Protein AF-A0A075MKG2-F1 (afdb_monomer_lite)

pLDDT: mean 75.41, std 15.04, range [26.8, 94.81]

Radius of gyration: 38.8 Å; chains: 1; bounding box: 87×67×115 Å

Structure (mmCIF, N/CA/C/O backbone):
data_AF-A0A075MKG2-F1
#
_entry.id   AF-A0A075MKG2-F1
#
loop_
_atom_site.group_PDB
_atom_site.id
_atom_site.type_symbol
_atom_site.label_atom_id
_atom_site.lab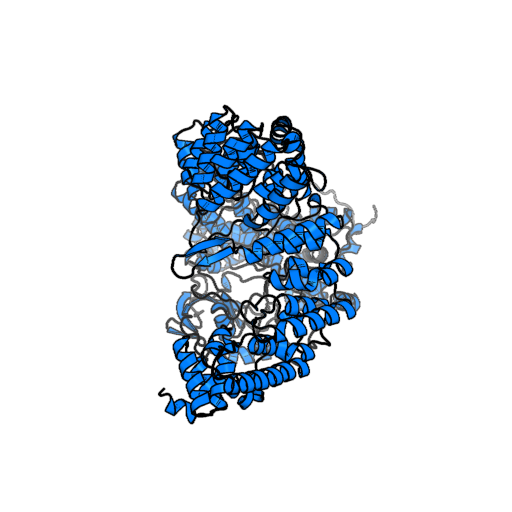el_alt_id
_atom_site.label_comp_id
_atom_site.label_asym_id
_atom_site.label_entity_id
_atom_site.label_seq_id
_atom_site.pdbx_PDB_ins_code
_atom_site.Cartn_x
_atom_site.Cartn_y
_atom_site.Cartn_z
_atom_site.occupancy
_atom_site.B_iso_or_equiv
_atom_site.auth_seq_id
_atom_site.auth_comp_id
_atom_site.auth_asym_id
_atom_site.auth_atom_id
_atom_site.pdbx_PDB_model_num
ATOM 1 N N . MET A 1 1 ? 31.008 -18.412 29.744 1.00 58.44 1 MET A N 1
ATOM 2 C CA . MET A 1 1 ? 31.979 -18.216 30.850 1.00 58.44 1 MET A CA 1
ATOM 3 C C . MET A 1 1 ? 31.357 -18.672 32.160 1.00 58.44 1 MET A C 1
ATOM 5 O O . MET A 1 1 ? 30.137 -18.701 32.240 1.00 58.44 1 MET A O 1
ATOM 9 N N . SER A 1 2 ? 32.154 -19.034 33.169 1.00 62.47 2 SER A N 1
ATOM 10 C CA . SER A 1 2 ? 31.609 -19.271 34.520 1.00 62.47 2 SER A CA 1
ATOM 11 C C . SER A 1 2 ? 31.232 -17.945 35.205 1.00 62.47 2 SER A C 1
ATOM 13 O O . SER A 1 2 ? 31.856 -16.920 34.932 1.00 62.47 2 SER A O 1
ATOM 15 N N . GLU A 1 3 ? 30.240 -17.941 36.105 1.00 59.47 3 GLU A N 1
ATOM 16 C CA . GLU A 1 3 ? 29.783 -16.734 36.834 1.00 59.47 3 GLU A CA 1
ATOM 17 C C . GLU A 1 3 ? 30.933 -15.987 37.539 1.00 59.47 3 GLU A C 1
ATOM 19 O O . GLU A 1 3 ? 30.976 -14.757 37.556 1.00 59.47 3 GLU A O 1
ATOM 24 N N . LEU A 1 4 ? 31.927 -16.725 38.052 1.00 61.62 4 LEU A N 1
ATOM 25 C CA . LEU A 1 4 ? 33.112 -16.161 38.709 1.00 61.62 4 LEU A CA 1
ATOM 26 C C . LEU A 1 4 ? 34.083 -15.450 37.746 1.00 61.62 4 LEU A C 1
ATOM 28 O O . LEU A 1 4 ? 34.858 -14.598 38.182 1.00 61.62 4 LEU A O 1
ATOM 32 N N . GLU A 1 5 ? 34.083 -15.802 36.458 1.00 68.75 5 GLU A N 1
ATOM 33 C CA . GLU A 1 5 ? 34.973 -15.196 35.457 1.00 68.75 5 GLU A CA 1
ATOM 34 C C . GLU A 1 5 ? 34.464 -13.835 34.976 1.00 68.75 5 GLU A C 1
ATOM 36 O O . GLU A 1 5 ? 35.277 -12.972 34.648 1.00 68.75 5 GLU A O 1
ATOM 41 N N . LEU A 1 6 ? 33.143 -13.616 34.971 1.00 69.94 6 LEU A N 1
ATOM 42 C CA . LEU A 1 6 ? 32.539 -12.318 34.639 1.00 69.94 6 LEU A CA 1
ATOM 43 C C . LEU A 1 6 ? 32.820 -11.266 35.718 1.00 69.94 6 LEU A C 1
ATOM 45 O O . LEU A 1 6 ? 33.006 -10.095 35.406 1.00 69.94 6 LEU A O 1
ATOM 49 N N . TYR A 1 7 ? 32.921 -11.684 36.981 1.00 68.81 7 TYR A N 1
ATOM 50 C CA . TYR A 1 7 ? 33.124 -10.785 38.118 1.00 68.81 7 TYR A CA 1
ATOM 51 C C . TYR A 1 7 ? 34.437 -9.980 38.068 1.00 68.81 7 TYR A C 1
ATOM 53 O O . TYR A 1 7 ? 34.469 -8.830 38.497 1.00 68.81 7 TYR A O 1
ATOM 61 N N . ASN A 1 8 ? 35.522 -10.561 37.545 1.00 73.06 8 ASN A N 1
ATOM 62 C CA . ASN A 1 8 ? 36.854 -9.936 37.552 1.00 73.06 8 ASN A CA 1
ATOM 63 C C . ASN A 1 8 ? 37.165 -9.104 36.295 1.00 73.06 8 ASN A C 1
ATOM 65 O O . ASN A 1 8 ? 38.302 -8.657 36.131 1.00 73.06 8 ASN A O 1
ATOM 69 N N . LYS A 1 9 ? 36.194 -8.934 35.395 1.00 79.75 9 LYS A N 1
ATOM 70 C CA . LYS A 1 9 ? 36.375 -8.252 34.111 1.00 79.75 9 LYS A CA 1
ATOM 71 C C . LYS A 1 9 ? 35.975 -6.781 34.165 1.00 79.75 9 LYS A C 1
ATOM 73 O O . LYS A 1 9 ? 35.223 -6.347 35.042 1.00 79.75 9 LYS A O 1
ATOM 78 N N . SER A 1 10 ? 36.521 -5.994 33.239 1.00 84.44 10 SER A N 1
ATOM 79 C CA . SER A 1 10 ? 36.115 -4.597 33.075 1.00 84.44 10 SER A CA 1
ATOM 80 C C . SER A 1 10 ? 34.680 -4.509 32.539 1.00 84.44 10 SER A C 1
ATOM 82 O O . SER A 1 10 ? 34.174 -5.461 31.945 1.00 84.44 10 SER A O 1
ATOM 84 N N . GLN A 1 11 ? 34.020 -3.360 32.721 1.00 80.12 11 GLN A N 1
ATOM 85 C CA . GLN A 1 11 ? 32.684 -3.137 32.158 1.00 80.12 11 GLN A CA 1
ATOM 86 C C . GLN A 1 11 ? 32.673 -3.360 30.636 1.00 80.12 11 GLN A C 1
ATOM 88 O O . GLN A 1 11 ? 31.809 -4.069 30.146 1.00 80.12 11 GLN A O 1
ATOM 93 N N . GLU A 1 12 ? 33.663 -2.844 29.900 1.00 83.31 12 GLU A N 1
ATOM 94 C CA . GLU A 1 12 ? 33.757 -3.001 28.438 1.00 83.31 12 GLU A CA 1
ATOM 95 C C . GLU A 1 12 ? 33.872 -4.469 28.001 1.00 83.31 12 GLU A C 1
ATOM 97 O O . GLU A 1 12 ? 33.252 -4.876 27.017 1.00 83.31 12 GLU A O 1
ATOM 102 N N . GLU A 1 13 ? 34.632 -5.283 28.742 1.00 83.75 13 GLU A N 1
ATOM 103 C CA . GLU A 1 13 ? 34.755 -6.718 28.471 1.00 83.75 13 GLU A CA 1
ATOM 104 C C . GLU A 1 13 ? 33.437 -7.460 28.726 1.00 83.75 13 GLU A C 1
ATOM 106 O O . GLU A 1 13 ? 33.092 -8.371 27.974 1.00 83.75 13 GLU A O 1
ATOM 111 N N . ILE A 1 14 ? 32.703 -7.081 29.778 1.00 85.12 14 ILE A N 1
ATOM 112 C CA . ILE A 1 14 ? 31.402 -7.671 30.110 1.00 85.12 14 ILE A CA 1
ATOM 113 C C . ILE A 1 14 ? 30.348 -7.234 29.088 1.00 85.12 14 ILE A C 1
ATOM 115 O O . ILE A 1 14 ? 29.628 -8.088 28.585 1.00 85.12 14 ILE A O 1
ATOM 119 N N . THR A 1 15 ? 30.273 -5.948 28.737 1.00 83.62 15 THR A N 1
ATOM 120 C CA . THR A 1 15 ? 29.325 -5.430 27.739 1.00 83.62 15 THR A CA 1
ATOM 121 C C . THR A 1 15 ? 29.571 -6.068 26.371 1.00 83.62 15 THR A C 1
ATOM 123 O O . THR A 1 15 ? 28.616 -6.490 25.726 1.00 83.62 15 THR A O 1
ATOM 126 N N . SER A 1 16 ? 30.835 -6.227 25.958 1.00 83.94 16 SER A N 1
ATOM 127 C CA . SER A 1 16 ? 31.179 -6.931 24.710 1.00 83.94 16 SER A CA 1
ATOM 128 C C . SER A 1 16 ? 30.765 -8.403 24.759 1.00 83.94 16 SER A C 1
ATOM 130 O O . SER A 1 16 ? 30.168 -8.903 23.813 1.00 83.94 16 SER A O 1
ATOM 132 N N . TYR A 1 17 ? 31.014 -9.083 25.885 1.00 83.81 17 TYR A N 1
ATOM 133 C CA . TYR A 1 17 ? 30.571 -10.464 26.073 1.00 83.81 17 TYR A CA 1
ATOM 134 C C . TYR A 1 17 ? 29.045 -10.584 26.002 1.00 83.81 17 TYR A C 1
ATOM 136 O O . TYR A 1 17 ? 28.545 -11.455 25.301 1.00 83.81 17 TYR A O 1
ATOM 144 N N . LEU A 1 18 ? 28.304 -9.714 26.696 1.00 82.12 18 LEU A N 1
ATOM 145 C CA . LEU A 1 18 ? 26.841 -9.721 26.711 1.00 82.12 18 LEU A CA 1
ATOM 146 C C . LEU A 1 18 ? 26.251 -9.407 25.331 1.00 82.12 18 LEU A C 1
ATOM 148 O O . LEU A 1 18 ? 25.295 -10.065 24.945 1.00 82.12 18 LEU A O 1
ATOM 152 N N . ALA A 1 19 ? 26.832 -8.474 24.569 1.00 80.06 19 ALA A N 1
ATOM 153 C CA . ALA A 1 19 ? 26.381 -8.132 23.216 1.00 80.06 19 ALA A CA 1
ATOM 154 C C . ALA A 1 19 ? 26.434 -9.319 22.234 1.00 80.06 19 ALA A C 1
ATOM 156 O O . ALA A 1 19 ? 25.636 -9.384 21.303 1.00 80.06 19 ALA A O 1
ATOM 157 N N . GLU A 1 20 ? 27.342 -10.273 22.457 1.00 81.00 20 GLU A N 1
ATOM 158 C CA . GLU A 1 20 ? 27.448 -11.505 21.665 1.00 81.00 20 GLU A CA 1
ATOM 159 C C . GLU A 1 20 ? 26.476 -12.612 22.125 1.00 81.00 20 GLU A C 1
ATOM 161 O O . GLU A 1 20 ? 26.307 -13.610 21.423 1.00 81.00 20 GLU A O 1
ATOM 166 N N . GLN A 1 21 ? 25.831 -12.469 23.291 1.00 76.00 21 GLN A N 1
ATOM 167 C CA . GLN A 1 21 ? 24.885 -13.455 23.826 1.00 76.00 21 GLN A CA 1
ATOM 168 C C . GLN A 1 21 ? 23.426 -13.069 23.529 1.00 76.00 21 GLN A C 1
ATOM 170 O O . GLN A 1 21 ? 23.032 -11.907 23.632 1.00 76.00 21 GLN A O 1
ATOM 175 N N . LYS A 1 22 ? 22.581 -14.069 23.241 1.00 78.00 22 LYS A N 1
ATOM 176 C CA . LYS A 1 22 ? 21.112 -13.946 23.278 1.00 78.00 22 LYS A CA 1
ATOM 177 C C . LYS A 1 22 ? 20.607 -14.490 24.610 1.00 78.00 22 LYS A C 1
ATOM 179 O O . LYS A 1 22 ? 20.195 -15.644 24.666 1.00 78.00 22 LYS A O 1
ATOM 184 N N . LEU A 1 23 ? 20.702 -13.682 25.665 1.00 80.94 23 LEU A N 1
ATOM 185 C CA . LEU A 1 23 ? 20.268 -14.102 26.994 1.00 80.94 23 LEU A CA 1
ATOM 186 C C . LEU A 1 23 ? 18.756 -14.308 27.014 1.00 80.94 23 LEU A C 1
ATOM 188 O O . LEU A 1 23 ? 17.996 -13.424 26.608 1.00 80.94 23 LEU A O 1
ATOM 192 N N . ASP A 1 24 ? 18.326 -15.453 27.531 1.00 83.56 24 ASP A N 1
ATOM 193 C CA . ASP A 1 24 ? 16.936 -15.626 27.928 1.00 83.56 24 ASP A CA 1
ATOM 194 C C . ASP A 1 24 ? 16.663 -15.013 29.318 1.00 83.56 24 ASP A C 1
ATOM 196 O O . ASP A 1 24 ? 17.545 -14.469 29.995 1.00 83.56 24 ASP A O 1
ATOM 200 N N . LYS A 1 25 ? 15.399 -15.072 29.745 1.00 78.00 25 LYS A N 1
ATOM 201 C CA . LYS A 1 25 ? 14.946 -14.492 31.013 1.00 78.00 25 LYS A CA 1
ATOM 202 C C . LYS A 1 25 ? 15.629 -15.118 32.233 1.00 78.00 25 LYS A C 1
ATOM 204 O O . LYS A 1 25 ? 15.906 -14.411 33.203 1.00 78.00 25 LYS A O 1
ATOM 209 N N . GLU A 1 26 ? 15.865 -16.428 32.214 1.00 81.12 26 GLU A N 1
ATOM 210 C CA . GLU A 1 26 ? 16.449 -17.158 33.343 1.00 81.12 26 GLU A CA 1
ATOM 211 C C . GLU A 1 26 ? 17.947 -16.857 33.460 1.00 81.12 26 GLU A C 1
ATOM 213 O O . GLU A 1 26 ? 18.450 -16.619 34.562 1.00 81.12 26 GLU A O 1
ATOM 218 N N . GLU A 1 27 ? 18.643 -16.769 32.327 1.00 82.62 27 GLU A N 1
ATOM 219 C CA . GLU A 1 27 ? 20.060 -16.413 32.262 1.00 82.62 27 GLU A CA 1
ATOM 220 C C . GLU A 1 27 ? 20.311 -14.960 32.693 1.00 82.62 27 GLU A C 1
ATOM 222 O O . GLU A 1 27 ? 21.218 -14.694 33.491 1.00 82.62 27 GLU A O 1
ATOM 227 N N . PHE A 1 28 ? 19.481 -14.015 32.230 1.00 84.81 28 PHE A N 1
ATOM 228 C CA . PHE A 1 28 ? 19.557 -12.613 32.651 1.00 84.81 28 PHE A CA 1
ATOM 229 C C . PHE A 1 28 ? 19.310 -12.462 34.161 1.00 84.81 28 PHE A C 1
ATOM 231 O O . PHE A 1 28 ? 20.082 -11.797 34.855 1.00 84.81 28 PHE A O 1
ATOM 238 N N . SER A 1 29 ? 18.280 -13.136 34.687 1.00 80.44 29 SER A N 1
ATOM 239 C CA . SER A 1 29 ? 17.955 -13.181 36.121 1.00 80.44 29 SER A CA 1
ATOM 240 C C . SER A 1 29 ? 19.130 -13.679 36.971 1.00 80.44 29 SER A C 1
ATOM 242 O O . SER A 1 29 ? 19.480 -13.083 37.997 1.00 80.44 29 SER A O 1
ATOM 244 N N . LEU A 1 30 ? 19.775 -14.763 36.537 1.00 82.12 30 LEU A N 1
ATOM 245 C CA . LEU A 1 30 ? 20.897 -15.372 37.244 1.00 82.12 30 LEU A CA 1
ATOM 246 C C . LEU A 1 30 ? 22.120 -14.444 37.286 1.00 82.12 30 LEU A C 1
ATOM 248 O O . LEU A 1 30 ? 22.731 -14.262 38.344 1.00 82.12 30 LEU A O 1
ATOM 252 N N . LEU A 1 31 ? 22.456 -13.801 36.165 1.00 84.75 31 LEU A N 1
ATOM 253 C CA . LEU A 1 31 ? 23.546 -12.823 36.097 1.00 84.75 31 LEU A CA 1
ATOM 254 C C . LEU A 1 31 ? 23.260 -11.569 36.930 1.00 84.75 31 LEU A C 1
ATOM 256 O O . LEU A 1 31 ? 24.169 -11.045 37.578 1.00 84.75 31 LEU A O 1
ATOM 260 N N . LEU A 1 32 ? 22.006 -11.123 36.978 1.00 83.44 32 LEU A N 1
ATOM 261 C CA . LEU A 1 32 ? 21.581 -9.986 37.789 1.00 83.44 32 LEU A CA 1
ATOM 262 C C . LEU A 1 32 ? 21.711 -10.283 39.293 1.00 83.44 32 LEU A C 1
ATOM 264 O O . LEU A 1 32 ? 22.330 -9.510 40.028 1.00 83.44 32 LEU A O 1
ATOM 268 N N . LYS A 1 33 ? 21.255 -11.460 39.746 1.00 81.69 33 LYS A N 1
ATOM 269 C CA . LYS A 1 33 ? 21.496 -11.952 41.118 1.00 81.69 33 LYS A CA 1
ATOM 270 C C . LYS A 1 33 ? 22.984 -12.051 41.439 1.00 81.69 33 LYS A C 1
ATOM 272 O O . LYS A 1 33 ? 23.405 -11.720 42.545 1.00 81.69 33 LYS A O 1
ATOM 277 N N . THR A 1 34 ? 23.786 -12.498 40.477 1.00 82.06 34 THR A N 1
ATOM 278 C CA . THR A 1 34 ? 25.245 -12.598 40.611 1.00 82.06 34 THR A CA 1
ATOM 279 C C . THR A 1 34 ? 25.862 -11.209 40.801 1.00 82.06 34 THR A C 1
ATOM 281 O O . THR A 1 34 ? 26.681 -11.023 41.703 1.00 82.06 34 THR A O 1
ATOM 284 N N . ALA A 1 35 ? 25.423 -10.208 40.033 1.00 83.50 35 ALA A N 1
ATOM 285 C CA . ALA A 1 35 ? 25.868 -8.825 40.183 1.00 83.50 35 ALA A CA 1
ATOM 286 C C . ALA A 1 35 ? 25.608 -8.292 41.601 1.00 83.50 35 ALA A C 1
ATOM 288 O O . ALA A 1 35 ? 26.518 -7.721 42.207 1.00 83.50 35 ALA A O 1
ATOM 289 N N . PHE A 1 36 ? 24.428 -8.550 42.174 1.00 82.69 36 PHE A N 1
ATOM 290 C CA . PHE A 1 36 ? 24.116 -8.131 43.545 1.00 82.69 36 PHE A CA 1
ATOM 291 C C . PHE A 1 36 ? 24.857 -8.934 44.615 1.00 82.69 36 PHE A C 1
ATOM 293 O O . PHE A 1 36 ? 25.461 -8.340 45.512 1.00 82.69 36 PHE A O 1
ATOM 300 N N . ASN A 1 37 ? 24.885 -10.266 44.504 1.00 81.62 37 ASN A N 1
ATOM 301 C CA . ASN A 1 37 ? 25.551 -11.149 45.467 1.00 81.62 37 ASN A CA 1
ATOM 302 C C . ASN A 1 37 ? 27.040 -10.819 45.614 1.00 81.62 37 ASN A C 1
ATOM 304 O O . ASN A 1 37 ? 27.572 -10.792 46.726 1.00 81.62 37 ASN A O 1
ATOM 308 N N . TYR A 1 38 ? 27.704 -10.531 44.494 1.00 82.31 38 TYR A N 1
ATOM 309 C CA . TYR A 1 38 ? 29.116 -10.164 44.474 1.00 82.31 38 TYR A CA 1
ATOM 310 C C . TYR A 1 38 ? 29.359 -8.651 44.522 1.00 82.31 38 TYR A C 1
ATOM 312 O O . TYR A 1 38 ? 30.509 -8.220 44.549 1.00 82.31 38 TYR A O 1
ATOM 320 N N . LYS A 1 39 ? 28.300 -7.837 44.582 1.00 82.94 39 LYS A N 1
ATOM 321 C CA . LYS A 1 39 ? 28.356 -6.369 44.602 1.00 82.94 39 LYS A CA 1
ATOM 322 C C . LYS A 1 39 ? 29.125 -5.749 43.425 1.00 82.94 39 LYS A C 1
ATOM 324 O O . LYS A 1 39 ? 29.798 -4.732 43.595 1.00 82.94 39 LYS A O 1
ATOM 329 N N . SER A 1 40 ? 29.040 -6.354 42.241 1.00 84.44 40 SER A N 1
ATOM 330 C CA . SER A 1 40 ? 29.754 -5.901 41.042 1.00 84.44 40 SER A CA 1
ATOM 331 C C . SER A 1 40 ? 28.975 -4.825 40.291 1.00 84.44 40 SER A C 1
ATOM 333 O O . SER A 1 40 ? 28.019 -5.114 39.572 1.00 84.44 40 SER A O 1
ATOM 335 N N . GLU A 1 41 ? 29.421 -3.578 40.420 1.00 82.25 41 GLU A N 1
ATOM 336 C CA . GLU A 1 41 ? 28.839 -2.438 39.704 1.00 82.25 41 GLU A CA 1
ATOM 337 C C . GLU A 1 41 ? 29.074 -2.525 38.188 1.00 82.25 41 GLU A C 1
ATOM 339 O O . GLU A 1 41 ? 28.173 -2.216 37.414 1.00 82.25 41 GLU A O 1
ATOM 344 N N . ASN A 1 42 ? 30.234 -3.033 37.754 1.00 84.25 42 ASN A N 1
ATOM 345 C CA . ASN A 1 42 ? 30.548 -3.224 36.333 1.00 84.25 42 ASN A CA 1
ATOM 346 C C . ASN A 1 42 ? 29.589 -4.219 35.665 1.00 84.25 42 ASN A C 1
ATOM 348 O O . ASN A 1 42 ? 29.105 -3.957 34.566 1.00 84.25 42 ASN A O 1
ATOM 352 N N . LEU A 1 43 ? 29.297 -5.344 36.332 1.00 85.06 43 LEU A N 1
ATOM 353 C CA . LEU A 1 43 ? 28.375 -6.356 35.812 1.00 85.06 43 LEU A CA 1
ATOM 354 C C . LEU A 1 43 ? 26.933 -5.837 35.794 1.00 85.06 43 LEU A C 1
ATOM 356 O O . LEU A 1 43 ? 26.244 -6.005 34.795 1.00 85.06 43 LEU A O 1
ATOM 360 N N . LEU A 1 44 ? 26.497 -5.158 36.862 1.00 85.44 44 LEU A N 1
ATOM 361 C CA . LEU A 1 44 ? 25.167 -4.545 36.920 1.00 85.44 44 LEU A CA 1
ATOM 362 C C . LEU A 1 44 ? 24.980 -3.501 35.809 1.00 85.44 44 LEU A C 1
ATOM 364 O O . LEU A 1 44 ? 23.973 -3.513 35.110 1.00 85.44 44 LEU A O 1
ATOM 368 N N . THR A 1 45 ? 25.970 -2.632 35.616 1.00 85.56 45 THR A N 1
ATOM 369 C CA . THR A 1 45 ? 25.955 -1.579 34.593 1.00 85.56 45 THR A CA 1
ATOM 370 C C . THR A 1 45 ? 25.873 -2.169 33.185 1.00 85.56 45 THR A C 1
ATOM 372 O O . THR A 1 45 ? 25.036 -1.744 32.393 1.00 85.56 45 THR A O 1
ATOM 375 N N . ALA A 1 46 ? 26.676 -3.195 32.890 1.00 86.75 46 ALA A N 1
ATOM 376 C CA . ALA A 1 46 ? 26.655 -3.875 31.597 1.00 86.75 46 ALA A CA 1
ATOM 377 C C . ALA A 1 46 ? 25.324 -4.611 31.333 1.00 86.75 46 ALA A C 1
ATOM 379 O O . ALA A 1 46 ? 24.835 -4.612 30.205 1.00 86.75 46 ALA A O 1
ATOM 380 N N . LEU A 1 47 ? 24.697 -5.192 32.365 1.00 85.75 47 LEU A N 1
ATOM 381 C CA . LEU A 1 47 ? 23.372 -5.820 32.252 1.00 85.75 47 LEU A CA 1
ATOM 382 C C . LEU A 1 47 ? 22.258 -4.793 31.994 1.00 85.75 47 LEU A C 1
ATOM 384 O O . LEU A 1 47 ? 21.364 -5.062 31.195 1.00 85.75 47 LEU A O 1
ATOM 388 N N . LEU A 1 48 ? 22.316 -3.612 32.622 1.00 84.94 48 LEU A N 1
ATOM 389 C CA . LEU A 1 48 ? 21.374 -2.517 32.355 1.00 84.94 48 LEU A CA 1
ATOM 390 C C . LEU A 1 48 ? 21.560 -1.932 30.941 1.00 84.94 48 LEU A C 1
ATOM 392 O O . LEU A 1 48 ? 20.576 -1.621 30.272 1.00 84.94 48 LEU A O 1
ATOM 396 N N . GLU A 1 49 ? 22.803 -1.834 30.453 1.00 85.06 49 GLU A N 1
ATOM 397 C CA . GLU A 1 49 ? 23.108 -1.456 29.062 1.00 85.06 49 GLU A CA 1
ATOM 398 C C . GLU A 1 49 ? 22.555 -2.476 28.065 1.00 85.06 49 GLU A C 1
ATOM 400 O O . GLU A 1 49 ? 21.913 -2.096 27.086 1.00 85.06 49 GLU A O 1
ATOM 405 N N . TYR A 1 50 ? 22.750 -3.765 28.344 1.00 85.25 50 TYR A N 1
ATOM 406 C CA . TYR A 1 50 ? 22.214 -4.854 27.534 1.00 85.25 50 TYR A CA 1
ATOM 407 C C . TYR A 1 50 ? 20.680 -4.840 27.493 1.00 85.25 50 TYR A C 1
ATOM 409 O O . TYR A 1 50 ? 20.097 -4.979 26.418 1.00 85.25 50 TYR A O 1
ATOM 417 N N . HIS A 1 51 ? 20.025 -4.620 28.638 1.00 83.12 51 HIS A N 1
ATOM 418 C CA . HIS A 1 51 ? 18.566 -4.504 28.743 1.00 83.12 51 HIS A CA 1
ATOM 419 C C . HIS A 1 51 ? 18.019 -3.378 27.858 1.00 83.12 51 HIS A C 1
ATOM 421 O O . HIS A 1 51 ? 17.134 -3.621 27.035 1.00 83.12 51 HIS A O 1
ATOM 427 N N . LYS A 1 52 ? 18.616 -2.181 27.950 1.00 79.50 52 LYS A N 1
ATOM 428 C CA . LYS A 1 52 ? 18.213 -1.009 27.160 1.00 79.50 52 LYS A CA 1
ATOM 429 C C . LYS A 1 52 ? 18.485 -1.183 25.665 1.00 79.50 52 LYS A C 1
ATOM 431 O O . LYS A 1 52 ? 17.643 -0.820 24.850 1.00 79.50 52 LYS A O 1
ATOM 436 N N . ALA A 1 53 ? 19.635 -1.750 25.297 1.00 82.06 53 ALA A N 1
ATOM 437 C CA . ALA A 1 53 ? 20.006 -1.966 23.898 1.00 82.06 53 ALA A CA 1
ATOM 438 C C . ALA A 1 53 ? 19.096 -2.977 23.179 1.00 82.06 53 ALA A C 1
ATOM 440 O O . ALA A 1 53 ? 18.910 -2.871 21.971 1.00 82.06 53 ALA A O 1
ATOM 441 N N . ASN A 1 54 ? 18.516 -3.931 23.915 1.00 79.19 54 ASN A N 1
ATOM 442 C CA . ASN A 1 54 ? 17.662 -4.987 23.362 1.00 79.19 54 ASN A CA 1
ATOM 443 C C . ASN A 1 54 ? 16.161 -4.771 23.626 1.00 79.19 54 ASN A C 1
ATOM 445 O O . ASN A 1 54 ? 15.364 -5.652 23.314 1.00 79.19 54 ASN A O 1
ATOM 449 N N . ASN A 1 55 ? 15.771 -3.622 24.195 1.00 75.88 55 ASN A N 1
ATOM 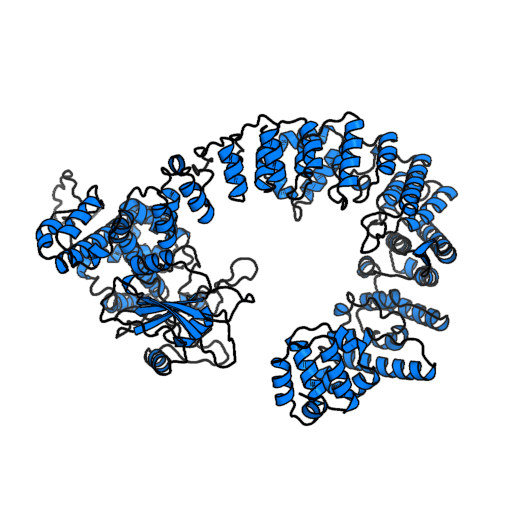450 C CA . ASN A 1 55 ? 14.384 -3.280 24.533 1.00 75.88 55 ASN A CA 1
ATOM 451 C C . ASN A 1 55 ? 13.660 -4.393 25.326 1.00 75.88 55 ASN A C 1
ATOM 453 O O . ASN A 1 55 ? 12.515 -4.743 25.034 1.00 75.88 55 ASN A O 1
ATOM 457 N N . LEU A 1 56 ? 14.364 -5.003 26.290 1.00 75.62 56 LEU A N 1
ATOM 458 C CA . LEU A 1 56 ? 13.827 -6.106 27.092 1.00 75.62 56 LEU A CA 1
ATOM 459 C C . LEU A 1 56 ? 12.741 -5.606 28.059 1.00 75.62 56 LEU A C 1
ATOM 461 O O . LEU A 1 56 ? 12.763 -4.465 28.517 1.00 75.62 56 LEU A O 1
ATOM 465 N N . ASP A 1 57 ? 11.803 -6.481 28.426 1.00 71.50 57 ASP A N 1
ATOM 466 C CA . ASP A 1 57 ? 10.734 -6.144 29.372 1.00 71.50 57 ASP A CA 1
ATOM 467 C C . ASP A 1 57 ? 11.320 -5.803 30.760 1.00 71.50 57 ASP A C 1
ATOM 469 O O . ASP A 1 57 ? 12.137 -6.546 31.316 1.00 71.50 57 ASP A O 1
ATOM 473 N N . LEU A 1 58 ? 10.905 -4.671 31.341 1.00 66.19 58 LEU A N 1
ATOM 474 C CA . LEU A 1 58 ? 11.271 -4.245 32.701 1.00 66.19 58 LEU A CA 1
ATOM 475 C C . LEU A 1 58 ? 10.926 -5.308 33.756 1.00 66.19 58 LEU A C 1
ATOM 477 O O . LEU A 1 58 ? 11.601 -5.407 34.786 1.00 66.19 58 LEU A O 1
ATOM 481 N N . TYR A 1 59 ? 9.934 -6.157 33.475 1.00 65.50 59 TYR A N 1
ATOM 482 C CA . TYR A 1 59 ? 9.543 -7.293 34.303 1.00 65.50 59 TYR A CA 1
ATOM 483 C C . TYR A 1 59 ? 10.685 -8.299 34.553 1.00 65.50 59 TYR A C 1
ATOM 485 O O . TYR A 1 59 ? 10.650 -9.058 35.522 1.00 65.50 59 TYR A O 1
ATOM 493 N N . TRP A 1 60 ? 11.734 -8.318 33.723 1.00 68.75 60 TRP A N 1
ATOM 494 C CA . TRP A 1 60 ? 12.893 -9.198 33.925 1.00 68.75 60 TRP A CA 1
ATOM 495 C C . TRP A 1 60 ? 13.786 -8.739 35.082 1.00 68.75 60 TRP A C 1
ATOM 497 O O . TRP A 1 60 ? 14.400 -9.563 35.753 1.00 68.75 60 TRP A O 1
ATOM 507 N N . ILE A 1 61 ? 13.826 -7.434 35.354 1.00 71.88 61 ILE A N 1
ATOM 508 C CA . ILE A 1 61 ? 14.545 -6.851 36.497 1.00 71.88 61 ILE A CA 1
ATOM 509 C C . ILE A 1 61 ? 13.703 -7.006 37.777 1.00 71.88 61 ILE A C 1
ATOM 511 O O . ILE A 1 61 ? 14.238 -7.195 38.870 1.00 71.88 61 ILE A O 1
ATOM 515 N N . TYR A 1 62 ? 12.377 -6.969 37.623 1.00 64.56 62 TYR A N 1
ATOM 516 C CA . TYR A 1 62 ? 11.381 -6.960 38.694 1.00 64.56 62 TYR A CA 1
ATOM 517 C C . TYR A 1 62 ? 11.416 -8.175 39.631 1.00 64.56 62 TYR A C 1
ATOM 519 O O . TYR A 1 62 ? 11.323 -8.017 40.845 1.00 64.56 62 TYR A O 1
ATOM 527 N N . ILE A 1 63 ? 11.529 -9.388 39.083 1.00 62.00 63 ILE A N 1
ATOM 528 C CA . ILE A 1 63 ? 11.355 -10.631 39.858 1.00 62.00 63 ILE A CA 1
ATOM 529 C C . ILE A 1 63 ? 12.496 -10.846 40.865 1.00 62.00 63 ILE A C 1
ATOM 531 O O . ILE A 1 63 ? 12.296 -11.479 41.902 1.00 62.00 63 ILE A O 1
ATOM 535 N N . ASP A 1 64 ? 13.681 -10.304 40.578 1.00 67.50 64 ASP A N 1
ATOM 536 C CA . ASP A 1 64 ? 14.923 -10.733 41.222 1.00 67.50 64 ASP A CA 1
ATOM 537 C C . ASP A 1 64 ? 15.724 -9.615 41.902 1.00 67.50 64 ASP A C 1
ATOM 539 O O . ASP A 1 64 ? 16.700 -9.915 42.588 1.00 67.50 64 ASP A O 1
ATOM 543 N N . CYS A 1 65 ? 15.311 -8.349 41.763 1.00 73.31 65 CYS A N 1
ATOM 544 C CA . CYS A 1 65 ? 15.905 -7.215 42.481 1.00 73.31 65 CYS A CA 1
ATOM 545 C C . CYS A 1 65 ? 15.103 -6.879 43.734 1.00 73.31 65 CYS A C 1
ATOM 547 O O . CYS A 1 65 ? 13.915 -6.617 43.636 1.00 73.31 65 CYS A O 1
ATOM 549 N N . SER A 1 66 ? 15.732 -6.741 44.898 1.00 77.88 66 SER A N 1
ATOM 550 C CA . SER A 1 66 ? 15.071 -6.146 46.065 1.00 77.88 66 SER A CA 1
ATOM 551 C C . SER A 1 66 ? 15.115 -4.609 46.044 1.00 77.88 66 SER A C 1
ATOM 553 O O . SER A 1 66 ? 16.076 -4.000 45.572 1.00 77.88 66 SER A O 1
ATOM 555 N N . LEU A 1 67 ? 14.132 -3.944 46.672 1.00 75.25 67 LEU A N 1
ATOM 556 C CA . LEU A 1 67 ? 14.156 -2.480 46.891 1.00 75.25 67 LEU A CA 1
ATOM 557 C C . LEU A 1 67 ? 15.449 -1.988 47.567 1.00 75.25 67 LEU A C 1
ATOM 559 O O . LEU A 1 67 ? 15.888 -0.860 47.341 1.00 75.25 67 LEU A O 1
ATOM 563 N N . HIS A 1 68 ? 16.062 -2.822 48.410 1.00 79.75 68 HIS A N 1
ATOM 564 C CA . HIS A 1 68 ? 17.306 -2.481 49.092 1.00 79.75 68 HIS A CA 1
ATOM 565 C C . HIS A 1 68 ? 18.501 -2.461 48.130 1.00 79.75 68 HIS A C 1
ATOM 567 O O . HIS A 1 68 ? 19.342 -1.570 48.225 1.00 79.75 68 HIS A O 1
ATOM 573 N N . GLU A 1 69 ? 18.556 -3.394 47.180 1.00 80.31 69 GLU A N 1
ATOM 574 C CA . GLU A 1 69 ? 19.583 -3.423 46.134 1.00 80.31 69 GLU A CA 1
ATOM 575 C C . GLU A 1 69 ? 19.425 -2.244 45.176 1.00 80.31 69 GLU A C 1
ATOM 577 O O . GLU A 1 69 ? 20.404 -1.547 44.920 1.00 80.31 69 GLU A O 1
ATOM 582 N N . ILE A 1 70 ? 18.194 -1.924 44.761 1.00 80.25 70 ILE A N 1
ATOM 583 C CA . ILE A 1 70 ? 17.914 -0.741 43.928 1.00 80.25 70 ILE A CA 1
ATOM 584 C C . ILE A 1 70 ? 18.398 0.538 44.626 1.00 80.25 70 ILE A C 1
ATOM 586 O O . ILE A 1 70 ? 19.053 1.375 44.010 1.00 80.25 70 ILE A O 1
ATOM 590 N N . LYS A 1 71 ? 18.141 0.680 45.934 1.00 82.12 71 LYS A N 1
ATOM 591 C CA . LYS A 1 71 ? 18.642 1.818 46.720 1.00 82.12 71 LYS A CA 1
ATOM 592 C C . LYS A 1 71 ? 20.166 1.853 46.806 1.00 82.12 71 LYS A C 1
ATOM 594 O O . LYS A 1 71 ? 20.748 2.929 46.691 1.00 82.12 71 LYS A O 1
ATOM 599 N N . ASN A 1 72 ? 20.812 0.710 47.018 1.00 81.62 72 ASN A N 1
ATOM 600 C CA . ASN A 1 72 ? 22.269 0.644 47.137 1.00 81.62 72 ASN A CA 1
ATOM 601 C C . ASN A 1 72 ? 22.984 0.942 45.808 1.00 81.62 72 ASN A C 1
ATOM 603 O O . ASN A 1 72 ? 24.110 1.428 45.838 1.00 81.62 72 ASN A O 1
ATOM 607 N N . TYR A 1 73 ? 22.321 0.711 44.672 1.00 80.62 73 TYR A N 1
ATOM 608 C CA . TYR A 1 73 ? 22.836 0.968 43.322 1.00 80.62 73 TYR A CA 1
ATOM 609 C C . TYR A 1 73 ? 22.087 2.093 42.593 1.00 80.62 73 TYR A C 1
ATOM 611 O O . TYR A 1 73 ? 22.024 2.121 41.364 1.00 80.62 73 TYR A O 1
ATOM 619 N N . LEU A 1 74 ? 21.528 3.045 43.346 1.00 80.75 74 LEU A N 1
ATOM 620 C CA . LEU A 1 74 ? 20.666 4.098 42.810 1.00 80.75 74 LEU A CA 1
ATOM 621 C C . LEU A 1 74 ? 21.336 4.923 41.698 1.00 80.75 74 LEU A C 1
ATOM 623 O O . LEU A 1 74 ? 20.669 5.297 40.740 1.00 80.75 74 LEU A O 1
ATOM 627 N N . GLU A 1 75 ? 22.641 5.195 41.789 1.00 79.81 75 GLU A N 1
ATOM 628 C CA . GLU A 1 75 ? 23.375 5.931 40.747 1.00 79.81 75 GLU A CA 1
ATOM 629 C C . GLU A 1 75 ? 23.420 5.173 39.413 1.00 79.81 75 GLU A C 1
ATOM 631 O O . GLU A 1 75 ? 23.200 5.783 38.366 1.00 79.81 75 GLU A O 1
ATOM 636 N N . ALA A 1 76 ? 23.612 3.849 39.447 1.00 79.50 76 ALA A N 1
ATOM 637 C CA . ALA A 1 76 ? 23.588 3.013 38.252 1.00 79.50 76 ALA A CA 1
ATOM 638 C C . ALA A 1 76 ? 22.191 3.026 37.620 1.00 79.50 76 ALA A C 1
ATOM 640 O O . ALA A 1 76 ? 22.049 3.402 36.462 1.00 79.50 76 ALA A O 1
ATOM 641 N N . PHE A 1 77 ? 21.136 2.744 38.389 1.00 81.62 77 PHE A N 1
ATOM 642 C CA . PHE A 1 77 ? 19.757 2.806 37.882 1.00 81.62 77 PHE A CA 1
ATOM 643 C C . PHE A 1 77 ? 19.399 4.201 37.342 1.00 81.62 77 PHE A C 1
ATOM 645 O O . PHE A 1 77 ? 18.795 4.320 36.276 1.00 81.62 77 PHE A O 1
ATOM 652 N N . ASN A 1 78 ? 19.836 5.269 38.017 1.00 79.75 78 ASN A N 1
ATOM 653 C CA . ASN A 1 78 ? 19.589 6.641 37.577 1.00 79.75 78 ASN A CA 1
ATOM 654 C C . ASN A 1 78 ? 20.260 6.995 36.246 1.00 79.75 78 ASN A C 1
ATOM 656 O O . ASN A 1 78 ? 19.778 7.885 35.549 1.00 79.75 78 ASN A O 1
ATOM 660 N N . LYS A 1 79 ? 21.371 6.342 35.897 1.00 80.38 79 LYS A N 1
ATOM 661 C CA . LYS A 1 79 ? 22.074 6.578 34.634 1.00 80.38 79 LYS A CA 1
ATOM 662 C C . LYS A 1 79 ? 21.330 5.983 33.433 1.00 80.38 79 LYS A C 1
ATOM 664 O O . LYS A 1 79 ? 21.475 6.503 32.330 1.00 80.38 79 LYS A O 1
ATOM 669 N N . TYR A 1 80 ? 20.552 4.917 33.635 1.00 77.44 80 TYR A N 1
ATOM 670 C CA . TYR A 1 80 ? 19.983 4.131 32.532 1.00 77.44 80 TYR A CA 1
ATOM 671 C C . TYR A 1 80 ? 18.475 4.293 32.348 1.00 77.44 80 TYR A C 1
ATOM 673 O O . TYR A 1 80 ? 18.028 4.286 31.199 1.00 77.44 80 TYR A O 1
ATOM 681 N N . PHE A 1 81 ? 17.723 4.501 33.431 1.00 78.19 81 PHE A N 1
ATOM 682 C CA . PHE A 1 81 ? 16.287 4.770 33.371 1.00 78.19 81 PHE A CA 1
ATOM 683 C C . PHE A 1 81 ? 16.017 6.266 33.336 1.00 78.19 81 PHE A C 1
ATOM 685 O O . PHE A 1 81 ? 16.530 7.014 34.182 1.00 78.19 81 PHE A O 1
ATOM 692 N N . GLU A 1 82 ? 15.163 6.697 32.410 1.00 83.50 82 GLU A N 1
ATOM 693 C CA . GLU A 1 82 ? 14.593 8.040 32.465 1.00 83.50 82 GLU A CA 1
ATOM 694 C C . GLU A 1 82 ? 13.804 8.228 33.766 1.00 83.50 82 GLU A C 1
ATOM 696 O O . GLU A 1 82 ? 13.390 7.267 34.418 1.00 83.50 82 GLU A O 1
ATOM 701 N N . ALA A 1 83 ? 13.604 9.479 34.187 1.00 81.69 83 ALA A N 1
ATOM 702 C CA . ALA A 1 83 ? 12.946 9.761 35.464 1.00 81.69 83 ALA A CA 1
ATOM 703 C C . ALA A 1 83 ? 11.538 9.126 35.547 1.00 81.69 83 ALA A C 1
ATOM 705 O O . ALA A 1 83 ? 11.165 8.599 36.596 1.00 81.69 83 ALA A O 1
ATOM 706 N N . ASP A 1 84 ? 10.799 9.117 34.432 1.00 78.94 84 ASP A N 1
ATOM 707 C CA . ASP A 1 84 ? 9.457 8.530 34.313 1.00 78.94 84 ASP A CA 1
ATOM 708 C C . ASP A 1 84 ? 9.474 6.997 34.373 1.00 78.94 84 ASP A C 1
ATOM 710 O O . ASP A 1 84 ? 8.686 6.401 35.109 1.00 78.94 84 ASP A O 1
ATOM 714 N N . GLU A 1 85 ? 10.410 6.365 33.662 1.00 76.75 85 GLU A N 1
ATOM 715 C CA . GLU A 1 85 ? 10.610 4.909 33.657 1.00 76.75 85 GLU A CA 1
ATOM 716 C C . GLU A 1 85 ? 11.030 4.410 35.040 1.00 76.75 85 GLU A C 1
ATOM 718 O O . GLU A 1 85 ? 10.499 3.421 35.545 1.00 76.75 85 GLU A O 1
ATOM 723 N N . PHE A 1 86 ? 11.941 5.136 35.694 1.00 81.69 86 PHE A N 1
ATOM 724 C CA . PHE A 1 86 ? 12.398 4.814 37.038 1.00 81.69 86 PHE A CA 1
ATOM 725 C C . PHE A 1 86 ? 11.272 4.960 38.066 1.00 81.69 86 PHE A C 1
ATOM 727 O O . PHE A 1 86 ? 11.130 4.122 38.958 1.00 81.69 86 PHE A O 1
ATOM 734 N N . LEU A 1 87 ? 10.440 5.999 37.937 1.00 78.94 87 LEU A N 1
ATOM 735 C CA . LEU A 1 87 ? 9.280 6.180 38.805 1.00 78.94 87 LEU A CA 1
ATOM 736 C C . LEU A 1 87 ? 8.250 5.059 38.603 1.00 78.94 87 LEU A C 1
ATOM 738 O O . LEU A 1 87 ? 7.763 4.521 39.597 1.00 78.94 87 LEU A O 1
ATOM 742 N N . ALA A 1 88 ? 7.948 4.678 37.357 1.00 73.25 88 ALA A N 1
ATOM 743 C CA . ALA A 1 88 ? 7.067 3.548 37.058 1.00 73.25 88 ALA A CA 1
ATOM 744 C C . ALA A 1 88 ? 7.605 2.244 37.671 1.00 73.25 88 ALA A C 1
ATOM 746 O O . ALA A 1 88 ? 6.882 1.551 38.385 1.00 73.25 88 ALA A O 1
ATOM 747 N N . PHE A 1 89 ? 8.899 1.976 37.482 1.00 74.62 89 PHE A N 1
ATOM 748 C CA . PHE A 1 89 ? 9.596 0.803 38.007 1.00 74.62 89 PHE A CA 1
ATOM 749 C C . PHE A 1 89 ? 9.543 0.702 39.543 1.00 74.62 89 PHE A C 1
ATOM 751 O O . PHE A 1 89 ? 9.220 -0.349 40.093 1.00 74.62 89 PHE A O 1
ATOM 758 N N . VAL A 1 90 ? 9.820 1.797 40.261 1.00 76.50 90 VAL A N 1
ATOM 759 C CA . VAL A 1 90 ? 9.789 1.821 41.738 1.00 76.50 90 VAL A CA 1
ATOM 760 C C . VAL A 1 90 ? 8.365 1.673 42.282 1.00 76.50 90 VAL A C 1
ATOM 762 O O . VAL A 1 90 ? 8.164 1.089 43.356 1.00 76.50 90 VAL A O 1
ATOM 765 N N . LEU A 1 91 ? 7.380 2.227 41.571 1.00 71.81 91 LEU A N 1
ATOM 766 C CA . LEU A 1 91 ? 5.977 2.109 41.944 1.00 71.81 91 LEU A CA 1
ATOM 767 C C . LEU A 1 91 ? 5.484 0.669 41.776 1.00 71.81 91 LEU A C 1
ATOM 769 O O . LEU A 1 91 ? 4.828 0.187 42.693 1.00 71.81 91 LEU A O 1
ATOM 773 N N . ASP A 1 92 ? 5.865 -0.038 40.707 1.00 67.62 92 ASP A N 1
ATOM 774 C CA . ASP A 1 92 ? 5.395 -1.406 40.413 1.00 67.62 92 ASP A CA 1
ATOM 775 C C . ASP A 1 92 ? 5.781 -2.463 41.471 1.00 67.62 92 ASP A C 1
ATOM 777 O O . ASP A 1 92 ? 5.181 -3.537 41.574 1.00 67.62 92 ASP A O 1
ATOM 781 N N . TYR A 1 93 ? 6.766 -2.156 42.321 1.00 68.94 93 TYR A N 1
ATOM 782 C CA . TYR A 1 93 ? 7.279 -3.066 43.343 1.00 68.94 93 TYR A CA 1
ATOM 783 C C . TYR A 1 93 ? 6.250 -3.393 44.447 1.00 68.94 93 TYR A C 1
ATOM 785 O O . TYR A 1 93 ? 5.950 -2.564 45.319 1.00 68.94 93 TYR A O 1
ATOM 793 N N . ILE A 1 94 ? 5.756 -4.639 44.468 1.00 61.16 94 ILE A N 1
ATOM 794 C CA . ILE A 1 94 ? 4.812 -5.128 45.485 1.00 61.16 94 ILE A CA 1
ATOM 795 C C . ILE A 1 94 ? 5.558 -5.398 46.804 1.00 61.16 94 ILE A C 1
ATOM 797 O O . ILE A 1 94 ? 6.500 -6.189 46.873 1.00 61.16 94 ILE A O 1
ATOM 801 N N . ILE A 1 95 ? 5.104 -4.773 47.893 1.00 63.12 95 ILE A N 1
ATOM 802 C CA . ILE A 1 95 ? 5.558 -5.089 49.257 1.00 63.12 95 ILE A CA 1
ATOM 803 C C . ILE A 1 95 ? 4.579 -6.118 49.827 1.00 63.12 95 ILE A C 1
ATOM 805 O O . ILE A 1 95 ? 3.592 -5.748 50.450 1.00 63.12 95 ILE A O 1
ATOM 809 N N . THR A 1 96 ? 4.814 -7.405 49.567 1.00 51.56 96 THR A N 1
ATOM 810 C CA . THR A 1 96 ? 3.966 -8.489 50.091 1.00 51.56 96 THR A CA 1
ATOM 811 C C . THR A 1 96 ? 4.079 -8.583 51.613 1.00 51.56 96 THR A C 1
ATOM 813 O O . THR A 1 96 ? 5.200 -8.577 52.126 1.00 51.56 96 THR A O 1
ATOM 816 N N . SER A 1 97 ? 2.941 -8.738 52.299 1.00 47.66 97 SER A N 1
ATOM 817 C CA . SER A 1 97 ? 2.804 -8.785 53.762 1.00 47.66 97 SER A CA 1
ATOM 818 C C . SER A 1 97 ? 3.739 -9.806 54.432 1.00 47.66 97 SER A C 1
ATOM 820 O O . SER A 1 97 ? 3.462 -11.010 54.436 1.00 47.66 97 SER A O 1
ATOM 822 N N . GLY A 1 98 ? 4.844 -9.321 54.994 1.00 56.31 98 GLY A N 1
ATOM 823 C CA . GLY A 1 98 ? 5.778 -10.065 55.837 1.00 56.31 98 GLY A CA 1
ATOM 824 C C . GLY A 1 98 ? 5.683 -9.629 57.302 1.00 56.31 98 GLY A C 1
ATOM 825 O O . GLY A 1 98 ? 4.655 -9.132 57.758 1.00 56.31 98 GLY A O 1
ATOM 826 N N . GLU A 1 99 ? 6.758 -9.817 58.073 1.00 52.75 99 GLU A N 1
ATOM 827 C CA . GLU A 1 99 ? 6.852 -9.255 59.428 1.00 52.75 99 GLU A CA 1
ATOM 828 C C . GLU A 1 99 ? 6.750 -7.716 59.386 1.00 52.75 99 GLU A C 1
ATOM 830 O O . GLU A 1 99 ? 7.444 -7.058 58.610 1.00 52.75 99 GLU A O 1
ATOM 835 N N . GLU A 1 100 ? 5.916 -7.132 60.255 1.00 60.06 100 GLU A N 1
ATOM 836 C CA . GLU A 1 100 ? 5.523 -5.709 60.234 1.00 60.06 100 GLU A CA 1
ATOM 837 C C . GLU A 1 100 ? 6.714 -4.722 60.226 1.00 60.06 100 GLU A C 1
ATOM 839 O O . GLU A 1 100 ? 6.636 -3.636 59.647 1.00 60.06 100 GLU A O 1
ATOM 844 N N . GLU A 1 101 ? 7.839 -5.088 60.849 1.00 60.25 101 GLU A N 1
ATOM 845 C CA . GLU A 1 101 ? 9.078 -4.294 60.840 1.00 60.25 101 GLU A CA 1
ATOM 846 C C . GLU A 1 101 ? 9.772 -4.275 59.469 1.00 60.25 101 GLU A C 1
ATOM 848 O O . GLU A 1 101 ? 10.215 -3.216 59.013 1.00 60.25 101 GLU A O 1
ATOM 853 N N . VAL A 1 102 ? 9.835 -5.419 58.784 1.00 62.91 102 VAL A N 1
ATOM 854 C CA . VAL A 1 102 ? 10.480 -5.548 57.467 1.00 62.91 102 VAL A CA 1
ATOM 855 C C . VAL A 1 102 ? 9.700 -4.753 56.420 1.00 62.91 102 VAL A C 1
ATOM 857 O O . VAL A 1 102 ? 10.290 -4.067 55.580 1.00 62.91 102 VAL A O 1
ATOM 860 N N . ASP A 1 103 ? 8.373 -4.761 56.517 1.00 66.12 103 ASP A N 1
ATOM 861 C CA . ASP A 1 103 ? 7.505 -4.012 55.612 1.00 66.12 103 ASP A CA 1
ATOM 862 C C . ASP A 1 103 ? 7.603 -2.499 55.840 1.00 66.12 103 ASP A C 1
ATOM 864 O O . ASP A 1 103 ? 7.627 -1.734 54.872 1.00 66.12 103 ASP A O 1
ATOM 868 N N . LYS A 1 104 ? 7.755 -2.039 57.092 1.00 70.06 104 LYS A N 1
ATOM 869 C CA . LYS A 1 104 ? 8.031 -0.619 57.393 1.00 70.06 104 LYS A CA 1
ATOM 870 C C . LYS A 1 104 ? 9.344 -0.154 56.768 1.00 70.06 104 LYS A C 1
ATOM 872 O O . LYS A 1 104 ? 9.396 0.931 56.184 1.00 70.06 104 LYS A O 1
ATOM 877 N N . GLN A 1 105 ? 10.390 -0.974 56.839 1.00 73.44 105 GLN A N 1
ATOM 878 C CA . GLN A 1 105 ? 11.687 -0.641 56.254 1.00 73.44 105 GLN A CA 1
ATOM 879 C C . GLN A 1 105 ? 11.627 -0.586 54.718 1.00 73.44 105 GLN A C 1
ATOM 881 O O . GLN A 1 105 ? 12.129 0.370 54.122 1.00 73.44 105 GLN A O 1
ATOM 886 N N . LYS A 1 106 ? 10.958 -1.552 54.073 1.00 73.62 106 LYS A N 1
ATOM 887 C CA . LYS A 1 106 ? 10.735 -1.552 52.615 1.00 73.62 106 LYS A CA 1
ATOM 888 C C . LYS A 1 106 ? 9.924 -0.336 52.156 1.00 73.62 106 LYS A C 1
ATOM 890 O O . LYS A 1 106 ? 10.331 0.327 51.204 1.00 73.62 106 LYS A O 1
ATOM 895 N N . ARG A 1 107 ? 8.845 0.021 52.868 1.00 72.81 107 ARG A N 1
ATOM 896 C CA . ARG A 1 107 ? 8.026 1.220 52.582 1.00 72.81 107 ARG A CA 1
ATOM 897 C C . ARG A 1 107 ? 8.845 2.512 52.701 1.00 72.81 107 ARG A C 1
ATOM 899 O O . ARG A 1 107 ? 8.713 3.398 51.860 1.00 72.81 107 ARG A O 1
ATOM 906 N N . SER A 1 108 ? 9.733 2.609 53.695 1.00 79.12 108 SER A N 1
ATOM 907 C CA . SER A 1 108 ? 10.647 3.754 53.840 1.00 79.12 108 SER A CA 1
ATOM 908 C C . SER A 1 108 ? 11.616 3.875 52.661 1.00 79.12 108 SER A C 1
ATOM 910 O O . SER A 1 108 ? 11.826 4.975 52.156 1.00 79.12 108 SER A O 1
ATOM 912 N N . ILE A 1 109 ? 12.193 2.757 52.208 1.00 79.88 109 ILE A N 1
ATOM 913 C CA . ILE A 1 109 ? 13.102 2.734 51.053 1.00 79.88 109 ILE A CA 1
ATOM 914 C C . ILE A 1 109 ? 12.358 3.131 49.775 1.00 79.88 109 ILE A C 1
ATOM 916 O O . ILE A 1 109 ? 12.839 3.977 49.027 1.00 79.88 109 ILE A O 1
ATOM 920 N N . GLN A 1 110 ? 11.158 2.591 49.553 1.00 79.50 110 GLN A N 1
ATOM 921 C CA . GLN A 1 110 ? 10.334 2.951 48.400 1.00 79.50 110 GLN A CA 1
ATOM 922 C C . GLN A 1 110 ? 10.008 4.454 48.379 1.00 79.50 110 GLN A C 1
ATOM 924 O O . GLN A 1 110 ? 10.132 5.087 47.333 1.00 79.50 110 GLN A O 1
ATOM 929 N N . LYS A 1 111 ? 9.667 5.058 49.530 1.00 77.88 111 LYS A N 1
ATOM 930 C CA . LYS A 1 111 ? 9.404 6.507 49.634 1.00 77.88 111 LYS A CA 1
ATOM 931 C C . LYS A 1 111 ? 10.619 7.348 49.223 1.00 77.88 111 LYS A C 1
ATOM 933 O O . LYS A 1 111 ? 10.461 8.364 48.549 1.00 77.88 111 LYS A O 1
ATOM 938 N N . GLU A 1 112 ? 11.827 6.932 49.599 1.00 81.56 112 GLU A N 1
ATOM 939 C CA . GLU A 1 112 ? 13.065 7.609 49.189 1.00 81.56 112 GLU A CA 1
ATOM 940 C C . GLU A 1 112 ? 13.326 7.490 47.681 1.00 81.56 112 GLU A C 1
ATOM 942 O O . GLU A 1 112 ? 13.687 8.481 47.050 1.00 81.56 112 GLU A O 1
ATOM 947 N N . LEU A 1 113 ? 13.099 6.312 47.095 1.00 82.94 113 LEU A N 1
ATOM 948 C CA . LEU A 1 113 ? 13.292 6.072 45.661 1.00 82.94 113 LEU A CA 1
ATOM 949 C C . LEU A 1 113 ? 12.278 6.842 44.800 1.00 82.94 113 LEU A C 1
ATOM 951 O O . LEU A 1 113 ? 12.662 7.464 43.811 1.00 82.94 113 LEU A O 1
ATOM 955 N N . VAL A 1 114 ? 11.006 6.885 45.214 1.00 80.50 114 VAL A N 1
ATOM 956 C CA . VAL A 1 114 ? 9.968 7.711 44.568 1.00 80.50 114 VAL A CA 1
ATOM 957 C C . VAL A 1 114 ? 10.360 9.186 44.603 1.00 80.50 114 VAL A C 1
ATOM 959 O O . VAL A 1 114 ? 10.270 9.876 43.589 1.00 80.50 114 VAL A O 1
ATOM 962 N N . LYS A 1 115 ? 10.835 9.675 45.756 1.00 82.19 115 LYS A N 1
ATOM 963 C CA . LYS A 1 115 ? 11.315 11.054 45.876 1.00 82.19 115 LYS A CA 1
ATOM 964 C C . LYS A 1 115 ? 12.492 11.320 44.934 1.00 82.19 115 LYS A C 1
ATOM 966 O O . LYS A 1 115 ? 12.488 12.340 44.257 1.00 82.19 115 LYS A O 1
ATOM 971 N N . ALA A 1 116 ? 13.454 10.401 44.848 1.00 82.94 116 ALA A N 1
ATOM 972 C CA . ALA A 1 116 ? 14.596 10.537 43.947 1.00 82.94 116 ALA A CA 1
ATOM 973 C C . ALA A 1 116 ? 14.171 10.630 42.470 1.00 82.94 116 ALA A C 1
ATOM 975 O O . ALA A 1 116 ? 14.726 11.436 41.727 1.00 82.94 116 ALA A O 1
ATOM 976 N N . ALA A 1 117 ? 13.163 9.861 42.049 1.00 82.12 117 ALA A N 1
ATOM 977 C CA . ALA A 1 117 ? 12.627 9.938 40.691 1.00 82.12 117 ALA A CA 1
ATOM 978 C C . ALA A 1 117 ? 11.925 11.284 40.417 1.00 82.12 117 ALA A C 1
ATOM 980 O O . ALA A 1 117 ? 12.153 11.917 39.386 1.00 82.12 117 ALA A O 1
ATOM 981 N N . LEU A 1 118 ? 11.118 11.768 41.367 1.00 79.50 118 LEU A N 1
ATOM 982 C CA . LEU A 1 118 ? 10.437 13.064 41.262 1.00 79.50 118 LEU A CA 1
ATOM 983 C C . LEU A 1 118 ? 11.418 14.244 41.257 1.00 79.50 118 LEU A C 1
ATOM 985 O O . LEU A 1 118 ? 11.264 15.157 40.448 1.00 79.50 118 LEU A O 1
ATOM 989 N N . ASP A 1 119 ? 12.455 14.206 42.099 1.00 81.94 119 ASP A N 1
ATOM 990 C CA . ASP A 1 119 ? 13.515 15.222 42.139 1.00 81.94 119 ASP A CA 1
ATOM 991 C C . ASP A 1 119 ? 14.302 15.275 40.807 1.00 81.94 119 ASP A C 1
ATOM 993 O O . ASP A 1 119 ? 14.837 16.323 40.445 1.00 81.94 119 ASP A O 1
ATOM 997 N N . ARG A 1 120 ? 14.315 14.175 40.032 1.00 83.62 120 ARG A N 1
ATOM 998 C CA . ARG A 1 120 ? 14.865 14.095 38.662 1.00 83.62 120 ARG A CA 1
ATOM 999 C C . ARG A 1 120 ? 13.907 14.592 37.569 1.00 83.62 120 ARG A C 1
ATOM 1001 O O . ARG A 1 120 ? 14.279 14.593 36.399 1.00 83.62 120 ARG A O 1
ATOM 1008 N N . GLY A 1 121 ? 12.703 15.041 37.925 1.00 81.38 121 GLY A N 1
ATOM 1009 C CA . GLY A 1 121 ? 11.735 15.622 36.992 1.00 81.38 121 GLY A CA 1
ATOM 1010 C C . GLY A 1 121 ? 10.697 14.647 36.438 1.00 81.38 121 GLY A C 1
ATOM 1011 O O . GLY A 1 121 ? 10.045 14.990 35.449 1.00 81.38 121 GLY A O 1
ATOM 1012 N N . ALA A 1 122 ? 10.519 13.476 37.061 1.00 79.25 122 ALA A N 1
ATOM 1013 C CA . ALA A 1 122 ? 9.490 12.523 36.661 1.00 79.25 122 ALA A CA 1
ATOM 1014 C C . ALA A 1 122 ? 8.081 13.152 36.698 1.00 79.25 122 ALA A C 1
ATOM 1016 O O . ALA A 1 122 ? 7.685 13.804 37.670 1.00 79.25 122 ALA A O 1
ATOM 1017 N N . LYS A 1 123 ? 7.304 12.944 35.638 1.00 74.88 123 LYS A N 1
ATOM 1018 C CA . LYS A 1 123 ? 5.932 13.394 35.435 1.00 74.88 123 LYS A CA 1
ATOM 1019 C C . LYS A 1 123 ? 4.974 12.210 35.505 1.00 74.88 123 LYS A C 1
ATOM 1021 O O . LYS A 1 123 ? 5.029 11.266 34.727 1.00 74.88 123 LYS A O 1
ATOM 1026 N N . LEU A 1 124 ? 3.962 12.356 36.352 1.00 67.19 124 LEU A N 1
ATOM 1027 C CA . LEU A 1 124 ? 2.915 11.354 36.573 1.00 67.19 124 LEU A CA 1
ATOM 1028 C C . LEU A 1 124 ? 2.096 10.962 35.327 1.00 67.19 124 LEU A C 1
ATOM 1030 O O . LEU A 1 124 ? 1.468 9.908 35.323 1.00 67.19 124 LEU A O 1
ATOM 1034 N N . LYS A 1 125 ? 2.084 11.793 34.277 1.00 64.06 125 LYS A N 1
ATOM 1035 C CA . LYS A 1 125 ? 1.261 11.581 33.075 1.00 64.06 125 LYS A CA 1
ATOM 1036 C C . LYS A 1 125 ? 1.625 10.309 32.303 1.00 64.06 125 LYS A C 1
ATOM 1038 O O . LYS A 1 125 ? 0.743 9.730 31.686 1.00 64.06 125 LYS A O 1
ATOM 1043 N N . TYR A 1 126 ? 2.879 9.866 32.355 1.00 59.19 126 TYR A N 1
ATOM 1044 C CA . TYR A 1 126 ? 3.360 8.721 31.570 1.00 59.19 126 TYR A CA 1
ATOM 1045 C C . TYR A 1 126 ? 3.223 7.372 32.287 1.00 59.19 126 TYR A C 1
ATOM 1047 O O . TYR A 1 126 ? 3.622 6.343 31.760 1.00 59.19 126 TYR A O 1
ATOM 1055 N N . ILE A 1 127 ? 2.646 7.372 33.489 1.00 61.53 127 ILE A N 1
ATOM 1056 C CA . ILE A 1 127 ? 2.633 6.221 34.398 1.00 61.53 127 ILE A CA 1
ATOM 1057 C C . ILE A 1 127 ? 1.249 5.537 34.439 1.00 61.53 127 ILE A C 1
ATOM 1059 O O . ILE A 1 127 ? 1.109 4.419 34.925 1.00 61.53 127 ILE A O 1
ATOM 1063 N N . THR A 1 128 ? 0.199 6.182 33.919 1.00 55.28 128 THR A N 1
ATOM 1064 C CA . THR A 1 128 ? -1.193 5.823 34.239 1.00 55.28 128 THR A CA 1
ATOM 1065 C C . THR A 1 128 ? -1.755 4.578 33.555 1.00 55.28 128 THR A C 1
ATOM 1067 O O . THR A 1 128 ? -2.820 4.124 33.974 1.00 55.28 128 THR A O 1
ATOM 1070 N N . ASP A 1 129 ? -1.088 4.036 32.535 1.00 51.69 129 ASP A N 1
ATOM 1071 C CA . ASP A 1 129 ? -1.641 2.938 31.725 1.00 51.69 129 ASP A CA 1
ATOM 1072 C C . ASP A 1 129 ? -1.045 1.562 32.074 1.00 51.69 129 ASP A C 1
ATOM 1074 O O . ASP A 1 129 ? -1.681 0.542 31.801 1.00 51.69 129 ASP A O 1
ATOM 1078 N N . SER A 1 130 ? 0.111 1.534 32.752 1.00 49.91 130 SER A N 1
ATOM 1079 C CA . SER A 1 130 ? 0.877 0.312 33.066 1.00 49.91 130 SER A CA 1
ATOM 1080 C C . SER A 1 130 ? 0.719 -0.188 34.511 1.00 49.91 130 SER A C 1
ATOM 1082 O O . SER A 1 130 ? 1.205 -1.261 34.848 1.00 49.91 130 SER A O 1
ATOM 1084 N N . ILE A 1 131 ? 0.030 0.556 35.384 1.00 55.25 131 ILE A N 1
ATOM 1085 C CA . ILE A 1 131 ? -0.121 0.210 36.807 1.00 55.25 131 ILE A CA 1
ATOM 1086 C C . ILE A 1 131 ? -1.358 -0.677 37.014 1.00 55.25 131 ILE A C 1
ATOM 1088 O O . ILE A 1 131 ? -2.454 -0.196 37.300 1.00 55.25 131 ILE A O 1
ATOM 1092 N N . TYR A 1 132 ? -1.187 -1.992 36.864 1.00 48.53 132 TYR A N 1
ATOM 1093 C CA . TYR A 1 132 ? -2.216 -2.992 37.189 1.00 48.53 132 TYR A CA 1
ATOM 1094 C C . TYR A 1 132 ? -2.079 -3.543 38.626 1.00 48.53 132 TYR A C 1
ATOM 1096 O O . TYR A 1 132 ? -2.981 -4.232 39.091 1.00 48.53 132 TYR A O 1
ATOM 1104 N N . LEU A 1 133 ? -0.981 -3.259 39.353 1.00 44.94 133 LEU A N 1
ATOM 1105 C CA . LEU A 1 133 ? -0.643 -3.968 40.607 1.00 44.94 133 LEU A CA 1
ATOM 1106 C C . LEU A 1 133 ? -0.187 -3.098 41.805 1.00 44.94 133 LEU A C 1
ATOM 1108 O O . LEU A 1 133 ? 0.036 -3.630 42.892 1.00 44.94 133 LEU A O 1
ATOM 1112 N N . VAL A 1 134 ? -0.108 -1.765 41.694 1.00 51.50 134 VAL A N 1
ATOM 1113 C CA . VAL A 1 134 ? 0.493 -0.885 42.741 1.00 51.50 134 VAL A CA 1
ATOM 1114 C C . VAL A 1 134 ? -0.498 -0.453 43.822 1.00 51.50 134 VAL A C 1
ATOM 1116 O O . VAL A 1 134 ? -0.528 0.687 44.291 1.00 51.50 134 VAL A O 1
ATOM 1119 N N . PHE A 1 135 ? -1.376 -1.355 44.233 1.00 53.16 135 PHE A N 1
ATOM 1120 C CA . PHE A 1 135 ? -2.558 -0.911 44.950 1.00 53.16 135 PHE A CA 1
ATOM 1121 C C . PHE A 1 135 ? -2.370 -0.749 46.465 1.00 53.16 135 PHE A C 1
ATOM 1123 O O . PHE A 1 135 ? -3.080 0.057 47.054 1.00 53.16 135 PHE A O 1
ATOM 1130 N N . GLU A 1 136 ? -1.369 -1.358 47.105 1.00 51.16 136 GLU A N 1
ATOM 1131 C CA . GLU A 1 136 ? -1.231 -1.296 48.577 1.00 51.16 136 GLU A CA 1
ATOM 1132 C C . GLU A 1 136 ? -0.327 -0.168 49.127 1.00 51.16 136 GLU A C 1
ATOM 1134 O O . GLU A 1 136 ? -0.343 0.118 50.331 1.00 51.16 136 GLU A O 1
ATOM 1139 N N . ASN A 1 137 ? 0.471 0.500 48.282 1.00 52.81 137 ASN A N 1
ATOM 1140 C CA . ASN A 1 137 ? 1.585 1.342 48.757 1.00 52.81 137 ASN A CA 1
ATOM 1141 C C . ASN A 1 137 ? 1.472 2.838 48.461 1.00 52.81 137 ASN A C 1
ATOM 1143 O O . ASN A 1 137 ? 2.213 3.628 49.055 1.00 52.81 137 ASN A O 1
ATOM 1147 N N . LEU A 1 138 ? 0.515 3.253 47.626 1.00 57.50 138 LEU A N 1
ATOM 1148 C CA . LEU A 1 138 ? 0.389 4.648 47.202 1.00 57.50 138 LEU A CA 1
ATOM 1149 C C . LEU A 1 138 ? 0.128 5.612 48.373 1.00 57.50 138 LEU A C 1
ATOM 1151 O O . LEU A 1 138 ? 0.591 6.752 48.347 1.00 57.50 138 LEU A O 1
ATOM 1155 N N . HIS A 1 139 ? -0.530 5.149 49.444 1.00 57.69 139 HIS A N 1
ATOM 1156 C CA . HIS A 1 139 ? -0.804 5.980 50.620 1.00 57.69 139 HIS A CA 1
ATOM 1157 C C . HIS A 1 139 ? 0.490 6.498 51.289 1.00 57.69 139 HIS A C 1
ATOM 1159 O O . HIS A 1 139 ? 0.524 7.645 51.733 1.00 57.69 139 HIS A O 1
ATOM 1165 N N . ASN A 1 140 ? 1.582 5.720 51.284 1.00 58.00 140 ASN A N 1
ATOM 1166 C CA . ASN A 1 140 ? 2.840 6.073 51.965 1.00 58.00 140 ASN A CA 1
ATOM 1167 C C . ASN A 1 140 ? 3.628 7.194 51.268 1.00 58.00 140 ASN A C 1
ATOM 1169 O O . ASN A 1 140 ? 4.366 7.948 51.917 1.00 58.00 140 ASN A O 1
ATOM 1173 N N . SER A 1 141 ? 3.466 7.298 49.949 1.00 62.19 141 SER A N 1
ATOM 1174 C CA . SER A 1 141 ? 4.176 8.251 49.084 1.00 62.19 141 SER A CA 1
ATOM 1175 C C . SER A 1 141 ? 3.260 9.345 48.535 1.00 62.19 141 SER A C 1
ATOM 1177 O O . SER A 1 141 ? 3.730 10.245 47.849 1.00 62.19 141 SER A O 1
ATOM 1179 N N . SER A 1 142 ? 1.969 9.302 48.865 1.00 62.28 142 SER A N 1
ATOM 1180 C CA . SER A 1 142 ? 0.929 10.226 48.395 1.00 62.28 142 SER A CA 1
ATOM 1181 C C . SER A 1 142 ? 1.272 11.711 48.596 1.00 62.28 142 SER A C 1
ATOM 1183 O O . SER A 1 142 ? 1.035 12.526 47.707 1.00 62.28 142 SER A O 1
ATOM 1185 N N . GLU A 1 143 ? 1.917 12.059 49.713 1.00 65.56 143 GLU A N 1
ATOM 1186 C CA . GLU A 1 143 ? 2.412 13.413 50.005 1.00 65.56 143 GLU A CA 1
ATOM 1187 C C . GLU A 1 143 ? 3.427 13.927 48.971 1.00 65.56 143 GLU A C 1
ATOM 1189 O O . GLU A 1 143 ? 3.486 15.125 48.699 1.00 65.56 143 GLU A O 1
ATOM 1194 N N . LEU A 1 144 ? 4.224 13.035 48.371 1.00 67.69 144 LEU A N 1
ATOM 1195 C CA . LEU A 1 144 ? 5.238 13.398 47.376 1.00 67.69 144 LEU A CA 1
ATOM 1196 C C . LEU A 1 144 ? 4.603 13.829 46.045 1.00 67.69 144 LEU A C 1
ATOM 1198 O O . LEU A 1 144 ? 5.226 14.547 45.267 1.00 67.69 144 LEU A O 1
ATOM 1202 N N . PHE A 1 145 ? 3.342 13.462 45.817 1.00 69.19 145 PHE A N 1
ATOM 1203 C CA . PHE A 1 145 ? 2.579 13.806 44.618 1.00 69.19 145 PHE A CA 1
ATOM 1204 C C . PHE A 1 145 ? 1.656 15.021 44.826 1.00 69.19 145 PHE A C 1
ATOM 1206 O O . PHE A 1 145 ? 0.893 15.400 43.938 1.00 69.19 145 PHE A O 1
ATOM 1213 N N . LEU A 1 146 ? 1.756 15.718 45.965 1.00 67.19 146 LEU A N 1
ATOM 1214 C CA . LEU A 1 146 ? 0.976 16.935 46.238 1.00 67.19 146 LEU A CA 1
ATOM 1215 C C . LEU A 1 146 ? 1.266 18.104 45.281 1.00 67.19 146 LEU A C 1
ATOM 1217 O O . LEU A 1 146 ? 0.529 19.084 45.298 1.00 67.19 146 LEU A O 1
ATOM 1221 N N . ASN A 1 147 ? 2.301 18.009 44.443 1.00 68.38 147 ASN A N 1
ATOM 1222 C CA . ASN A 1 147 ? 2.642 19.011 43.430 1.00 68.38 147 ASN A CA 1
ATOM 1223 C C . ASN A 1 147 ? 2.356 18.553 41.986 1.00 68.38 147 ASN A C 1
ATOM 1225 O O . ASN A 1 147 ? 2.603 19.320 41.059 1.00 68.38 147 ASN A O 1
ATOM 1229 N N . SER A 1 148 ? 1.853 17.329 41.770 1.00 72.69 148 SER A N 1
ATOM 1230 C CA . SER A 1 148 ? 1.548 16.819 40.423 1.00 72.69 148 SER A CA 1
ATOM 1231 C C . SER A 1 148 ? 0.274 17.437 39.843 1.00 72.69 148 SER A C 1
ATOM 1233 O O . SER A 1 148 ? -0.427 18.175 40.523 1.00 72.69 148 SER A O 1
ATOM 1235 N N . ASP A 1 149 ? -0.084 17.108 38.606 1.00 82.06 149 ASP A N 1
ATOM 1236 C CA . ASP A 1 149 ? -1.404 17.461 38.077 1.00 82.06 149 ASP A CA 1
ATOM 1237 C C . ASP A 1 149 ? -2.534 16.957 39.018 1.00 82.06 149 ASP A C 1
ATOM 1239 O O . ASP A 1 149 ? -2.473 15.794 39.445 1.00 82.06 149 ASP A O 1
ATOM 1243 N N . PRO A 1 150 ? -3.511 17.804 39.409 1.00 84.19 150 PRO A N 1
ATOM 1244 C CA . PRO A 1 150 ? -4.578 17.426 40.338 1.00 84.19 150 PRO A CA 1
ATOM 1245 C C . PRO A 1 150 ? -5.459 16.275 39.839 1.00 84.19 150 PRO A C 1
ATOM 1247 O O . PRO A 1 150 ? -5.881 15.453 40.655 1.00 84.19 150 PRO A O 1
ATOM 1250 N N . ASP A 1 151 ? -5.708 16.188 38.531 1.00 82.62 151 ASP A N 1
ATOM 1251 C CA . ASP A 1 151 ? -6.550 15.152 37.931 1.00 82.62 151 ASP A CA 1
ATOM 1252 C C . ASP A 1 151 ? -5.826 13.808 37.966 1.00 82.62 151 ASP A C 1
ATOM 1254 O O . ASP A 1 151 ? -6.371 12.808 38.437 1.00 82.62 151 ASP A O 1
ATOM 1258 N N . ILE A 1 152 ? -4.553 13.787 37.564 1.00 77.25 152 ILE A N 1
ATOM 1259 C CA . ILE A 1 152 ? -3.740 12.564 37.614 1.00 77.25 152 ILE A CA 1
ATOM 1260 C C . ILE A 1 152 ? -3.535 12.106 39.067 1.00 77.25 152 ILE A C 1
ATOM 1262 O O . ILE A 1 152 ? -3.594 10.911 39.360 1.00 77.25 152 ILE A O 1
ATOM 1266 N N . PHE A 1 153 ? -3.351 13.047 39.997 1.00 78.81 153 PHE A N 1
ATOM 1267 C CA . PHE A 1 153 ? -3.275 12.746 41.426 1.00 78.81 153 PHE A CA 1
ATOM 1268 C C . PHE A 1 153 ? -4.569 12.104 41.939 1.00 78.81 153 PHE A C 1
ATOM 1270 O O . PHE A 1 153 ? -4.516 11.072 42.606 1.00 78.81 153 PHE A O 1
ATOM 1277 N N . LEU A 1 154 ? -5.729 12.671 41.588 1.00 79.94 154 LEU A N 1
ATOM 1278 C CA . LEU A 1 154 ? -7.029 12.106 41.942 1.00 79.94 154 LEU A CA 1
ATOM 1279 C C . LEU A 1 154 ? -7.196 10.697 41.359 1.00 79.94 154 LEU A C 1
ATOM 1281 O O . LEU A 1 154 ? -7.581 9.793 42.094 1.00 79.94 154 LEU A O 1
ATOM 1285 N N . LYS A 1 155 ? -6.853 10.485 40.081 1.00 78.06 155 LYS A N 1
ATOM 1286 C CA . LYS A 1 155 ? -6.916 9.170 39.422 1.00 78.06 155 LYS A CA 1
ATOM 1287 C C . LYS A 1 155 ? -6.154 8.108 40.215 1.00 78.06 155 LYS A C 1
ATOM 1289 O O . LYS A 1 155 ? -6.729 7.077 40.556 1.00 78.06 155 LYS A O 1
ATOM 1294 N N . LEU A 1 156 ? -4.899 8.379 40.568 1.00 73.50 156 LEU A N 1
ATOM 1295 C CA . LEU A 1 156 ? -4.071 7.432 41.317 1.00 73.50 156 LEU A CA 1
ATOM 1296 C C . LEU A 1 156 ? -4.620 7.153 42.721 1.00 73.50 156 LEU A C 1
ATOM 1298 O O . LEU A 1 156 ? -4.653 6.001 43.151 1.00 73.50 156 LEU A O 1
ATOM 1302 N N . VAL A 1 157 ? -5.081 8.192 43.426 1.00 74.75 157 VAL A N 1
ATOM 1303 C CA . VAL A 1 157 ? -5.680 8.042 44.761 1.00 74.75 157 VAL A CA 1
ATOM 1304 C C . VAL A 1 157 ? -6.965 7.211 44.699 1.00 74.75 157 VAL A C 1
ATOM 1306 O O . VAL A 1 157 ? -7.215 6.426 45.608 1.00 74.75 157 VAL A O 1
ATOM 1309 N N . LEU A 1 158 ? -7.780 7.345 43.647 1.00 73.56 158 LEU A N 1
ATOM 1310 C CA . LEU A 1 158 ? -9.010 6.560 43.481 1.00 73.56 158 LEU A CA 1
ATOM 1311 C C . LEU A 1 158 ? -8.749 5.101 43.104 1.00 73.56 158 LEU A C 1
ATOM 1313 O O . LEU A 1 158 ? -9.513 4.227 43.513 1.00 73.56 158 LEU A O 1
ATOM 1317 N N . GLN A 1 159 ? -7.677 4.842 42.356 1.00 68.88 159 GLN A N 1
ATOM 1318 C CA . GLN A 1 159 ? -7.292 3.494 41.953 1.00 68.88 159 GLN A CA 1
ATOM 1319 C C . GLN A 1 159 ? -6.570 2.719 43.074 1.00 68.88 159 GLN A C 1
ATOM 1321 O O . GLN A 1 159 ? -6.564 1.497 43.031 1.00 68.88 159 GLN A O 1
ATOM 1326 N N . SER A 1 160 ? -6.006 3.368 44.104 1.00 67.38 160 SER A N 1
ATOM 1327 C CA . SER A 1 160 ? -5.299 2.672 45.198 1.00 67.38 160 SER A CA 1
ATOM 1328 C C . SER A 1 160 ? -6.217 1.809 46.087 1.00 67.38 160 SER A C 1
ATOM 1330 O O . SER A 1 160 ? -7.290 2.259 46.501 1.00 67.38 160 SER A O 1
ATOM 1332 N N . TYR A 1 161 ? -5.763 0.603 46.449 1.00 56.59 161 TYR A N 1
ATOM 1333 C CA . TYR A 1 161 ? -6.433 -0.323 47.370 1.00 56.59 161 TYR A CA 1
ATOM 1334 C C . TYR A 1 161 ? -6.227 0.091 48.829 1.00 56.59 161 TYR A C 1
ATOM 1336 O O . TYR A 1 161 ? -5.186 0.621 49.219 1.00 56.59 161 TYR A O 1
ATOM 1344 N N . VAL A 1 162 ? -7.238 -0.172 49.656 1.00 56.97 162 VAL A N 1
ATOM 1345 C CA . VAL A 1 162 ? -7.244 0.191 51.073 1.00 56.97 162 VAL A CA 1
ATOM 1346 C C . VAL A 1 162 ? -7.520 -1.052 51.906 1.00 56.97 162 VAL A C 1
ATOM 1348 O O . VAL A 1 162 ? -8.658 -1.498 52.013 1.00 56.97 162 VAL A O 1
ATOM 1351 N N . GLY A 1 163 ? -6.458 -1.620 52.482 1.00 50.59 163 GLY A N 1
ATOM 1352 C CA . GLY A 1 163 ? -6.540 -2.839 53.290 1.00 50.59 163 GLY A CA 1
ATOM 1353 C C . GLY A 1 163 ? -6.953 -2.619 54.753 1.00 50.59 163 GLY A C 1
ATOM 1354 O O . GLY A 1 163 ? -7.475 -3.541 55.374 1.00 50.59 163 GLY A O 1
ATOM 1355 N N . ASP A 1 164 ? -6.759 -1.420 55.326 1.00 57.03 164 ASP A N 1
ATOM 1356 C CA . ASP A 1 164 ? -7.074 -1.135 56.735 1.00 57.03 164 ASP A CA 1
ATOM 1357 C C . ASP A 1 164 ? -7.833 0.192 56.969 1.00 57.03 164 ASP A C 1
ATOM 1359 O O . ASP A 1 164 ? -7.856 1.101 56.139 1.00 57.03 164 ASP A O 1
ATOM 1363 N N . LYS A 1 165 ? -8.472 0.315 58.144 1.00 53.53 165 LYS A N 1
ATOM 1364 C CA . LYS A 1 165 ? -9.270 1.498 58.533 1.00 53.53 165 LYS A CA 1
ATOM 1365 C C . LYS A 1 165 ? -8.448 2.784 58.684 1.00 53.53 165 LYS A C 1
ATOM 1367 O O . LYS A 1 165 ? -9.007 3.872 58.575 1.00 53.53 165 LYS A O 1
ATOM 1372 N N . ALA A 1 166 ? -7.153 2.684 58.989 1.00 55.34 166 ALA A N 1
ATOM 1373 C CA . ALA A 1 166 ? -6.287 3.856 59.121 1.00 55.34 166 ALA A CA 1
ATOM 1374 C C . ALA A 1 166 ? -5.999 4.471 57.741 1.00 55.34 166 ALA A C 1
ATOM 1376 O O . ALA A 1 166 ? -6.012 5.692 57.577 1.00 55.34 166 ALA A O 1
ATOM 1377 N N . SER A 1 167 ? -5.840 3.616 56.736 1.00 59.78 167 SER A N 1
ATOM 1378 C CA . SER A 1 167 ? -5.645 3.978 55.337 1.00 59.78 167 SER A CA 1
ATOM 1379 C C . SER A 1 167 ? -6.915 4.581 54.710 1.00 59.78 167 SER A C 1
ATOM 1381 O O . SER A 1 167 ? -6.800 5.506 53.909 1.00 59.78 167 SER A O 1
ATOM 1383 N N . GLU A 1 168 ? -8.122 4.172 55.140 1.00 60.22 168 GLU A N 1
ATOM 1384 C CA . GLU A 1 168 ? -9.405 4.776 54.706 1.00 60.22 168 GLU A CA 1
ATOM 1385 C C . GLU A 1 168 ? -9.533 6.261 55.109 1.00 60.22 168 GLU A C 1
ATOM 1387 O O . GLU A 1 168 ? -10.082 7.077 54.360 1.00 60.22 168 GLU A O 1
ATOM 1392 N N . ILE A 1 169 ? -9.021 6.638 56.289 1.00 60.19 169 ILE A N 1
ATOM 1393 C CA . ILE A 1 169 ? -9.025 8.034 56.766 1.00 60.19 169 ILE A CA 1
ATOM 1394 C C . ILE A 1 169 ? -8.041 8.874 55.945 1.00 60.19 169 ILE A C 1
ATOM 1396 O O . ILE A 1 169 ? -8.384 9.970 55.502 1.00 60.19 169 ILE A O 1
ATOM 1400 N N . THR A 1 170 ? -6.841 8.348 55.698 1.00 67.31 170 THR A N 1
ATOM 1401 C CA . THR A 1 170 ? -5.806 9.034 54.915 1.00 67.31 170 THR A CA 1
ATOM 1402 C C . THR A 1 170 ? -6.243 9.237 53.464 1.00 67.31 170 THR A C 1
ATOM 1404 O O . THR A 1 170 ? -6.104 10.336 52.933 1.00 67.31 170 THR A O 1
ATOM 1407 N N . GLN A 1 171 ? -6.861 8.233 52.830 1.00 70.88 171 GLN A N 1
ATOM 1408 C CA . GLN A 1 171 ? -7.346 8.351 51.451 1.00 70.88 171 GLN A CA 1
ATOM 1409 C C . GLN A 1 171 ? -8.443 9.422 51.310 1.00 70.88 171 GLN A C 1
ATOM 1411 O O . GLN A 1 171 ? -8.424 10.185 50.344 1.00 70.88 171 GLN A O 1
ATOM 1416 N N . LYS A 1 172 ? -9.337 9.567 52.301 1.00 73.44 172 LYS A N 1
ATOM 1417 C CA . LYS A 1 172 ? -10.363 10.627 52.317 1.00 73.44 172 LYS A CA 1
ATOM 1418 C C . LYS A 1 172 ? -9.755 12.024 52.232 1.00 73.44 172 LYS A C 1
ATOM 1420 O O . LYS A 1 172 ? -10.217 12.863 51.457 1.00 73.44 172 LYS A O 1
ATOM 1425 N N . GLU A 1 173 ? -8.729 12.276 53.039 1.00 75.94 173 GLU A N 1
ATOM 1426 C CA . GLU A 1 173 ? -8.046 13.570 53.065 1.00 75.94 173 GLU A CA 1
ATOM 1427 C C . GLU A 1 173 ? -7.262 13.820 51.770 1.00 75.94 173 GLU A C 1
ATOM 1429 O O . GLU A 1 173 ? -7.225 14.954 51.299 1.00 75.94 173 GLU A O 1
ATOM 1434 N N . LEU A 1 174 ? -6.720 12.777 51.132 1.00 77.06 174 LEU A N 1
ATOM 1435 C CA . LEU A 1 174 ? -6.041 12.885 49.835 1.00 77.06 174 LEU A CA 1
ATOM 1436 C C . LEU A 1 174 ? -7.009 13.180 48.681 1.00 77.06 174 LEU A C 1
ATOM 1438 O O . LEU A 1 174 ? -6.730 14.066 47.875 1.00 77.06 174 LEU A O 1
ATOM 1442 N N . VAL A 1 175 ? -8.167 12.510 48.627 1.00 78.81 175 VAL A N 1
ATOM 1443 C CA . VAL A 1 175 ? -9.235 12.812 47.652 1.00 78.81 175 VAL A CA 1
ATOM 1444 C C . VAL A 1 175 ? -9.705 14.257 47.824 1.00 78.81 175 VAL A C 1
ATOM 1446 O O . VAL A 1 175 ? -9.798 15.015 46.858 1.00 78.81 175 VAL A O 1
ATOM 1449 N N . LYS A 1 176 ? -9.930 14.682 49.072 1.00 81.06 176 LYS A N 1
ATOM 1450 C CA . LYS A 1 176 ? -10.300 16.063 49.394 1.00 81.06 176 LYS A CA 1
ATOM 1451 C C . LYS A 1 176 ? -9.203 17.059 49.007 1.00 81.06 176 LYS A C 1
ATOM 1453 O O . LYS A 1 176 ? -9.509 18.124 48.478 1.00 81.06 176 LYS A O 1
ATOM 1458 N N . ALA A 1 177 ? -7.934 16.726 49.236 1.00 81.19 177 ALA A N 1
ATOM 1459 C CA . ALA A 1 177 ? -6.805 17.548 48.816 1.00 81.19 177 ALA A CA 1
ATOM 1460 C C . ALA A 1 177 ? -6.733 17.677 47.288 1.00 81.19 177 ALA A C 1
ATOM 1462 O O . ALA A 1 177 ? -6.483 18.774 46.797 1.00 81.19 177 ALA A O 1
ATOM 1463 N N . ALA A 1 178 ? -6.999 16.604 46.539 1.00 82.69 178 ALA A N 1
ATOM 1464 C CA . ALA A 1 178 ? -7.054 16.642 45.080 1.00 82.69 178 ALA A CA 1
ATOM 1465 C C . ALA A 1 178 ? -8.157 17.593 44.583 1.00 82.69 178 ALA A C 1
ATOM 1467 O O . ALA A 1 178 ? -7.882 18.503 43.800 1.00 82.69 178 ALA A O 1
ATOM 1468 N N . PHE A 1 179 ? -9.377 17.467 45.112 1.00 84.50 179 PHE A N 1
ATOM 1469 C CA . PHE A 1 179 ? -10.485 18.361 44.764 1.00 84.50 179 PHE A CA 1
ATOM 1470 C C . PHE A 1 179 ? -10.220 19.823 45.141 1.00 84.50 179 PHE A C 1
ATOM 1472 O O . PHE A 1 179 ? -10.438 20.717 44.326 1.00 84.50 179 PHE A O 1
ATOM 1479 N N . ASN A 1 180 ? -9.655 20.085 46.325 1.00 84.06 180 ASN A N 1
ATOM 1480 C CA . ASN A 1 180 ? -9.267 21.440 46.740 1.00 84.06 180 ASN A CA 1
ATOM 1481 C C . ASN A 1 180 ? -8.216 22.074 45.813 1.00 84.06 180 ASN A C 1
ATOM 1483 O O . ASN A 1 180 ? -8.116 23.297 45.738 1.00 84.06 180 ASN A O 1
ATOM 1487 N N . ARG A 1 181 ? -7.427 21.250 45.115 1.00 84.69 181 ARG A N 1
ATOM 1488 C CA . ARG A 1 181 ? -6.436 21.678 44.117 1.00 84.69 181 ARG A CA 1
ATOM 1489 C C . ARG A 1 181 ? -7.037 21.857 42.719 1.00 84.69 181 ARG A C 1
ATOM 1491 O O . ARG A 1 181 ? -6.299 22.169 41.790 1.00 84.69 181 ARG A O 1
ATOM 1498 N N . GLY A 1 182 ? -8.352 21.697 42.575 1.00 85.19 182 GLY A N 1
ATOM 1499 C CA . GLY A 1 182 ? -9.075 21.875 41.320 1.00 85.19 182 GLY A CA 1
ATOM 1500 C C . GLY A 1 182 ? -9.171 20.616 40.465 1.00 85.19 182 GLY A C 1
ATOM 1501 O O . GLY A 1 182 ? -9.470 20.750 39.282 1.00 85.19 182 GLY A O 1
ATOM 1502 N N . ALA A 1 183 ? -8.927 19.426 41.032 1.00 83.81 183 ALA A N 1
ATOM 1503 C CA . ALA A 1 183 ? -9.131 18.178 40.308 1.00 83.81 183 ALA A CA 1
ATOM 1504 C C . ALA A 1 183 ? -10.590 18.045 39.854 1.00 83.81 183 ALA A C 1
ATOM 1506 O O . ALA A 1 183 ? -11.521 18.310 40.619 1.00 83.81 183 ALA A O 1
ATOM 1507 N N . LYS A 1 184 ? -10.787 17.598 38.622 1.00 81.69 184 LYS A N 1
ATOM 1508 C CA . LYS A 1 184 ? -12.082 17.396 37.992 1.00 81.69 184 LYS A CA 1
ATOM 1509 C C . LYS A 1 184 ? -12.224 15.929 37.624 1.00 81.69 184 LYS A C 1
ATOM 1511 O O . LYS A 1 184 ? -11.549 15.425 36.731 1.00 81.69 184 LYS A O 1
ATOM 1516 N N . LEU A 1 185 ? -13.161 15.245 38.278 1.00 75.69 185 LEU A N 1
ATOM 1517 C CA . LEU A 1 185 ? -13.430 13.828 38.010 1.00 75.69 185 LEU A CA 1
ATOM 1518 C C . LEU A 1 185 ? -13.771 13.572 36.529 1.00 75.69 185 LEU A C 1
ATOM 1520 O O . LEU A 1 185 ? -13.422 12.528 35.986 1.00 75.69 185 LEU A O 1
ATOM 1524 N N . GLU A 1 186 ? -14.406 14.545 35.868 1.00 74.44 186 GLU A N 1
ATOM 1525 C CA . GLU A 1 186 ? -14.779 14.483 34.449 1.00 74.44 186 GLU A CA 1
ATOM 1526 C C . GLU A 1 186 ? -13.580 14.268 33.510 1.00 74.44 186 GLU A C 1
ATOM 1528 O O . GLU A 1 186 ? -13.739 13.624 32.480 1.00 74.44 186 GLU A O 1
ATOM 1533 N N . ASN A 1 187 ? -12.383 14.725 33.894 1.00 78.31 187 ASN A N 1
ATOM 1534 C CA . ASN A 1 187 ? -11.173 14.611 33.077 1.00 78.31 187 ASN A CA 1
ATOM 1535 C C . ASN A 1 187 ? -10.521 13.223 33.154 1.00 78.31 187 ASN A C 1
ATOM 1537 O O . ASN A 1 187 ? -9.660 12.905 32.337 1.00 78.31 187 ASN A O 1
ATOM 1541 N N . ILE A 1 188 ? -10.899 12.401 34.138 1.00 73.25 188 ILE A N 1
ATOM 1542 C CA . ILE A 1 188 ? -10.230 11.121 34.416 1.00 73.25 188 ILE A CA 1
ATOM 1543 C C . ILE A 1 188 ? -11.156 9.917 34.404 1.00 73.25 188 ILE A C 1
ATOM 1545 O O . ILE A 1 188 ? -10.648 8.807 34.270 1.00 73.25 188 ILE A O 1
ATOM 1549 N N . ILE A 1 189 ? -12.472 10.109 34.522 1.00 70.81 189 ILE A N 1
ATOM 1550 C CA . ILE A 1 189 ? -13.457 9.036 34.719 1.00 70.81 189 ILE A CA 1
ATOM 1551 C C . ILE A 1 189 ? -13.369 7.910 33.683 1.00 70.81 189 ILE A C 1
ATOM 1553 O O . ILE A 1 189 ? -13.438 6.742 34.051 1.00 70.81 189 ILE A O 1
ATOM 1557 N N . ASP A 1 190 ? -13.140 8.244 32.414 1.00 66.75 190 ASP A N 1
ATOM 1558 C CA . ASP A 1 190 ? -13.059 7.259 31.326 1.00 66.75 190 ASP A CA 1
ATOM 1559 C C . ASP A 1 190 ? -11.712 6.521 31.288 1.00 66.75 190 ASP A C 1
ATOM 1561 O O . ASP A 1 190 ? -11.571 5.487 30.647 1.00 66.75 190 ASP A O 1
ATOM 1565 N N . SER A 1 191 ? -10.724 7.009 32.041 1.00 66.31 191 SER A N 1
ATOM 1566 C CA . SER A 1 191 ? -9.397 6.403 32.162 1.00 66.31 191 SER A CA 1
ATOM 1567 C C . SER A 1 191 ? -9.214 5.579 33.445 1.00 66.31 191 SER A C 1
ATOM 1569 O O . SER A 1 191 ? -8.149 4.990 33.655 1.00 66.31 191 SER A O 1
ATOM 1571 N N . ILE A 1 192 ? -10.218 5.556 34.331 1.00 68.38 192 ILE A N 1
ATOM 1572 C CA . ILE A 1 192 ? -10.175 4.783 35.572 1.00 68.38 192 ILE A CA 1
ATOM 1573 C C . ILE A 1 192 ? -10.648 3.357 35.285 1.00 68.38 192 ILE A C 1
ATOM 1575 O O . ILE A 1 192 ? -11.831 3.116 35.073 1.00 68.38 192 ILE A O 1
ATOM 1579 N N . ARG A 1 193 ? -9.711 2.403 35.307 1.00 60.53 193 ARG A N 1
ATOM 1580 C CA . ARG A 1 193 ? -10.002 0.984 35.033 1.00 60.53 193 ARG A CA 1
ATOM 1581 C C . ARG A 1 193 ? -10.604 0.223 36.221 1.00 60.53 193 ARG A C 1
ATOM 1583 O O . ARG A 1 193 ? -11.347 -0.723 36.013 1.00 60.53 193 ARG A O 1
ATOM 1590 N N . TYR A 1 194 ? -10.288 0.635 37.451 1.00 62.50 194 TYR A N 1
ATOM 1591 C CA . TYR A 1 194 ? -10.722 -0.028 38.684 1.00 62.50 194 TYR A CA 1
ATOM 1592 C C . TYR A 1 194 ? -11.000 1.011 39.771 1.00 62.50 194 TYR A C 1
ATOM 1594 O O . TYR A 1 194 ? -10.124 1.810 40.097 1.00 62.50 194 TYR A O 1
ATOM 1602 N N . ILE A 1 195 ? -12.203 0.987 40.346 1.00 68.44 195 ILE A N 1
ATOM 1603 C CA . ILE A 1 195 ? -12.552 1.718 41.569 1.00 68.44 195 ILE A CA 1
ATOM 1604 C C . ILE A 1 195 ? -13.183 0.743 42.547 1.00 68.44 195 ILE A C 1
ATOM 1606 O O . ILE A 1 195 ? -14.074 -0.021 42.193 1.00 68.44 195 ILE A O 1
ATOM 1610 N N . ASN A 1 196 ? -12.752 0.815 43.801 1.00 71.75 196 ASN A N 1
ATOM 1611 C CA . ASN A 1 196 ? -13.392 0.085 44.881 1.00 71.75 196 ASN A CA 1
ATOM 1612 C C . ASN A 1 196 ? -14.694 0.792 45.302 1.00 71.75 196 ASN A C 1
ATOM 1614 O O . ASN A 1 196 ? -14.684 1.968 45.686 1.00 71.75 196 ASN A O 1
ATOM 1618 N N . LEU A 1 197 ? -15.814 0.066 45.288 1.00 76.12 197 LEU A N 1
ATOM 1619 C CA . LEU A 1 197 ? -17.132 0.599 45.639 1.00 76.12 197 LEU A CA 1
ATOM 1620 C C . LEU A 1 197 ? -17.205 1.125 47.081 1.00 76.12 197 LEU A C 1
ATOM 1622 O O . LEU A 1 197 ? -17.919 2.087 47.365 1.00 76.12 197 LEU A O 1
ATOM 1626 N N . LYS A 1 198 ? -16.441 0.536 48.004 1.00 74.69 198 LYS A N 1
ATOM 1627 C CA . LYS A 1 198 ? -16.367 0.981 49.400 1.00 74.69 198 LYS A CA 1
ATOM 1628 C C . LYS A 1 198 ? -15.797 2.398 49.507 1.00 74.69 198 LYS A C 1
ATOM 1630 O O . LYS A 1 198 ? -16.296 3.195 50.301 1.00 74.69 198 LYS A O 1
ATOM 1635 N N . ASN A 1 199 ? -14.817 2.738 48.668 1.00 72.12 199 ASN A N 1
ATOM 1636 C CA . ASN A 1 199 ? -14.244 4.085 48.603 1.00 72.12 199 ASN A CA 1
ATOM 1637 C C . ASN A 1 199 ? -15.269 5.075 48.040 1.00 72.12 199 ASN A C 1
ATOM 1639 O O . ASN A 1 199 ? -15.482 6.144 48.609 1.00 72.12 199 ASN A O 1
ATOM 1643 N N . LEU A 1 200 ? -15.974 4.686 46.975 1.00 77.12 200 LEU A N 1
ATOM 1644 C CA . LEU A 1 200 ? -17.090 5.463 46.432 1.00 77.12 200 LEU A CA 1
ATOM 1645 C C . LEU A 1 200 ? -18.163 5.761 47.480 1.00 77.12 200 LEU A C 1
ATOM 1647 O O . LEU A 1 200 ? -18.609 6.902 47.607 1.00 77.12 200 LEU A O 1
ATOM 1651 N N . TYR A 1 201 ? -18.532 4.745 48.258 1.00 81.25 201 TYR A N 1
ATOM 1652 C CA . TYR A 1 201 ? -19.529 4.860 49.312 1.00 81.25 201 TYR A CA 1
ATOM 1653 C C . TYR A 1 201 ? -19.097 5.843 50.404 1.00 81.25 201 TYR A C 1
ATOM 1655 O O . TYR A 1 201 ? -19.821 6.789 50.729 1.00 81.25 201 TYR A O 1
ATOM 1663 N N . ASN A 1 202 ? -17.873 5.674 50.908 1.00 76.44 202 ASN A N 1
ATOM 1664 C CA . ASN A 1 202 ? -17.309 6.485 51.985 1.00 76.44 202 ASN A CA 1
ATOM 1665 C C . ASN A 1 202 ? -17.129 7.972 51.619 1.00 76.44 202 ASN A C 1
ATOM 1667 O O . ASN A 1 202 ? -17.069 8.822 52.517 1.00 76.44 202 ASN A O 1
ATOM 1671 N N . TYR A 1 203 ? -17.027 8.294 50.324 1.00 77.81 203 TYR A N 1
ATOM 1672 C CA . TYR A 1 203 ? -16.735 9.644 49.820 1.00 77.81 203 TYR A CA 1
ATOM 1673 C C . TYR A 1 203 ? -17.845 10.226 48.933 1.00 77.81 203 TYR A C 1
ATOM 1675 O O . TYR A 1 203 ? -17.634 11.240 48.270 1.00 77.81 203 TYR A O 1
ATOM 1683 N N . SER A 1 204 ? -19.036 9.630 48.945 1.00 81.88 204 SER A N 1
ATOM 1684 C CA . SER A 1 204 ? -20.179 10.025 48.109 1.00 81.88 204 SER A CA 1
ATOM 1685 C C . SER A 1 204 ? -20.531 11.519 48.185 1.00 81.88 204 SER A C 1
ATOM 1687 O O . SER A 1 204 ? -20.722 12.153 47.151 1.00 81.88 204 SER A O 1
ATOM 1689 N N . GLU A 1 205 ? -20.520 12.128 49.377 1.00 81.50 205 GLU A N 1
ATOM 1690 C CA . GLU A 1 205 ? -20.757 13.574 49.558 1.00 81.50 205 GLU A CA 1
ATOM 1691 C C . GLU A 1 205 ? -19.721 14.460 48.836 1.00 81.50 205 GLU A C 1
ATOM 1693 O O . GLU A 1 205 ? -20.057 15.522 48.304 1.00 81.50 205 GLU A O 1
ATOM 1698 N N . LEU A 1 206 ? -18.453 14.031 48.800 1.00 77.88 206 LEU A N 1
ATOM 1699 C CA . LEU A 1 206 ? -17.382 14.758 48.110 1.00 77.88 206 LEU A CA 1
ATOM 1700 C C . LEU A 1 206 ? -17.565 14.671 46.594 1.00 77.88 206 LEU A C 1
ATOM 1702 O O . LEU A 1 206 ? -17.430 15.681 45.908 1.00 77.88 206 LEU A O 1
ATOM 1706 N N . PHE A 1 207 ? -17.933 13.499 46.074 1.00 79.25 207 PHE A N 1
ATOM 1707 C CA . PHE A 1 207 ? -18.202 13.333 44.647 1.00 79.25 207 PHE A CA 1
ATOM 1708 C C . PHE A 1 207 ? -19.414 14.150 44.194 1.00 79.25 207 PHE A C 1
ATOM 1710 O O . PHE A 1 207 ? -19.306 14.894 43.223 1.00 79.25 207 PHE A O 1
ATOM 1717 N N . LEU A 1 208 ? -20.522 14.118 44.939 1.00 79.94 208 LEU A N 1
ATOM 1718 C CA . LEU A 1 208 ? -21.728 14.899 44.623 1.00 79.94 208 LEU A CA 1
ATOM 1719 C C . LEU A 1 208 ? -21.486 16.415 44.555 1.00 79.94 208 LEU A C 1
ATOM 1721 O O . LEU A 1 208 ? -22.237 17.126 43.894 1.00 79.94 208 LEU A O 1
ATOM 1725 N N . THR A 1 209 ? -20.457 16.921 45.238 1.00 79.19 209 THR A N 1
ATOM 1726 C CA . THR A 1 209 ? -20.117 18.353 45.258 1.00 79.19 209 THR A CA 1
ATOM 1727 C C . THR A 1 209 ? -19.075 18.761 44.212 1.00 79.19 209 THR A C 1
ATOM 1729 O O . THR A 1 209 ? -18.937 19.954 43.950 1.00 79.19 209 THR A O 1
ATOM 1732 N N . HIS A 1 210 ? -18.368 17.805 43.598 1.00 75.25 210 HIS A N 1
ATOM 1733 C CA . HIS A 1 210 ? -17.234 18.062 42.693 1.00 75.25 210 HIS A CA 1
ATOM 1734 C C . HIS A 1 210 ? -17.345 17.355 41.325 1.00 75.25 210 HIS A C 1
ATOM 1736 O O . HIS A 1 210 ? -16.424 17.439 40.512 1.00 75.25 210 HIS A O 1
ATOM 1742 N N . THR A 1 211 ? -18.458 16.672 41.037 1.00 75.94 211 THR A N 1
ATOM 1743 C CA . THR A 1 211 ? -18.786 16.125 39.710 1.00 75.94 211 THR A CA 1
ATOM 1744 C C . THR A 1 211 ? -20.266 16.327 39.374 1.00 75.94 211 THR A C 1
ATOM 1746 O O . THR A 1 211 ? -21.059 16.719 40.231 1.00 75.94 211 THR A O 1
ATOM 1749 N N . THR A 1 212 ? -20.658 16.075 38.124 1.00 84.75 212 THR A N 1
ATOM 1750 C CA . THR A 1 212 ? -22.079 16.019 37.776 1.00 84.75 212 THR A CA 1
ATOM 1751 C C . THR A 1 212 ? -22.694 14.748 38.356 1.00 84.75 212 THR A C 1
ATOM 1753 O O . THR A 1 212 ? -22.067 13.688 38.400 1.00 84.75 212 THR A O 1
ATOM 1756 N N . VAL A 1 213 ? -23.948 14.842 38.791 1.00 87.06 213 VAL A N 1
ATOM 1757 C CA . VAL A 1 213 ? -24.694 13.698 39.336 1.00 87.06 213 VAL A CA 1
ATOM 1758 C C . VAL A 1 213 ? -24.811 12.545 38.328 1.00 87.06 213 VAL A C 1
ATOM 1760 O O . VAL A 1 213 ? -24.788 11.384 38.730 1.00 87.06 213 VAL A O 1
ATOM 1763 N N . ASP A 1 214 ? -24.823 12.851 37.026 1.00 87.19 214 ASP A N 1
ATOM 1764 C CA . ASP A 1 214 ? -24.838 11.866 35.936 1.00 87.19 214 ASP A CA 1
ATOM 1765 C C . ASP A 1 214 ? -23.521 11.079 35.854 1.00 87.19 214 ASP A C 1
ATOM 1767 O O . ASP A 1 214 ? -23.523 9.850 35.796 1.00 87.19 214 ASP A O 1
ATOM 1771 N N . LYS A 1 215 ? -22.373 11.773 35.914 1.00 82.56 215 LYS A N 1
ATOM 1772 C CA . LYS A 1 215 ? -21.049 11.131 35.914 1.00 82.56 215 LYS A CA 1
ATOM 1773 C C . LYS A 1 215 ? -20.796 10.365 37.213 1.00 82.56 215 LYS A C 1
ATOM 1775 O O . LYS A 1 215 ? -20.164 9.314 37.177 1.00 82.56 215 LYS A O 1
ATOM 1780 N N . PHE A 1 216 ? -21.329 10.837 38.341 1.00 86.56 216 PHE A N 1
ATOM 1781 C CA . PHE A 1 216 ? -21.305 10.082 39.594 1.00 86.56 216 PHE A CA 1
ATOM 1782 C C . PHE A 1 216 ? -22.069 8.758 39.471 1.00 86.56 216 PHE A C 1
ATOM 1784 O O . PHE A 1 216 ? -21.540 7.716 39.853 1.00 86.56 216 PHE A O 1
ATOM 1791 N N . LEU A 1 217 ? -23.268 8.777 38.878 1.00 88.19 217 LEU A N 1
ATOM 1792 C CA . LEU A 1 217 ? -24.040 7.561 38.619 1.00 88.19 217 LEU A CA 1
ATOM 1793 C C . LEU A 1 217 ? -23.310 6.608 37.660 1.00 88.19 217 LEU A C 1
ATOM 1795 O O . LEU A 1 217 ? -23.223 5.417 37.951 1.00 88.19 217 LEU A O 1
ATOM 1799 N N . ALA A 1 218 ? -22.715 7.124 36.579 1.00 84.81 218 ALA A N 1
ATOM 1800 C CA . ALA A 1 218 ? -21.905 6.322 35.657 1.00 84.81 218 ALA A CA 1
ATOM 1801 C C . ALA A 1 218 ? -20.752 5.600 36.378 1.00 84.81 218 ALA A C 1
ATOM 1803 O O . ALA A 1 218 ? -20.521 4.413 36.161 1.00 84.81 218 ALA A O 1
ATOM 1804 N N . LEU A 1 219 ? -20.066 6.301 37.287 1.00 82.44 219 LEU A N 1
ATOM 1805 C CA . LEU A 1 219 ? -18.977 5.743 38.085 1.00 82.44 219 LEU A CA 1
ATOM 1806 C C . LEU A 1 219 ? -19.453 4.598 38.990 1.00 82.44 219 LEU A C 1
ATOM 1808 O O . LEU A 1 219 ? -18.791 3.570 39.059 1.00 82.44 219 LEU A O 1
ATOM 1812 N N . ILE A 1 220 ? -20.595 4.768 39.668 1.00 87.81 220 ILE A N 1
ATOM 1813 C CA . ILE A 1 220 ? -21.175 3.753 40.564 1.00 87.81 220 ILE A CA 1
ATOM 1814 C C . ILE A 1 220 ? -21.509 2.471 39.792 1.00 87.81 220 ILE A C 1
ATOM 1816 O O . ILE A 1 220 ? -21.247 1.371 40.282 1.00 87.81 220 ILE A O 1
ATOM 1820 N N . LEU A 1 221 ? -22.069 2.615 38.588 1.00 86.19 221 LEU A N 1
ATOM 1821 C CA . LEU A 1 221 ? -22.492 1.488 37.757 1.00 86.19 221 LEU A CA 1
ATOM 1822 C C . LEU A 1 221 ? -21.313 0.735 37.122 1.00 86.19 221 LEU A C 1
ATOM 1824 O O . LEU A 1 221 ? -21.420 -0.469 36.923 1.00 86.19 221 LEU A O 1
ATOM 1828 N N . ARG A 1 222 ? -20.176 1.394 36.854 1.00 82.38 222 ARG A N 1
ATOM 1829 C CA . ARG A 1 222 ? -18.962 0.748 36.310 1.00 82.38 222 ARG A CA 1
ATOM 1830 C C . ARG A 1 222 ? -18.215 -0.140 37.315 1.00 82.38 222 ARG A C 1
ATOM 1832 O O . ARG A 1 222 ? -17.318 -0.879 36.918 1.00 82.38 222 ARG A O 1
ATOM 1839 N N . VAL A 1 223 ? -18.537 -0.073 38.608 1.00 79.50 223 VAL A N 1
ATOM 1840 C CA . VAL A 1 223 ? -17.857 -0.897 39.616 1.00 79.50 223 VAL A CA 1
ATOM 1841 C C . VAL A 1 223 ? -18.457 -2.293 39.674 1.00 79.50 223 VAL A C 1
ATOM 1843 O O . VAL A 1 223 ? -19.665 -2.438 39.830 1.00 79.50 223 VAL A O 1
ATOM 1846 N N . ASN A 1 224 ? -17.596 -3.308 39.596 1.00 73.12 224 ASN A N 1
ATOM 1847 C CA . ASN A 1 224 ? -17.998 -4.703 39.717 1.00 73.12 224 ASN A CA 1
ATOM 1848 C C . ASN A 1 224 ? -18.399 -5.045 41.167 1.00 73.12 224 ASN A C 1
ATOM 1850 O O . ASN A 1 224 ? -17.712 -4.653 42.114 1.00 73.12 224 ASN A O 1
ATOM 1854 N N . THR A 1 225 ? -19.499 -5.780 41.322 1.00 74.31 225 THR A N 1
ATOM 1855 C CA . THR A 1 225 ? -20.006 -6.306 42.599 1.00 74.31 225 THR A CA 1
ATOM 1856 C C . THR A 1 225 ? -19.836 -7.822 42.730 1.00 74.31 225 THR A C 1
ATOM 1858 O O . THR A 1 225 ? -20.338 -8.395 43.690 1.00 74.31 225 THR A O 1
ATOM 1861 N N . GLU A 1 226 ? -19.183 -8.489 41.778 1.00 71.19 226 GLU A N 1
ATOM 1862 C CA . GLU A 1 226 ? -18.889 -9.921 41.861 1.00 71.19 226 GLU A CA 1
ATOM 1863 C C . GLU A 1 226 ? -17.737 -10.225 42.835 1.00 71.19 226 GLU A C 1
ATOM 1865 O O . GLU A 1 226 ? -16.691 -9.571 42.811 1.00 71.19 226 GLU A O 1
ATOM 1870 N N . ASP A 1 227 ? -17.920 -11.277 43.632 1.00 66.25 227 ASP A N 1
ATOM 1871 C CA . ASP A 1 227 ? -16.874 -12.010 44.338 1.00 66.25 227 ASP A CA 1
ATOM 1872 C C . ASP A 1 227 ? -16.581 -13.316 43.583 1.00 66.25 227 ASP A C 1
ATOM 1874 O O . ASP A 1 227 ? -17.495 -14.055 43.195 1.00 66.25 227 ASP A O 1
ATOM 1878 N N . ILE A 1 228 ? -15.296 -13.596 43.360 1.00 61.66 228 ILE A N 1
ATOM 1879 C CA . ILE A 1 228 ? -14.836 -14.799 42.664 1.00 61.66 228 ILE A CA 1
ATOM 1880 C C . ILE A 1 228 ? -14.298 -15.758 43.716 1.00 61.66 228 ILE A C 1
ATOM 1882 O O . ILE A 1 228 ? -13.216 -15.547 44.276 1.00 61.66 228 ILE A O 1
ATOM 1886 N N . ASN A 1 229 ? -15.004 -16.867 43.940 1.00 57.84 229 ASN A N 1
ATOM 1887 C CA . ASN A 1 229 ? -14.472 -17.936 44.772 1.00 57.84 229 ASN A CA 1
ATOM 1888 C C . ASN A 1 229 ? -13.282 -18.589 44.050 1.00 57.84 229 ASN A C 1
ATOM 1890 O O . ASN A 1 229 ? -13.446 -19.398 43.139 1.00 57.84 229 ASN A O 1
ATOM 1894 N N . SER A 1 230 ? -12.068 -18.241 44.483 1.00 49.50 230 SER A N 1
ATOM 1895 C CA . SER A 1 230 ? -10.801 -18.697 43.886 1.00 49.50 230 SER A CA 1
ATOM 1896 C C . SER A 1 230 ? -10.625 -20.222 43.791 1.00 49.50 230 SER A C 1
ATOM 1898 O O . SER A 1 230 ? -9.789 -20.680 43.014 1.00 49.50 230 SER A O 1
ATOM 1900 N N . VAL A 1 231 ? -11.386 -21.006 44.566 1.00 49.03 231 VAL A N 1
ATOM 1901 C CA . VAL A 1 231 ? -11.275 -22.473 44.611 1.00 49.03 231 VAL A CA 1
ATOM 1902 C C . VAL A 1 231 ? -12.177 -23.140 43.573 1.00 49.03 231 VAL A C 1
ATOM 1904 O O . VAL A 1 231 ? -11.727 -24.046 42.875 1.00 49.03 231 VAL A O 1
ATOM 1907 N N . ASP A 1 232 ? -13.415 -22.664 43.440 1.00 54.19 232 ASP A N 1
ATOM 1908 C CA . ASP A 1 232 ? -14.438 -23.298 42.596 1.00 54.19 232 ASP A CA 1
ATOM 1909 C C . ASP A 1 232 ? -14.706 -22.526 41.292 1.00 54.19 232 ASP A C 1
ATOM 1911 O O . ASP A 1 232 ? -15.439 -23.006 40.431 1.00 54.19 232 ASP A O 1
ATOM 1915 N N . LYS A 1 233 ? -14.103 -21.333 41.136 1.00 57.59 233 LYS A N 1
ATOM 1916 C CA . LYS A 1 233 ? -14.399 -20.351 40.076 1.00 57.59 233 LYS A CA 1
ATOM 1917 C C . LYS A 1 233 ? -15.885 -19.969 39.985 1.00 57.59 233 LYS A C 1
ATOM 1919 O O . LYS A 1 233 ? -16.347 -19.497 38.949 1.00 57.59 233 LYS A O 1
ATOM 1924 N N . GLU A 1 234 ? -16.647 -20.165 41.058 1.00 60.66 234 GLU A N 1
ATOM 1925 C CA . GLU A 1 234 ? -18.030 -19.701 41.124 1.00 60.66 234 GLU A CA 1
ATOM 1926 C C . GLU A 1 234 ? -18.052 -18.182 41.324 1.00 60.66 234 GLU A C 1
ATOM 1928 O O . GLU A 1 234 ? -17.433 -17.651 42.251 1.00 60.66 234 GLU A O 1
ATOM 1933 N N . HIS A 1 235 ? -18.766 -17.497 40.431 1.00 65.56 235 HIS A N 1
ATOM 1934 C CA . HIS A 1 235 ? -19.052 -16.072 40.524 1.00 65.56 235 HIS A CA 1
ATOM 1935 C C . HIS A 1 235 ? -20.304 -15.881 41.382 1.00 65.56 235 HIS A C 1
ATOM 1937 O O . HIS A 1 235 ? -21.363 -16.439 41.084 1.00 65.56 235 HIS A O 1
ATOM 1943 N N . THR A 1 236 ? -20.192 -15.099 42.453 1.00 71.56 236 THR A N 1
ATOM 1944 C CA . THR A 1 236 ? -21.327 -14.744 43.317 1.00 71.56 236 THR A CA 1
ATOM 1945 C C . THR A 1 236 ? -21.385 -13.236 43.504 1.00 71.56 236 THR A C 1
ATOM 1947 O O . THR A 1 236 ? -20.365 -12.564 43.418 1.00 71.56 236 THR A O 1
ATOM 1950 N N . ILE A 1 237 ? -22.570 -12.673 43.732 1.00 75.69 237 ILE A N 1
ATOM 1951 C CA . ILE A 1 237 ? -22.694 -11.246 44.045 1.00 75.69 237 ILE A CA 1
ATOM 1952 C C . ILE A 1 237 ? -22.240 -11.036 45.494 1.00 75.69 237 ILE A C 1
ATOM 1954 O O . ILE A 1 237 ? -22.776 -11.669 46.405 1.00 75.69 237 ILE A O 1
ATOM 1958 N N . ASP A 1 238 ? -21.290 -10.129 45.721 1.00 80.69 238 ASP A N 1
ATOM 1959 C CA . ASP A 1 238 ? -20.958 -9.652 47.062 1.00 80.69 238 ASP A CA 1
ATOM 1960 C C . ASP A 1 238 ? -22.134 -8.815 47.584 1.00 80.69 238 ASP A C 1
ATOM 1962 O O . ASP A 1 238 ? -22.336 -7.660 47.201 1.00 80.69 238 ASP A O 1
ATOM 1966 N N . GLU A 1 239 ? -22.928 -9.417 48.468 1.00 80.69 239 GLU A N 1
ATOM 1967 C CA . GLU A 1 239 ? -24.119 -8.810 49.067 1.00 80.69 239 GLU A CA 1
ATOM 1968 C C . GLU A 1 239 ? -23.823 -7.485 49.797 1.00 80.69 239 GLU A C 1
ATOM 1970 O O . GLU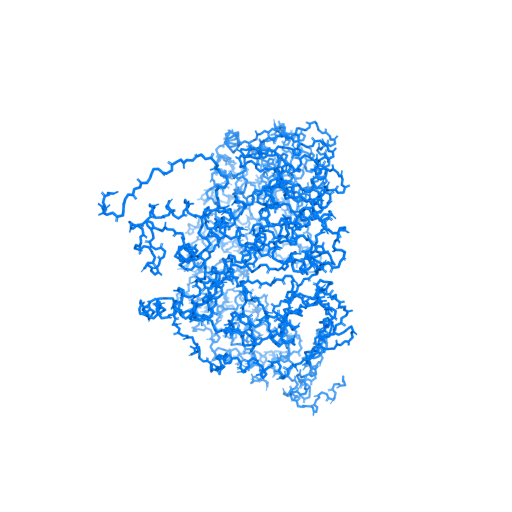 A 1 239 ? -24.661 -6.578 49.809 1.00 80.69 239 GLU A O 1
ATOM 1975 N N . GLU A 1 240 ? -22.636 -7.327 50.400 1.00 82.56 240 GLU A N 1
ATOM 1976 C CA . GLU A 1 240 ? -22.260 -6.087 51.090 1.00 82.56 240 GLU A CA 1
ATOM 1977 C C . GLU A 1 240 ? -21.969 -4.969 50.083 1.00 82.56 240 GLU A C 1
ATOM 1979 O O . GLU A 1 240 ? -22.418 -3.828 50.262 1.00 82.56 240 GLU A O 1
ATOM 1984 N N . LEU A 1 241 ? -21.214 -5.277 49.026 1.00 80.88 241 LEU A N 1
ATOM 1985 C CA . LEU A 1 241 ? -20.921 -4.320 47.962 1.00 80.88 241 LEU A CA 1
ATOM 1986 C C . LEU A 1 241 ? -22.196 -3.966 47.195 1.00 80.88 241 LEU A C 1
ATOM 1988 O O . LEU A 1 241 ? -22.500 -2.784 47.038 1.00 80.88 241 LEU A O 1
ATOM 1992 N N . TYR A 1 242 ? -22.999 -4.951 46.812 1.00 84.06 242 TYR A N 1
ATOM 1993 C CA . TYR A 1 242 ? -24.266 -4.730 46.123 1.00 84.06 242 TYR A CA 1
ATOM 1994 C C . TYR A 1 242 ? -25.220 -3.823 46.921 1.00 84.06 242 TYR A C 1
ATOM 1996 O O . TYR A 1 242 ? -25.756 -2.847 46.380 1.00 84.06 242 TYR A O 1
ATOM 2004 N N . ALA A 1 243 ? -25.360 -4.048 48.234 1.00 85.38 243 ALA A N 1
ATOM 2005 C CA . ALA A 1 243 ? -26.168 -3.188 49.100 1.00 85.38 243 ALA A CA 1
ATOM 2006 C C . ALA A 1 243 ? -25.690 -1.722 49.087 1.00 85.38 243 ALA A C 1
ATOM 2008 O O . ALA A 1 243 ? -26.508 -0.802 48.999 1.00 85.38 243 ALA A O 1
ATOM 2009 N N . LYS A 1 244 ? -24.370 -1.490 49.108 1.00 86.88 244 LYS A N 1
ATOM 2010 C CA . LYS A 1 244 ? -23.788 -0.139 49.006 1.00 86.88 244 LYS A CA 1
ATOM 2011 C C . LYS A 1 244 ? -24.004 0.480 47.630 1.00 86.88 244 LYS A C 1
ATOM 2013 O O . LYS A 1 244 ? -24.310 1.670 47.550 1.00 86.88 244 LYS A O 1
ATOM 2018 N N . GLN A 1 245 ? -23.874 -0.299 46.554 1.00 88.75 245 GLN A N 1
ATOM 2019 C CA . GLN A 1 245 ? -24.096 0.182 45.187 1.00 88.75 245 GLN A CA 1
ATOM 2020 C C . GLN A 1 245 ? -25.518 0.722 45.052 1.00 88.75 245 GLN A C 1
ATOM 2022 O O . GLN A 1 245 ? -25.723 1.854 44.616 1.00 88.75 245 GLN A O 1
ATOM 2027 N N . LYS A 1 246 ? -26.496 -0.054 45.524 1.00 87.56 246 LYS A N 1
ATOM 2028 C CA . LYS A 1 246 ? -27.913 0.313 45.534 1.00 87.56 246 LYS A CA 1
ATOM 2029 C C . LYS A 1 246 ? -28.180 1.627 46.267 1.00 87.56 246 LYS A C 1
ATOM 2031 O O . LYS A 1 246 ? -28.934 2.469 45.771 1.00 87.56 246 LYS A O 1
ATOM 2036 N N . GLU A 1 247 ? -27.591 1.819 47.445 1.00 89.00 247 GLU A N 1
ATOM 2037 C CA . GLU A 1 247 ? -27.751 3.061 48.207 1.00 89.00 247 GLU A CA 1
ATOM 2038 C C . GLU A 1 247 ? -27.189 4.273 47.454 1.00 89.00 247 GLU A C 1
ATOM 2040 O O . GLU A 1 247 ? -27.835 5.324 47.415 1.00 89.00 247 GLU A O 1
ATOM 2045 N N . LEU A 1 248 ? -26.042 4.116 46.791 1.00 89.50 248 LEU A N 1
ATOM 2046 C CA . LEU A 1 248 ? -25.421 5.178 46.000 1.00 89.50 248 LEU A CA 1
ATOM 2047 C C . LEU A 1 248 ? -26.185 5.499 44.718 1.00 89.50 248 LEU A C 1
ATOM 2049 O O . LEU A 1 248 ? -26.363 6.676 44.407 1.00 89.50 248 LEU A O 1
ATOM 2053 N N . VAL A 1 249 ? -26.684 4.488 44.004 1.00 90.31 249 VAL A N 1
ATOM 2054 C CA . VAL A 1 249 ? -27.545 4.683 42.827 1.00 90.31 249 VAL A CA 1
ATOM 2055 C C . VAL A 1 249 ? -28.783 5.480 43.219 1.00 90.31 249 VAL A C 1
ATOM 2057 O O . VAL A 1 249 ? -29.106 6.492 42.595 1.00 90.31 249 VAL A O 1
ATOM 2060 N N . LYS A 1 250 ? -29.446 5.088 44.313 1.00 89.00 250 LYS A N 1
ATOM 2061 C CA . LYS A 1 250 ? -30.599 5.822 44.840 1.00 89.00 250 LYS A CA 1
ATOM 2062 C C . LYS A 1 250 ? -30.240 7.268 45.188 1.00 89.00 250 LYS A C 1
ATOM 2064 O O . LYS A 1 250 ? -31.001 8.171 44.843 1.00 89.00 250 LYS A O 1
ATOM 2069 N N . LEU A 1 251 ? -29.103 7.488 45.847 1.00 89.81 251 LEU A N 1
ATOM 2070 C CA . LEU A 1 251 ? -28.629 8.821 46.210 1.00 89.81 251 LEU A CA 1
ATOM 2071 C C . LEU A 1 251 ? -28.382 9.693 44.970 1.00 89.81 251 LEU A C 1
ATOM 2073 O O . LEU A 1 251 ? -28.827 10.840 44.939 1.00 89.81 251 LEU A O 1
ATOM 2077 N N . ALA A 1 252 ? -27.721 9.167 43.938 1.00 89.56 252 ALA A N 1
ATOM 2078 C CA . ALA A 1 252 ? -27.458 9.903 42.702 1.00 89.56 252 ALA A CA 1
ATOM 2079 C C . ALA A 1 252 ? -28.765 10.309 41.997 1.00 89.56 252 ALA A C 1
ATOM 2081 O O . ALA A 1 252 ? -28.947 11.475 41.641 1.00 89.56 252 ALA A O 1
ATOM 2082 N N . LEU A 1 253 ? -29.719 9.380 41.883 1.00 89.19 253 LEU A N 1
ATOM 2083 C CA . LEU A 1 253 ? -31.031 9.632 41.278 1.00 89.19 253 LEU A CA 1
ATOM 2084 C C . LEU A 1 253 ? -31.865 10.642 42.084 1.00 89.19 253 LEU A C 1
ATOM 2086 O O . LEU A 1 253 ? -32.506 11.523 41.514 1.00 89.19 253 LEU A O 1
ATOM 2090 N N . GLU A 1 254 ? -31.835 10.575 43.419 1.00 88.56 254 GLU A N 1
ATOM 2091 C CA . GLU A 1 254 ? -32.483 11.570 44.289 1.00 88.56 254 GLU A CA 1
ATOM 2092 C C . GLU A 1 254 ? -31.896 12.980 44.128 1.00 88.56 254 GLU A C 1
ATOM 2094 O O . GLU A 1 254 ? -32.630 13.957 44.289 1.00 88.56 254 GLU A O 1
ATOM 2099 N N . ASN A 1 255 ? -30.618 13.086 43.755 1.00 88.25 255 ASN A N 1
ATOM 2100 C CA . ASN A 1 255 ? -29.945 14.347 43.442 1.00 88.25 255 ASN A CA 1
ATOM 2101 C C . ASN A 1 255 ? -30.086 14.767 41.963 1.00 88.25 255 ASN A C 1
ATOM 2103 O O . ASN A 1 255 ? -29.483 15.755 41.548 1.00 88.25 255 ASN A O 1
ATOM 2107 N N . GLY A 1 256 ? -30.920 14.072 41.181 1.00 88.56 256 GLY A N 1
ATOM 2108 C CA . GLY A 1 256 ? -31.287 14.466 39.820 1.00 88.56 256 GLY A CA 1
ATOM 2109 C C . GLY A 1 256 ? -30.421 13.871 38.712 1.00 88.56 256 GLY A C 1
ATOM 2110 O O . GLY A 1 256 ? -30.449 14.411 37.607 1.00 88.56 256 GLY A O 1
ATOM 2111 N N . ALA A 1 257 ? -29.672 12.797 38.990 1.00 89.69 257 ALA A N 1
ATOM 2112 C CA . ALA A 1 257 ? -28.974 12.049 37.949 1.00 89.69 257 ALA A CA 1
ATOM 2113 C C . ALA A 1 257 ? -29.958 11.500 36.905 1.00 89.69 257 ALA A C 1
ATOM 2115 O O . ALA A 1 257 ? -31.029 11.001 37.257 1.00 89.69 257 ALA A O 1
ATOM 2116 N N . LYS A 1 258 ? -29.565 11.577 35.636 1.00 88.88 258 LYS A N 1
ATOM 2117 C CA . LYS A 1 258 ? -30.309 11.122 34.463 1.00 88.88 258 LYS A CA 1
ATOM 2118 C C . LYS A 1 258 ? -29.595 9.931 33.834 1.00 88.88 258 LYS A C 1
ATOM 2120 O O . LYS A 1 258 ? -28.569 10.126 33.176 1.00 88.88 258 LYS A O 1
ATOM 2125 N N . PRO A 1 259 ? -30.102 8.702 34.014 1.00 88.38 259 PRO A N 1
ATOM 2126 C CA . PRO A 1 259 ? -29.512 7.517 33.396 1.00 88.38 259 PRO A CA 1
ATOM 2127 C C . PRO A 1 259 ? -29.383 7.612 31.871 1.00 88.38 259 PRO A C 1
ATOM 2129 O O . PRO A 1 259 ? -28.460 7.041 31.305 1.00 88.38 259 PRO A O 1
ATOM 2132 N N . GLU A 1 260 ? -30.239 8.394 31.208 1.00 85.38 260 GLU A N 1
ATOM 2133 C CA . GLU A 1 260 ? -30.204 8.651 29.762 1.00 85.38 260 GLU A CA 1
ATOM 2134 C C . GLU A 1 260 ? -28.913 9.331 29.289 1.00 85.38 260 GLU A C 1
ATOM 2136 O O . GLU A 1 260 ? -28.554 9.228 28.118 1.00 85.38 260 GLU A O 1
ATOM 2141 N N . ALA A 1 261 ? -28.235 10.064 30.177 1.00 84.19 261 ALA A N 1
ATOM 2142 C CA . ALA A 1 261 ? -27.008 10.795 29.872 1.00 84.19 261 ALA A CA 1
ATOM 2143 C C . ALA A 1 261 ? -25.736 9.948 30.070 1.00 84.19 261 ALA A C 1
ATOM 2145 O O . ALA A 1 261 ? -24.627 10.455 29.886 1.00 84.19 261 ALA A O 1
ATOM 2146 N N . ILE A 1 262 ? -25.881 8.684 30.481 1.00 84.06 262 ILE A N 1
ATOM 2147 C CA . ILE A 1 262 ? -24.763 7.794 30.795 1.00 84.06 262 ILE A CA 1
ATOM 2148 C C . ILE A 1 262 ? -24.366 6.991 29.562 1.00 84.06 262 ILE A C 1
ATOM 2150 O O . ILE A 1 262 ? -25.186 6.346 28.912 1.00 84.06 262 ILE A O 1
ATOM 2154 N N . GLU A 1 263 ? -23.069 6.987 29.281 1.00 78.44 263 GLU A N 1
ATOM 2155 C CA . GLU A 1 263 ? -22.467 6.070 28.324 1.00 78.44 263 GLU A CA 1
ATOM 2156 C C . GLU A 1 263 ? -22.304 4.688 28.970 1.00 78.44 263 GLU A C 1
ATOM 2158 O O . GLU A 1 263 ? -21.636 4.548 29.998 1.00 78.44 263 GLU A O 1
ATOM 2163 N N . ILE A 1 264 ? -22.938 3.675 28.378 1.00 75.62 264 ILE A N 1
ATOM 2164 C CA . ILE A 1 264 ? -23.097 2.345 28.990 1.00 75.62 264 ILE A CA 1
ATOM 2165 C C . ILE A 1 264 ? -21.826 1.489 28.867 1.00 75.62 264 ILE A C 1
ATOM 2167 O O . ILE A 1 264 ? -21.645 0.532 29.620 1.00 75.62 264 ILE A O 1
ATOM 2171 N N . GLY A 1 265 ? -20.899 1.874 27.981 1.00 68.81 265 GLY A N 1
ATOM 2172 C CA . GLY A 1 265 ? -19.618 1.195 27.795 1.00 68.81 265 GLY A CA 1
ATOM 2173 C C . GLY A 1 265 ? -18.893 0.940 29.124 1.00 68.81 265 GLY A C 1
ATOM 2174 O O . GLY A 1 265 ? -18.596 1.872 29.880 1.00 68.81 265 GLY A O 1
ATOM 2175 N N . GLY A 1 266 ? -18.628 -0.341 29.405 1.00 71.75 266 GLY A N 1
ATOM 2176 C CA . GLY A 1 266 ? -17.909 -0.797 30.598 1.00 71.75 266 GLY A CA 1
ATOM 2177 C C . GLY A 1 266 ? -18.742 -0.933 31.880 1.00 71.75 266 GLY A C 1
ATOM 2178 O O . GLY A 1 266 ? -18.155 -1.110 32.942 1.00 71.75 266 GLY A O 1
ATOM 2179 N N . ILE A 1 267 ? -20.076 -0.843 31.821 1.00 82.75 267 ILE A N 1
ATOM 2180 C CA . ILE A 1 267 ? -20.960 -1.132 32.965 1.00 82.75 267 ILE A CA 1
ATOM 2181 C C . ILE A 1 267 ? -21.224 -2.641 33.035 1.00 82.75 267 ILE A C 1
ATOM 2183 O O . ILE A 1 267 ? -21.821 -3.148 32.092 1.00 82.75 267 ILE A O 1
ATOM 2187 N N . PRO A 1 268 ? -20.831 -3.360 34.102 1.00 84.44 268 PRO A N 1
ATOM 2188 C CA . PRO A 1 268 ? -21.138 -4.782 34.259 1.00 84.44 268 PRO A CA 1
ATOM 2189 C C . PRO A 1 268 ? -22.649 -5.054 34.324 1.00 84.44 268 PRO A C 1
ATOM 2191 O O . PRO A 1 268 ? -23.409 -4.249 34.872 1.00 84.44 268 PRO A O 1
ATOM 2194 N N . LEU A 1 269 ? -23.092 -6.190 33.781 1.00 85.81 269 LEU A N 1
ATOM 2195 C CA . LEU A 1 269 ? -24.505 -6.587 33.739 1.00 85.81 269 LEU A CA 1
ATOM 2196 C C . LEU A 1 269 ? -25.149 -6.672 35.132 1.00 85.81 269 LEU A C 1
ATOM 2198 O O . LEU A 1 269 ? -26.309 -6.302 35.314 1.00 85.81 269 LEU A O 1
ATOM 2202 N N . GLU A 1 270 ? -24.397 -7.106 36.133 1.00 85.25 270 GLU A N 1
ATOM 2203 C CA . GLU A 1 270 ? -24.839 -7.270 37.518 1.00 85.25 270 GLU A CA 1
ATOM 2204 C C . GLU A 1 270 ? -25.197 -5.920 38.144 1.00 85.25 270 GLU A C 1
ATOM 2206 O O . GLU A 1 270 ? -26.196 -5.810 38.856 1.00 85.25 270 GLU A O 1
ATOM 2211 N N . SER A 1 271 ? -24.458 -4.858 37.804 1.00 86.31 271 SER A N 1
ATOM 2212 C CA . SER A 1 271 ? -24.730 -3.498 38.283 1.00 86.31 271 SER A CA 1
ATOM 2213 C C . SER A 1 271 ? -26.121 -2.998 37.880 1.00 86.31 271 SER A C 1
ATOM 2215 O O . SER A 1 271 ? -26.698 -2.148 38.564 1.00 86.31 271 SER A O 1
ATOM 2217 N N . VAL A 1 272 ? -26.710 -3.541 36.807 1.00 88.62 272 VAL A N 1
ATOM 2218 C CA . VAL A 1 272 ? -28.069 -3.201 36.352 1.00 88.62 272 VAL A CA 1
ATOM 2219 C C . VAL A 1 272 ? -29.142 -3.667 37.352 1.00 88.62 272 VAL A C 1
ATOM 2221 O O . VAL A 1 272 ? -30.209 -3.052 37.438 1.00 88.62 272 VAL A O 1
ATOM 2224 N N . LEU A 1 273 ? -28.867 -4.676 38.192 1.00 88.50 273 LEU A N 1
ATOM 2225 C CA . LEU A 1 273 ? -29.785 -5.115 39.258 1.00 88.50 273 LEU A CA 1
ATOM 2226 C C . LEU A 1 273 ? -30.113 -3.984 40.243 1.00 88.50 273 LEU A C 1
ATOM 2228 O O . LEU A 1 273 ? -31.263 -3.829 40.665 1.00 88.50 273 LEU A O 1
ATOM 2232 N N . SER A 1 274 ? -29.133 -3.129 40.542 1.00 86.00 274 SER A N 1
ATOM 2233 C CA . SER A 1 274 ? -29.344 -1.979 41.423 1.00 86.00 274 SER A CA 1
ATOM 2234 C C . SER A 1 274 ? -30.366 -0.986 40.841 1.00 86.00 274 SER A C 1
ATOM 2236 O O . SER A 1 274 ? -31.195 -0.442 41.578 1.00 86.00 274 SER A O 1
ATOM 2238 N N . LEU A 1 275 ? -30.386 -0.810 39.512 1.00 86.25 275 LEU A N 1
ATOM 2239 C CA . LEU A 1 275 ? -31.387 -0.008 38.803 1.00 86.25 275 LEU A CA 1
ATOM 2240 C C . LEU A 1 275 ? -32.765 -0.686 38.826 1.00 86.25 275 LEU A C 1
ATOM 2242 O O . LEU A 1 275 ? -33.761 -0.005 39.091 1.00 86.25 275 LEU A O 1
ATOM 2246 N N . LYS A 1 276 ? -32.829 -2.017 38.639 1.00 89.06 276 LYS A N 1
ATOM 2247 C CA . LYS A 1 276 ? -34.077 -2.806 38.706 1.00 89.06 276 LYS A CA 1
ATOM 2248 C C . LYS A 1 276 ? -34.801 -2.561 40.024 1.00 89.06 276 LYS A C 1
ATOM 2250 O O . LYS A 1 276 ? -35.988 -2.241 40.048 1.00 89.06 276 LYS A O 1
ATOM 2255 N N . GLU A 1 277 ? -34.086 -2.659 41.140 1.00 84.38 277 GLU A N 1
ATOM 2256 C CA . GLU A 1 277 ? -34.684 -2.480 42.462 1.00 84.38 277 GLU A CA 1
ATOM 2257 C C . GLU A 1 277 ? -35.167 -1.052 42.726 1.00 84.38 277 GLU A C 1
ATOM 2259 O O . GLU A 1 277 ? -36.201 -0.854 43.375 1.00 84.38 277 GLU A O 1
ATOM 2264 N N . VAL A 1 278 ? -34.445 -0.036 42.246 1.00 83.50 278 VAL A N 1
ATOM 2265 C CA . VAL A 1 278 ? -34.904 1.354 42.366 1.00 83.50 278 VAL A CA 1
ATOM 2266 C C . VAL A 1 278 ? -36.179 1.569 41.550 1.00 83.50 278 VAL A C 1
ATOM 2268 O O . VAL A 1 278 ? -37.111 2.209 42.050 1.00 83.50 278 VAL A O 1
ATOM 2271 N N . MET A 1 279 ? -36.253 0.980 40.355 1.00 83.75 279 MET A N 1
ATOM 2272 C CA . MET A 1 279 ? -37.425 1.041 39.485 1.00 83.75 279 MET A CA 1
ATOM 2273 C C . MET A 1 279 ? -38.651 0.376 40.128 1.00 83.75 279 MET A C 1
ATOM 2275 O O . MET A 1 279 ? -39.701 1.011 40.212 1.00 83.75 279 MET A O 1
ATOM 2279 N N . ILE A 1 280 ? -38.511 -0.824 40.711 1.00 83.88 280 ILE A N 1
ATOM 2280 C CA . ILE A 1 280 ? -39.595 -1.504 41.457 1.00 83.88 280 ILE A CA 1
ATOM 2281 C C . ILE A 1 280 ? -40.155 -0.607 42.573 1.00 83.88 280 ILE A C 1
ATOM 2283 O O . ILE A 1 280 ? -41.364 -0.532 42.787 1.00 83.88 280 ILE A O 1
ATOM 2287 N N . ASN A 1 281 ? -39.277 0.083 43.306 1.00 74.75 281 ASN A N 1
ATOM 2288 C CA . ASN A 1 281 ? -39.666 0.832 44.501 1.00 74.75 281 ASN A CA 1
ATOM 2289 C C . ASN A 1 281 ? -40.233 2.230 44.216 1.00 74.75 281 ASN A C 1
ATOM 2291 O O . ASN A 1 281 ? -40.909 2.797 45.080 1.00 74.75 281 ASN A O 1
ATOM 2295 N N . ARG A 1 282 ? -39.908 2.840 43.070 1.00 72.38 282 ARG A N 1
ATOM 2296 C CA . ARG A 1 282 ? -40.256 4.245 42.781 1.00 72.38 282 ARG A CA 1
ATOM 2297 C C . ARG A 1 282 ? -40.842 4.493 41.385 1.00 72.38 282 ARG A C 1
ATOM 2299 O O . ARG A 1 282 ? -41.130 5.651 41.082 1.00 72.38 282 ARG A O 1
ATOM 2306 N N . GLY A 1 283 ? -41.092 3.440 40.603 1.00 63.66 283 GLY A N 1
ATOM 2307 C CA . GLY A 1 283 ? -41.653 3.498 39.248 1.00 63.66 283 GLY A CA 1
ATOM 2308 C C . GLY A 1 283 ? -40.780 4.294 38.272 1.00 63.66 283 GLY A C 1
ATOM 2309 O O . GLY A 1 283 ? -39.611 4.559 38.548 1.00 63.66 283 GLY A O 1
ATOM 2310 N N . GLU A 1 284 ? -41.373 4.774 37.176 1.00 71.56 284 GLU A N 1
ATOM 2311 C CA . GLU A 1 284 ? -40.732 5.613 36.138 1.00 71.56 284 GLU A CA 1
ATOM 2312 C C . GLU A 1 284 ? -40.356 7.036 36.604 1.00 71.56 284 GLU A C 1
ATOM 2314 O O . GLU A 1 284 ? -40.142 7.947 35.808 1.00 71.56 284 GLU A O 1
ATOM 2319 N N . LYS A 1 285 ? -40.301 7.284 37.918 1.00 80.38 285 LYS A N 1
ATOM 2320 C CA . LYS A 1 285 ? -40.023 8.615 38.474 1.00 80.38 285 LYS A CA 1
ATOM 2321 C C . LYS A 1 285 ? -38.648 9.153 38.056 1.00 80.38 285 LYS A C 1
ATOM 2323 O O . LYS A 1 285 ? -38.478 10.370 38.004 1.00 80.38 285 LYS A O 1
ATOM 2328 N N . TYR A 1 286 ? -37.675 8.267 37.852 1.00 81.50 286 TYR A N 1
ATOM 2329 C CA . TYR A 1 286 ? -36.279 8.637 37.609 1.00 81.50 286 TYR A CA 1
ATOM 2330 C C . TYR A 1 286 ? -35.804 8.384 36.183 1.00 81.50 286 TYR A C 1
ATOM 2332 O O . TYR A 1 286 ? -34.991 9.158 35.696 1.00 81.50 286 TYR A O 1
ATOM 2340 N N . PHE A 1 287 ? -36.283 7.319 35.545 1.00 85.69 287 PHE A N 1
ATOM 2341 C CA . PHE A 1 287 ? -35.931 6.921 34.184 1.00 85.69 287 PHE A CA 1
ATOM 2342 C C . PHE A 1 287 ? -37.042 6.033 33.617 1.00 85.69 287 PHE A C 1
ATOM 2344 O O . PHE A 1 287 ? -37.808 5.442 34.388 1.00 85.69 287 PHE A O 1
ATOM 2351 N N . SER A 1 288 ? -37.146 5.956 32.290 1.00 90.12 288 SER A N 1
ATOM 2352 C CA . SER A 1 288 ? -38.175 5.151 31.623 1.00 90.12 288 SER A CA 1
ATOM 2353 C C . SER A 1 288 ? -37.779 3.676 31.500 1.00 90.12 288 SER A C 1
ATOM 2355 O O . SER A 1 288 ? -36.608 3.304 31.644 1.00 90.12 288 SER A O 1
ATOM 2357 N N . ALA A 1 289 ? -38.760 2.822 31.207 1.00 91.00 289 ALA A N 1
ATOM 2358 C CA . ALA A 1 289 ? -38.523 1.404 30.965 1.00 91.00 289 ALA A CA 1
ATOM 2359 C C . ALA A 1 289 ? -37.607 1.148 29.751 1.00 91.00 289 ALA A C 1
ATOM 2361 O O . ALA A 1 289 ? -36.799 0.224 29.791 1.00 91.00 289 ALA A O 1
ATOM 2362 N N . GLU A 1 290 ? -37.647 1.991 28.712 1.00 91.31 290 GLU A N 1
ATOM 2363 C CA . GLU A 1 290 ? -36.739 1.909 27.555 1.00 91.31 290 GLU A CA 1
ATOM 2364 C C . GLU A 1 290 ? -35.285 2.182 27.936 1.00 91.31 290 GLU A C 1
ATOM 2366 O O . GLU A 1 290 ? -34.370 1.525 27.442 1.00 91.31 290 GLU A O 1
ATOM 2371 N N . VAL A 1 291 ? -35.061 3.138 28.840 1.00 90.06 291 VAL A N 1
ATOM 2372 C CA . VAL A 1 291 ? -33.718 3.443 29.340 1.00 90.06 291 VAL A CA 1
ATOM 2373 C C . VAL A 1 291 ? -33.190 2.243 30.106 1.00 90.06 291 VAL A C 1
ATOM 2375 O O . VAL A 1 291 ? -32.078 1.798 29.851 1.00 90.06 291 VAL A O 1
ATOM 2378 N N . PHE A 1 292 ? -34.010 1.655 30.979 1.00 91.69 292 PHE A N 1
ATOM 2379 C CA . PHE A 1 292 ? -33.645 0.432 31.685 1.00 91.69 292 PHE A CA 1
ATOM 2380 C C . PHE A 1 292 ? -33.355 -0.737 30.727 1.00 91.69 292 PHE A C 1
ATOM 2382 O O . PHE A 1 292 ? -32.347 -1.423 30.894 1.00 91.69 292 PHE A O 1
ATOM 2389 N N . LEU A 1 293 ? -34.183 -0.926 29.692 1.00 91.56 293 LEU A N 1
ATOM 2390 C CA . LEU A 1 293 ? -33.968 -1.941 28.660 1.00 91.56 293 LEU A CA 1
ATOM 2391 C C . LEU A 1 293 ? -32.627 -1.741 27.944 1.00 91.56 293 LEU A C 1
ATOM 2393 O O . LEU A 1 293 ? -31.882 -2.701 27.762 1.00 91.56 293 LEU A O 1
ATOM 2397 N N . LYS A 1 294 ? -32.281 -0.496 27.601 1.00 89.75 294 LYS A N 1
ATOM 2398 C CA . LYS A 1 294 ? -30.983 -0.160 27.006 1.00 89.75 294 LYS A CA 1
ATOM 2399 C C . LYS A 1 294 ? -29.819 -0.588 27.907 1.00 89.75 294 LYS A C 1
ATOM 2401 O O . LYS A 1 294 ? -28.874 -1.193 27.416 1.00 89.75 294 LYS A O 1
ATOM 2406 N N . PHE A 1 295 ? -29.894 -0.339 29.219 1.00 89.38 295 PHE A N 1
ATOM 2407 C CA . PHE A 1 295 ? -28.885 -0.830 30.171 1.00 89.38 295 PHE A CA 1
ATOM 2408 C C . PHE A 1 295 ? -28.825 -2.358 30.212 1.00 89.38 295 PHE A C 1
ATOM 2410 O O . PHE A 1 295 ? -27.733 -2.913 30.162 1.00 89.38 295 PHE A O 1
ATOM 2417 N N . ALA A 1 296 ? -29.971 -3.040 30.258 1.00 90.12 296 ALA A N 1
ATOM 2418 C CA . ALA A 1 296 ? -30.013 -4.501 30.264 1.00 90.12 296 ALA A CA 1
ATOM 2419 C C . ALA A 1 296 ? -29.393 -5.116 28.994 1.00 90.12 296 ALA A C 1
ATOM 2421 O O . ALA A 1 296 ? -28.757 -6.163 29.083 1.00 90.12 296 ALA A O 1
ATOM 2422 N N . LEU A 1 297 ? -29.550 -4.460 27.837 1.00 87.19 297 LEU A N 1
ATOM 2423 C CA . LEU A 1 297 ? -29.016 -4.911 26.548 1.00 87.19 297 LEU A CA 1
ATOM 2424 C C . LEU A 1 297 ? -27.563 -4.490 26.288 1.00 87.19 297 LEU A C 1
ATOM 2426 O O . LEU A 1 297 ? -26.859 -5.208 25.597 1.00 87.19 297 LEU A O 1
ATOM 2430 N N . GLN A 1 298 ? -27.083 -3.360 26.806 1.00 85.38 298 GLN A N 1
ATOM 2431 C CA . GLN A 1 298 ? -25.733 -2.856 26.493 1.00 85.38 298 GLN A CA 1
ATOM 2432 C C . GLN A 1 298 ? -24.709 -3.056 27.617 1.00 85.38 298 GLN A C 1
ATOM 2434 O O . GLN A 1 298 ? -23.528 -2.766 27.422 1.00 85.38 298 GLN A O 1
ATOM 2439 N N . ALA A 1 299 ? -25.132 -3.511 28.798 1.00 84.81 299 ALA A N 1
ATOM 2440 C CA . ALA A 1 299 ? -24.207 -3.755 29.895 1.00 84.81 299 ALA A CA 1
ATOM 2441 C C . ALA A 1 299 ? -23.213 -4.873 29.547 1.00 84.81 299 ALA A C 1
ATOM 2443 O O . ALA A 1 299 ? -23.585 -5.944 29.071 1.00 84.81 299 ALA A O 1
ATOM 2444 N N . TYR A 1 300 ? -21.944 -4.601 29.818 1.00 78.94 300 TYR A N 1
ATOM 2445 C CA . TYR A 1 300 ? -20.798 -5.456 29.571 1.00 78.94 300 TYR A CA 1
ATOM 2446 C C . TYR A 1 300 ? -20.887 -6.779 30.339 1.00 78.94 300 TYR A C 1
ATOM 2448 O O . TYR A 1 300 ? -21.231 -6.813 31.520 1.00 78.94 300 TYR A O 1
ATOM 2456 N N . VAL A 1 301 ? -20.494 -7.863 29.671 1.00 73.88 301 VAL A N 1
ATOM 2457 C CA . VAL A 1 301 ? -20.317 -9.185 30.274 1.00 73.88 301 VAL A CA 1
ATOM 2458 C C . VAL A 1 301 ? -18.850 -9.570 30.166 1.00 73.88 301 VAL A C 1
ATOM 2460 O O . VAL A 1 301 ? -18.283 -9.599 29.074 1.00 73.88 301 VAL A O 1
ATOM 2463 N N . LYS A 1 302 ? -18.220 -9.860 31.306 1.00 67.75 302 LYS A N 1
ATOM 2464 C CA . LYS A 1 302 ? -16.821 -10.279 31.338 1.00 67.75 302 LYS A CA 1
ATOM 2465 C C . LYS A 1 302 ? -16.707 -11.728 30.862 1.00 67.75 302 LYS A C 1
ATOM 2467 O O . LYS A 1 302 ? -17.294 -12.624 31.458 1.00 67.75 302 LYS A O 1
ATOM 2472 N N . ILE A 1 303 ? -15.923 -11.949 29.812 1.00 63.84 303 ILE A N 1
ATOM 2473 C CA . ILE A 1 303 ? -15.594 -13.283 29.301 1.00 63.84 303 ILE A CA 1
ATOM 2474 C C . ILE A 1 303 ? -14.159 -13.620 29.753 1.00 63.84 303 ILE A C 1
ATOM 2476 O O . ILE A 1 303 ? -13.289 -12.747 29.711 1.00 63.84 303 ILE A O 1
ATOM 2480 N N . GLU A 1 304 ? -13.906 -14.834 30.264 1.00 58.81 304 GLU A N 1
ATOM 2481 C CA . GLU A 1 304 ? -12.543 -15.261 30.636 1.00 58.81 304 GLU A CA 1
ATOM 2482 C C . GLU A 1 304 ? -11.636 -15.280 29.387 1.00 58.81 304 GLU A C 1
ATOM 2484 O O . GLU A 1 304 ? -12.086 -15.657 28.309 1.00 58.81 304 GLU A O 1
ATOM 2489 N N . GLU A 1 305 ? -10.346 -14.941 29.532 1.00 46.50 305 GLU A N 1
ATOM 2490 C CA . GLU A 1 305 ? -9.370 -14.742 28.433 1.00 46.50 305 GLU A CA 1
ATOM 2491 C C . GLU A 1 305 ? -9.173 -15.943 27.477 1.00 46.50 305 GLU A C 1
ATOM 2493 O O . GLU A 1 305 ? -8.462 -15.822 26.485 1.00 46.50 305 GLU A O 1
ATOM 2498 N N . ASN A 1 306 ? -9.819 -17.088 27.727 1.00 47.72 306 ASN A N 1
ATOM 2499 C CA . ASN A 1 306 ? -9.722 -18.309 26.922 1.00 47.72 306 ASN A CA 1
ATOM 2500 C C . ASN A 1 306 ? -11.077 -18.941 26.546 1.00 47.72 306 ASN A C 1
ATOM 2502 O O . ASN A 1 306 ? -11.097 -20.058 26.023 1.00 47.72 306 ASN A O 1
ATOM 2506 N N . THR A 1 307 ? -12.209 -18.280 26.805 1.00 54.53 307 THR A N 1
ATOM 2507 C CA . THR A 1 307 ? -13.531 -18.773 26.388 1.00 54.53 307 THR A CA 1
ATOM 2508 C C . THR A 1 307 ? -14.225 -17.749 25.496 1.00 54.53 307 THR A C 1
ATOM 2510 O O . THR A 1 307 ? -14.069 -16.550 25.661 1.00 54.53 307 THR A O 1
ATOM 2513 N N . THR A 1 308 ? -14.983 -18.212 24.502 1.00 56.94 308 THR A N 1
ATOM 2514 C CA . THR A 1 308 ? -15.866 -17.367 23.669 1.00 56.94 308 THR A CA 1
ATOM 2515 C C . THR A 1 308 ? -17.332 -17.492 24.094 1.00 56.94 308 THR A C 1
ATOM 2517 O O . THR A 1 308 ? -18.234 -17.033 23.396 1.00 56.94 308 THR A O 1
ATOM 2520 N N . VAL A 1 309 ? -17.585 -18.146 25.234 1.00 63.44 309 VAL A N 1
ATOM 2521 C CA . VAL A 1 309 ? -18.920 -18.526 25.706 1.00 63.44 309 VAL A CA 1
ATOM 2522 C C . VAL A 1 309 ? -19.257 -17.737 26.963 1.00 63.44 309 VAL A C 1
ATOM 2524 O O . VAL A 1 309 ? -18.542 -17.803 27.960 1.00 63.44 309 VAL A O 1
ATOM 2527 N N . ILE A 1 310 ? -20.376 -17.018 26.915 1.00 68.62 310 ILE A N 1
ATOM 2528 C CA . ILE A 1 310 ? -20.924 -16.287 28.058 1.00 68.62 310 ILE A CA 1
ATOM 2529 C C . ILE A 1 310 ? -21.413 -17.295 29.112 1.00 68.62 310 ILE A C 1
ATOM 2531 O O . ILE A 1 310 ? -22.155 -18.212 28.744 1.00 68.62 310 ILE A O 1
ATOM 2535 N N . PRO A 1 311 ? -21.070 -17.142 30.404 1.00 74.88 311 PRO A N 1
ATOM 2536 C CA . PRO A 1 311 ? -21.584 -18.005 31.465 1.00 74.88 311 PRO A CA 1
ATOM 2537 C C . PRO A 1 311 ? -23.118 -18.078 31.490 1.00 74.88 311 PRO A C 1
ATOM 2539 O O . PRO A 1 311 ? -23.802 -17.063 31.359 1.00 74.88 311 PRO A O 1
ATOM 2542 N N . GLU A 1 312 ? -23.670 -19.276 31.702 1.00 78.06 312 GLU A N 1
ATOM 2543 C CA . GLU A 1 312 ? -25.122 -19.530 31.664 1.00 78.06 312 GLU A CA 1
ATOM 2544 C C . GLU A 1 312 ? -25.906 -18.637 32.644 1.00 78.06 312 GLU A C 1
ATOM 2546 O O . GLU A 1 312 ? -26.974 -18.127 32.305 1.00 78.06 312 GLU A O 1
ATOM 2551 N N . TYR A 1 313 ? -25.345 -18.364 33.829 1.00 80.81 313 TYR A N 1
ATOM 2552 C CA . TYR A 1 313 ? -25.983 -17.501 34.827 1.00 80.81 313 TYR A CA 1
ATOM 2553 C C . TYR A 1 313 ? -26.129 -16.044 34.352 1.00 80.81 313 TYR A C 1
ATOM 2555 O O . TYR A 1 313 ? -27.151 -15.420 34.636 1.00 80.81 313 TYR A O 1
ATOM 2563 N N . LEU A 1 314 ? -25.169 -15.514 33.582 1.00 79.81 314 LEU A N 1
ATOM 2564 C CA . LEU A 1 314 ? -25.229 -14.153 33.031 1.00 79.81 314 LEU A CA 1
ATOM 2565 C C . LEU A 1 314 ? -26.186 -14.050 31.854 1.00 79.81 314 LEU A C 1
ATOM 2567 O O . LEU A 1 314 ? -26.908 -13.061 31.741 1.00 79.81 314 LEU A O 1
ATOM 2571 N N . GLN A 1 315 ? -26.253 -15.086 31.014 1.00 80.38 315 GLN A N 1
ATOM 2572 C CA . GLN A 1 315 ? -27.283 -15.163 29.975 1.00 80.38 315 GLN A CA 1
ATOM 2573 C C . GLN A 1 315 ? -28.678 -15.129 30.611 1.00 80.38 315 GLN A C 1
ATOM 2575 O O . GLN A 1 315 ? -29.542 -14.362 30.178 1.00 80.38 315 GLN A O 1
ATOM 2580 N N . LYS A 1 316 ? -28.872 -15.901 31.690 1.00 86.19 316 LYS A N 1
ATOM 2581 C CA . LYS A 1 316 ? -30.142 -15.939 32.413 1.00 86.19 316 LYS A CA 1
ATOM 2582 C C . LYS A 1 316 ? -30.464 -14.612 33.100 1.00 86.19 316 LYS A C 1
ATOM 2584 O O . LYS A 1 316 ? -31.585 -14.127 32.978 1.00 86.19 316 LYS A O 1
ATOM 2589 N N . LEU A 1 317 ? -29.482 -13.990 33.754 1.00 87.31 317 LEU A N 1
ATOM 2590 C CA . LEU A 1 317 ? -29.636 -12.673 34.371 1.00 87.31 317 LEU A CA 1
ATOM 2591 C C . LEU A 1 317 ? -30.047 -11.614 33.341 1.00 87.31 317 LEU A C 1
ATOM 2593 O O . LEU A 1 317 ? -30.989 -10.861 33.581 1.00 87.31 317 LEU A O 1
ATOM 2597 N N . ARG A 1 318 ? -29.382 -11.576 32.179 1.00 88.88 318 ARG A N 1
ATOM 2598 C CA . ARG A 1 318 ? -29.721 -10.651 31.090 1.00 88.88 318 ARG A CA 1
ATOM 2599 C C . ARG A 1 318 ? -31.161 -10.850 30.638 1.00 88.88 318 ARG A C 1
ATOM 2601 O O . ARG A 1 318 ? -31.906 -9.879 30.535 1.00 88.88 318 ARG A O 1
ATOM 2608 N N . GLN A 1 319 ? -31.567 -12.100 30.420 1.00 88.56 319 GLN A N 1
ATOM 2609 C CA . GLN A 1 319 ? -32.942 -12.427 30.060 1.00 88.56 319 GLN A CA 1
ATOM 2610 C C . GLN A 1 319 ? -33.938 -11.906 31.109 1.00 88.56 319 GLN A C 1
ATOM 2612 O O . GLN A 1 319 ? -34.879 -11.205 30.750 1.00 88.56 319 GLN A O 1
ATOM 2617 N N . ASP A 1 320 ? -33.699 -12.163 32.396 1.00 90.81 320 ASP A N 1
ATOM 2618 C CA . ASP A 1 320 ? -34.589 -11.744 33.488 1.00 90.81 320 ASP A CA 1
ATOM 2619 C C . ASP A 1 320 ? -34.661 -10.209 33.655 1.00 90.81 320 ASP A C 1
ATOM 2621 O O . ASP A 1 320 ? -35.656 -9.667 34.150 1.00 90.81 320 ASP A O 1
ATOM 2625 N N . LEU A 1 321 ? -33.601 -9.484 33.282 1.00 92.44 321 LEU A N 1
ATOM 2626 C CA . LEU A 1 321 ? -33.583 -8.019 33.252 1.00 92.44 321 LEU A CA 1
ATOM 2627 C C . LEU A 1 321 ? -34.376 -7.476 32.057 1.00 92.44 321 LEU A C 1
ATOM 2629 O O . LEU A 1 321 ? -35.164 -6.546 32.225 1.00 92.44 321 LEU A O 1
ATOM 2633 N N . VAL A 1 322 ? -34.216 -8.073 30.875 1.00 92.62 322 VAL A N 1
ATOM 2634 C CA . VAL A 1 322 ? -34.958 -7.685 29.667 1.00 92.62 322 VAL A CA 1
ATOM 2635 C C . VAL A 1 322 ? -36.455 -7.978 29.823 1.00 92.62 322 VAL A C 1
ATOM 2637 O O . VAL A 1 322 ? -37.272 -7.107 29.531 1.00 92.62 322 VAL A O 1
ATOM 2640 N N . GLU A 1 323 ? -36.830 -9.150 30.350 1.00 93.38 323 GLU A N 1
ATOM 2641 C CA . GLU A 1 323 ? -38.230 -9.492 30.659 1.00 93.38 323 GLU A CA 1
ATOM 2642 C C . GLU A 1 323 ? -38.842 -8.468 31.619 1.00 93.38 323 GLU A C 1
ATOM 2644 O O . GLU A 1 323 ? -39.911 -7.920 31.348 1.00 93.38 323 GLU A O 1
ATOM 2649 N N . PHE A 1 324 ? -38.124 -8.126 32.694 1.00 93.81 324 PHE A N 1
ATOM 2650 C CA . PHE A 1 324 ? -38.575 -7.108 33.637 1.00 93.81 324 PHE A CA 1
ATOM 2651 C C . PHE A 1 324 ? -38.785 -5.739 32.972 1.00 93.81 324 PHE A C 1
ATOM 2653 O O . PHE A 1 324 ? -39.760 -5.056 33.279 1.00 93.81 324 PHE A O 1
ATOM 2660 N N . ALA A 1 325 ? -37.913 -5.325 32.048 1.00 92.56 325 ALA A N 1
ATOM 2661 C CA . ALA A 1 325 ? -38.075 -4.059 31.335 1.00 92.56 325 ALA A CA 1
ATOM 2662 C C . ALA A 1 325 ? -39.399 -4.008 30.549 1.00 92.56 325 ALA A C 1
ATOM 2664 O O . ALA A 1 325 ? -40.118 -3.007 30.596 1.00 92.56 325 ALA A O 1
ATOM 2665 N N . PHE A 1 326 ? -39.759 -5.109 29.883 1.00 93.25 326 PHE A N 1
ATOM 2666 C CA . PHE A 1 326 ? -41.038 -5.231 29.184 1.00 93.25 326 PHE A CA 1
ATOM 2667 C C . PHE A 1 326 ? -42.234 -5.269 30.138 1.00 93.25 326 PHE A C 1
ATOM 2669 O O . PHE A 1 326 ? -43.246 -4.623 29.864 1.00 93.25 326 PHE A O 1
ATOM 2676 N N . GLU A 1 327 ? -42.118 -5.931 31.294 1.00 91.56 327 GLU A N 1
ATOM 2677 C CA . GLU A 1 327 ? -43.148 -5.884 32.345 1.00 91.56 327 GLU A CA 1
ATOM 2678 C C . GLU A 1 327 ? -43.403 -4.458 32.855 1.00 91.56 327 GLU A C 1
ATOM 2680 O O . GLU A 1 327 ? -44.529 -4.129 33.233 1.00 91.56 327 GLU A O 1
ATOM 2685 N N . GLN A 1 328 ? -42.374 -3.603 32.854 1.00 91.19 328 GLN A N 1
ATOM 2686 C CA . GLN A 1 328 ? -42.499 -2.186 33.198 1.00 91.19 328 GLN A CA 1
ATOM 2687 C C . GLN A 1 328 ? -42.999 -1.306 32.039 1.00 91.19 328 GLN A C 1
ATOM 2689 O O . GLN A 1 328 ? -43.231 -0.119 32.253 1.00 91.19 328 GLN A O 1
ATOM 2694 N N . GLY A 1 329 ? -43.222 -1.868 30.846 1.00 90.25 329 GLY A N 1
ATOM 2695 C CA . GLY A 1 329 ? -43.842 -1.176 29.714 1.00 90.25 329 GLY A CA 1
ATOM 2696 C C . GLY A 1 329 ? -42.882 -0.630 28.656 1.00 90.25 329 GLY A C 1
ATOM 2697 O O . GLY A 1 329 ? -43.299 0.237 27.893 1.00 90.25 329 GLY A O 1
ATOM 2698 N N . ALA A 1 330 ? -41.637 -1.117 28.583 1.00 91.88 330 ALA A N 1
ATOM 2699 C CA . ALA A 1 330 ? -40.685 -0.692 27.552 1.00 91.88 330 ALA A CA 1
ATOM 2700 C C . ALA A 1 330 ? -41.235 -0.914 26.125 1.00 91.88 330 ALA A C 1
ATOM 2702 O O . ALA A 1 330 ? -41.611 -2.035 25.775 1.00 91.88 330 ALA A O 1
ATOM 2703 N N . ASP A 1 331 ? -41.244 0.134 25.288 1.00 90.88 331 ASP A N 1
ATOM 2704 C CA . ASP A 1 331 ? -41.611 0.051 23.865 1.00 90.88 331 ASP A CA 1
ATOM 2705 C C . ASP A 1 331 ? -40.384 0.239 22.960 1.00 90.88 331 ASP A C 1
ATOM 2707 O O . ASP A 1 331 ? -39.727 1.284 22.946 1.00 90.88 331 ASP A O 1
ATOM 2711 N N . LEU A 1 332 ? -40.119 -0.766 22.126 1.00 91.94 332 LEU A N 1
ATOM 2712 C CA . LEU A 1 332 ? -38.995 -0.778 21.194 1.00 91.94 332 LEU A CA 1
ATOM 2713 C C . LEU A 1 332 ? -39.076 0.324 20.128 1.00 91.94 332 LEU A C 1
ATOM 2715 O O . LEU A 1 332 ? -38.042 0.718 19.595 1.00 91.94 332 LEU A O 1
ATOM 2719 N N . LYS A 1 333 ? -40.268 0.843 19.797 1.00 86.56 333 LYS A N 1
ATOM 2720 C CA . LYS A 1 333 ? -40.463 1.787 18.674 1.00 86.56 333 LYS A CA 1
ATOM 2721 C C . LYS A 1 333 ? -39.708 3.104 18.816 1.00 86.56 333 LYS A C 1
ATOM 2723 O O . LYS A 1 333 ? -39.387 3.724 17.803 1.00 86.56 333 LYS A O 1
ATOM 2728 N N . ASN A 1 334 ? -39.476 3.546 20.051 1.00 81.38 334 ASN A N 1
ATOM 2729 C CA . ASN A 1 334 ? -38.816 4.820 20.347 1.00 81.38 334 ASN A CA 1
ATOM 2730 C C . ASN A 1 334 ? -37.312 4.662 20.613 1.00 81.38 334 ASN A C 1
ATOM 2732 O O . ASN A 1 334 ? -36.630 5.658 20.849 1.00 81.38 334 ASN A O 1
ATOM 2736 N N . MET A 1 335 ? -36.797 3.431 20.597 1.00 89.31 335 MET A N 1
ATOM 2737 C CA . MET A 1 335 ? -35.385 3.144 20.829 1.00 89.31 335 MET A CA 1
ATOM 2738 C C . MET A 1 335 ? -34.596 3.196 19.521 1.00 89.31 335 MET A C 1
ATOM 2740 O O . MET A 1 335 ? -35.138 2.958 18.441 1.00 89.31 335 MET A O 1
ATOM 2744 N N . LYS A 1 336 ? -33.298 3.486 19.596 1.00 88.69 336 LYS A N 1
ATOM 2745 C CA . LYS A 1 336 ? -32.418 3.397 18.427 1.00 88.69 336 LYS A CA 1
ATOM 2746 C C . LYS A 1 336 ? -32.079 1.946 18.131 1.00 88.69 336 LYS A C 1
ATOM 2748 O O . LYS A 1 336 ? -31.962 1.136 19.040 1.00 88.69 336 LYS A O 1
ATOM 2753 N N . LEU A 1 337 ? -31.831 1.625 16.865 1.00 87.00 337 LEU A N 1
ATOM 2754 C CA . LEU A 1 337 ? -31.465 0.262 16.475 1.00 87.00 337 LEU A CA 1
ATOM 2755 C C . LEU A 1 337 ? -30.117 -0.177 17.087 1.00 87.00 337 LEU A C 1
ATOM 2757 O O . LEU A 1 337 ? -30.001 -1.296 17.574 1.00 87.00 337 LEU A O 1
ATOM 2761 N N . ASN A 1 338 ? -29.157 0.753 17.176 1.00 81.75 338 ASN A N 1
ATOM 2762 C CA . ASN A 1 338 ? -27.884 0.584 17.896 1.00 81.75 338 ASN A CA 1
ATOM 2763 C C . ASN A 1 338 ? -28.057 0.301 19.400 1.00 81.75 338 ASN A C 1
ATOM 2765 O O . ASN A 1 338 ? -27.173 -0.274 20.029 1.00 81.75 338 ASN A O 1
ATOM 2769 N N . ASP A 1 339 ? -29.192 0.695 19.984 1.00 84.38 339 ASP A N 1
ATOM 2770 C CA . ASP A 1 339 ? -29.501 0.429 21.390 1.00 84.38 339 ASP A CA 1
ATOM 2771 C C . ASP A 1 339 ? -30.098 -0.969 21.614 1.00 84.38 339 ASP A C 1
ATOM 2773 O O . ASP A 1 339 ? -30.158 -1.432 22.751 1.00 84.38 339 ASP A O 1
ATOM 2777 N N . LEU A 1 340 ? -30.524 -1.642 20.538 1.00 85.06 340 LEU A N 1
ATOM 2778 C CA . LEU A 1 340 ? -31.213 -2.934 20.575 1.00 85.06 340 LEU A CA 1
ATOM 2779 C C . LEU A 1 340 ? -30.336 -4.112 20.128 1.00 85.06 340 LEU A C 1
ATOM 2781 O O . LEU A 1 340 ? -30.644 -5.254 20.463 1.00 85.06 340 LEU A O 1
ATOM 2785 N N . ILE A 1 341 ? -29.277 -3.847 19.359 1.00 75.50 341 ILE A N 1
ATOM 2786 C CA . ILE A 1 341 ? -28.411 -4.862 18.750 1.00 75.50 341 ILE A CA 1
ATOM 2787 C C . ILE A 1 341 ? -27.002 -4.696 19.337 1.00 75.50 341 ILE A C 1
ATOM 2789 O O . ILE A 1 341 ? -26.275 -3.770 18.987 1.00 75.50 341 ILE A O 1
ATOM 2793 N N . GLU A 1 342 ? -26.651 -5.567 20.281 1.00 68.06 342 GLU A N 1
ATOM 2794 C CA . GLU A 1 342 ? -25.352 -5.624 20.970 1.00 68.06 342 GLU A CA 1
ATOM 2795 C C . GLU A 1 342 ? -24.449 -6.678 20.313 1.00 68.06 342 GLU A C 1
ATOM 2797 O O . GLU A 1 342 ? -24.963 -7.674 19.824 1.00 68.06 342 GLU A O 1
ATOM 2802 N N . SER A 1 343 ? -23.124 -6.543 20.444 1.00 57.56 343 SER A N 1
ATOM 2803 C CA . SER A 1 343 ? -22.091 -7.522 20.048 1.00 57.56 343 SER A CA 1
ATOM 2804 C C . SER A 1 343 ? -22.190 -8.928 20.679 1.00 57.56 343 SER A C 1
ATOM 2806 O O . SER A 1 343 ? -21.340 -9.779 20.416 1.00 57.56 343 SER A O 1
ATOM 2808 N N . PHE A 1 344 ? -23.185 -9.184 21.536 1.00 63.75 344 PHE A N 1
ATOM 2809 C CA . PHE A 1 344 ? -23.357 -10.433 22.290 1.00 63.75 344 PHE A CA 1
ATOM 2810 C C . PHE A 1 344 ? -24.827 -10.863 22.430 1.00 63.75 344 PHE A C 1
ATOM 2812 O O . PHE A 1 344 ? -25.196 -11.553 23.386 1.00 63.75 344 PHE A O 1
ATOM 2819 N N . LEU A 1 345 ? -25.684 -10.478 21.479 1.00 77.19 345 LEU A N 1
ATOM 2820 C CA . LEU A 1 345 ? -27.100 -10.833 21.512 1.00 77.19 345 LEU A CA 1
ATOM 2821 C C . LEU A 1 345 ? -27.293 -12.364 21.490 1.00 77.19 345 LEU A C 1
ATOM 2823 O O . LEU A 1 345 ? -26.947 -13.048 20.526 1.00 77.19 345 LEU A O 1
ATOM 2827 N N . THR A 1 346 ? -27.876 -12.923 22.554 1.00 80.56 346 THR A N 1
ATOM 2828 C CA . THR A 1 346 ? -28.190 -14.360 22.611 1.00 80.56 346 THR A CA 1
ATOM 2829 C C . THR A 1 346 ? -29.449 -14.685 21.805 1.00 80.56 346 THR A C 1
ATOM 2831 O O . THR A 1 346 ? -30.324 -13.838 21.614 1.00 80.56 346 THR A O 1
ATOM 2834 N N . VAL A 1 347 ? -29.588 -15.943 21.373 1.00 84.56 347 VAL A N 1
ATOM 2835 C CA . VAL A 1 347 ? -30.776 -16.418 20.639 1.00 84.56 347 VAL A CA 1
ATOM 2836 C C . VAL A 1 347 ? -32.062 -16.229 21.453 1.00 84.56 347 VAL A C 1
ATOM 2838 O O . VAL A 1 347 ? -33.099 -15.892 20.886 1.00 84.56 347 VAL A O 1
ATOM 2841 N N . ASP A 1 348 ? -32.015 -16.422 22.771 1.00 86.62 348 ASP A N 1
ATOM 2842 C CA . ASP A 1 348 ? -33.205 -16.310 23.618 1.00 86.62 348 ASP A CA 1
ATOM 2843 C C . ASP A 1 348 ? -33.581 -14.851 23.897 1.00 86.62 348 ASP A C 1
ATOM 2845 O O . ASP A 1 348 ? -34.761 -14.505 23.820 1.00 86.62 348 ASP A O 1
ATOM 2849 N N . THR A 1 349 ? -32.598 -13.965 24.094 1.00 86.94 349 THR A N 1
ATOM 2850 C CA . THR A 1 349 ? -32.856 -12.518 24.142 1.00 86.94 349 THR A CA 1
ATOM 2851 C C . THR A 1 349 ? -33.429 -12.024 22.811 1.00 86.94 349 THR A C 1
ATOM 2853 O O . THR A 1 349 ? -34.410 -11.285 22.809 1.00 86.94 349 THR A O 1
ATOM 2856 N N . ALA A 1 350 ? -32.891 -12.477 21.674 1.00 89.25 350 ALA A N 1
ATOM 2857 C CA . ALA A 1 350 ? -33.406 -12.120 20.354 1.00 89.25 350 ALA A CA 1
ATOM 2858 C C . ALA A 1 350 ? -34.872 -12.549 20.162 1.00 89.25 350 ALA A C 1
ATOM 2860 O O . ALA A 1 350 ? -35.679 -11.740 19.709 1.00 89.25 350 ALA A O 1
ATOM 2861 N N . LYS A 1 351 ? -35.247 -13.778 20.553 1.00 91.31 351 LYS A N 1
ATOM 2862 C CA . LYS A 1 351 ? -36.654 -14.231 20.534 1.00 91.31 351 LYS A CA 1
ATOM 2863 C C . LYS A 1 351 ? -37.553 -13.314 21.357 1.00 91.31 351 LYS A C 1
ATOM 2865 O O . LYS A 1 351 ? -38.599 -12.898 20.873 1.00 91.31 351 LYS A O 1
ATOM 2870 N N . LEU A 1 352 ? -37.122 -12.957 22.566 1.00 91.19 352 LEU A N 1
ATOM 2871 C CA . LEU A 1 352 ? -37.892 -12.086 23.446 1.00 91.19 352 LEU A CA 1
ATOM 2872 C C . LEU A 1 352 ? -38.107 -10.691 22.836 1.00 91.19 352 LEU A C 1
ATOM 2874 O O . LEU A 1 352 ? -39.209 -10.151 22.922 1.00 91.19 352 LEU A O 1
ATOM 2878 N N . LEU A 1 353 ? -37.086 -10.120 22.186 1.00 92.25 353 LEU A N 1
ATOM 2879 C CA . LEU A 1 353 ? -37.213 -8.845 21.473 1.00 92.25 353 LEU A CA 1
ATOM 2880 C C . LEU A 1 353 ? -38.170 -8.956 20.271 1.00 92.25 353 LEU A C 1
ATOM 2882 O O . LEU A 1 353 ? -38.986 -8.057 20.056 1.00 92.25 353 LEU A O 1
ATOM 2886 N N . LEU A 1 354 ? -38.108 -10.053 19.504 1.00 92.50 354 LEU A N 1
ATOM 2887 C CA . LEU A 1 354 ? -39.031 -10.320 18.392 1.00 92.50 354 LEU A CA 1
ATOM 2888 C C . LEU A 1 354 ? -40.487 -10.406 18.869 1.00 92.50 354 LEU A C 1
ATOM 2890 O O . LEU A 1 354 ? -41.361 -9.778 18.270 1.00 92.50 354 LEU A O 1
ATOM 2894 N N . ASP A 1 355 ? -40.739 -11.110 19.977 1.00 92.88 355 ASP A N 1
ATOM 2895 C CA . ASP A 1 355 ? -42.074 -11.245 20.577 1.00 92.88 355 ASP A CA 1
ATOM 2896 C C . ASP A 1 355 ? -42.667 -9.886 21.001 1.00 92.88 355 ASP A C 1
ATOM 2898 O O . ASP A 1 355 ? -43.887 -9.706 21.000 1.00 92.88 355 ASP A O 1
ATOM 2902 N N . HIS A 1 356 ? -41.808 -8.902 21.292 1.00 92.88 356 HIS A N 1
ATOM 2903 C CA . HIS A 1 356 ? -42.183 -7.527 21.638 1.00 92.88 356 HIS A CA 1
ATOM 2904 C C . HIS A 1 356 ? -42.108 -6.546 20.452 1.00 92.88 356 HIS A C 1
ATOM 2906 O O . HIS A 1 356 ? -42.211 -5.331 20.635 1.00 92.88 356 HIS A O 1
ATOM 2912 N N . GLY A 1 357 ? -42.001 -7.052 19.219 1.00 90.69 357 GLY A N 1
ATOM 2913 C CA . GLY A 1 357 ? -42.152 -6.258 17.998 1.00 90.69 357 GLY A CA 1
ATOM 2914 C C . GLY A 1 357 ? -40.856 -5.717 17.396 1.00 90.69 357 GLY A C 1
ATOM 2915 O O . GLY A 1 357 ? -40.925 -4.794 16.579 1.00 90.69 357 GLY A O 1
ATOM 2916 N N . LEU A 1 358 ? -39.690 -6.273 17.751 1.00 92.25 358 LEU A N 1
ATOM 2917 C CA . LEU A 1 358 ? -38.450 -6.010 17.019 1.00 92.25 358 LEU A CA 1
ATOM 2918 C C . LEU A 1 358 ? -38.608 -6.469 15.562 1.00 92.25 358 LEU A C 1
ATOM 2920 O O . LEU A 1 358 ? -39.065 -7.578 15.288 1.00 92.25 358 LEU A O 1
ATOM 2924 N N . ASN A 1 359 ? -38.207 -5.627 14.610 1.00 92.38 359 ASN A N 1
ATOM 2925 C CA . ASN A 1 359 ? -38.182 -6.022 13.205 1.00 92.38 359 ASN A CA 1
ATOM 2926 C C . ASN A 1 359 ? -37.096 -7.104 12.997 1.00 92.38 359 ASN A C 1
ATOM 2928 O O . ASN A 1 359 ? -35.940 -6.830 13.316 1.00 92.38 359 ASN A O 1
ATOM 2932 N N . PRO A 1 360 ? -37.406 -8.288 12.429 1.00 92.81 360 PRO A N 1
ATOM 2933 C CA . PRO A 1 360 ? -36.434 -9.377 12.303 1.00 92.81 360 PRO A CA 1
ATOM 2934 C C . PRO A 1 360 ? -35.175 -9.034 11.495 1.00 92.81 360 PRO A C 1
ATOM 2936 O O . PRO A 1 360 ? -34.122 -9.611 11.753 1.00 92.81 360 PRO A O 1
ATOM 2939 N N . HIS A 1 361 ? -35.246 -8.060 10.578 1.00 91.12 361 HIS A N 1
ATOM 2940 C CA . HIS A 1 361 ? -34.082 -7.552 9.839 1.00 91.12 361 HIS A CA 1
ATOM 2941 C C . HIS A 1 361 ? -32.995 -6.958 10.757 1.00 91.12 361 HIS A C 1
ATOM 2943 O O . HIS A 1 361 ? -31.819 -6.950 10.406 1.00 91.12 361 HIS A O 1
ATOM 2949 N N . ALA A 1 362 ? -33.358 -6.518 11.968 1.00 89.00 362 ALA A N 1
ATOM 2950 C CA . ALA A 1 362 ? -32.415 -6.036 12.977 1.00 89.00 362 ALA A CA 1
ATOM 2951 C C . ALA A 1 362 ? -31.364 -7.098 13.347 1.00 89.00 362 ALA A C 1
ATOM 2953 O O . ALA A 1 362 ? -30.205 -6.772 13.575 1.00 89.00 362 ALA A O 1
ATOM 2954 N N . LEU A 1 363 ? -31.738 -8.380 13.352 1.00 87.62 363 LEU A N 1
ATOM 2955 C CA . LEU A 1 363 ? -30.844 -9.473 13.748 1.00 87.62 363 LEU A CA 1
ATOM 2956 C C . LEU A 1 363 ? -29.699 -9.723 12.748 1.00 87.62 363 LEU A C 1
ATOM 2958 O O . LEU A 1 363 ? -28.786 -10.483 13.055 1.00 87.62 363 LEU A O 1
ATOM 2962 N N . LEU A 1 364 ? -29.740 -9.101 11.562 1.00 83.69 364 LEU A N 1
ATOM 2963 C CA . LEU A 1 364 ? -28.737 -9.252 10.500 1.00 83.69 364 LEU A CA 1
ATOM 2964 C C . LEU A 1 364 ? -27.625 -8.187 10.550 1.00 83.69 364 LEU A C 1
ATOM 2966 O O . LEU A 1 364 ? -26.688 -8.247 9.758 1.00 83.69 364 LEU A O 1
ATOM 2970 N N . LEU A 1 365 ? -27.723 -7.206 11.454 1.00 75.69 365 LEU A N 1
ATOM 2971 C CA . LEU A 1 365 ? -26.822 -6.044 11.499 1.00 75.69 365 LEU A CA 1
ATOM 2972 C C . LEU A 1 365 ? -25.659 -6.185 12.485 1.00 75.69 365 LEU A C 1
ATOM 2974 O O . LEU A 1 365 ? -24.799 -5.306 12.537 1.00 75.69 365 LEU A O 1
ATOM 2978 N N . ASP A 1 366 ? -25.628 -7.258 13.273 1.00 65.06 366 ASP A N 1
ATOM 2979 C CA . ASP A 1 366 ? -24.586 -7.466 14.273 1.00 65.06 366 ASP A CA 1
ATOM 2980 C C . ASP A 1 366 ? -23.278 -7.943 13.618 1.00 65.06 366 ASP A C 1
ATOM 2982 O O . ASP A 1 366 ? -23.138 -9.102 13.221 1.00 65.06 366 ASP A O 1
ATOM 2986 N N . GLN A 1 367 ? -22.327 -7.015 13.480 1.00 55.56 367 GLN A N 1
ATOM 2987 C CA . GLN A 1 367 ? -21.008 -7.246 12.880 1.00 55.56 367 GLN A CA 1
ATOM 2988 C C . GLN A 1 367 ? -19.948 -7.712 13.889 1.00 55.56 367 GLN A C 1
ATOM 2990 O O . GLN A 1 367 ? -18.847 -8.072 13.481 1.00 55.56 367 GLN A O 1
ATOM 2995 N N . ASN A 1 368 ? -20.244 -7.695 15.193 1.00 53.31 368 ASN A N 1
ATOM 2996 C CA . ASN A 1 368 ? -19.240 -7.887 16.245 1.00 53.31 368 ASN A CA 1
ATOM 2997 C C . ASN A 1 368 ? -19.326 -9.262 16.924 1.00 53.31 368 ASN A C 1
ATOM 2999 O O . ASN A 1 368 ? -18.706 -9.474 17.968 1.00 53.31 368 ASN A O 1
ATOM 3003 N N . ILE A 1 369 ? -20.067 -10.210 16.343 1.00 55.00 369 ILE A N 1
ATOM 3004 C CA . ILE A 1 369 ? -20.196 -11.552 16.910 1.00 55.00 369 ILE A CA 1
ATOM 3005 C C . ILE A 1 369 ? -18.884 -12.319 16.722 1.00 55.00 369 ILE A C 1
ATOM 3007 O O . ILE A 1 369 ? -18.552 -12.782 15.635 1.00 55.00 369 ILE A O 1
ATOM 3011 N N . ILE A 1 370 ? -18.170 -12.513 17.830 1.00 49.84 370 ILE A N 1
ATOM 3012 C CA . ILE A 1 370 ? -16.906 -13.266 17.909 1.00 49.84 370 ILE A CA 1
ATOM 3013 C C . ILE A 1 370 ? -17.119 -14.772 17.607 1.00 49.84 370 ILE A C 1
ATOM 3015 O O . ILE A 1 370 ? -16.178 -15.484 17.265 1.00 49.84 370 ILE A O 1
ATOM 3019 N N . CYS A 1 371 ? -18.360 -15.273 17.705 1.00 59.28 371 CYS A N 1
ATOM 3020 C CA . CYS A 1 371 ? -18.728 -16.679 17.504 1.00 59.28 371 CYS A CA 1
ATOM 3021 C C . CYS A 1 371 ? -19.636 -16.897 16.275 1.00 59.28 371 CYS A C 1
ATOM 3023 O O . CYS A 1 371 ? -20.812 -16.524 16.267 1.00 59.28 371 CYS A O 1
ATOM 3025 N N . THR A 1 372 ? -19.116 -17.590 15.260 1.00 62.72 372 THR A N 1
ATOM 3026 C CA . THR A 1 372 ? -19.811 -17.891 13.994 1.00 62.72 372 THR A CA 1
ATOM 3027 C C . THR A 1 372 ? -21.133 -18.647 14.181 1.00 62.72 372 THR A C 1
ATOM 3029 O O . THR A 1 372 ? -22.086 -18.424 13.432 1.00 62.72 372 THR A O 1
ATOM 3032 N N . ASP A 1 373 ? -21.232 -19.497 15.209 1.00 71.19 373 ASP A N 1
ATOM 3033 C CA . ASP A 1 373 ? -22.433 -20.295 15.486 1.00 71.19 373 ASP A CA 1
ATOM 3034 C C . ASP A 1 373 ? -23.607 -19.434 15.962 1.00 71.19 373 ASP A C 1
ATOM 3036 O O . ASP A 1 373 ? -24.738 -19.608 15.499 1.00 71.19 373 ASP A O 1
ATOM 3040 N N . THR A 1 374 ? -23.353 -18.471 16.853 1.00 74.62 374 THR A N 1
ATOM 3041 C CA . THR A 1 374 ? -24.387 -17.550 17.347 1.00 74.62 374 THR A CA 1
ATOM 3042 C C . THR A 1 374 ? -24.910 -16.678 16.213 1.00 74.62 374 THR A C 1
ATOM 3044 O O . THR A 1 374 ? -26.123 -16.565 16.045 1.00 74.62 374 THR A O 1
ATOM 3047 N N . HIS A 1 375 ? -24.014 -16.151 15.373 1.00 77.56 375 HIS A N 1
ATOM 3048 C CA . HIS A 1 375 ? -24.389 -15.357 14.204 1.00 77.56 375 HIS A CA 1
ATOM 3049 C C . HIS A 1 375 ? -25.286 -16.149 13.238 1.00 77.56 375 HIS A C 1
ATOM 3051 O O . HIS A 1 375 ? -26.374 -15.700 12.875 1.00 77.56 375 HIS A O 1
ATOM 3057 N N . ASN A 1 376 ? -24.904 -17.386 12.906 1.00 81.25 376 ASN A N 1
ATOM 3058 C CA . ASN A 1 376 ? -25.718 -18.266 12.065 1.00 81.25 376 ASN A CA 1
ATOM 3059 C C . ASN A 1 376 ? -27.084 -18.591 12.683 1.00 81.25 376 ASN A C 1
ATOM 3061 O O . ASN A 1 376 ? -28.078 -18.694 11.961 1.00 81.25 376 ASN A O 1
ATOM 3065 N N . ASN A 1 377 ? -27.158 -18.755 14.004 1.00 85.62 377 ASN A N 1
ATOM 3066 C CA . ASN A 1 377 ? -28.419 -19.009 14.696 1.00 85.62 377 ASN A CA 1
ATOM 3067 C C . ASN A 1 377 ? -29.346 -17.786 14.691 1.00 85.62 377 ASN A C 1
ATOM 3069 O O . ASN A 1 377 ? -30.552 -17.960 14.519 1.00 85.62 377 ASN A O 1
ATOM 3073 N N . LEU A 1 378 ? -28.811 -16.567 14.812 1.00 86.81 378 LEU A N 1
ATOM 3074 C CA . LEU A 1 378 ? -29.594 -15.333 14.690 1.00 86.81 378 LEU A CA 1
ATOM 3075 C C . LEU A 1 378 ? -30.114 -15.123 13.263 1.00 86.81 378 LEU A C 1
ATOM 3077 O O . LEU A 1 378 ? -31.291 -14.806 13.095 1.00 86.81 378 LEU A O 1
ATOM 3081 N N . ILE A 1 379 ? -29.296 -15.388 12.235 1.00 87.25 379 ILE A N 1
ATOM 3082 C CA . ILE A 1 379 ? -29.754 -15.345 10.836 1.00 87.25 379 ILE A CA 1
ATOM 3083 C C . ILE A 1 379 ? -30.883 -16.360 10.619 1.00 87.25 379 ILE A C 1
ATOM 3085 O O . ILE A 1 379 ? -31.918 -16.015 10.052 1.00 87.25 379 ILE A O 1
ATOM 3089 N N . LYS A 1 380 ? -30.724 -17.607 11.089 1.00 88.62 380 LYS A N 1
ATOM 3090 C CA . LYS A 1 380 ? -31.784 -18.631 11.003 1.00 88.62 380 LYS A CA 1
ATOM 3091 C C . LYS A 1 380 ? -33.061 -18.173 11.704 1.00 88.62 380 LYS A C 1
ATOM 3093 O O . LYS A 1 380 ? -34.130 -18.267 11.113 1.00 88.62 380 LYS A O 1
ATOM 3098 N N . LEU A 1 381 ? -32.944 -17.618 12.912 1.00 91.31 381 LEU A N 1
ATOM 3099 C CA . LEU A 1 381 ? -34.083 -17.098 13.664 1.00 91.31 381 LEU A CA 1
ATOM 3100 C C . LEU A 1 381 ? -34.803 -15.973 12.909 1.00 91.31 381 LEU A C 1
ATOM 3102 O O . LEU A 1 381 ? -36.031 -15.954 12.875 1.00 91.31 381 LEU A O 1
ATOM 3106 N N . ALA A 1 382 ? -34.060 -15.059 12.281 1.00 90.81 382 ALA A N 1
ATOM 3107 C CA . ALA A 1 382 ? -34.631 -13.996 11.462 1.00 90.81 382 ALA A CA 1
ATOM 3108 C C . ALA A 1 382 ? -35.382 -14.570 10.248 1.00 90.81 382 ALA A C 1
ATOM 3110 O O . ALA A 1 382 ? -36.525 -14.196 9.989 1.00 90.81 382 ALA A O 1
ATOM 3111 N N . LEU A 1 383 ? -34.777 -15.531 9.543 1.00 90.56 383 LEU A N 1
ATOM 3112 C CA . LEU A 1 383 ? -35.382 -16.213 8.394 1.00 90.56 383 LEU A CA 1
ATOM 3113 C C . LEU A 1 383 ? -36.638 -17.013 8.767 1.00 90.56 383 LEU A C 1
ATOM 3115 O O . LEU A 1 383 ? -37.592 -17.037 7.988 1.00 90.56 383 LEU A O 1
ATOM 3119 N N . ASP A 1 384 ? -36.681 -17.611 9.959 1.00 92.62 384 ASP A N 1
ATOM 3120 C CA . ASP A 1 384 ? -37.859 -18.318 10.479 1.00 92.62 384 ASP A CA 1
ATOM 3121 C C . ASP A 1 384 ? -39.062 -17.375 10.690 1.00 92.62 384 ASP A C 1
ATOM 3123 O O . ASP A 1 384 ? -40.210 -17.821 10.640 1.00 92.62 384 ASP A O 1
ATOM 3127 N N . GLN A 1 385 ? -38.830 -16.061 10.828 1.00 94.06 385 GLN A N 1
ATOM 3128 C CA . GLN A 1 385 ? -39.885 -15.033 10.812 1.00 94.06 385 GLN A CA 1
ATOM 3129 C C . GLN A 1 385 ? -40.405 -14.715 9.395 1.00 94.06 385 GLN A C 1
ATOM 3131 O O . GLN A 1 385 ? -41.294 -13.879 9.226 1.00 94.06 385 GLN A O 1
ATOM 3136 N N . GLY A 1 386 ? -39.875 -15.374 8.360 1.00 90.56 386 GLY A N 1
ATOM 3137 C CA . GLY A 1 386 ? -40.329 -15.257 6.974 1.00 90.56 386 GLY A CA 1
ATOM 3138 C C . GLY A 1 386 ? -39.780 -14.048 6.213 1.00 90.56 386 GLY A C 1
ATOM 3139 O O . GLY A 1 386 ? -40.327 -13.707 5.159 1.00 90.56 386 GLY A O 1
ATOM 3140 N N . ILE A 1 387 ? -38.726 -13.396 6.716 1.00 93.06 387 ILE A N 1
ATOM 3141 C CA . ILE A 1 387 ? -38.052 -12.317 5.983 1.00 93.06 387 ILE A CA 1
ATOM 3142 C C . ILE A 1 387 ? -37.202 -12.875 4.836 1.00 93.06 387 ILE A C 1
ATOM 3144 O O . ILE A 1 387 ? -36.814 -14.044 4.824 1.00 93.06 387 ILE A O 1
ATOM 3148 N N . LYS A 1 388 ? -36.884 -12.014 3.872 1.00 91.56 388 LYS A N 1
ATOM 3149 C CA . LYS A 1 388 ? -35.850 -12.273 2.866 1.00 91.56 388 LYS A CA 1
ATOM 3150 C C . LYS A 1 388 ? -34.693 -11.320 3.090 1.00 91.56 388 LYS A C 1
ATOM 3152 O O . LYS A 1 388 ? -34.923 -10.196 3.513 1.00 91.56 388 LYS A O 1
ATOM 3157 N N . ILE A 1 389 ? -33.486 -11.751 2.759 1.00 89.88 389 ILE A N 1
ATOM 3158 C CA . ILE A 1 389 ? -32.280 -10.954 2.979 1.00 89.88 389 ILE A CA 1
ATOM 3159 C C . ILE A 1 389 ? -32.169 -9.910 1.875 1.00 89.88 389 ILE A C 1
ATOM 3161 O O . ILE A 1 389 ? -32.136 -10.259 0.692 1.00 89.88 389 ILE A O 1
ATOM 3165 N N . ILE A 1 390 ? -32.122 -8.638 2.258 1.00 89.62 390 ILE A N 1
ATOM 3166 C CA . ILE A 1 390 ? -32.021 -7.526 1.307 1.00 89.62 390 ILE A CA 1
ATOM 3167 C C . ILE A 1 390 ? -30.554 -7.215 0.983 1.00 89.62 390 ILE A C 1
ATOM 3169 O O . ILE A 1 390 ? -29.652 -7.597 1.732 1.00 89.62 390 ILE A O 1
ATOM 3173 N N . PRO A 1 391 ? -30.264 -6.517 -0.131 1.00 84.69 391 PRO A N 1
ATOM 3174 C CA . PRO A 1 391 ? -28.896 -6.418 -0.627 1.00 84.69 391 PRO A CA 1
ATOM 3175 C C . PRO A 1 391 ? -27.941 -5.742 0.359 1.00 84.69 391 PRO A C 1
ATOM 3177 O O . PRO A 1 391 ? -26.808 -6.186 0.486 1.00 84.69 391 PRO A O 1
ATOM 3180 N N . LEU A 1 392 ? -28.388 -4.709 1.087 1.00 82.25 392 LEU A N 1
ATOM 3181 C CA . LEU A 1 392 ? -27.520 -3.999 2.031 1.00 82.25 392 LEU A CA 1
ATOM 3182 C C . LEU A 1 392 ? -27.037 -4.904 3.172 1.00 82.25 392 LEU A C 1
ATOM 3184 O O . LEU A 1 392 ? -25.860 -4.863 3.507 1.00 82.25 392 LEU A O 1
ATOM 3188 N N . GLU A 1 393 ? -27.923 -5.734 3.726 1.00 84.25 393 GLU A N 1
ATOM 3189 C CA . GLU A 1 393 ? -27.586 -6.704 4.781 1.00 84.25 393 GLU A CA 1
ATOM 3190 C C . GLU A 1 393 ? -26.542 -7.683 4.277 1.00 84.25 393 GLU A C 1
ATOM 3192 O O . GLU A 1 393 ? -25.530 -7.922 4.920 1.00 84.25 393 GLU A O 1
ATOM 3197 N N . LEU A 1 394 ? -26.751 -8.176 3.063 1.00 81.31 394 LEU A N 1
ATOM 3198 C CA . LEU A 1 394 ? -25.854 -9.129 2.460 1.00 81.31 394 LEU A CA 1
ATOM 3199 C C . LEU A 1 394 ? -24.464 -8.520 2.217 1.00 81.31 394 LEU A C 1
ATOM 3201 O O . LEU A 1 394 ? -23.471 -9.158 2.535 1.00 81.31 394 LEU A O 1
ATOM 3205 N N . VAL A 1 395 ? -24.362 -7.273 1.743 1.00 77.00 395 VAL A N 1
ATOM 3206 C CA . VAL A 1 395 ? -23.059 -6.590 1.613 1.00 77.00 395 VAL A CA 1
ATOM 3207 C C . VAL A 1 395 ? -22.421 -6.314 2.982 1.00 77.00 395 VAL A C 1
ATOM 3209 O O . VAL A 1 395 ? -21.208 -6.440 3.111 1.00 77.00 395 VAL A O 1
ATOM 3212 N N . ILE A 1 396 ? -23.213 -5.960 3.998 1.00 74.62 396 ILE A N 1
ATOM 3213 C CA . ILE A 1 396 ? -22.736 -5.723 5.368 1.00 74.62 396 ILE A CA 1
ATOM 3214 C C . ILE A 1 396 ? -22.123 -6.992 5.980 1.00 74.62 396 ILE A C 1
ATOM 3216 O O . ILE A 1 396 ? -21.075 -6.912 6.617 1.00 74.62 396 ILE A O 1
ATOM 3220 N N . THR A 1 397 ? -22.749 -8.153 5.783 1.00 73.00 397 THR A N 1
ATOM 3221 C CA . THR A 1 397 ? -22.302 -9.420 6.384 1.00 73.00 397 THR A CA 1
ATOM 3222 C C . THR A 1 397 ? -21.143 -10.081 5.622 1.00 73.00 397 THR A C 1
ATOM 3224 O O . THR A 1 397 ? -20.486 -10.981 6.146 1.00 73.00 397 THR A O 1
ATOM 3227 N N . LEU A 1 398 ? -20.874 -9.664 4.381 1.00 72.00 398 LEU A N 1
ATOM 3228 C CA . LEU A 1 398 ? -19.828 -10.243 3.538 1.00 72.00 398 LEU A CA 1
ATOM 3229 C C . LEU A 1 398 ? -18.457 -9.615 3.789 1.00 72.00 398 LEU A C 1
ATOM 3231 O O . LEU A 1 398 ? -18.145 -8.536 3.283 1.00 72.00 398 LEU A O 1
ATOM 3235 N N . SER A 1 399 ? -17.602 -10.346 4.496 1.00 67.75 399 SER A N 1
ATOM 3236 C CA . SER A 1 399 ? -16.178 -10.061 4.661 1.00 67.75 399 SER A CA 1
ATOM 3237 C C . SER A 1 399 ? -15.327 -11.192 4.063 1.00 67.75 399 SER A C 1
ATOM 3239 O O . SER A 1 399 ? -15.850 -12.212 3.608 1.00 67.75 399 SER A O 1
ATOM 3241 N N . SER A 1 400 ? -14.000 -11.017 4.032 1.00 59.16 400 SER A N 1
ATOM 3242 C CA . SER A 1 400 ? -13.072 -12.085 3.620 1.00 59.16 400 SER A CA 1
ATOM 3243 C C . SER A 1 400 ? -13.158 -13.324 4.514 1.00 59.16 400 SER A C 1
ATOM 3245 O O . SER A 1 400 ? -12.856 -14.422 4.052 1.00 59.16 400 SER A O 1
ATOM 3247 N N . ASP A 1 401 ? -13.610 -13.144 5.757 1.00 67.38 401 ASP A N 1
ATOM 3248 C CA . ASP A 1 401 ? -13.555 -14.154 6.813 1.00 67.38 401 ASP A CA 1
ATOM 3249 C C . ASP A 1 401 ? -14.931 -14.782 7.088 1.00 67.38 401 ASP A C 1
ATOM 3251 O O . ASP A 1 401 ? -15.072 -15.607 7.990 1.00 67.38 401 ASP A O 1
ATOM 3255 N N . THR A 1 402 ? -15.963 -14.414 6.316 1.00 75.62 402 THR A N 1
ATOM 3256 C CA . THR A 1 402 ? -17.305 -14.983 6.465 1.00 75.62 402 THR A CA 1
ATOM 3257 C C . THR A 1 402 ? -17.281 -16.488 6.145 1.00 75.62 402 THR A C 1
ATOM 3259 O O . THR A 1 402 ? -16.951 -16.861 5.009 1.00 75.62 402 THR A O 1
ATOM 3262 N N . PRO A 1 403 ? -17.674 -17.365 7.092 1.00 83.12 403 PRO A N 1
ATOM 3263 C CA . PRO A 1 403 ? -17.687 -18.810 6.882 1.00 83.12 403 PRO A CA 1
ATOM 3264 C C . PRO A 1 403 ? -18.627 -19.233 5.752 1.00 83.12 403 PRO A C 1
ATOM 3266 O O . PRO A 1 403 ? -19.714 -18.669 5.592 1.00 83.12 403 PRO A O 1
ATOM 3269 N N . LEU A 1 404 ? -18.258 -20.293 5.026 1.00 83.94 404 LEU A N 1
ATOM 3270 C CA . LEU A 1 404 ? -19.042 -20.817 3.904 1.00 83.94 404 LEU A CA 1
ATOM 3271 C C . LEU A 1 404 ? -20.505 -21.089 4.286 1.00 83.94 404 LEU A C 1
ATOM 3273 O O . LEU A 1 404 ? -21.416 -20.722 3.551 1.00 83.94 404 LEU A O 1
ATOM 3277 N N . GLU A 1 405 ? -20.758 -21.680 5.453 1.00 84.62 405 GLU A N 1
ATOM 3278 C CA . GLU A 1 405 ? -22.114 -21.991 5.929 1.00 84.62 405 GLU A CA 1
ATOM 3279 C C . GLU A 1 405 ? -23.003 -20.742 6.050 1.00 84.62 405 GLU A C 1
ATOM 3281 O O . GLU A 1 405 ? -24.185 -20.772 5.692 1.00 84.62 405 GLU A O 1
ATOM 3286 N N . THR A 1 406 ? -22.428 -19.623 6.497 1.00 83.38 406 THR A N 1
ATOM 3287 C CA . THR A 1 406 ? -23.112 -18.329 6.584 1.00 83.38 406 THR A CA 1
ATOM 3288 C C . THR A 1 406 ? -23.442 -17.814 5.186 1.00 83.38 406 THR A C 1
ATOM 3290 O O . THR A 1 406 ? -24.582 -17.447 4.912 1.00 83.38 406 THR A O 1
ATOM 3293 N N . ILE A 1 407 ? -22.483 -17.871 4.257 1.00 83.06 407 ILE A N 1
ATOM 3294 C CA . ILE A 1 407 ? -22.678 -17.474 2.853 1.00 83.06 407 ILE A CA 1
ATOM 3295 C C . ILE A 1 407 ? -23.804 -18.275 2.197 1.00 83.06 407 ILE A C 1
ATOM 3297 O O . ILE A 1 407 ? -24.679 -17.707 1.540 1.00 83.06 407 ILE A O 1
ATOM 3301 N N . GLN A 1 408 ? -23.808 -19.594 2.398 1.00 86.88 408 GLN A N 1
ATOM 3302 C CA . GLN A 1 408 ? -24.837 -20.493 1.879 1.00 86.88 408 GLN A CA 1
ATOM 3303 C C . GLN A 1 408 ? -26.229 -20.092 2.370 1.00 86.88 408 GLN A C 1
ATOM 3305 O O . GLN A 1 408 ? -27.182 -20.055 1.584 1.00 86.88 408 GLN A O 1
ATOM 3310 N N . LEU A 1 409 ? -26.341 -19.776 3.662 1.00 86.75 409 LEU A N 1
ATOM 3311 C CA . LEU A 1 409 ? -27.583 -19.342 4.285 1.00 86.75 409 LEU A CA 1
ATOM 3312 C C . LEU A 1 409 ? -28.051 -17.989 3.731 1.00 86.75 409 LEU A C 1
ATOM 3314 O O . LEU A 1 409 ? -29.234 -17.847 3.406 1.00 86.75 409 LEU A O 1
ATOM 3318 N N . LEU A 1 410 ? -27.130 -17.032 3.580 1.00 86.69 410 LEU A N 1
ATOM 3319 C CA . LEU A 1 410 ? -27.437 -15.683 3.117 1.00 86.69 410 LEU A CA 1
ATOM 3320 C C . LEU A 1 410 ? -27.873 -15.664 1.645 1.00 86.69 410 LEU A C 1
ATOM 3322 O O . LEU A 1 410 ? -28.955 -15.178 1.321 1.00 86.69 410 LEU A O 1
ATOM 3326 N N . ILE A 1 411 ? -27.072 -16.249 0.747 1.00 86.25 411 ILE A N 1
ATOM 3327 C CA . ILE A 1 411 ? -27.331 -16.221 -0.703 1.00 86.25 411 ILE A CA 1
ATOM 3328 C C . ILE A 1 411 ? -28.639 -16.934 -1.048 1.00 86.25 411 ILE A C 1
ATOM 3330 O O . ILE A 1 411 ? -29.419 -16.441 -1.861 1.00 86.25 411 ILE A O 1
ATOM 3334 N N . LYS A 1 412 ? -28.919 -18.083 -0.418 1.00 87.44 412 LYS A N 1
ATOM 3335 C CA . LYS A 1 412 ? -30.132 -18.867 -0.701 1.00 87.44 412 LYS A CA 1
ATOM 3336 C C . LYS A 1 412 ? -31.425 -18.107 -0.376 1.00 87.44 412 LYS A C 1
ATOM 3338 O O . LYS A 1 412 ? -32.459 -18.397 -0.977 1.00 87.44 412 LYS A O 1
ATOM 3343 N N . ASN A 1 413 ? -31.371 -17.161 0.562 1.00 90.06 413 ASN A N 1
ATOM 3344 C CA . ASN A 1 413 ? -32.526 -16.391 1.026 1.00 90.06 413 ASN A CA 1
ATOM 3345 C C . ASN A 1 413 ? -32.485 -14.911 0.598 1.00 90.06 413 ASN A C 1
ATOM 3347 O O . ASN A 1 413 ? -33.321 -14.123 1.048 1.00 90.06 413 ASN A O 1
ATOM 3351 N N . ALA A 1 414 ? -31.549 -14.536 -0.278 1.00 89.44 414 ALA A N 1
ATOM 3352 C CA . ALA A 1 414 ? -31.405 -13.178 -0.785 1.00 89.44 414 ALA A CA 1
ATOM 3353 C C . ALA A 1 414 ? -32.556 -12.770 -1.722 1.00 89.44 414 ALA A C 1
ATOM 3355 O O . ALA A 1 414 ? -33.130 -13.592 -2.444 1.00 89.44 414 ALA A O 1
ATOM 3356 N N . THR A 1 415 ? -32.894 -11.478 -1.736 1.00 90.31 415 THR A N 1
ATOM 3357 C CA . THR A 1 415 ? -33.873 -10.899 -2.673 1.00 90.31 415 THR A CA 1
ATOM 3358 C C . THR A 1 415 ? -33.302 -10.654 -4.069 1.00 90.31 415 THR A C 1
ATOM 3360 O O . THR A 1 415 ? -34.079 -10.556 -5.018 1.00 90.31 415 THR A O 1
ATOM 3363 N N . VAL A 1 416 ? -31.974 -10.595 -4.198 1.00 87.94 416 VAL A N 1
ATOM 3364 C CA . VAL A 1 416 ? -31.238 -10.300 -5.437 1.00 87.94 416 VAL A CA 1
ATOM 3365 C C . VAL A 1 416 ? -30.371 -11.471 -5.872 1.00 87.94 416 VAL A C 1
ATOM 3367 O O . VAL A 1 416 ? -29.901 -12.257 -5.047 1.00 87.94 416 VAL A O 1
ATOM 3370 N N . LYS A 1 417 ? -30.129 -11.577 -7.181 1.00 89.25 417 LYS A N 1
ATOM 3371 C CA . LYS A 1 417 ? -29.155 -12.546 -7.701 1.00 89.25 417 LYS A CA 1
ATOM 3372 C C . LYS A 1 417 ? -27.721 -12.074 -7.468 1.00 89.25 417 LYS A C 1
ATOM 3374 O O . LYS A 1 417 ? -27.447 -10.882 -7.363 1.00 89.25 417 LYS A O 1
ATOM 3379 N N . VAL A 1 418 ? -26.787 -13.023 -7.468 1.00 87.12 418 VAL A N 1
ATOM 3380 C CA . VAL A 1 418 ? -25.354 -12.757 -7.247 1.00 87.12 418 VAL A CA 1
ATOM 3381 C C . VAL A 1 418 ? -24.739 -11.877 -8.344 1.00 87.12 418 VAL A C 1
ATOM 3383 O O . VAL A 1 418 ? -23.829 -11.087 -8.100 1.00 87.12 418 VAL A O 1
ATOM 3386 N N . ASP A 1 419 ? -25.257 -11.979 -9.561 1.00 88.69 419 ASP A N 1
ATOM 3387 C CA . ASP A 1 419 ? -24.856 -11.207 -10.735 1.00 88.69 419 ASP A CA 1
ATOM 3388 C C . ASP A 1 419 ? -25.785 -10.020 -11.029 1.00 88.69 419 ASP A C 1
ATOM 3390 O O . ASP A 1 419 ? -25.624 -9.342 -12.043 1.00 88.69 419 ASP A O 1
ATOM 3394 N N . GLU A 1 420 ? -26.750 -9.732 -10.155 1.00 89.19 420 GLU A N 1
ATOM 3395 C CA . GLU A 1 420 ? -27.604 -8.564 -10.309 1.00 89.19 420 GLU A CA 1
ATOM 3396 C C . GLU A 1 420 ? -26.828 -7.299 -9.938 1.00 89.19 420 GLU A C 1
ATOM 3398 O O . GLU A 1 420 ? -26.105 -7.249 -8.939 1.00 89.19 420 GLU A O 1
ATOM 3403 N N . LYS A 1 421 ? -26.952 -6.261 -10.767 1.00 85.06 421 LYS A N 1
ATOM 3404 C CA . LYS A 1 421 ? -26.326 -4.969 -10.494 1.00 85.06 421 LYS A CA 1
ATOM 3405 C C . LYS A 1 421 ? -27.081 -4.268 -9.370 1.00 85.06 421 LYS A C 1
ATOM 3407 O O . LYS A 1 421 ? -28.269 -3.985 -9.495 1.00 85.06 421 LYS A O 1
ATOM 3412 N N . ILE A 1 422 ? -26.362 -3.930 -8.309 1.00 82.62 422 ILE A N 1
ATOM 3413 C CA . ILE A 1 422 ? -26.891 -3.289 -7.112 1.00 82.62 422 ILE A CA 1
ATOM 3414 C C . ILE A 1 422 ? -26.304 -1.878 -7.033 1.00 82.62 422 ILE A C 1
ATOM 3416 O O . ILE A 1 422 ? -25.098 -1.668 -7.156 1.00 82.62 422 ILE A O 1
ATOM 3420 N N . THR A 1 423 ? -27.169 -0.884 -6.838 1.00 80.44 423 THR A N 1
ATOM 3421 C CA . THR A 1 423 ? -26.750 0.512 -6.654 1.00 80.44 423 THR A CA 1
ATOM 3422 C C . THR A 1 423 ? -26.940 0.927 -5.206 1.00 80.44 423 THR A C 1
ATOM 3424 O O . THR A 1 423 ? -27.873 0.468 -4.546 1.00 80.44 423 THR A O 1
ATOM 3427 N N . PHE A 1 424 ? -26.120 1.857 -4.717 1.00 78.56 424 PHE A N 1
ATOM 3428 C CA . PHE A 1 424 ? -26.325 2.423 -3.384 1.00 78.56 424 PHE A CA 1
ATOM 3429 C C . PHE A 1 424 ? -27.751 2.960 -3.207 1.00 78.56 424 PHE A C 1
ATOM 3431 O O . PHE A 1 424 ? -28.403 2.668 -2.212 1.00 78.56 424 PHE A O 1
ATOM 3438 N N . LYS A 1 425 ? -28.273 3.670 -4.214 1.00 83.12 425 LYS A N 1
ATOM 3439 C CA . LYS A 1 425 ? -29.637 4.198 -4.181 1.00 83.12 425 LYS A CA 1
ATOM 3440 C C . LYS A 1 425 ? -30.683 3.094 -4.012 1.00 83.12 425 LYS A C 1
ATOM 3442 O O . LYS A 1 425 ? -31.563 3.234 -3.174 1.00 83.12 425 LYS A O 1
ATOM 3447 N N . SER A 1 426 ? -30.590 2.005 -4.779 1.00 84.19 426 SER A N 1
ATOM 3448 C CA . SER A 1 426 ? -31.546 0.897 -4.658 1.00 84.19 426 SER A CA 1
ATOM 3449 C C . SER A 1 426 ? -31.454 0.210 -3.295 1.00 84.19 426 SER A C 1
ATOM 3451 O O . SER A 1 426 ? -32.492 -0.093 -2.717 1.00 84.19 426 SER A O 1
ATOM 3453 N N . MET A 1 427 ? -30.241 0.035 -2.756 1.00 85.50 427 MET A N 1
ATOM 3454 C CA . MET A 1 427 ? -30.038 -0.496 -1.402 1.00 85.50 427 MET A CA 1
ATOM 3455 C C . MET A 1 427 ? -30.643 0.416 -0.337 1.00 85.50 427 MET A C 1
ATOM 3457 O O . MET A 1 427 ? -31.396 -0.047 0.513 1.00 85.50 427 MET A O 1
ATOM 3461 N N . TYR A 1 428 ? -30.353 1.716 -0.412 1.00 84.94 428 TYR A N 1
ATOM 3462 C CA . TYR A 1 428 ? -30.868 2.725 0.507 1.00 84.94 428 TYR A CA 1
ATOM 3463 C C . TYR A 1 428 ? -32.401 2.755 0.485 1.00 84.94 428 TYR A C 1
ATOM 3465 O O . TYR A 1 428 ? -33.036 2.618 1.527 1.00 84.94 428 TYR A O 1
ATOM 3473 N N . ASP A 1 429 ? -32.999 2.865 -0.706 1.00 87.31 429 ASP A N 1
ATOM 3474 C CA . ASP A 1 429 ? -34.451 2.954 -0.892 1.00 87.31 429 ASP A CA 1
ATOM 3475 C C . ASP A 1 429 ? -35.191 1.697 -0.400 1.00 87.31 429 ASP A C 1
ATOM 3477 O O . ASP A 1 429 ? -36.350 1.785 0.010 1.00 87.31 429 ASP A O 1
ATOM 3481 N N . GLU A 1 430 ? -34.571 0.518 -0.475 1.00 88.06 430 GLU A N 1
ATOM 3482 C CA . GLU A 1 430 ? -35.122 -0.726 0.072 1.00 88.06 430 GLU A CA 1
ATOM 3483 C C . GLU A 1 430 ? -34.974 -0.785 1.596 1.00 88.06 430 GLU A C 1
ATOM 3485 O O . GLU A 1 430 ? -35.944 -1.079 2.292 1.00 88.06 430 GLU A O 1
ATOM 3490 N N . TYR A 1 431 ? -33.808 -0.407 2.118 1.00 87.94 431 TYR A N 1
ATOM 3491 C CA . TYR A 1 431 ? -33.490 -0.480 3.541 1.00 87.94 431 TYR A CA 1
ATOM 3492 C C . TYR A 1 431 ? -34.317 0.492 4.395 1.00 87.94 431 TYR A C 1
ATOM 3494 O O . TYR A 1 431 ? -34.861 0.113 5.430 1.00 87.94 431 TYR A O 1
ATOM 3502 N N . ILE A 1 432 ? -34.517 1.739 3.949 1.00 89.12 432 ILE A N 1
ATOM 3503 C CA . ILE A 1 432 ? -35.312 2.719 4.716 1.00 89.12 432 ILE A CA 1
ATOM 3504 C C . ILE A 1 432 ? -36.801 2.349 4.816 1.00 89.12 432 ILE A C 1
ATOM 3506 O O . ILE A 1 432 ? -37.507 2.871 5.682 1.00 89.12 432 ILE A O 1
ATOM 3510 N N . LYS A 1 433 ? -37.305 1.457 3.947 1.00 92.75 433 LYS A N 1
ATOM 3511 C CA . LYS A 1 433 ? -38.692 0.960 4.025 1.00 92.75 433 LYS A CA 1
ATOM 3512 C C . LYS A 1 433 ? -38.915 0.052 5.234 1.00 92.75 433 LYS A C 1
ATOM 3514 O O . LYS A 1 433 ? -40.068 -0.147 5.606 1.00 92.75 433 LYS A O 1
ATOM 3519 N N . LEU A 1 434 ? -37.846 -0.458 5.852 1.00 91.12 434 LEU A N 1
ATOM 3520 C CA . LEU A 1 434 ? -37.918 -1.280 7.062 1.00 91.12 434 LEU A CA 1
ATOM 3521 C C . LEU A 1 434 ? -38.379 -0.489 8.296 1.00 91.12 434 LEU A C 1
ATOM 3523 O O . LEU A 1 434 ? -38.891 -1.083 9.244 1.00 91.12 434 LEU A O 1
ATOM 3527 N N . GLY A 1 435 ? -38.239 0.842 8.285 1.00 91.19 435 GLY A N 1
ATOM 3528 C CA . GLY A 1 435 ? -38.749 1.725 9.333 1.00 91.19 435 GLY A CA 1
ATOM 3529 C C . GLY A 1 435 ? -37.834 2.910 9.636 1.00 91.19 435 GLY A C 1
ATOM 3530 O O . GLY A 1 435 ? -36.704 2.998 9.154 1.00 91.19 435 GLY A O 1
ATOM 3531 N N . SER A 1 436 ? -38.316 3.830 10.478 1.00 90.00 436 SER A N 1
ATOM 3532 C CA . SER A 1 436 ? -37.555 5.016 10.897 1.00 90.00 436 SER A CA 1
ATOM 3533 C C . SER A 1 436 ? -36.262 4.663 11.632 1.00 90.00 436 SER A C 1
ATOM 3535 O O . SER A 1 436 ? -35.261 5.329 11.401 1.00 90.00 436 SER A O 1
ATOM 3537 N N . GLN A 1 437 ? -36.263 3.596 12.441 1.00 90.56 437 GLN A N 1
ATOM 3538 C CA . GLN A 1 437 ? -35.078 3.116 13.166 1.00 90.56 437 GLN A CA 1
ATOM 3539 C C . GLN A 1 437 ? -33.952 2.680 12.214 1.00 90.56 437 GLN A C 1
ATOM 3541 O O . GLN A 1 437 ? -32.792 3.002 12.443 1.00 90.56 437 GLN A O 1
ATOM 3546 N N . PHE A 1 438 ? -34.291 1.997 11.115 1.00 89.94 438 PHE A N 1
ATOM 3547 C CA . PHE A 1 438 ? -33.324 1.571 10.095 1.00 89.94 438 PHE A CA 1
ATOM 3548 C C . PHE A 1 438 ? -32.786 2.754 9.297 1.00 89.94 438 PHE A C 1
ATOM 3550 O O . PHE A 1 438 ? -31.596 2.808 8.994 1.00 89.94 438 PHE A O 1
ATOM 3557 N N . LYS A 1 439 ? -33.651 3.728 8.986 1.00 89.56 439 LYS A N 1
ATOM 3558 C CA . LYS A 1 439 ? -33.220 4.974 8.355 1.00 89.56 439 LYS A CA 1
ATOM 3559 C C . LYS A 1 439 ? -32.245 5.742 9.251 1.00 89.56 439 LYS A C 1
ATOM 3561 O O . LYS A 1 439 ? -31.197 6.144 8.768 1.00 89.56 439 LYS A O 1
ATOM 3566 N N . GLU A 1 440 ? -32.574 5.922 10.530 1.00 89.06 440 GLU A N 1
ATOM 3567 C CA . GLU A 1 440 ? -31.703 6.607 11.493 1.00 89.06 440 GLU A CA 1
ATOM 3568 C C . GLU A 1 440 ? -30.354 5.896 11.629 1.00 89.06 440 GLU A C 1
ATOM 3570 O O . GLU A 1 440 ? -29.320 6.543 11.514 1.00 89.06 440 GLU A O 1
ATOM 3575 N N . TYR A 1 441 ? -30.361 4.567 11.772 1.00 85.25 441 TYR A N 1
ATOM 3576 C CA . TYR A 1 441 ? -29.146 3.752 11.796 1.00 85.25 441 TYR A CA 1
ATOM 3577 C C . TYR A 1 441 ? -28.280 3.970 10.548 1.00 85.25 441 TYR A C 1
ATOM 3579 O O . TYR A 1 441 ? -27.081 4.221 10.654 1.00 85.25 441 TYR A O 1
ATOM 3587 N N . LEU A 1 442 ? -28.882 3.930 9.355 1.00 82.38 442 LEU A N 1
ATOM 3588 C CA . LEU A 1 442 ? -28.153 4.125 8.104 1.00 82.38 442 LEU A CA 1
ATOM 3589 C C . LEU A 1 442 ? -27.620 5.559 7.958 1.00 82.38 442 LEU A C 1
ATOM 3591 O O . LEU A 1 442 ? -26.489 5.748 7.516 1.00 82.38 442 LEU A O 1
ATOM 3595 N N . ASP A 1 443 ? -28.403 6.562 8.357 1.00 83.31 443 ASP A N 1
ATOM 3596 C CA . ASP A 1 443 ? -27.986 7.964 8.343 1.00 83.31 443 ASP A CA 1
ATOM 3597 C C . ASP A 1 443 ? -26.829 8.204 9.346 1.00 83.31 443 ASP A C 1
ATOM 3599 O O . ASP A 1 443 ? -25.875 8.911 9.019 1.00 83.31 443 ASP A O 1
ATOM 3603 N N . GLU A 1 444 ? -26.844 7.587 10.537 1.00 80.81 444 GLU A N 1
ATOM 3604 C CA . GLU A 1 444 ? -25.726 7.616 11.500 1.00 80.81 444 GLU A CA 1
ATOM 3605 C C . GLU A 1 444 ? -24.459 6.969 10.922 1.00 80.81 444 GLU A C 1
ATOM 3607 O O . GLU A 1 444 ? -23.375 7.556 10.999 1.00 80.81 444 GLU A O 1
ATOM 3612 N N . LEU A 1 445 ? -24.586 5.801 10.282 1.00 74.81 445 LEU A N 1
ATOM 3613 C CA . LEU A 1 445 ? -23.466 5.137 9.608 1.00 74.81 445 LEU A CA 1
ATOM 3614 C C . LEU A 1 445 ? -22.847 6.012 8.507 1.00 74.81 445 LEU A C 1
ATOM 3616 O O . LEU A 1 445 ? -21.623 6.070 8.385 1.00 74.81 445 LEU A O 1
ATOM 3620 N N . ILE A 1 446 ? -23.675 6.713 7.725 1.00 75.38 446 ILE A N 1
ATOM 3621 C CA . ILE A 1 446 ? -23.228 7.633 6.668 1.00 75.38 446 ILE A CA 1
ATOM 3622 C C . ILE A 1 446 ? -22.592 8.903 7.258 1.00 75.38 446 ILE A C 1
ATOM 3624 O O . ILE A 1 446 ? -21.649 9.447 6.695 1.00 75.38 446 ILE A O 1
ATOM 3628 N N . ASN A 1 447 ? -23.060 9.410 8.396 1.00 73.44 447 ASN A N 1
ATOM 3629 C CA . ASN A 1 447 ? -22.488 10.628 8.980 1.00 73.44 447 ASN A CA 1
ATOM 3630 C C . ASN A 1 447 ? -21.136 10.384 9.676 1.00 73.44 447 ASN A C 1
ATOM 3632 O O . ASN A 1 447 ? -20.308 11.291 9.741 1.00 73.44 447 ASN A O 1
ATOM 3636 N N . ASN A 1 448 ? -20.868 9.156 10.127 1.00 66.81 448 ASN A N 1
ATOM 3637 C CA . ASN A 1 448 ? -19.627 8.767 10.809 1.00 66.81 448 ASN A CA 1
ATOM 3638 C C . ASN A 1 448 ? -18.490 8.320 9.852 1.00 66.81 448 ASN A C 1
ATOM 3640 O O . ASN A 1 448 ? -17.555 7.642 10.272 1.00 66.81 448 ASN A O 1
ATOM 3644 N N . ILE A 1 449 ? -18.532 8.708 8.567 1.00 57.59 449 ILE A N 1
ATOM 3645 C CA . ILE A 1 449 ? -17.636 8.255 7.471 1.00 57.59 449 ILE A CA 1
ATOM 3646 C C . ILE A 1 449 ? -16.124 8.521 7.687 1.00 57.59 449 ILE A C 1
ATOM 3648 O O . ILE A 1 449 ? -15.301 8.015 6.928 1.00 57.59 449 ILE A O 1
ATOM 3652 N N . GLY A 1 450 ? -15.717 9.227 8.745 1.00 50.81 450 GLY A N 1
ATOM 3653 C CA . GLY A 1 450 ? -14.306 9.507 9.041 1.00 50.81 450 GLY A CA 1
ATOM 3654 C C . GLY A 1 450 ? -13.434 8.292 9.403 1.00 50.81 450 GLY A C 1
ATOM 3655 O O . GLY A 1 450 ? -12.215 8.431 9.387 1.00 50.81 450 GLY A O 1
ATOM 3656 N N . SER A 1 451 ? -14.005 7.122 9.727 1.00 44.00 451 SER A N 1
ATOM 3657 C CA . SER A 1 451 ? -13.212 5.999 10.270 1.00 44.00 451 SER A CA 1
ATOM 3658 C C . SER A 1 451 ? -13.711 4.564 10.002 1.00 44.00 451 SER A C 1
ATOM 3660 O O . SER A 1 451 ? -13.090 3.631 10.505 1.00 44.00 451 SER A O 1
ATOM 3662 N N . SER A 1 452 ? -14.768 4.318 9.208 1.00 49.62 452 SER A N 1
ATOM 3663 C CA . SER A 1 452 ? -15.301 2.949 8.996 1.00 49.62 452 SER A CA 1
ATOM 3664 C C . SER A 1 452 ? -15.149 2.405 7.561 1.00 49.62 452 SER A C 1
ATOM 3666 O O . SER A 1 452 ? -15.219 3.135 6.564 1.00 49.62 452 SER A O 1
ATOM 3668 N N . GLY A 1 453 ? -14.987 1.076 7.443 1.00 54.03 453 GLY A N 1
ATOM 3669 C CA . GLY A 1 453 ? -14.903 0.328 6.174 1.00 54.03 453 GLY A CA 1
ATOM 3670 C C . GLY A 1 453 ? -16.137 0.445 5.264 1.00 54.03 453 GLY A C 1
ATOM 3671 O O . GLY A 1 453 ? -16.075 0.086 4.088 1.00 54.03 453 GLY A O 1
ATOM 3672 N N . ILE A 1 454 ? -17.229 1.031 5.763 1.00 51.75 454 ILE A N 1
ATOM 3673 C CA . ILE A 1 454 ? -18.478 1.280 5.033 1.00 51.75 454 ILE A CA 1
ATOM 3674 C C . ILE A 1 454 ? -18.296 2.359 3.953 1.00 51.75 454 ILE A C 1
ATOM 3676 O O . ILE A 1 454 ? -18.966 2.310 2.927 1.00 51.75 454 ILE A O 1
ATOM 3680 N N . SER A 1 455 ? -17.317 3.262 4.083 1.00 53.12 455 SER A N 1
ATOM 3681 C CA . SER A 1 455 ? -16.943 4.197 3.002 1.00 53.12 455 SER A CA 1
ATOM 3682 C C . SER A 1 455 ? -16.581 3.475 1.689 1.00 53.12 455 SER A C 1
ATOM 3684 O O . SER A 1 455 ? -16.950 3.932 0.605 1.00 53.12 455 SER A O 1
ATOM 3686 N N . LYS A 1 456 ? -15.946 2.293 1.772 1.00 54.78 456 LYS A N 1
ATOM 3687 C CA . LYS A 1 456 ? -15.663 1.423 0.615 1.00 54.78 456 LYS A CA 1
ATOM 3688 C C . LYS A 1 456 ? -16.919 0.722 0.082 1.00 54.78 456 LYS A C 1
ATOM 3690 O O . LYS A 1 456 ? -16.972 0.494 -1.124 1.00 54.78 456 LYS A O 1
ATOM 3695 N N . LEU A 1 457 ? -17.905 0.403 0.935 1.00 55.12 457 LEU A N 1
ATOM 3696 C CA . LEU A 1 457 ? -19.221 -0.118 0.524 1.00 55.12 457 LEU A CA 1
ATOM 3697 C C . LEU A 1 457 ? -20.034 0.949 -0.230 1.00 55.12 457 LEU A C 1
ATOM 3699 O O . LEU A 1 457 ? -20.617 0.659 -1.270 1.00 55.12 457 LEU A O 1
ATOM 3703 N N . LEU A 1 458 ? -20.057 2.186 0.278 1.00 53.56 458 LEU A N 1
ATOM 3704 C CA . LEU A 1 458 ? -20.828 3.306 -0.281 1.00 53.56 458 LEU A CA 1
ATOM 3705 C C . LEU A 1 458 ? -20.296 3.776 -1.644 1.00 53.56 458 LEU A C 1
ATOM 3707 O O . LEU A 1 458 ? -21.061 4.258 -2.476 1.00 53.56 458 LEU A O 1
ATOM 3711 N N . ALA A 1 459 ? -18.996 3.602 -1.890 1.00 55.16 459 ALA A N 1
ATOM 3712 C CA . ALA A 1 459 ? -18.356 3.882 -3.175 1.00 55.16 459 ALA A CA 1
ATOM 3713 C C . ALA A 1 459 ? -18.488 2.733 -4.196 1.00 55.16 459 ALA A C 1
ATOM 3715 O O . ALA A 1 459 ? -17.994 2.855 -5.320 1.00 55.16 459 ALA A O 1
ATOM 3716 N N . TYR A 1 460 ? -19.104 1.606 -3.820 1.00 60.69 460 TYR A N 1
ATOM 3717 C CA . TYR A 1 460 ? -19.162 0.411 -4.653 1.00 60.69 460 TYR A CA 1
ATOM 3718 C C . TYR A 1 460 ? -20.472 0.331 -5.437 1.00 60.69 460 TYR A C 1
ATOM 3720 O O . TYR A 1 460 ? -21.538 0.066 -4.886 1.00 60.69 460 TYR A O 1
ATOM 3728 N N . SER A 1 461 ? -20.398 0.521 -6.750 1.00 63.91 461 SER A N 1
ATOM 3729 C CA . SER A 1 461 ? -21.522 0.309 -7.658 1.00 63.91 461 SER A CA 1
ATOM 3730 C C . SER A 1 461 ? -21.226 -0.840 -8.614 1.00 63.91 461 SER A C 1
ATOM 3732 O O . SER A 1 461 ? -20.597 -0.659 -9.652 1.00 63.91 461 SER A O 1
ATOM 3734 N N . GLY A 1 462 ? -21.671 -2.044 -8.252 1.00 81.88 462 GLY A N 1
ATOM 3735 C CA . GLY A 1 462 ? -21.381 -3.291 -8.966 1.00 81.88 462 GLY A CA 1
ATOM 3736 C C . GLY A 1 462 ? -22.411 -4.378 -8.668 1.00 81.88 462 GLY A C 1
ATOM 3737 O O . GLY A 1 462 ? -23.551 -4.076 -8.334 1.00 81.88 462 GLY A O 1
ATOM 3738 N N . SER A 1 463 ? -22.023 -5.644 -8.797 1.00 88.00 463 SER A N 1
ATOM 3739 C CA . SER A 1 463 ? -22.836 -6.777 -8.333 1.00 88.00 463 SER A CA 1
ATOM 3740 C C . SER A 1 463 ? -22.230 -7.409 -7.090 1.00 88.00 463 SER A C 1
ATOM 3742 O O . SER A 1 463 ? -21.059 -7.189 -6.763 1.00 88.00 463 SER A O 1
ATOM 3744 N N . LEU A 1 464 ? -23.022 -8.249 -6.437 1.00 83.81 464 LEU A N 1
ATOM 3745 C CA . LEU A 1 464 ? -22.574 -9.063 -5.321 1.00 83.81 464 LEU A CA 1
ATOM 3746 C C . LEU A 1 464 ? -21.348 -9.929 -5.677 1.00 83.81 464 LEU A C 1
ATOM 3748 O O . LEU A 1 464 ? -20.391 -10.012 -4.908 1.00 83.81 464 LEU A O 1
ATOM 3752 N N . LEU A 1 465 ? -21.333 -10.499 -6.882 1.00 89.25 465 LEU A N 1
ATOM 3753 C CA . LEU A 1 465 ? -20.211 -11.280 -7.394 1.00 89.25 465 LEU A CA 1
ATOM 3754 C C . LEU A 1 465 ? -18.903 -10.479 -7.409 1.00 89.25 465 LEU A C 1
ATOM 3756 O O . LEU A 1 465 ? -17.855 -11.024 -7.076 1.00 89.25 465 LEU A O 1
ATOM 3760 N N . HIS A 1 466 ? -18.942 -9.186 -7.741 1.00 88.00 466 HIS A N 1
ATOM 3761 C CA . HIS A 1 466 ? -17.724 -8.380 -7.715 1.00 88.00 466 HIS A CA 1
ATOM 3762 C C . HIS A 1 466 ? -17.170 -8.220 -6.286 1.00 88.00 466 HIS A C 1
ATOM 3764 O O . HIS A 1 466 ? -15.956 -8.275 -6.088 1.00 88.00 466 HIS A O 1
ATOM 3770 N N . ILE A 1 467 ? -18.046 -8.059 -5.284 1.00 80.62 467 ILE A N 1
ATOM 3771 C CA . ILE A 1 467 ? -17.658 -7.958 -3.866 1.00 80.62 467 ILE A CA 1
ATOM 3772 C C . ILE A 1 467 ? -17.019 -9.270 -3.402 1.00 80.62 467 ILE A C 1
ATOM 3774 O O . ILE A 1 467 ? -15.955 -9.258 -2.786 1.00 80.62 467 ILE A O 1
ATOM 3778 N N . MET A 1 468 ? -17.628 -10.402 -3.754 1.00 80.56 468 MET A N 1
ATOM 3779 C CA . MET A 1 468 ? -17.120 -11.730 -3.406 1.00 80.56 468 MET A CA 1
ATOM 3780 C C . MET A 1 468 ? -15.762 -12.012 -4.045 1.00 80.56 468 MET A C 1
ATOM 3782 O O . MET A 1 468 ? -14.848 -12.456 -3.355 1.00 80.56 468 MET A O 1
ATOM 3786 N N . VAL A 1 469 ? -15.585 -11.678 -5.325 1.00 87.81 469 VAL A N 1
ATOM 3787 C CA . VAL A 1 469 ? -14.288 -11.808 -6.005 1.00 87.81 469 VAL A CA 1
ATOM 3788 C C . VAL A 1 469 ? -13.226 -10.930 -5.339 1.00 87.81 469 VAL A C 1
ATOM 3790 O O . VAL A 1 469 ? -12.120 -11.400 -5.073 1.00 87.81 469 VAL A O 1
ATOM 3793 N N . LYS A 1 470 ? -13.579 -9.687 -4.988 1.00 83.38 470 LYS A N 1
ATOM 3794 C CA . LYS A 1 470 ? -12.688 -8.758 -4.282 1.00 83.38 470 LYS A CA 1
ATOM 3795 C C . LYS A 1 470 ? -12.279 -9.263 -2.893 1.00 83.38 470 LYS A C 1
ATOM 3797 O O . LYS A 1 470 ? -11.158 -8.998 -2.470 1.00 83.38 470 LYS A O 1
ATOM 3802 N N . SER A 1 471 ? -13.169 -9.973 -2.192 1.00 76.19 471 SER A N 1
ATOM 3803 C CA . SER A 1 471 ? -12.895 -10.535 -0.858 1.00 76.19 471 SER A CA 1
ATOM 3804 C C . SER A 1 471 ? -11.807 -11.617 -0.867 1.00 76.19 471 SER A C 1
ATOM 3806 O O . SER A 1 471 ? -11.173 -11.854 0.155 1.00 76.19 471 SER A O 1
ATOM 3808 N N . GLY A 1 472 ? -11.568 -12.259 -2.017 1.00 77.44 472 GLY A N 1
ATOM 3809 C CA . GLY A 1 472 ? -10.506 -13.251 -2.192 1.00 77.44 472 GLY A CA 1
ATOM 3810 C C . GLY A 1 472 ? -10.796 -14.646 -1.622 1.00 77.44 472 GLY A C 1
ATOM 3811 O O . GLY A 1 472 ? -9.943 -15.525 -1.752 1.00 77.44 472 GLY A O 1
ATOM 3812 N N . SER A 1 473 ? -11.975 -14.893 -1.034 1.00 82.00 473 SER A N 1
ATOM 3813 C CA . SER A 1 473 ? -12.337 -16.223 -0.521 1.00 82.00 473 SER A CA 1
ATOM 3814 C C . SER A 1 473 ? -12.660 -17.193 -1.662 1.00 82.00 473 SER A C 1
ATOM 3816 O O . SER A 1 473 ? -13.749 -17.178 -2.242 1.00 82.00 473 SER A O 1
ATOM 3818 N N . LYS A 1 474 ? -11.692 -18.059 -1.988 1.00 86.81 474 LYS A N 1
ATOM 3819 C CA . LYS A 1 474 ? -11.831 -19.056 -3.059 1.00 86.81 474 LYS A CA 1
ATOM 3820 C C . LYS A 1 474 ? -12.941 -20.062 -2.761 1.00 86.81 474 LYS A C 1
ATOM 3822 O O . LYS A 1 474 ? -13.710 -20.374 -3.655 1.00 86.81 474 LYS A O 1
ATOM 3827 N N . GLU A 1 475 ? -13.033 -20.539 -1.523 1.00 88.06 475 GLU A N 1
ATOM 3828 C CA . GLU A 1 475 ? -14.037 -21.529 -1.115 1.00 88.06 475 GLU A CA 1
ATOM 3829 C C . GLU A 1 475 ? -15.468 -21.011 -1.323 1.00 88.06 475 GLU A C 1
ATOM 3831 O O . GLU A 1 475 ? -16.312 -21.706 -1.889 1.00 88.06 475 GLU A O 1
ATOM 3836 N N . ASN A 1 476 ? -15.719 -19.753 -0.949 1.00 85.50 476 ASN A N 1
ATOM 3837 C CA . ASN A 1 476 ? -17.018 -19.113 -1.150 1.00 85.50 476 ASN A CA 1
ATOM 3838 C C . ASN A 1 476 ? -17.341 -18.948 -2.642 1.00 85.50 476 ASN A C 1
ATOM 3840 O O . ASN A 1 476 ? -18.484 -19.144 -3.055 1.00 85.50 476 ASN A O 1
ATOM 3844 N N . LEU A 1 477 ? -16.337 -18.609 -3.455 1.00 89.06 477 LEU A N 1
ATOM 3845 C CA . LEU A 1 477 ? -16.506 -18.450 -4.895 1.00 89.06 477 LEU A CA 1
ATOM 3846 C C . LEU A 1 477 ? -16.720 -19.800 -5.603 1.00 89.06 477 LEU A C 1
ATOM 3848 O O . LEU A 1 477 ? -17.630 -19.887 -6.422 1.00 89.06 477 LEU A O 1
ATOM 3852 N N . ASP A 1 478 ? -15.967 -20.846 -5.239 1.00 90.62 478 ASP A N 1
ATOM 3853 C CA . ASP A 1 478 ? -16.137 -22.225 -5.734 1.00 90.62 478 ASP A CA 1
ATOM 3854 C C . ASP A 1 478 ? -17.600 -22.674 -5.528 1.00 90.62 478 ASP A C 1
ATOM 3856 O O . ASP A 1 478 ? -18.288 -23.038 -6.482 1.00 90.62 478 ASP A O 1
ATOM 3860 N N . TYR A 1 479 ? -18.137 -22.530 -4.307 1.00 89.19 479 TYR A N 1
ATOM 3861 C CA . TYR A 1 479 ? -19.529 -22.891 -4.013 1.00 89.19 479 TYR A CA 1
ATOM 3862 C C . TYR A 1 479 ? -20.544 -22.160 -4.903 1.00 89.19 479 TYR A C 1
ATOM 3864 O O . TYR A 1 479 ? -21.506 -22.769 -5.375 1.00 89.19 479 TYR A O 1
ATOM 3872 N N . ILE A 1 480 ? -20.359 -20.859 -5.131 1.00 88.69 480 ILE A N 1
ATOM 3873 C CA . ILE A 1 480 ? -21.302 -20.063 -5.921 1.00 88.69 480 ILE A CA 1
ATOM 3874 C C . ILE A 1 480 ? -21.294 -20.492 -7.386 1.00 88.69 480 ILE A C 1
ATOM 3876 O O . ILE A 1 480 ? -22.362 -20.658 -7.975 1.00 88.69 480 ILE A O 1
ATOM 3880 N N . LEU A 1 481 ? -20.106 -20.673 -7.960 1.00 90.69 481 LEU A N 1
ATOM 3881 C CA . LEU A 1 481 ? -19.950 -21.041 -9.365 1.00 90.69 481 LEU A CA 1
ATOM 3882 C C . LEU A 1 481 ? -20.454 -22.459 -9.650 1.00 90.69 481 LEU A C 1
ATOM 3884 O O . LEU A 1 481 ? -21.034 -22.693 -10.708 1.00 90.69 481 LEU A O 1
ATOM 3888 N N . ASP A 1 482 ? -20.315 -23.372 -8.687 1.00 90.19 482 ASP A N 1
ATOM 3889 C CA . ASP A 1 482 ? -20.771 -24.757 -8.821 1.00 90.19 482 ASP A CA 1
ATOM 3890 C C . ASP A 1 482 ? -22.292 -24.924 -8.646 1.00 90.19 482 ASP A C 1
ATOM 3892 O O . ASP A 1 482 ? -22.881 -25.866 -9.183 1.00 90.19 482 ASP A O 1
ATOM 3896 N N . ASN A 1 483 ? -22.944 -24.049 -7.870 1.00 88.81 483 ASN A N 1
ATOM 3897 C CA . ASN A 1 483 ? -24.340 -24.244 -7.447 1.00 88.81 483 ASN A CA 1
ATOM 3898 C C . ASN A 1 483 ? -25.341 -23.258 -8.063 1.00 88.81 483 ASN A C 1
ATOM 3900 O O . ASN A 1 483 ? -26.550 -23.494 -7.971 1.00 88.81 483 ASN A O 1
ATOM 3904 N N . PHE A 1 484 ? -24.882 -22.171 -8.684 1.00 87.62 484 PHE A N 1
ATOM 3905 C CA . PHE A 1 484 ? -25.753 -21.155 -9.273 1.00 87.62 484 PHE A CA 1
ATOM 3906 C C . PHE A 1 484 ? -25.363 -20.858 -10.723 1.00 87.62 484 PHE A C 1
ATOM 3908 O O . PHE A 1 484 ? -24.192 -20.828 -11.083 1.00 87.62 484 PHE A O 1
ATOM 3915 N N . GLU A 1 485 ? -26.357 -20.575 -11.566 1.00 88.12 485 GLU A N 1
ATOM 3916 C CA . GLU A 1 485 ? -26.110 -20.000 -12.890 1.00 88.12 485 GLU A CA 1
ATOM 3917 C C . GLU A 1 485 ? -25.796 -18.509 -12.731 1.00 88.12 485 GLU A C 1
ATOM 3919 O O . GLU A 1 485 ? -26.685 -17.712 -12.418 1.00 88.12 485 GLU A O 1
ATOM 3924 N N . VAL A 1 486 ? -24.528 -18.141 -12.920 1.00 91.81 486 VAL A N 1
ATOM 3925 C CA . VAL A 1 486 ? -24.018 -16.793 -12.652 1.00 91.81 486 VAL A CA 1
ATOM 3926 C C . VAL A 1 486 ? -23.419 -16.182 -13.917 1.00 91.81 486 VAL A C 1
ATOM 3928 O O . VAL A 1 486 ? -22.546 -16.772 -14.553 1.00 91.81 486 VAL A O 1
ATOM 3931 N N . ASN A 1 487 ? -23.837 -14.965 -14.274 1.00 93.38 487 ASN A N 1
ATOM 3932 C CA . ASN A 1 487 ? -23.174 -14.193 -15.319 1.00 93.38 487 ASN A CA 1
ATOM 3933 C C . ASN A 1 487 ? -21.850 -13.598 -14.809 1.00 93.38 487 ASN A C 1
ATOM 3935 O O . ASN A 1 487 ? -21.827 -12.561 -14.144 1.00 93.38 487 ASN A O 1
ATOM 3939 N N . LEU A 1 488 ? -20.735 -14.217 -15.197 1.00 94.38 488 LEU A N 1
ATOM 3940 C CA . LEU A 1 488 ? -19.376 -13.765 -14.867 1.00 94.38 488 LEU A CA 1
ATOM 3941 C C . LEU A 1 488 ? -18.977 -12.431 -15.509 1.00 94.38 488 LEU A C 1
ATOM 3943 O O . LEU A 1 488 ? -17.979 -11.836 -15.112 1.00 94.38 488 LEU A O 1
ATOM 3947 N N . ASN A 1 489 ? -19.751 -11.956 -16.485 1.00 94.12 489 ASN A N 1
ATOM 3948 C CA . ASN A 1 489 ? -19.458 -10.773 -17.293 1.00 94.12 489 ASN A CA 1
ATOM 3949 C C . ASN A 1 489 ? -20.386 -9.594 -16.961 1.00 94.12 489 ASN A C 1
ATOM 3951 O O . ASN A 1 489 ? -20.575 -8.690 -17.775 1.00 94.12 489 ASN A O 1
ATOM 3955 N N . VAL A 1 490 ? -21.010 -9.608 -15.778 1.00 93.19 490 VAL A N 1
ATOM 3956 C CA . VAL A 1 490 ? -21.786 -8.471 -15.268 1.00 93.19 490 VAL A CA 1
ATOM 3957 C C . VAL A 1 490 ? -20.901 -7.231 -15.142 1.00 93.19 490 VAL A C 1
ATOM 3959 O O . VAL A 1 490 ? -19.785 -7.317 -14.650 1.00 93.19 490 VAL A O 1
ATOM 3962 N N . LEU A 1 491 ? -21.411 -6.071 -15.563 1.00 92.25 491 LEU A N 1
ATOM 3963 C CA . LEU A 1 491 ? -20.664 -4.814 -15.564 1.00 92.25 491 LEU A CA 1
ATOM 3964 C C . LEU A 1 491 ? -21.062 -3.907 -14.396 1.00 92.25 491 LEU A C 1
ATOM 3966 O O . LEU A 1 491 ? -22.247 -3.643 -14.159 1.00 92.25 491 LEU A O 1
ATOM 3970 N N . ASN A 1 492 ? -20.057 -3.381 -13.703 1.00 88.75 492 ASN A N 1
ATOM 3971 C CA . ASN A 1 492 ? -20.203 -2.320 -12.710 1.00 88.75 492 ASN A CA 1
ATOM 3972 C C . ASN A 1 492 ? -20.409 -0.933 -13.391 1.00 88.75 492 ASN A C 1
ATOM 3974 O O . ASN A 1 492 ? -20.592 -0.855 -14.607 1.00 88.75 492 ASN A O 1
ATOM 3978 N N . ASP A 1 493 ? -20.433 0.185 -12.652 1.00 87.69 493 ASP A N 1
ATOM 3979 C CA . ASP A 1 493 ? -20.573 1.528 -13.275 1.00 87.69 493 ASP A CA 1
ATOM 3980 C C . ASP A 1 493 ? -19.339 1.997 -14.065 1.00 87.69 493 ASP A C 1
ATOM 3982 O O . ASP A 1 493 ? -19.438 2.916 -14.876 1.00 87.69 493 ASP A O 1
ATOM 3986 N N . LYS A 1 494 ? -18.185 1.360 -13.857 1.00 86.38 494 LYS A N 1
ATOM 3987 C CA . LYS A 1 494 ? -16.942 1.588 -14.604 1.00 86.38 494 LYS A CA 1
ATOM 3988 C C . LYS A 1 494 ? -16.787 0.633 -15.794 1.00 86.38 494 LYS A C 1
ATOM 3990 O O . LYS A 1 494 ? -15.699 0.555 -16.352 1.00 86.38 494 LYS A O 1
ATOM 3995 N N . ASN A 1 495 ? -17.837 -0.088 -16.198 1.00 90.50 495 ASN A N 1
ATOM 3996 C CA . ASN A 1 495 ? -17.774 -1.160 -17.204 1.00 90.50 495 ASN A CA 1
ATOM 3997 C C . ASN A 1 495 ? -16.760 -2.275 -16.874 1.00 90.50 495 ASN A C 1
ATOM 3999 O O . ASN A 1 495 ? -16.271 -2.963 -17.764 1.00 90.50 495 ASN A O 1
ATOM 4003 N N . GLN A 1 496 ? -16.442 -2.471 -15.599 1.00 90.31 496 GLN A N 1
ATOM 4004 C CA . GLN A 1 496 ? -15.549 -3.530 -15.141 1.00 90.31 496 GLN A CA 1
ATOM 4005 C C . GLN A 1 496 ? -16.366 -4.777 -14.808 1.00 90.31 496 GLN A C 1
ATOM 4007 O O . GLN A 1 496 ? -17.471 -4.658 -14.277 1.00 90.31 496 GLN A O 1
ATOM 4012 N N . THR A 1 497 ? -15.816 -5.951 -15.115 1.00 92.12 497 THR A N 1
ATOM 4013 C CA . THR A 1 497 ? -16.354 -7.260 -14.718 1.00 92.12 497 THR A CA 1
ATOM 4014 C C . THR A 1 497 ? -15.843 -7.664 -13.332 1.00 92.12 497 THR A C 1
ATOM 4016 O O . THR A 1 497 ? -14.852 -7.100 -12.860 1.00 92.12 497 THR A O 1
ATOM 4019 N N . PRO A 1 498 ? -16.426 -8.686 -12.677 1.00 92.19 498 PRO A N 1
ATOM 4020 C CA . PRO A 1 498 ? -15.863 -9.271 -11.464 1.00 92.19 498 PRO A CA 1
ATOM 4021 C C . PRO A 1 498 ? -14.383 -9.633 -11.605 1.00 92.19 498 PRO A C 1
ATOM 4023 O O . PRO A 1 498 ? -13.620 -9.427 -10.669 1.00 92.19 498 PRO A O 1
ATOM 4026 N N . LEU A 1 499 ? -13.955 -10.082 -12.790 1.00 90.44 499 LEU A N 1
ATOM 4027 C CA . LEU A 1 499 ? -12.565 -10.437 -13.071 1.00 90.44 499 LEU A CA 1
ATOM 4028 C C . LEU A 1 499 ? -11.580 -9.265 -12.862 1.00 90.44 499 LEU A C 1
ATOM 4030 O O . LEU A 1 499 ? -10.453 -9.513 -12.444 1.00 90.44 499 LEU A O 1
ATOM 4034 N N . PHE A 1 500 ? -12.001 -8.000 -13.032 1.00 87.19 500 PHE A N 1
ATOM 4035 C CA . PHE A 1 500 ? -11.177 -6.815 -12.697 1.00 87.19 500 PHE A CA 1
ATOM 4036 C C . PHE A 1 500 ? -10.812 -6.726 -11.211 1.00 87.19 500 PHE A C 1
ATOM 4038 O O . PHE A 1 500 ? -9.877 -6.020 -10.846 1.00 87.19 500 PHE A O 1
ATOM 4045 N N . TYR A 1 501 ? -11.566 -7.398 -10.343 1.00 86.38 501 TYR A N 1
ATOM 4046 C CA . TYR A 1 501 ? -11.375 -7.368 -8.896 1.00 86.38 501 TYR A CA 1
ATOM 4047 C C . TYR A 1 501 ? -10.688 -8.626 -8.359 1.00 86.38 501 TYR A C 1
ATOM 4049 O O . TYR A 1 501 ? -10.569 -8.769 -7.142 1.00 86.38 501 TYR A O 1
ATOM 4057 N N . ALA A 1 502 ? -10.251 -9.544 -9.227 1.00 85.31 502 ALA A N 1
ATOM 4058 C CA . ALA A 1 502 ? -9.560 -10.756 -8.807 1.00 85.31 502 ALA A CA 1
ATOM 4059 C C . ALA A 1 502 ? -8.204 -10.403 -8.176 1.00 85.31 502 ALA A C 1
ATOM 4061 O O . ALA A 1 502 ? -7.277 -9.969 -8.853 1.00 85.31 502 ALA A O 1
ATOM 4062 N N . THR A 1 503 ? -8.084 -10.598 -6.863 1.00 75.81 503 THR A N 1
ATOM 4063 C CA . THR A 1 503 ? -6.891 -10.217 -6.088 1.00 75.81 503 THR A CA 1
ATOM 4064 C C . THR A 1 503 ? -5.764 -11.247 -6.144 1.00 75.81 503 THR A C 1
ATOM 4066 O O . THR A 1 503 ? -4.638 -10.946 -5.758 1.00 75.81 503 THR A O 1
ATOM 4069 N N . THR A 1 504 ? -6.039 -12.467 -6.617 1.00 78.81 504 THR A N 1
ATOM 4070 C CA . THR A 1 504 ? -5.052 -13.552 -6.705 1.00 78.81 504 THR A CA 1
ATOM 4071 C C . THR A 1 504 ? -5.188 -14.330 -8.009 1.00 78.81 504 THR A C 1
ATOM 4073 O O . THR A 1 504 ? -6.275 -14.425 -8.586 1.00 78.81 504 THR A O 1
ATOM 4076 N N . SER A 1 505 ? -4.094 -14.968 -8.436 1.00 77.25 505 SER A N 1
ATOM 4077 C CA . SER A 1 505 ? -4.080 -15.860 -9.602 1.00 77.25 505 SER A CA 1
ATOM 4078 C C . SER A 1 505 ? -5.075 -17.014 -9.479 1.00 77.25 505 SER A C 1
ATOM 4080 O O . SER A 1 505 ? -5.697 -17.384 -10.467 1.00 77.25 505 SER A O 1
ATOM 4082 N N . LYS A 1 506 ? -5.300 -17.528 -8.263 1.00 84.75 506 LYS A N 1
ATOM 4083 C CA . LYS A 1 506 ? -6.278 -18.594 -7.990 1.00 84.75 506 LYS A CA 1
ATOM 4084 C C . LYS A 1 506 ? -7.717 -18.151 -8.259 1.00 84.75 506 LYS A C 1
ATOM 4086 O O . LYS A 1 506 ? -8.489 -18.918 -8.819 1.00 84.75 506 LYS A O 1
ATOM 4091 N N . ILE A 1 507 ? -8.075 -16.929 -7.861 1.00 87.81 507 ILE A N 1
ATOM 4092 C CA . ILE A 1 507 ? -9.416 -16.371 -8.091 1.00 87.81 507 ILE A CA 1
ATOM 4093 C C . ILE A 1 507 ? -9.613 -16.040 -9.572 1.00 87.81 507 ILE A C 1
ATOM 4095 O O . ILE A 1 507 ? -10.661 -16.352 -10.132 1.00 87.81 507 ILE A O 1
ATOM 4099 N N . ALA A 1 508 ? -8.596 -15.462 -10.221 1.00 86.12 508 ALA A N 1
ATOM 4100 C CA . ALA A 1 508 ? -8.634 -15.209 -11.657 1.00 86.12 508 ALA A CA 1
ATOM 4101 C C . ALA A 1 508 ? -8.804 -16.519 -12.444 1.00 86.12 508 ALA A C 1
ATOM 4103 O O . ALA A 1 508 ? -9.721 -16.625 -13.250 1.00 86.12 508 ALA A O 1
ATOM 4104 N N . ASP A 1 509 ? -7.995 -17.545 -12.163 1.00 85.56 509 ASP A N 1
ATOM 4105 C CA . ASP A 1 509 ? -8.096 -18.858 -12.813 1.00 85.56 509 ASP A CA 1
ATOM 4106 C C . ASP A 1 509 ? -9.472 -19.503 -12.628 1.00 85.56 509 ASP A C 1
ATOM 4108 O O . ASP A 1 509 ? -10.042 -20.060 -13.567 1.00 85.56 509 ASP A O 1
ATOM 4112 N N . LEU A 1 510 ? -10.040 -19.378 -11.430 1.00 90.44 510 LEU A N 1
ATOM 4113 C CA . LEU A 1 510 ? -11.366 -19.895 -11.142 1.00 90.44 510 LEU A CA 1
ATOM 4114 C C . LEU A 1 510 ? -12.439 -19.230 -12.019 1.00 90.44 510 LEU A C 1
ATOM 4116 O O . LEU A 1 510 ? -13.232 -19.922 -12.648 1.00 90.44 510 LEU A O 1
ATOM 4120 N N . LEU A 1 511 ? -12.432 -17.901 -12.132 1.00 91.25 511 LEU A N 1
ATOM 4121 C CA . LEU A 1 511 ? -13.369 -17.177 -12.999 1.00 91.25 511 LEU A CA 1
ATOM 4122 C C . LEU A 1 511 ? -13.153 -17.509 -14.485 1.00 91.25 511 LEU A C 1
ATOM 4124 O O . LEU A 1 511 ? -14.113 -17.718 -15.225 1.00 91.25 511 LEU A O 1
ATOM 4128 N N . ILE A 1 512 ? -11.896 -17.584 -14.927 1.00 88.69 512 ILE A N 1
ATOM 4129 C CA . ILE A 1 512 ? -11.533 -17.859 -16.326 1.00 88.69 512 ILE A CA 1
ATOM 4130 C C . ILE A 1 512 ? -11.947 -19.275 -16.729 1.00 88.69 512 ILE A C 1
ATOM 4132 O O . ILE A 1 512 ? -12.552 -19.463 -17.784 1.00 88.69 512 ILE A O 1
ATOM 4136 N N . SER A 1 513 ? -11.681 -20.268 -15.878 1.00 88.25 513 SER A N 1
ATOM 4137 C CA . SER A 1 513 ? -12.074 -21.663 -16.117 1.00 88.25 513 SER A CA 1
ATOM 4138 C C . SER A 1 513 ? -13.592 -21.857 -16.189 1.00 88.25 513 SER A C 1
ATOM 4140 O O . SER A 1 513 ? -14.051 -22.764 -16.882 1.00 88.25 513 SER A O 1
ATOM 4142 N N . HIS A 1 514 ? -14.366 -20.965 -15.564 1.00 90.19 514 HIS A N 1
ATOM 4143 C CA . HIS A 1 514 ? -15.828 -20.923 -15.653 1.00 90.19 514 HIS A CA 1
ATOM 4144 C C . HIS A 1 514 ? -16.358 -20.024 -16.788 1.00 90.19 514 HIS A C 1
ATOM 4146 O O . HIS A 1 514 ? -17.568 -19.845 -16.918 1.00 90.19 514 HIS A O 1
ATOM 4152 N N . GLY A 1 515 ? -15.484 -19.495 -17.654 1.00 89.38 515 GLY A N 1
ATOM 4153 C CA . GLY A 1 515 ? -15.873 -18.784 -18.876 1.00 89.38 515 GLY A CA 1
ATOM 4154 C C . GLY A 1 515 ? -15.994 -17.264 -18.748 1.00 89.38 515 GLY A C 1
ATOM 4155 O O . GLY A 1 515 ? -16.724 -16.651 -19.531 1.00 89.38 515 GLY A O 1
ATOM 4156 N N . ALA A 1 516 ? -15.304 -16.639 -17.788 1.00 91.25 516 ALA A N 1
ATOM 4157 C CA . ALA A 1 516 ? -15.186 -15.182 -17.745 1.00 91.25 516 ALA A CA 1
ATOM 4158 C C . ALA A 1 516 ? -14.532 -14.640 -19.032 1.00 91.25 516 ALA A C 1
ATOM 4160 O O . ALA A 1 516 ? -13.521 -15.162 -19.507 1.00 91.25 516 ALA A O 1
ATOM 4161 N N . ASP A 1 517 ? -15.110 -13.581 -19.598 1.00 87.25 517 ASP A N 1
ATOM 4162 C CA . ASP A 1 517 ? -14.642 -12.958 -20.833 1.00 87.25 517 ASP A CA 1
ATOM 4163 C C . ASP A 1 517 ? -13.457 -12.027 -20.547 1.00 87.25 517 ASP A C 1
ATOM 4165 O O . ASP A 1 517 ? -13.575 -10.991 -19.887 1.00 87.25 517 ASP A O 1
ATOM 4169 N N . LEU A 1 518 ? -12.298 -12.412 -21.076 1.00 84.06 518 LEU A N 1
ATOM 4170 C CA . LEU A 1 518 ? -11.033 -11.696 -20.927 1.00 84.06 518 LEU A CA 1
ATOM 4171 C C . LEU A 1 518 ? -10.968 -10.401 -21.751 1.00 84.06 518 LEU A C 1
ATOM 4173 O O . LEU A 1 518 ? -10.075 -9.587 -21.520 1.00 84.06 518 LEU A O 1
ATOM 4177 N N . SER A 1 519 ? -11.861 -10.231 -22.731 1.00 78.88 519 SER A N 1
ATOM 4178 C CA . SER A 1 519 ? -11.802 -9.153 -23.728 1.00 78.88 519 SER A CA 1
ATOM 4179 C C . SER A 1 519 ? -12.535 -7.874 -23.315 1.00 78.88 519 SER A C 1
ATOM 4181 O O . SER A 1 519 ? -12.401 -6.842 -23.980 1.00 78.88 519 SER A O 1
ATOM 4183 N N . ILE A 1 520 ? -13.298 -7.916 -22.219 1.00 85.56 520 ILE A N 1
ATOM 4184 C CA . ILE A 1 520 ? -14.099 -6.780 -21.757 1.00 85.56 520 ILE A CA 1
ATOM 4185 C C . ILE A 1 520 ? -13.191 -5.659 -21.242 1.00 85.56 520 ILE A C 1
ATOM 4187 O O . ILE A 1 520 ? -12.284 -5.883 -20.438 1.00 85.56 520 ILE A O 1
ATOM 4191 N N . LYS A 1 521 ? -13.479 -4.439 -21.706 1.00 83.69 521 LYS A N 1
ATOM 4192 C CA . LYS A 1 521 ? -12.770 -3.208 -21.350 1.00 83.69 521 LYS A CA 1
ATOM 4193 C C . LYS A 1 521 ? -13.626 -2.326 -20.446 1.00 83.69 521 LYS A C 1
ATOM 4195 O O . LYS A 1 521 ? -14.834 -2.210 -20.658 1.00 83.69 521 LYS A O 1
ATOM 4200 N N . ASP A 1 522 ? -12.977 -1.679 -19.489 1.00 84.56 522 ASP A N 1
ATOM 4201 C CA . ASP A 1 522 ? -13.573 -0.655 -18.643 1.00 84.56 522 ASP A CA 1
ATOM 4202 C C . ASP A 1 522 ? -13.806 0.660 -19.409 1.00 84.56 522 ASP A C 1
ATOM 4204 O O . ASP A 1 522 ? -13.542 0.776 -20.611 1.00 84.56 522 ASP A O 1
ATOM 4208 N N . ILE A 1 523 ? -14.335 1.671 -18.716 1.00 83.88 523 ILE A N 1
ATOM 4209 C CA . ILE A 1 523 ? -14.601 3.000 -19.292 1.00 83.88 523 ILE A CA 1
ATOM 4210 C C . ILE A 1 523 ? -13.345 3.724 -19.807 1.00 83.88 523 ILE A C 1
ATOM 4212 O O . ILE A 1 523 ? -13.471 4.616 -20.645 1.00 83.88 523 ILE A O 1
ATOM 4216 N N . GLU A 1 524 ? -12.156 3.352 -19.335 1.00 75.88 524 GLU A N 1
ATOM 4217 C CA . GLU A 1 524 ? -10.863 3.904 -19.760 1.00 75.88 524 GLU A CA 1
ATOM 4218 C C . GLU A 1 524 ? -10.241 3.087 -20.908 1.00 75.88 524 GLU A C 1
ATOM 4220 O O . GLU A 1 524 ? -9.158 3.407 -21.403 1.00 75.88 524 GLU A O 1
ATOM 4225 N N . GLY A 1 525 ? -10.930 2.036 -21.363 1.00 73.25 525 GLY A N 1
ATOM 4226 C CA . GLY A 1 525 ? -10.449 1.129 -22.398 1.00 73.25 525 GLY A CA 1
ATOM 4227 C C . GLY A 1 525 ? -9.443 0.094 -21.889 1.00 73.25 525 GLY A C 1
ATOM 4228 O O . GLY A 1 525 ? -8.868 -0.631 -22.706 1.00 73.25 525 GLY A O 1
ATOM 4229 N N . ASN A 1 526 ? -9.229 -0.001 -20.575 1.00 71.88 526 ASN A N 1
ATOM 4230 C CA . ASN A 1 526 ? -8.355 -0.999 -19.975 1.00 71.88 526 ASN A CA 1
ATOM 4231 C C . ASN A 1 526 ? -9.113 -2.325 -19.848 1.00 71.88 526 ASN A C 1
ATOM 4233 O O . ASN A 1 526 ? -10.279 -2.355 -19.474 1.00 71.88 526 ASN A O 1
ATOM 4237 N N . ILE A 1 527 ? -8.456 -3.441 -20.138 1.00 73.19 527 ILE A N 1
ATOM 4238 C CA . ILE A 1 527 ? -8.965 -4.778 -19.794 1.00 73.19 527 ILE A CA 1
ATOM 4239 C C . ILE A 1 527 ? -8.769 -5.044 -18.291 1.00 73.19 527 ILE A C 1
ATOM 4241 O O . ILE A 1 527 ? -8.030 -4.315 -17.629 1.00 73.19 527 ILE A O 1
ATOM 4245 N N . TRP A 1 528 ? -9.363 -6.121 -17.758 1.00 75.12 528 TRP A N 1
ATOM 4246 C CA . TRP A 1 528 ? -9.222 -6.540 -16.343 1.00 75.12 528 TRP A CA 1
ATOM 4247 C C . TRP A 1 528 ? -7.765 -6.691 -15.876 1.00 75.12 528 TRP A C 1
ATOM 4249 O O . TRP A 1 528 ? -7.457 -6.658 -14.689 1.00 75.12 528 TRP A O 1
ATOM 4259 N N . PHE A 1 529 ? -6.879 -6.808 -16.858 1.00 65.00 529 PHE A N 1
ATOM 4260 C CA . PHE A 1 529 ? -5.442 -6.966 -16.808 1.00 65.00 529 PHE A CA 1
ATOM 4261 C C . PHE A 1 529 ? -4.693 -5.619 -16.880 1.00 65.00 529 PHE A C 1
ATOM 4263 O O . PHE A 1 529 ? -3.710 -5.522 -17.595 1.00 65.00 529 PHE A O 1
ATOM 4270 N N . GLY A 1 530 ? -5.174 -4.549 -16.236 1.00 59.03 530 GLY A N 1
ATOM 4271 C CA . GLY A 1 530 ? -4.605 -3.196 -16.393 1.00 59.03 530 GLY A CA 1
ATOM 4272 C C . GLY A 1 530 ? -3.216 -2.984 -15.767 1.00 59.03 530 GLY A C 1
ATOM 4273 O O . GLY A 1 530 ? -2.432 -2.203 -16.297 1.00 59.03 530 GLY A O 1
ATOM 4274 N N . ASN A 1 531 ? -2.903 -3.681 -14.666 1.00 59.38 531 ASN A N 1
ATOM 4275 C CA . ASN A 1 531 ? -1.576 -3.684 -14.027 1.00 59.38 531 ASN A CA 1
ATOM 4276 C C . ASN A 1 531 ? -1.316 -5.019 -13.282 1.00 59.38 531 ASN A C 1
ATOM 4278 O O . ASN A 1 531 ? -1.377 -5.076 -12.052 1.00 59.38 531 ASN A O 1
ATOM 4282 N N . PRO A 1 532 ? -1.164 -6.138 -14.009 1.00 63.91 532 PRO A N 1
ATOM 4283 C CA . PRO A 1 532 ? -1.052 -7.472 -13.425 1.00 63.91 532 PRO A CA 1
ATOM 4284 C C . PRO A 1 532 ? 0.353 -7.730 -12.871 1.00 63.91 532 PRO A C 1
ATOM 4286 O O . PRO A 1 532 ? 1.353 -7.329 -13.464 1.00 63.91 532 PRO A O 1
ATOM 4289 N N . SER A 1 533 ? 0.445 -8.480 -11.769 1.00 65.88 533 SER A N 1
ATOM 4290 C CA . SER A 1 533 ? 1.743 -8.976 -11.302 1.00 65.88 533 SER A CA 1
ATOM 4291 C C . SER A 1 533 ? 2.373 -9.883 -12.363 1.00 65.88 533 SER A C 1
ATOM 4293 O O . SER A 1 533 ? 1.671 -10.682 -12.985 1.00 65.88 533 SER A O 1
ATOM 4295 N N . LEU A 1 534 ? 3.699 -9.815 -12.543 1.00 67.56 534 LEU A N 1
ATOM 4296 C CA . LEU A 1 534 ? 4.434 -10.664 -13.497 1.00 67.56 534 LEU A CA 1
ATOM 4297 C C . LEU A 1 534 ? 4.109 -12.161 -13.334 1.00 67.56 534 LEU A C 1
ATOM 4299 O O . LEU A 1 534 ? 4.064 -12.899 -14.317 1.00 67.56 534 LEU A O 1
ATOM 4303 N N . GLU A 1 535 ? 3.836 -12.599 -12.103 1.00 71.50 535 GLU A N 1
ATOM 4304 C CA . GLU A 1 535 ? 3.429 -13.969 -11.782 1.00 71.50 535 GLU A CA 1
ATOM 4305 C C . GLU A 1 535 ? 2.098 -14.360 -12.444 1.00 71.50 535 GLU A C 1
ATOM 4307 O O . GLU A 1 535 ? 1.985 -15.444 -13.019 1.00 71.50 535 GLU A O 1
ATOM 4312 N N . LEU A 1 536 ? 1.103 -13.467 -12.432 1.00 70.50 536 LEU A N 1
ATOM 4313 C CA . LEU A 1 536 ? -0.174 -13.693 -13.104 1.00 70.50 536 LEU A CA 1
ATOM 4314 C C . LEU A 1 536 ? -0.001 -13.738 -14.628 1.00 70.50 536 LEU A C 1
ATOM 4316 O O . LEU A 1 536 ? -0.609 -14.576 -15.288 1.00 70.50 536 LEU A O 1
ATOM 4320 N N . ILE A 1 537 ? 0.853 -12.881 -15.192 1.00 71.56 537 ILE A N 1
ATOM 4321 C CA . ILE A 1 537 ? 1.128 -12.856 -16.639 1.00 71.56 537 ILE A CA 1
ATOM 4322 C C . ILE A 1 537 ? 1.772 -14.164 -17.083 1.00 71.56 537 ILE A C 1
ATOM 4324 O O . ILE A 1 537 ? 1.305 -14.789 -18.036 1.00 71.56 537 ILE A O 1
ATOM 4328 N N . LYS A 1 538 ? 2.800 -14.606 -16.354 1.00 75.25 538 LYS A N 1
ATOM 4329 C CA . LYS A 1 538 ? 3.453 -15.893 -16.584 1.00 75.25 538 LYS A CA 1
ATOM 4330 C C . LYS A 1 538 ? 2.434 -17.030 -16.543 1.00 75.25 538 LYS A C 1
ATOM 4332 O O . LYS A 1 538 ? 2.373 -17.828 -17.475 1.00 75.25 538 LYS A O 1
ATOM 4337 N N . TYR A 1 539 ? 1.585 -17.052 -15.516 1.00 76.44 539 TYR A N 1
ATOM 4338 C CA . TYR A 1 539 ? 0.527 -18.049 -15.379 1.00 76.44 539 TYR A CA 1
ATOM 4339 C C . TYR A 1 539 ? -0.426 -18.072 -16.587 1.00 76.44 539 TYR A C 1
ATOM 4341 O O . TYR A 1 539 ? -0.669 -19.130 -17.169 1.00 76.44 539 TYR A O 1
ATOM 4349 N N . LEU A 1 540 ? -0.946 -16.914 -17.011 1.00 73.69 540 LEU A N 1
ATOM 4350 C CA . LEU A 1 540 ? -1.847 -16.832 -18.167 1.00 73.69 540 LEU A CA 1
ATOM 4351 C C . LEU A 1 540 ? -1.155 -17.231 -19.478 1.00 73.69 540 LEU A C 1
ATOM 4353 O O . LEU A 1 540 ? -1.802 -17.827 -20.344 1.00 73.69 540 LEU A O 1
ATOM 4357 N N . SER A 1 541 ? 0.139 -16.921 -19.622 1.00 73.19 541 SER A N 1
ATOM 4358 C CA . SER A 1 541 ? 0.961 -17.330 -20.767 1.00 73.19 541 SER A CA 1
ATOM 4359 C C . SER A 1 541 ? 1.071 -18.850 -20.841 1.00 73.19 541 SER A C 1
ATOM 4361 O O . SER A 1 541 ? 0.716 -19.451 -21.855 1.00 73.19 541 SER A O 1
ATOM 4363 N N . GLU A 1 542 ? 1.445 -19.493 -19.731 1.00 79.56 542 GLU A N 1
ATOM 4364 C CA . GLU A 1 542 ? 1.565 -20.953 -19.622 1.00 79.56 542 GLU A CA 1
ATOM 4365 C C . GLU A 1 542 ? 0.241 -21.678 -19.909 1.00 79.56 542 GLU A C 1
ATOM 4367 O O . GLU A 1 542 ? 0.233 -22.782 -20.460 1.00 79.56 542 GLU A O 1
ATOM 4372 N N . LYS A 1 543 ? -0.894 -21.057 -19.566 1.00 77.44 543 LYS A N 1
ATOM 4373 C CA . LYS A 1 543 ? -2.241 -21.578 -19.848 1.00 77.44 543 LYS A CA 1
ATOM 4374 C C . LYS A 1 543 ? -2.777 -21.224 -21.236 1.00 77.44 543 LYS A C 1
ATOM 4376 O O . LYS A 1 543 ? -3.872 -21.661 -21.585 1.00 77.44 543 LYS A O 1
ATOM 4381 N N . ASN A 1 544 ? -2.017 -20.476 -22.036 1.00 74.31 544 ASN A N 1
ATOM 4382 C CA . ASN A 1 544 ? -2.406 -19.991 -23.360 1.00 74.31 544 ASN A CA 1
ATOM 4383 C C . ASN A 1 544 ? -3.673 -19.102 -23.349 1.00 74.31 544 ASN A C 1
ATOM 4385 O O . ASN A 1 544 ? -4.389 -19.006 -24.346 1.00 74.31 544 ASN A O 1
ATOM 4389 N N . TYR A 1 545 ? -3.948 -18.436 -22.220 1.00 72.31 545 TYR A N 1
ATOM 4390 C CA . TYR A 1 545 ? -5.055 -17.483 -22.057 1.00 72.31 545 TYR A CA 1
ATOM 4391 C C . TYR A 1 545 ? -4.706 -16.069 -22.549 1.00 72.31 545 TYR A C 1
ATOM 4393 O O . TYR A 1 545 ? -5.564 -15.194 -22.570 1.00 72.31 545 TYR A O 1
ATOM 4401 N N . ILE A 1 546 ? -3.457 -15.835 -22.963 1.00 65.81 546 ILE A N 1
ATOM 4402 C CA . ILE A 1 546 ? -2.952 -14.521 -23.380 1.00 65.81 546 ILE A CA 1
ATOM 4403 C C . ILE A 1 546 ? -3.481 -14.069 -24.752 1.00 65.81 546 ILE A C 1
ATOM 4405 O O . ILE A 1 546 ? -3.557 -12.868 -24.986 1.00 65.81 546 ILE A O 1
ATOM 4409 N N . LEU A 1 547 ? -3.908 -14.975 -25.641 1.00 61.03 547 LEU A N 1
ATOM 4410 C CA . LEU A 1 547 ? -4.268 -14.645 -27.034 1.00 61.03 547 LEU A CA 1
ATOM 4411 C C . LEU A 1 547 ? -5.288 -13.485 -27.209 1.00 61.03 547 LEU A C 1
ATOM 4413 O O . LEU A 1 547 ? -5.073 -12.684 -28.116 1.00 61.03 547 LEU A O 1
ATOM 4417 N N . PRO A 1 548 ? -6.335 -13.314 -26.370 1.00 56.16 548 PRO A N 1
ATOM 4418 C CA . PRO A 1 548 ? -7.243 -12.155 -26.432 1.00 56.16 548 PRO A CA 1
ATOM 4419 C C . PRO A 1 548 ? -6.680 -10.864 -25.801 1.00 56.16 548 PRO A C 1
ATOM 4421 O O . PRO A 1 548 ? -7.205 -9.781 -26.040 1.00 56.16 548 PRO A O 1
ATOM 4424 N N . ILE A 1 549 ? -5.632 -10.975 -24.978 1.00 59.22 549 ILE A N 1
ATOM 4425 C CA . ILE A 1 549 ? -4.958 -9.882 -24.249 1.00 59.22 549 ILE A CA 1
ATOM 4426 C C . ILE A 1 549 ? -3.839 -9.252 -25.109 1.00 59.22 549 ILE A C 1
ATOM 4428 O O . ILE A 1 549 ? -3.482 -8.092 -24.911 1.00 59.22 549 ILE A O 1
ATOM 4432 N N . LEU A 1 550 ? -3.333 -9.994 -26.106 1.00 56.41 550 LEU A N 1
ATOM 4433 C CA . LEU A 1 550 ? -2.220 -9.627 -26.997 1.00 56.41 550 LEU A CA 1
ATOM 4434 C C . LEU A 1 550 ? -2.395 -8.333 -27.798 1.00 56.41 550 LEU A C 1
ATOM 4436 O O . LEU A 1 550 ? -1.402 -7.786 -28.270 1.00 56.41 550 LEU A O 1
ATOM 4440 N N . GLU A 1 551 ? -3.622 -7.847 -27.973 1.00 57.03 551 GLU A N 1
ATOM 4441 C CA . GLU A 1 551 ? -3.883 -6.614 -28.725 1.00 57.03 551 GLU A CA 1
ATOM 4442 C C . GLU A 1 551 ? -3.622 -5.338 -27.907 1.00 57.03 551 GLU A C 1
ATOM 4444 O O . GLU A 1 551 ? -3.665 -4.240 -28.461 1.00 57.03 551 GLU A O 1
ATOM 4449 N N . ASN A 1 552 ? -3.357 -5.455 -26.600 1.00 63.34 552 ASN A N 1
ATOM 4450 C CA . ASN A 1 552 ? -3.099 -4.314 -25.727 1.00 63.34 552 ASN A CA 1
ATOM 4451 C C . ASN A 1 552 ? -1.598 -4.152 -25.445 1.00 63.34 552 ASN A C 1
ATOM 4453 O O . ASN A 1 552 ? -1.098 -4.524 -24.384 1.00 63.34 552 ASN A O 1
ATOM 4457 N N . ASP A 1 553 ? -0.880 -3.560 -26.399 1.00 72.56 553 ASP A N 1
ATOM 4458 C CA . ASP A 1 553 ? 0.534 -3.197 -26.253 1.00 72.56 553 ASP A CA 1
ATOM 4459 C C . ASP A 1 553 ? 0.770 -2.088 -25.215 1.00 72.56 553 ASP A C 1
ATOM 4461 O O . ASP A 1 553 ? 1.916 -1.858 -24.842 1.00 72.56 553 ASP A O 1
ATOM 4465 N N . LYS A 1 554 ? -0.287 -1.432 -24.709 1.00 76.75 554 LYS A N 1
ATOM 4466 C CA . LYS A 1 554 ? -0.208 -0.299 -23.774 1.00 76.75 554 LYS A CA 1
ATOM 4467 C C . LYS A 1 554 ? 0.633 -0.614 -22.542 1.00 76.75 554 LYS A C 1
ATOM 4469 O O . LYS A 1 554 ? 1.425 0.227 -22.161 1.00 76.75 554 LYS A O 1
ATOM 4474 N N . ILE A 1 555 ? 0.497 -1.794 -21.934 1.00 77.44 555 ILE A N 1
ATOM 4475 C CA . ILE A 1 555 ? 1.219 -2.149 -20.692 1.00 77.44 555 ILE A CA 1
ATOM 4476 C C . ILE A 1 555 ? 2.703 -2.377 -20.975 1.00 77.44 555 ILE A C 1
ATOM 4478 O O . ILE A 1 555 ? 3.564 -1.836 -20.286 1.00 77.44 555 ILE A O 1
ATOM 4482 N N . LEU A 1 556 ? 3.007 -3.146 -22.023 1.00 83.25 556 LEU A N 1
ATOM 4483 C CA . LEU A 1 556 ? 4.379 -3.360 -22.475 1.00 83.25 556 LEU A CA 1
ATOM 4484 C C . LEU A 1 556 ? 5.031 -2.024 -22.850 1.00 83.25 556 LEU A C 1
ATOM 4486 O O . LEU A 1 556 ? 6.144 -1.742 -22.406 1.00 83.25 556 LEU A O 1
ATOM 4490 N N . LYS A 1 557 ? 4.324 -1.190 -23.623 1.00 84.25 557 LYS A N 1
ATOM 4491 C CA . LYS A 1 557 ? 4.759 0.154 -24.013 1.00 84.25 557 LYS A CA 1
ATOM 4492 C C . LYS A 1 557 ? 4.964 1.052 -22.809 1.00 84.25 557 LYS A C 1
ATOM 4494 O O . LYS A 1 557 ? 5.990 1.709 -22.755 1.00 84.25 557 LYS A O 1
ATOM 4499 N N . ASP A 1 558 ? 4.051 1.046 -21.845 1.00 81.44 558 ASP A N 1
ATOM 4500 C CA . ASP A 1 558 ? 4.135 1.840 -20.623 1.00 81.44 558 ASP A CA 1
ATOM 4501 C C . ASP A 1 558 ? 5.407 1.499 -19.836 1.00 81.44 558 ASP A C 1
ATOM 4503 O O . ASP A 1 558 ? 6.210 2.385 -19.558 1.00 81.44 558 ASP A O 1
ATOM 4507 N N . HIS A 1 559 ? 5.679 0.212 -19.587 1.00 81.38 559 HIS A N 1
ATOM 4508 C CA . HIS A 1 559 ? 6.946 -0.206 -18.977 1.00 81.38 559 HIS A CA 1
ATOM 4509 C C . HIS A 1 559 ? 8.166 0.173 -19.828 1.00 81.38 559 HIS A C 1
ATOM 4511 O O . HIS A 1 559 ? 9.195 0.554 -19.278 1.00 81.38 559 HIS A O 1
ATOM 4517 N N . PHE A 1 560 ? 8.069 0.098 -21.157 1.00 86.56 560 PHE A N 1
ATOM 4518 C CA . PHE A 1 560 ? 9.170 0.440 -22.053 1.00 86.56 560 PHE A CA 1
ATOM 4519 C C . PHE A 1 560 ? 9.496 1.942 -22.050 1.00 86.56 560 PHE A C 1
ATOM 4521 O O . PHE A 1 560 ? 10.658 2.314 -21.885 1.00 86.56 560 PHE A O 1
ATOM 4528 N N . ILE A 1 561 ? 8.494 2.812 -22.230 1.00 84.38 561 ILE A N 1
ATOM 4529 C CA . ILE A 1 561 ? 8.677 4.275 -22.236 1.00 84.38 561 ILE A CA 1
ATOM 4530 C C . ILE A 1 561 ? 9.127 4.766 -20.862 1.00 84.38 561 ILE A C 1
ATOM 4532 O O . ILE A 1 561 ? 9.982 5.646 -20.764 1.00 84.38 561 ILE A O 1
ATOM 4536 N N . LYS A 1 562 ? 8.643 4.101 -19.809 1.00 78.94 562 LYS A N 1
ATOM 4537 C CA . LYS A 1 562 ? 9.132 4.211 -18.441 1.00 78.94 562 LYS A CA 1
ATOM 4538 C C . LYS A 1 562 ? 10.357 3.330 -18.200 1.00 78.94 562 LYS A C 1
ATOM 4540 O O . LYS A 1 562 ? 10.444 2.775 -17.118 1.00 78.94 562 LYS A O 1
ATOM 4545 N N . GLY A 1 563 ? 11.264 3.125 -19.153 1.00 78.75 563 GLY A N 1
ATOM 4546 C CA . GLY A 1 563 ? 12.615 2.594 -18.905 1.00 78.75 563 GLY A CA 1
ATOM 4547 C C . GLY A 1 563 ? 12.771 1.261 -18.165 1.00 78.75 563 GLY A C 1
ATOM 4548 O O . GLY A 1 563 ? 13.900 0.846 -17.907 1.00 78.75 563 GLY A O 1
ATOM 4549 N N . ASN A 1 564 ? 11.679 0.566 -17.857 1.00 80.69 564 ASN A N 1
ATOM 4550 C CA . ASN A 1 564 ? 11.620 -0.682 -17.120 1.00 80.69 564 ASN A CA 1
ATOM 4551 C C . ASN A 1 564 ? 11.830 -1.816 -18.116 1.00 80.69 564 ASN A C 1
ATOM 4553 O O . ASN A 1 564 ? 10.971 -2.677 -18.306 1.00 80.69 564 ASN A O 1
ATOM 4557 N N . TYR A 1 565 ? 12.976 -1.772 -18.802 1.00 85.31 565 TYR A N 1
ATOM 4558 C CA . TYR A 1 565 ? 13.276 -2.631 -19.942 1.00 85.31 565 TYR A CA 1
ATOM 4559 C C . TYR A 1 565 ? 13.257 -4.113 -19.575 1.00 85.31 565 TYR A C 1
ATOM 4561 O O . TYR A 1 565 ? 12.827 -4.919 -20.387 1.00 85.31 565 TYR A O 1
ATOM 4569 N N . GLU A 1 566 ? 13.653 -4.465 -18.352 1.00 83.19 566 GLU A N 1
ATOM 4570 C CA . GLU A 1 566 ? 13.525 -5.818 -17.799 1.00 83.19 566 GLU A CA 1
ATOM 4571 C C . GLU A 1 566 ? 12.068 -6.301 -17.808 1.00 83.19 566 GLU A C 1
ATOM 4573 O O . GLU A 1 566 ? 11.747 -7.338 -18.388 1.00 83.19 566 GLU A O 1
ATOM 4578 N N . HIS A 1 567 ? 11.162 -5.507 -17.234 1.00 80.75 567 HIS A N 1
ATOM 4579 C CA . HIS A 1 567 ? 9.741 -5.836 -17.167 1.00 80.75 567 HIS A CA 1
ATOM 4580 C C . HIS A 1 567 ? 9.120 -5.844 -18.565 1.00 80.75 567 HIS A C 1
ATOM 4582 O O . HIS A 1 567 ? 8.435 -6.796 -18.930 1.00 80.75 567 HIS A O 1
ATOM 4588 N N . ALA A 1 568 ? 9.403 -4.827 -19.383 1.00 86.25 568 ALA A N 1
ATOM 4589 C CA . ALA A 1 568 ? 8.915 -4.745 -20.756 1.00 86.25 568 ALA A CA 1
ATOM 4590 C C . ALA A 1 568 ? 9.395 -5.933 -21.612 1.00 86.25 568 ALA A C 1
ATOM 4592 O O . ALA A 1 568 ? 8.621 -6.481 -22.398 1.00 86.25 568 ALA A O 1
ATOM 4593 N N . TYR A 1 569 ? 10.642 -6.373 -21.426 1.00 87.56 569 TYR A N 1
ATOM 4594 C CA . TYR A 1 569 ? 11.193 -7.539 -22.108 1.00 87.56 569 TYR A CA 1
ATOM 4595 C C . TYR A 1 569 ? 10.544 -8.844 -21.637 1.00 87.56 569 TYR A C 1
ATOM 4597 O O . TYR A 1 569 ? 10.182 -9.666 -22.475 1.00 87.56 569 TYR A O 1
ATOM 4605 N N . LYS A 1 570 ? 10.319 -9.023 -20.328 1.00 84.25 570 LYS A N 1
ATOM 4606 C CA . LYS A 1 570 ? 9.570 -10.173 -19.786 1.00 84.25 570 LYS A CA 1
ATOM 4607 C C . LYS A 1 570 ? 8.148 -10.243 -20.355 1.00 84.25 570 LYS A C 1
ATOM 4609 O O . LYS A 1 570 ? 7.682 -11.301 -20.763 1.00 84.25 570 LYS A O 1
ATOM 4614 N N . LEU A 1 571 ? 7.455 -9.107 -20.445 1.00 81.81 571 LEU A N 1
ATOM 4615 C CA . LEU A 1 571 ? 6.130 -9.028 -21.073 1.00 81.81 571 LEU A CA 1
ATOM 4616 C C . LEU A 1 571 ? 6.167 -9.466 -22.541 1.00 81.81 571 LEU A C 1
ATOM 4618 O O . LEU A 1 571 ? 5.328 -10.257 -22.981 1.00 81.81 571 LEU A O 1
ATOM 4622 N N . PHE A 1 572 ? 7.162 -8.979 -23.282 1.00 85.75 572 PHE A N 1
ATOM 4623 C CA . PHE A 1 572 ? 7.403 -9.374 -24.664 1.00 85.75 572 PHE A CA 1
ATOM 4624 C C . PHE A 1 572 ? 7.710 -10.878 -24.785 1.00 85.75 572 PHE A C 1
ATOM 4626 O O . PHE A 1 572 ? 7.141 -11.552 -25.644 1.00 85.75 572 PHE A O 1
ATOM 4633 N N . SER A 1 573 ? 8.551 -11.437 -23.905 1.00 83.69 573 SER A N 1
ATOM 4634 C CA . SER A 1 573 ? 8.935 -12.857 -23.931 1.00 83.69 573 SER A CA 1
ATOM 4635 C C . SER A 1 573 ? 7.771 -13.799 -23.595 1.00 83.69 573 SER A C 1
ATOM 4637 O O . SER A 1 573 ? 7.712 -14.908 -24.127 1.00 83.69 573 SER A O 1
ATOM 4639 N N . TYR A 1 574 ? 6.786 -13.336 -22.818 1.00 80.69 574 TYR A N 1
ATOM 4640 C CA . TYR A 1 574 ? 5.517 -14.040 -22.584 1.00 80.69 574 TYR A CA 1
ATOM 4641 C C . TYR A 1 574 ? 4.506 -13.944 -23.736 1.00 80.69 574 TYR A C 1
ATOM 4643 O O . TYR A 1 574 ? 3.412 -14.510 -23.637 1.00 80.69 574 TYR A O 1
ATOM 4651 N N . GLY A 1 575 ? 4.873 -13.278 -24.834 1.00 76.94 575 GLY A N 1
ATOM 4652 C CA . GLY A 1 575 ? 4.143 -13.281 -26.097 1.00 76.94 575 GLY A CA 1
ATOM 4653 C C . GLY A 1 575 ? 3.389 -11.995 -26.418 1.00 76.94 575 GLY A C 1
ATOM 4654 O O . GLY A 1 575 ? 2.769 -11.955 -27.478 1.00 76.94 575 GLY A O 1
ATOM 4655 N N . MET A 1 576 ? 3.428 -10.960 -25.564 1.00 79.88 576 MET A N 1
ATOM 4656 C CA . MET A 1 576 ? 2.775 -9.674 -25.853 1.00 79.88 576 MET A CA 1
ATOM 4657 C C . MET A 1 576 ? 3.318 -9.033 -27.133 1.00 79.88 576 MET A C 1
ATOM 4659 O O . MET A 1 576 ? 4.527 -8.984 -27.359 1.00 79.88 576 MET A O 1
ATOM 4663 N N . ALA A 1 577 ? 2.419 -8.494 -27.959 1.00 77.44 577 ALA A N 1
ATOM 4664 C CA . ALA A 1 577 ? 2.804 -7.824 -29.191 1.00 77.44 577 ALA A CA 1
ATOM 4665 C C . ALA A 1 577 ? 3.342 -6.415 -28.902 1.00 77.44 577 ALA A C 1
ATOM 4667 O O . ALA A 1 577 ? 2.686 -5.604 -28.252 1.00 77.44 577 ALA A O 1
ATOM 4668 N N . LEU A 1 578 ? 4.521 -6.104 -29.439 1.00 80.69 578 LEU A N 1
ATOM 4669 C CA . LEU A 1 578 ? 5.042 -4.743 -29.513 1.00 80.69 578 LEU A CA 1
ATOM 4670 C C . LEU A 1 578 ? 4.674 -4.169 -30.887 1.00 80.69 578 LEU A C 1
ATOM 4672 O O . LEU A 1 578 ? 5.238 -4.600 -31.891 1.00 80.69 578 LEU A O 1
ATOM 4676 N N . ASN A 1 579 ? 3.742 -3.209 -30.953 1.00 79.50 579 ASN A N 1
ATOM 4677 C CA . ASN A 1 579 ? 3.429 -2.518 -32.209 1.00 79.50 579 ASN A CA 1
ATOM 4678 C C . ASN A 1 579 ? 4.271 -1.237 -32.312 1.00 79.50 579 ASN A C 1
ATOM 4680 O O . ASN A 1 579 ? 3.934 -0.243 -31.662 1.00 79.50 579 ASN A O 1
ATOM 4684 N N . PRO A 1 580 ? 5.360 -1.221 -33.101 1.00 75.62 580 PRO A N 1
ATOM 4685 C CA . PRO A 1 580 ? 6.299 -0.111 -33.093 1.00 75.62 580 PRO A CA 1
ATOM 4686 C C . PRO A 1 580 ? 5.660 1.151 -33.677 1.00 75.62 580 PRO A C 1
ATOM 4688 O O . PRO A 1 580 ? 5.326 1.213 -34.863 1.00 75.62 580 PRO A O 1
ATOM 4691 N N . THR A 1 581 ? 5.575 2.195 -32.858 1.00 86.62 581 THR A N 1
ATOM 4692 C CA . THR A 1 581 ? 5.215 3.553 -33.280 1.00 86.62 581 THR A CA 1
ATOM 4693 C C . THR A 1 581 ? 6.302 4.538 -32.840 1.00 86.62 581 THR A C 1
ATOM 4695 O O . THR A 1 581 ? 6.012 5.443 -32.065 1.00 86.62 581 THR A O 1
ATOM 4698 N N . PRO A 1 582 ? 7.554 4.415 -33.348 1.00 88.12 582 PRO A N 1
ATOM 4699 C CA . PRO A 1 582 ? 8.742 5.017 -32.731 1.00 88.12 582 PRO A CA 1
ATOM 4700 C C . PRO A 1 582 ? 8.596 6.497 -32.377 1.00 88.12 582 PRO A C 1
ATOM 4702 O O . PRO A 1 582 ? 8.936 6.908 -31.276 1.00 88.12 582 PRO A O 1
ATOM 4705 N N . LEU A 1 583 ? 8.062 7.301 -33.304 1.00 87.62 583 LEU A N 1
ATOM 4706 C CA . LEU A 1 583 ? 7.872 8.732 -33.077 1.00 87.62 583 LEU A CA 1
ATOM 4707 C C . LEU A 1 583 ? 6.871 9.012 -31.954 1.00 87.62 583 LEU A C 1
ATOM 4709 O O . LEU A 1 583 ? 7.150 9.855 -31.109 1.00 87.62 583 LEU A O 1
ATOM 4713 N N . LYS A 1 584 ? 5.723 8.324 -31.957 1.00 88.00 584 LYS A N 1
ATOM 4714 C CA . LYS A 1 584 ? 4.694 8.520 -30.934 1.00 88.00 584 LYS A CA 1
ATOM 4715 C C . LYS A 1 584 ? 5.182 8.008 -29.583 1.00 88.00 584 LYS A C 1
ATOM 4717 O O . LYS A 1 584 ? 5.038 8.727 -28.614 1.00 88.00 584 LYS A O 1
ATOM 4722 N N . ASP A 1 585 ? 5.872 6.875 -29.542 1.00 89.19 585 ASP A N 1
ATOM 4723 C CA . ASP A 1 585 ? 6.380 6.302 -28.294 1.00 89.19 585 ASP A CA 1
ATOM 4724 C C . ASP A 1 585 ? 7.455 7.190 -27.642 1.00 89.19 585 ASP A C 1
ATOM 4726 O O . ASP A 1 585 ? 7.499 7.303 -26.420 1.00 89.19 585 ASP A O 1
ATOM 4730 N N . VAL A 1 586 ? 8.297 7.877 -28.431 1.00 89.62 586 VAL A N 1
ATOM 4731 C CA . VAL A 1 586 ? 9.233 8.875 -27.876 1.00 89.62 586 VAL A CA 1
ATOM 4732 C C . VAL A 1 586 ? 8.505 10.129 -27.392 1.00 89.62 586 VAL A C 1
ATOM 4734 O O . VAL A 1 586 ? 8.886 10.692 -26.371 1.00 89.62 586 VAL A O 1
ATOM 4737 N N . VAL A 1 587 ? 7.460 10.570 -28.096 1.00 89.12 587 VAL A N 1
ATOM 4738 C CA . VAL A 1 587 ? 6.609 11.680 -27.637 1.00 89.12 587 VAL A CA 1
ATOM 4739 C C . VAL A 1 587 ? 5.897 11.315 -26.330 1.00 89.12 587 VAL A C 1
ATOM 4741 O O . VAL A 1 587 ? 5.970 12.086 -25.381 1.00 89.12 587 VAL A O 1
ATOM 4744 N N . ASP A 1 588 ? 5.304 10.123 -26.250 1.00 86.94 588 ASP A N 1
ATOM 4745 C CA . ASP A 1 588 ? 4.634 9.600 -25.055 1.00 86.94 588 ASP A CA 1
ATOM 4746 C C . ASP A 1 588 ? 5.600 9.514 -23.876 1.00 86.94 588 ASP A C 1
ATOM 4748 O O . ASP A 1 588 ? 5.269 9.917 -22.769 1.00 86.94 588 ASP A O 1
ATOM 4752 N N . ALA A 1 589 ? 6.831 9.048 -24.109 1.00 86.25 589 ALA A N 1
ATOM 4753 C CA . ALA A 1 589 ? 7.875 9.027 -23.088 1.00 86.25 589 ALA A CA 1
ATOM 4754 C C . ALA A 1 589 ? 8.228 10.435 -22.573 1.00 86.25 589 ALA A C 1
ATOM 4756 O O . ALA A 1 589 ? 8.414 10.606 -21.369 1.00 86.25 589 ALA A O 1
ATOM 4757 N N . ILE A 1 590 ? 8.317 11.438 -23.458 1.00 86.88 590 ILE A N 1
ATOM 4758 C CA . ILE A 1 590 ? 8.540 12.838 -23.064 1.00 86.88 590 ILE A CA 1
ATOM 4759 C C . ILE A 1 590 ? 7.369 13.337 -22.214 1.00 86.88 590 ILE A C 1
ATOM 4761 O O . ILE A 1 590 ? 7.594 13.906 -21.150 1.00 86.88 590 ILE A O 1
ATOM 4765 N N . GLU A 1 591 ? 6.131 13.121 -22.664 1.00 85.31 591 GLU A N 1
ATOM 4766 C CA . GLU A 1 591 ? 4.912 13.541 -21.960 1.00 85.31 591 GLU A CA 1
ATOM 4767 C C . GLU A 1 591 ? 4.831 12.896 -20.567 1.00 85.31 591 GLU A C 1
ATOM 4769 O O . GLU A 1 591 ? 4.785 13.607 -19.563 1.00 85.31 591 GLU A O 1
ATOM 4774 N N . VAL A 1 592 ? 4.933 11.565 -20.488 1.00 80.81 592 VAL A N 1
ATOM 4775 C CA . VAL A 1 592 ? 4.907 10.798 -19.229 1.00 80.81 592 VAL A CA 1
ATOM 4776 C C . VAL A 1 592 ? 6.055 11.200 -18.302 1.00 80.81 592 VAL A C 1
ATOM 4778 O O . VAL A 1 592 ? 5.855 11.348 -17.093 1.00 80.81 592 VAL A O 1
ATOM 4781 N N . GLY A 1 593 ? 7.256 11.402 -18.852 1.00 76.56 593 GLY A N 1
ATOM 4782 C CA . GLY A 1 593 ? 8.421 11.863 -18.103 1.00 76.56 593 GLY A CA 1
ATOM 4783 C C . GLY A 1 593 ? 8.213 13.256 -17.510 1.00 76.56 593 GLY A C 1
ATOM 4784 O O . GLY A 1 593 ? 8.513 13.469 -16.340 1.00 76.56 593 GLY A O 1
ATOM 4785 N N . LEU A 1 594 ? 7.638 14.195 -18.267 1.00 78.12 594 LEU A N 1
ATOM 4786 C CA . LEU A 1 594 ? 7.330 15.545 -17.785 1.00 78.12 594 LEU A CA 1
ATOM 4787 C C . LEU A 1 594 ? 6.208 15.554 -16.745 1.00 78.12 594 LEU A C 1
ATOM 4789 O O . LEU A 1 594 ? 6.312 16.290 -15.763 1.00 78.12 594 LEU A O 1
ATOM 4793 N N . GLU A 1 595 ? 5.159 14.753 -16.932 1.00 77.25 595 GLU A N 1
ATOM 4794 C CA . GLU A 1 595 ? 4.067 14.608 -15.961 1.00 77.25 595 GLU A CA 1
ATOM 4795 C C . GLU A 1 595 ? 4.572 14.044 -14.629 1.00 77.25 595 GLU A C 1
ATOM 4797 O O . GLU A 1 595 ? 4.198 14.545 -13.568 1.00 77.25 595 GLU A O 1
ATOM 4802 N N . SER A 1 596 ? 5.469 13.057 -14.689 1.00 70.31 596 SER A N 1
ATOM 4803 C CA . SER A 1 596 ? 6.025 12.382 -13.508 1.00 70.31 596 SER A CA 1
ATOM 4804 C C . SER A 1 596 ? 7.210 13.130 -12.882 1.00 70.31 596 SER A C 1
ATOM 4806 O O . SER A 1 596 ? 7.531 12.914 -11.717 1.00 70.31 596 SER A O 1
ATOM 4808 N N . SER A 1 597 ? 7.872 14.015 -13.635 1.00 70.75 597 SER A N 1
ATOM 4809 C CA . SER A 1 597 ? 9.062 14.729 -13.174 1.00 70.75 597 SER A CA 1
ATOM 4810 C C . SER A 1 597 ? 8.730 15.735 -12.074 1.00 70.75 597 SER A C 1
ATOM 4812 O O . SER A 1 597 ? 7.892 16.628 -12.233 1.00 70.75 597 SER A O 1
ATOM 4814 N N . VAL A 1 598 ? 9.458 15.625 -10.969 1.00 65.50 598 VAL A N 1
ATOM 4815 C CA . VAL A 1 598 ? 9.422 16.549 -9.828 1.00 65.50 598 VAL A CA 1
ATOM 4816 C C . VAL A 1 598 ? 10.483 17.651 -9.930 1.00 65.50 598 VAL A C 1
ATOM 4818 O O . VAL A 1 598 ? 10.661 18.419 -8.984 1.00 65.50 598 VAL A O 1
ATOM 4821 N N . GLU A 1 599 ? 11.210 17.699 -11.050 1.00 67.50 599 GLU A N 1
ATOM 4822 C CA . GLU A 1 599 ? 12.285 18.657 -11.284 1.00 67.50 599 GLU A CA 1
ATOM 4823 C C . GLU A 1 599 ? 11.737 20.049 -11.593 1.00 67.50 599 GLU A C 1
ATOM 4825 O O . GLU A 1 599 ? 10.776 20.215 -12.350 1.00 67.50 599 GLU A O 1
ATOM 4830 N N . ASN A 1 600 ? 12.397 21.060 -11.033 1.00 68.31 600 ASN A N 1
ATOM 4831 C CA . ASN A 1 600 ? 12.128 22.450 -11.375 1.00 68.31 600 ASN A CA 1
ATOM 4832 C C . ASN A 1 600 ? 12.727 22.774 -12.751 1.00 68.31 600 ASN A C 1
ATOM 4834 O O . ASN A 1 600 ? 13.791 22.261 -13.102 1.00 68.31 600 ASN A O 1
ATOM 4838 N N . ASN A 1 601 ? 12.087 23.677 -13.497 1.00 75.44 601 ASN A N 1
ATOM 4839 C CA . ASN A 1 601 ? 12.537 24.143 -14.816 1.00 75.44 601 ASN A CA 1
ATOM 4840 C C . ASN A 1 601 ? 12.516 23.048 -15.897 1.00 75.44 601 ASN A C 1
ATOM 4842 O O . ASN A 1 601 ? 13.236 23.137 -16.893 1.00 75.44 601 ASN A O 1
ATOM 4846 N N . LYS A 1 602 ? 11.704 21.999 -15.719 1.00 80.88 602 LYS A N 1
ATOM 4847 C CA . LYS A 1 602 ? 11.627 20.852 -16.638 1.00 80.88 602 LYS A CA 1
ATOM 4848 C C . LYS A 1 602 ? 11.160 21.259 -18.034 1.00 80.88 602 LYS A C 1
ATOM 4850 O O . LYS A 1 602 ? 11.661 20.753 -19.037 1.00 80.88 602 LYS A O 1
ATOM 4855 N N . TYR A 1 603 ? 10.240 22.212 -18.129 1.00 84.94 603 TYR A N 1
ATOM 4856 C CA . TYR A 1 603 ? 9.761 22.695 -19.420 1.00 84.94 603 TYR A CA 1
ATOM 4857 C C . TYR A 1 603 ? 10.777 23.646 -20.067 1.00 84.94 603 TYR A C 1
ATOM 4859 O O . TYR A 1 603 ? 10.976 23.595 -21.284 1.00 84.94 603 TYR A O 1
ATOM 4867 N N . GLN A 1 604 ? 11.488 24.442 -19.261 1.00 81.88 604 GLN A N 1
ATOM 4868 C CA . GLN A 1 604 ? 12.619 25.242 -19.735 1.00 81.88 604 GLN A CA 1
ATOM 4869 C C . GLN A 1 604 ? 13.762 24.370 -20.279 1.00 81.88 604 GLN A C 1
ATOM 4871 O O . GLN A 1 604 ? 14.309 24.658 -21.345 1.00 81.88 604 GLN A O 1
ATOM 4876 N N . ALA A 1 605 ? 14.094 23.276 -19.590 1.00 83.00 605 ALA A N 1
ATOM 4877 C CA . ALA A 1 605 ? 15.107 22.322 -20.027 1.00 83.00 605 ALA A CA 1
ATOM 4878 C C . ALA A 1 605 ? 14.758 21.739 -21.401 1.00 83.00 605 ALA A C 1
ATOM 4880 O O . ALA A 1 605 ? 15.574 21.752 -22.325 1.00 83.00 605 ALA A O 1
ATOM 4881 N N . LEU A 1 606 ? 13.503 21.319 -21.575 1.00 87.31 606 LEU A N 1
ATOM 4882 C CA . LEU A 1 606 ? 13.005 20.814 -22.850 1.00 87.31 606 LEU A CA 1
ATOM 4883 C C . LEU A 1 606 ? 13.144 21.851 -23.978 1.00 87.31 606 LEU A C 1
ATOM 4885 O O . LEU A 1 606 ? 13.573 21.515 -25.084 1.00 87.31 606 LEU A O 1
ATOM 4889 N N . LEU A 1 607 ? 12.823 23.118 -23.707 1.00 85.88 607 LEU A N 1
ATOM 4890 C CA . LEU A 1 607 ? 12.951 24.201 -24.681 1.00 85.88 607 LEU A CA 1
ATOM 4891 C C . LEU A 1 607 ? 14.413 24.469 -25.069 1.00 85.88 607 LEU A C 1
ATOM 4893 O O . LEU A 1 607 ? 14.718 24.644 -26.253 1.00 85.88 607 LEU A O 1
ATOM 4897 N N . ASN A 1 608 ? 15.323 24.463 -24.095 1.00 81.50 608 ASN A N 1
ATOM 4898 C CA . ASN A 1 608 ? 16.755 24.609 -24.343 1.00 81.50 608 ASN A CA 1
ATOM 4899 C C . ASN A 1 608 ? 17.283 23.467 -25.220 1.00 81.50 608 ASN A C 1
ATOM 4901 O O . ASN A 1 608 ? 18.027 23.720 -26.171 1.00 81.50 608 ASN A O 1
ATOM 4905 N N . LEU A 1 609 ? 16.843 22.228 -24.979 1.00 85.62 609 LEU A N 1
ATOM 4906 C CA . LEU A 1 609 ? 17.165 21.093 -25.847 1.00 85.62 609 LEU A CA 1
ATOM 4907 C C . LEU A 1 609 ? 16.630 21.286 -27.270 1.00 85.62 609 LEU A C 1
ATOM 4909 O O . LEU A 1 609 ? 17.355 21.027 -28.231 1.00 85.62 609 LEU A O 1
ATOM 4913 N N . MET A 1 610 ? 15.405 21.798 -27.439 1.00 86.12 610 MET A N 1
ATOM 4914 C CA . MET A 1 610 ? 14.866 22.122 -28.767 1.00 86.12 610 MET A CA 1
ATOM 4915 C C . MET A 1 610 ? 15.728 23.157 -29.496 1.00 86.12 610 MET A C 1
ATOM 4917 O O . MET A 1 610 ? 16.056 22.975 -30.672 1.00 86.12 610 MET A O 1
ATOM 4921 N N . HIS A 1 611 ? 16.126 24.223 -28.801 1.00 81.38 611 HIS A N 1
ATOM 4922 C CA . HIS A 1 611 ? 17.003 25.249 -29.356 1.00 81.38 611 HIS A CA 1
ATOM 4923 C C . HIS A 1 611 ? 18.361 24.663 -29.777 1.00 81.38 611 HIS A C 1
ATOM 4925 O O . HIS A 1 611 ? 18.801 24.875 -30.909 1.00 81.38 611 HIS A O 1
ATOM 4931 N N . LYS A 1 612 ? 18.989 23.858 -28.907 1.00 76.94 612 LYS A N 1
ATOM 4932 C CA . LYS A 1 612 ? 20.279 23.185 -29.154 1.00 76.94 612 LYS A CA 1
ATOM 4933 C C . LYS A 1 612 ? 20.213 22.169 -30.296 1.00 76.94 612 LYS A C 1
ATOM 4935 O O . LYS A 1 612 ? 21.167 22.044 -31.061 1.00 76.94 612 LYS A O 1
ATOM 4940 N N . ALA A 1 613 ? 19.073 21.505 -30.475 1.00 81.25 613 ALA A N 1
ATOM 4941 C CA . ALA A 1 613 ? 18.802 20.642 -31.624 1.00 81.25 613 ALA A CA 1
ATOM 4942 C C . ALA A 1 613 ? 18.615 21.423 -32.947 1.00 81.25 613 ALA A C 1
ATOM 4944 O O . ALA A 1 613 ? 18.395 20.819 -33.998 1.00 81.25 613 ALA A O 1
ATOM 4945 N N . GLY A 1 614 ? 18.687 22.761 -32.927 1.00 78.12 614 GLY A N 1
ATOM 4946 C CA . GLY A 1 614 ? 18.508 23.618 -34.101 1.00 78.12 614 GLY A CA 1
ATOM 4947 C C . GLY A 1 614 ? 17.045 23.788 -34.518 1.00 78.12 614 GLY A C 1
ATOM 4948 O O . GLY A 1 614 ? 16.761 24.204 -35.646 1.00 78.12 614 GLY A O 1
ATOM 4949 N N . ILE A 1 615 ? 16.093 23.463 -33.638 1.00 84.19 615 ILE A N 1
ATOM 4950 C CA . ILE A 1 615 ? 14.667 23.607 -33.919 1.00 84.19 615 ILE A CA 1
ATOM 4951 C C . ILE A 1 615 ? 14.305 25.092 -33.820 1.00 84.19 615 ILE A C 1
ATOM 4953 O O . ILE A 1 615 ? 14.425 25.716 -32.771 1.00 84.19 615 ILE A O 1
ATOM 4957 N N . LYS A 1 616 ? 13.851 25.679 -34.935 1.00 82.81 616 LYS A N 1
ATOM 4958 C CA . LYS A 1 616 ? 13.522 27.109 -35.005 1.00 82.81 616 LYS A CA 1
ATOM 4959 C C . LYS A 1 616 ? 12.334 27.454 -34.098 1.00 82.81 616 LYS A C 1
ATOM 4961 O O . LYS A 1 616 ? 11.190 27.129 -34.428 1.00 82.81 616 LYS A O 1
ATOM 4966 N N . ILE A 1 617 ? 12.614 28.168 -33.010 1.00 82.00 617 ILE A N 1
ATOM 4967 C CA . ILE A 1 617 ? 11.614 28.723 -32.092 1.00 82.00 617 ILE A CA 1
ATOM 4968 C C . ILE A 1 617 ? 11.090 30.049 -32.681 1.00 82.00 617 ILE A C 1
ATOM 4970 O O . ILE A 1 617 ? 11.891 30.893 -33.089 1.00 82.00 617 ILE A O 1
ATOM 4974 N N . PRO A 1 618 ? 9.764 30.246 -32.819 1.00 84.38 618 PRO A N 1
ATOM 4975 C CA . PRO A 1 618 ? 9.204 31.504 -33.312 1.00 84.38 618 PRO A CA 1
ATOM 4976 C C . PRO A 1 618 ? 9.556 32.685 -32.400 1.00 84.38 618 PRO A C 1
ATOM 4978 O O . PRO A 1 618 ? 9.473 32.558 -31.184 1.00 84.38 618 PRO A O 1
ATOM 4981 N N . SER A 1 619 ? 9.825 33.859 -32.980 1.00 83.62 619 SER A N 1
ATOM 4982 C CA . SER A 1 619 ? 10.235 35.070 -32.241 1.00 83.62 619 SER A CA 1
ATOM 4983 C C . SER A 1 619 ? 9.288 35.456 -31.098 1.00 83.62 619 SER A C 1
ATOM 4985 O O . SER A 1 619 ? 9.725 35.895 -30.041 1.00 83.62 619 SER A O 1
ATOM 4987 N N . LYS A 1 620 ? 7.976 35.229 -31.253 1.00 85.69 620 LYS A N 1
ATOM 4988 C CA . LYS A 1 620 ? 6.986 35.485 -30.189 1.00 85.69 620 LYS A CA 1
ATOM 4989 C C . LYS A 1 620 ? 7.173 34.618 -28.930 1.00 85.69 620 LYS A C 1
ATOM 4991 O O . LYS A 1 620 ? 6.732 35.025 -27.863 1.00 85.69 620 LYS A O 1
ATOM 4996 N N . PHE A 1 621 ? 7.832 33.464 -29.049 1.00 84.12 621 PHE A N 1
ATOM 4997 C CA . PHE A 1 621 ? 8.147 32.534 -27.955 1.00 84.12 621 PHE A CA 1
ATOM 4998 C C . PHE A 1 621 ? 9.636 32.548 -27.575 1.00 84.12 621 PHE A C 1
ATOM 5000 O O . PHE A 1 621 ? 10.053 31.819 -26.687 1.00 84.12 621 PHE A O 1
ATOM 5007 N N . GLU A 1 622 ? 10.454 33.389 -28.212 1.00 82.25 622 GLU A N 1
ATOM 5008 C CA . GLU A 1 622 ? 11.897 33.487 -27.939 1.00 82.25 622 GLU A CA 1
ATOM 5009 C C . GLU A 1 622 ? 12.184 33.944 -26.501 1.00 82.25 622 GLU A C 1
ATOM 5011 O O . GLU A 1 622 ? 13.170 33.529 -25.900 1.00 82.25 622 GLU A O 1
ATOM 5016 N N . HIS A 1 623 ? 11.260 34.708 -25.906 1.00 80.56 623 HIS A N 1
ATOM 5017 C CA . HIS A 1 623 ? 11.308 35.086 -24.494 1.00 80.56 623 HIS A CA 1
ATOM 5018 C C . HIS A 1 623 ? 11.386 33.871 -23.552 1.00 80.56 623 HIS A C 1
ATOM 5020 O O . HIS A 1 623 ? 12.030 33.955 -22.509 1.00 80.56 623 HIS A O 1
ATOM 5026 N N . MET A 1 624 ? 10.795 32.734 -23.939 1.00 79.00 624 MET A N 1
ATOM 5027 C CA . MET A 1 624 ? 10.817 31.513 -23.138 1.00 79.00 624 MET A CA 1
ATOM 5028 C C . MET A 1 624 ? 12.239 30.946 -23.034 1.00 79.00 624 MET A C 1
ATOM 5030 O O . MET A 1 624 ? 12.624 30.492 -21.975 1.00 79.00 624 MET A O 1
ATOM 5034 N N . ILE A 1 625 ? 13.088 31.054 -24.064 1.00 74.75 625 ILE A N 1
ATOM 5035 C CA . ILE A 1 625 ? 14.479 30.537 -24.026 1.00 74.75 625 ILE A CA 1
ATOM 5036 C C . ILE A 1 625 ? 15.307 31.229 -22.931 1.00 74.75 625 ILE A C 1
ATOM 5038 O O . ILE A 1 625 ? 16.244 30.661 -22.375 1.00 74.75 625 ILE A O 1
ATOM 5042 N N . HIS A 1 626 ? 14.952 32.472 -22.619 1.00 70.69 626 HIS A N 1
ATOM 5043 C CA . HIS A 1 626 ? 15.652 33.309 -21.652 1.00 70.69 626 HIS A CA 1
ATOM 5044 C C . HIS A 1 626 ? 14.952 33.368 -20.286 1.00 70.69 626 HIS A C 1
ATOM 5046 O O . HIS A 1 626 ? 15.331 34.191 -19.453 1.00 70.69 626 HIS A O 1
ATOM 5052 N N . THR A 1 627 ? 13.933 32.533 -20.063 1.00 70.06 627 THR A N 1
ATOM 5053 C CA . THR A 1 627 ? 13.221 32.431 -18.783 1.00 70.06 627 THR A CA 1
ATOM 5054 C C . THR A 1 627 ? 13.892 31.376 -17.898 1.00 70.06 627 THR A C 1
ATOM 5056 O O . THR A 1 627 ? 14.408 30.378 -18.387 1.00 70.06 627 THR A O 1
ATOM 5059 N N . PHE A 1 628 ? 13.924 31.618 -16.587 1.00 64.62 628 PHE A N 1
ATOM 5060 C CA . PHE A 1 628 ? 14.616 30.765 -15.607 1.00 64.62 628 PHE A CA 1
ATOM 5061 C C . PHE A 1 628 ? 13.687 29.820 -14.843 1.00 64.62 628 PHE A C 1
ATOM 5063 O O . PHE A 1 628 ? 14.165 29.036 -14.029 1.00 64.62 628 PHE A O 1
ATOM 5070 N N . HIS A 1 629 ? 12.381 29.931 -15.083 1.00 69.62 629 HIS A N 1
ATOM 5071 C CA . HIS A 1 629 ? 11.310 29.265 -14.350 1.00 69.62 629 HIS A CA 1
ATOM 5072 C C . HIS A 1 629 ? 10.273 28.697 -15.313 1.00 69.62 629 HIS A C 1
ATOM 5074 O O . HIS A 1 629 ? 10.098 29.221 -16.413 1.00 69.62 629 HIS A O 1
ATOM 5080 N N . ASP A 1 630 ? 9.515 27.699 -14.863 1.00 76.38 630 ASP A N 1
ATOM 5081 C CA . ASP A 1 630 ? 8.380 27.136 -15.607 1.00 76.38 630 ASP A CA 1
ATOM 5082 C C . ASP A 1 630 ? 7.115 28.033 -15.552 1.00 76.38 630 ASP A C 1
ATOM 5084 O O . ASP A 1 630 ? 5.984 27.545 -15.626 1.00 76.38 630 ASP A O 1
ATOM 5088 N N . ASP A 1 631 ? 7.290 29.357 -15.444 1.00 75.62 631 ASP A N 1
ATOM 5089 C CA . ASP A 1 631 ? 6.225 30.372 -15.387 1.00 75.62 631 ASP A CA 1
ATOM 5090 C C . ASP A 1 631 ? 5.621 30.631 -16.779 1.00 75.62 631 ASP A C 1
ATOM 5092 O O . ASP A 1 631 ? 5.606 31.746 -17.309 1.00 75.62 631 ASP A O 1
ATOM 5096 N N . PHE A 1 632 ? 5.127 29.566 -17.401 1.00 81.50 632 PHE A N 1
ATOM 5097 C CA . PHE A 1 632 ? 4.596 29.579 -18.754 1.00 81.50 632 PHE A CA 1
ATOM 5098 C C . PHE A 1 632 ? 3.089 29.823 -18.773 1.00 81.50 632 PHE A C 1
ATOM 5100 O O . PHE A 1 632 ? 2.321 29.337 -17.939 1.00 81.50 632 PHE A O 1
ATOM 5107 N N . THR A 1 633 ? 2.624 30.582 -19.765 1.00 82.19 633 THR A N 1
ATOM 5108 C CA . THR A 1 633 ? 1.189 30.757 -19.981 1.00 82.19 633 THR A CA 1
ATOM 5109 C C . THR A 1 633 ? 0.584 29.498 -20.603 1.00 82.19 633 THR A C 1
ATOM 5111 O O . THR A 1 633 ? 1.259 28.680 -21.224 1.00 82.19 633 THR A O 1
ATOM 5114 N N . LYS A 1 634 ? -0.745 29.362 -20.544 1.00 81.81 634 LYS A N 1
ATOM 5115 C CA . LYS A 1 634 ? -1.458 28.273 -21.236 1.00 81.81 634 LYS A CA 1
ATOM 5116 C C . LYS A 1 634 ? -1.127 28.188 -22.739 1.00 81.81 634 LYS A C 1
ATOM 5118 O O . LYS A 1 634 ? -1.131 27.100 -23.307 1.00 81.81 634 LYS A O 1
ATOM 5123 N N . ASN A 1 635 ? -0.853 29.325 -23.385 1.00 80.44 635 ASN A N 1
ATOM 5124 C CA . ASN A 1 635 ? -0.480 29.361 -24.801 1.00 80.44 635 ASN A CA 1
ATOM 5125 C C . ASN A 1 635 ? 0.943 28.836 -25.041 1.00 80.44 635 ASN A C 1
ATOM 5127 O O . ASN A 1 635 ? 1.192 28.238 -26.084 1.00 80.44 635 ASN A O 1
ATOM 5131 N N . ASP A 1 636 ? 1.843 29.041 -24.083 1.00 81.94 636 ASP A N 1
ATOM 5132 C CA . ASP A 1 636 ? 3.229 28.574 -24.135 1.00 81.94 636 ASP A CA 1
ATOM 5133 C C . ASP A 1 636 ? 3.294 27.049 -23.953 1.00 81.94 636 ASP A C 1
ATOM 5135 O O . ASP A 1 636 ? 3.990 26.365 -24.701 1.00 81.94 636 ASP A O 1
ATOM 5139 N N . PHE A 1 637 ? 2.464 26.485 -23.068 1.00 79.19 637 PHE A N 1
ATOM 5140 C CA . PHE A 1 637 ? 2.307 25.029 -22.949 1.00 79.19 637 PHE A CA 1
ATOM 5141 C C . PHE A 1 637 ? 1.757 24.387 -24.229 1.00 79.19 637 PHE A C 1
ATOM 5143 O O . PHE A 1 637 ? 2.293 23.385 -24.695 1.00 79.19 637 PHE A O 1
ATOM 5150 N N . GLY A 1 638 ? 0.744 24.999 -24.857 1.00 77.56 638 GLY A N 1
ATOM 5151 C CA . GLY A 1 638 ? 0.240 24.535 -26.156 1.00 77.56 638 GLY A CA 1
ATOM 5152 C C . GLY A 1 638 ? 1.274 24.637 -27.288 1.00 77.56 638 GLY A C 1
ATOM 5153 O O . GLY A 1 638 ? 1.191 23.902 -28.270 1.00 77.56 638 GLY A O 1
ATOM 5154 N N . PHE A 1 639 ? 2.260 25.532 -27.168 1.00 81.44 639 PHE A N 1
ATOM 5155 C CA . PHE A 1 639 ? 3.394 25.612 -28.089 1.00 81.44 639 PHE A CA 1
ATOM 5156 C C . PHE A 1 639 ? 4.409 24.480 -27.861 1.00 81.44 639 PHE A C 1
ATOM 5158 O O . PHE A 1 639 ? 4.831 23.860 -28.841 1.00 81.44 639 PHE A O 1
ATOM 5165 N N . LEU A 1 640 ? 4.767 24.191 -26.605 1.00 79.75 640 LEU A N 1
ATOM 5166 C CA . LEU A 1 640 ? 5.706 23.121 -26.245 1.00 79.75 640 LEU A CA 1
ATOM 5167 C C . LEU A 1 640 ? 5.211 21.749 -26.718 1.00 79.75 640 LEU A C 1
ATOM 5169 O O . LEU A 1 640 ? 5.960 21.036 -27.385 1.00 79.75 640 LEU A O 1
ATOM 5173 N N . ASP A 1 641 ? 3.936 21.443 -26.473 1.00 75.56 641 ASP A N 1
ATOM 5174 C CA . ASP A 1 641 ? 3.266 20.206 -26.902 1.00 75.56 641 ASP A CA 1
ATOM 5175 C C . ASP A 1 641 ? 3.370 19.968 -28.424 1.00 75.56 641 ASP A C 1
ATOM 5177 O O . ASP A 1 641 ? 3.698 18.884 -28.902 1.00 75.56 641 ASP A O 1
ATOM 5181 N N . GLY A 1 642 ? 3.222 21.023 -29.231 1.00 76.56 642 GLY A N 1
ATOM 5182 C CA . GLY A 1 642 ? 3.368 20.920 -30.687 1.00 76.56 642 GLY A CA 1
ATOM 5183 C C . GLY A 1 642 ? 4.806 20.673 -31.174 1.00 76.56 642 GLY A C 1
ATOM 5184 O O . GLY A 1 642 ? 5.006 20.242 -32.314 1.00 76.56 642 GLY A O 1
ATOM 5185 N N . PHE A 1 643 ? 5.823 20.966 -30.357 1.00 83.00 643 PHE A N 1
ATOM 5186 C CA . PHE A 1 643 ? 7.239 20.859 -30.728 1.00 83.00 643 PHE A CA 1
ATOM 5187 C C . PHE A 1 643 ? 7.942 19.624 -30.143 1.00 83.00 643 PHE A C 1
ATOM 5189 O O . PHE A 1 643 ? 8.991 19.244 -30.678 1.00 83.00 643 PHE A O 1
ATOM 5196 N N . THR A 1 644 ? 7.356 18.941 -29.150 1.00 85.06 644 THR A N 1
ATOM 5197 C CA . THR A 1 644 ? 7.835 17.639 -28.629 1.00 85.06 644 THR A CA 1
ATOM 5198 C C . THR A 1 644 ? 8.070 16.634 -29.757 1.00 85.06 644 THR A C 1
ATOM 5200 O O . THR A 1 644 ? 9.115 15.993 -29.815 1.00 85.06 644 THR A O 1
ATOM 5203 N N . HIS A 1 645 ? 7.172 16.593 -30.743 1.00 86.62 645 HIS A N 1
ATOM 5204 C CA . HIS A 1 645 ? 7.263 15.735 -31.924 1.00 86.62 645 HIS A CA 1
ATOM 5205 C C . HIS A 1 645 ? 8.540 15.967 -32.748 1.00 86.62 645 HIS A C 1
ATOM 5207 O O . HIS A 1 645 ? 9.128 15.024 -33.278 1.00 86.62 645 HIS A O 1
ATOM 5213 N N . LYS A 1 646 ? 9.008 17.217 -32.860 1.00 85.75 646 LYS A N 1
ATOM 5214 C CA . LYS A 1 646 ? 10.247 17.534 -33.592 1.00 85.75 646 LYS A CA 1
ATOM 5215 C C . LYS A 1 646 ? 11.481 17.111 -32.808 1.00 85.75 646 LYS A C 1
ATOM 5217 O O . LYS A 1 646 ? 12.436 16.621 -33.406 1.00 85.75 646 LYS A O 1
ATOM 5222 N N . LEU A 1 647 ? 11.452 17.291 -31.490 1.00 87.81 647 LEU A N 1
ATOM 5223 C CA . LEU A 1 647 ? 12.529 16.857 -30.608 1.00 87.81 647 LEU A CA 1
ATOM 5224 C C . LEU A 1 647 ? 12.638 15.324 -30.585 1.00 87.81 647 LEU A C 1
ATOM 5226 O O . LEU A 1 647 ? 13.728 14.782 -30.749 1.00 87.81 647 LEU A O 1
ATOM 5230 N N . ALA A 1 648 ? 11.504 14.626 -30.502 1.00 89.38 648 ALA A N 1
ATOM 5231 C CA . ALA A 1 648 ? 11.427 13.172 -30.604 1.00 89.38 648 ALA A CA 1
ATOM 5232 C C . ALA A 1 648 ? 12.025 12.657 -31.925 1.00 89.38 648 ALA A C 1
ATOM 5234 O O . ALA A 1 648 ? 12.888 11.777 -31.927 1.00 89.38 648 ALA A O 1
ATOM 5235 N N . ALA A 1 649 ? 11.636 13.259 -33.056 1.00 89.19 649 ALA A N 1
ATOM 5236 C CA . ALA A 1 649 ? 12.186 12.918 -34.368 1.00 89.19 649 ALA A CA 1
ATOM 5237 C C . ALA A 1 649 ? 13.707 13.143 -34.452 1.00 89.19 649 ALA A C 1
ATOM 5239 O O . ALA A 1 649 ? 14.419 12.358 -35.084 1.00 89.19 649 ALA A O 1
ATOM 5240 N N . TYR A 1 650 ? 14.213 14.197 -33.808 1.00 89.62 650 TYR A N 1
ATOM 5241 C CA . TYR A 1 650 ? 15.641 14.490 -33.742 1.00 89.62 650 TYR A CA 1
ATOM 5242 C C . TYR A 1 650 ? 16.422 13.382 -33.012 1.00 89.62 650 TYR A C 1
ATOM 5244 O O . TYR A 1 650 ? 17.375 12.837 -33.579 1.00 89.62 650 TYR A O 1
ATOM 5252 N N . TYR A 1 651 ? 15.993 12.985 -31.809 1.00 90.38 651 TYR A N 1
ATOM 5253 C CA . TYR A 1 651 ? 16.665 11.928 -31.041 1.00 90.38 651 TYR A CA 1
ATOM 5254 C C . TYR A 1 651 ? 16.579 10.556 -31.720 1.00 90.38 651 TYR A C 1
ATOM 5256 O O . TYR A 1 651 ? 17.568 9.820 -31.747 1.00 90.38 651 TYR A O 1
ATOM 5264 N N . LEU A 1 652 ? 15.445 10.237 -32.351 1.00 90.19 652 LEU A N 1
ATOM 5265 C CA . LEU A 1 652 ? 15.285 9.015 -33.146 1.00 90.19 652 LEU A CA 1
ATOM 5266 C C . LEU A 1 652 ? 16.236 8.969 -34.341 1.00 90.19 652 LEU A C 1
ATOM 5268 O O . LEU A 1 652 ? 16.926 7.971 -34.540 1.00 90.19 652 LEU A O 1
ATOM 5272 N N . SER A 1 653 ? 16.314 10.056 -35.112 1.00 88.69 653 SER A N 1
ATOM 5273 C CA . SER A 1 653 ? 17.243 10.165 -36.242 1.00 88.69 653 SER A CA 1
ATOM 5274 C C . SER A 1 653 ? 18.692 9.995 -35.787 1.00 88.69 653 SER A C 1
ATOM 5276 O O . SER A 1 653 ? 19.490 9.329 -36.451 1.00 88.69 653 SER A O 1
ATOM 5278 N N . LYS A 1 654 ? 19.040 10.549 -34.621 1.00 86.38 654 LYS A N 1
ATOM 5279 C CA . LYS A 1 654 ? 20.385 10.423 -34.068 1.00 86.38 654 LYS A CA 1
ATOM 5280 C C . LYS A 1 654 ? 20.714 8.984 -33.672 1.00 86.38 654 LYS A C 1
ATOM 5282 O O . LYS A 1 654 ? 21.767 8.479 -34.053 1.00 86.38 654 LYS A O 1
ATOM 5287 N N . SER A 1 655 ? 19.794 8.325 -32.976 1.00 90.06 655 SER A N 1
ATOM 5288 C CA . SER A 1 655 ? 19.909 6.912 -32.611 1.00 90.06 655 SER A CA 1
ATOM 5289 C C . SER A 1 655 ? 20.051 6.015 -33.849 1.00 90.06 655 SER A C 1
ATOM 5291 O O . SER A 1 655 ? 20.939 5.167 -33.919 1.00 90.06 655 SER A O 1
ATOM 5293 N N . GLU A 1 656 ? 19.265 6.279 -34.897 1.00 90.00 656 GLU A N 1
ATOM 5294 C CA . GLU A 1 656 ? 19.349 5.567 -36.174 1.00 90.00 656 GLU A CA 1
ATOM 5295 C C . GLU A 1 656 ? 20.716 5.737 -36.862 1.00 90.00 656 GLU A C 1
ATOM 5297 O O . GLU A 1 656 ? 21.286 4.776 -37.387 1.00 90.00 656 GLU A O 1
ATOM 5302 N N . GLN A 1 657 ? 21.262 6.955 -36.869 1.00 88.81 657 GLN A N 1
ATOM 5303 C CA . GLN A 1 657 ? 22.588 7.229 -37.427 1.00 88.81 657 GLN A CA 1
ATOM 5304 C C . GLN A 1 657 ? 23.692 6.526 -36.641 1.00 88.81 657 GLN A C 1
ATOM 5306 O O . GLN A 1 657 ? 24.591 5.941 -37.249 1.00 88.81 657 GLN A O 1
ATOM 5311 N N . ASP A 1 658 ? 23.618 6.568 -35.311 1.00 88.25 658 ASP A N 1
ATOM 5312 C CA . ASP A 1 658 ? 24.591 5.923 -34.434 1.00 88.25 658 ASP A CA 1
ATOM 5313 C C . ASP A 1 658 ? 24.554 4.395 -34.648 1.00 88.25 658 ASP A C 1
ATOM 5315 O O . ASP A 1 658 ? 25.608 3.775 -34.823 1.00 88.25 658 ASP A O 1
ATOM 5319 N N . LEU A 1 659 ? 23.359 3.804 -34.787 1.00 88.75 659 LEU A N 1
ATOM 5320 C CA . LEU A 1 659 ? 23.175 2.392 -35.140 1.00 88.75 659 LEU A CA 1
ATOM 5321 C C . LEU A 1 659 ? 23.812 2.047 -36.496 1.00 88.75 659 LEU A C 1
ATOM 5323 O O . LEU A 1 659 ? 24.581 1.089 -36.603 1.00 88.75 659 LEU A O 1
ATOM 5327 N N . LYS A 1 660 ? 23.538 2.839 -37.542 1.00 89.56 660 LYS A N 1
ATOM 5328 C CA . LYS A 1 660 ? 24.130 2.640 -38.878 1.00 89.56 660 LYS A CA 1
ATOM 5329 C C . LYS A 1 660 ? 25.650 2.751 -38.853 1.00 89.56 660 LYS A C 1
ATOM 5331 O O . LYS A 1 660 ? 26.328 1.963 -39.509 1.00 89.56 660 LYS A O 1
ATOM 5336 N N . HIS A 1 661 ? 26.190 3.722 -38.121 1.00 89.56 661 HIS A N 1
ATOM 5337 C CA . HIS A 1 661 ? 27.629 3.927 -38.013 1.00 89.56 661 HIS A CA 1
ATOM 5338 C C . HIS A 1 661 ? 28.311 2.751 -37.304 1.00 89.56 661 HIS A C 1
ATOM 5340 O O . HIS A 1 661 ? 29.324 2.254 -37.795 1.00 89.56 661 HIS A O 1
ATOM 5346 N N . GLN A 1 662 ? 27.738 2.270 -36.196 1.00 88.19 662 GLN A N 1
ATOM 5347 C CA . GLN A 1 662 ? 28.236 1.096 -35.474 1.00 88.19 662 GLN A CA 1
ATOM 5348 C C . GLN A 1 662 ? 28.207 -0.157 -36.359 1.00 88.19 662 GLN A C 1
ATOM 5350 O O . GLN A 1 662 ? 29.238 -0.809 -36.524 1.00 88.19 662 GLN A O 1
ATOM 5355 N N . LEU A 1 663 ? 27.080 -0.435 -37.025 1.00 88.62 663 LEU A N 1
ATOM 5356 C CA . LEU A 1 663 ? 26.961 -1.566 -37.953 1.00 88.62 663 LEU A CA 1
ATOM 5357 C C . LEU A 1 663 ? 27.942 -1.472 -39.125 1.00 88.62 663 LEU A C 1
ATOM 5359 O O . LEU A 1 663 ? 28.541 -2.473 -39.502 1.00 88.62 663 LEU A O 1
ATOM 5363 N N . ALA A 1 664 ? 28.143 -0.285 -39.699 1.00 89.44 664 ALA A N 1
ATOM 5364 C CA . ALA A 1 664 ? 29.115 -0.088 -40.771 1.00 89.44 664 ALA A CA 1
ATOM 5365 C C . ALA A 1 664 ? 30.570 -0.224 -40.286 1.00 89.44 664 ALA A C 1
ATOM 5367 O O . ALA A 1 664 ? 31.441 -0.577 -41.080 1.00 89.44 664 ALA A O 1
ATOM 5368 N N . GLY A 1 665 ? 30.844 0.068 -39.012 1.00 88.88 665 GLY A N 1
ATOM 5369 C CA . GLY A 1 665 ? 32.153 -0.122 -38.389 1.00 88.88 665 GLY A CA 1
ATOM 5370 C C . GLY A 1 665 ? 32.469 -1.597 -38.142 1.00 88.88 665 GLY A C 1
ATOM 5371 O O . GLY A 1 665 ? 33.529 -2.071 -38.546 1.00 88.88 665 GLY A O 1
ATOM 5372 N N . GLU A 1 666 ? 31.535 -2.329 -37.533 1.00 88.25 666 GLU A N 1
ATOM 5373 C CA . GLU A 1 666 ? 31.679 -3.766 -37.256 1.00 88.25 666 GLU A CA 1
ATOM 5374 C C . GLU A 1 666 ? 31.532 -4.625 -38.518 1.00 88.25 666 GLU A C 1
ATOM 5376 O O . GLU A 1 666 ? 32.141 -5.688 -38.631 1.00 88.25 666 GLU A O 1
ATOM 5381 N N . CYS A 1 667 ? 30.753 -4.152 -39.494 1.00 88.25 667 CYS A N 1
ATOM 5382 C CA . CYS A 1 667 ? 30.527 -4.830 -40.759 1.00 88.25 667 CYS A CA 1
ATOM 5383 C C . CYS A 1 667 ? 30.622 -3.882 -41.972 1.00 88.25 667 CYS A C 1
ATOM 5385 O O . CYS A 1 667 ? 29.609 -3.471 -42.551 1.00 88.25 667 CYS A O 1
ATOM 5387 N N . PRO A 1 668 ? 31.849 -3.579 -42.438 1.00 87.88 668 PRO A N 1
ATOM 5388 C CA . PRO A 1 668 ? 32.097 -2.609 -43.511 1.00 87.88 668 PRO A CA 1
ATOM 5389 C C . PRO A 1 668 ? 31.346 -2.856 -44.824 1.00 87.88 668 PRO A C 1
ATOM 5391 O O . PRO A 1 668 ? 31.070 -1.908 -45.560 1.00 87.88 668 PRO A O 1
ATOM 5394 N N . MET A 1 669 ? 30.987 -4.105 -45.131 1.00 86.88 669 MET A N 1
ATOM 5395 C CA . MET A 1 669 ? 30.245 -4.444 -46.350 1.00 86.88 669 MET A CA 1
ATOM 5396 C C . MET A 1 669 ? 28.791 -3.956 -46.353 1.00 86.88 669 MET A C 1
ATOM 5398 O O . MET A 1 669 ? 28.235 -3.747 -47.428 1.00 86.88 669 MET A O 1
ATOM 5402 N N . LEU A 1 670 ? 28.196 -3.704 -45.182 1.00 86.69 670 LEU A N 1
ATOM 5403 C CA . LEU A 1 670 ? 26.845 -3.145 -45.077 1.00 86.69 670 LEU A CA 1
ATOM 5404 C C . LEU A 1 670 ? 26.815 -1.627 -45.307 1.00 86.69 670 LEU A C 1
ATOM 5406 O O . LEU A 1 670 ? 25.747 -1.060 -45.506 1.00 86.69 670 LEU A O 1
ATOM 5410 N N . LYS A 1 671 ? 27.967 -0.945 -45.331 1.00 86.75 671 LYS A N 1
ATOM 5411 C CA . LYS A 1 671 ? 28.054 0.526 -45.360 1.00 86.75 671 LYS A CA 1
ATOM 5412 C C . LYS A 1 671 ? 27.258 1.184 -46.497 1.00 86.75 671 LYS A C 1
ATOM 5414 O O . LYS A 1 671 ? 26.632 2.216 -46.281 1.00 86.75 671 LYS A O 1
ATOM 5419 N N . LEU A 1 672 ? 27.289 0.604 -47.699 1.00 83.44 672 LEU A N 1
ATOM 5420 C CA . LEU A 1 672 ? 26.555 1.106 -48.872 1.00 83.44 672 LEU A CA 1
ATOM 5421 C C . LEU A 1 672 ? 25.045 0.842 -48.788 1.00 83.44 672 LEU A C 1
ATOM 5423 O O . LEU A 1 672 ? 24.261 1.668 -49.247 1.00 83.44 672 LEU A O 1
ATOM 5427 N N . ASP A 1 673 ? 24.653 -0.289 -48.202 1.00 83.25 673 ASP A N 1
ATOM 5428 C CA . ASP A 1 673 ? 23.250 -0.668 -48.019 1.00 83.25 673 ASP A CA 1
ATOM 5429 C C . ASP A 1 673 ? 22.599 0.196 -46.923 1.00 83.25 673 ASP A C 1
ATOM 5431 O O . ASP A 1 673 ? 21.567 0.830 -47.134 1.00 83.25 673 ASP A O 1
ATOM 5435 N N . LEU A 1 674 ? 23.287 0.350 -45.787 1.00 85.62 674 LEU A N 1
ATOM 5436 C CA . LEU A 1 674 ? 22.854 1.165 -44.647 1.00 85.62 674 LEU A CA 1
ATOM 5437 C C . LEU A 1 674 ? 22.696 2.652 -44.985 1.00 85.62 674 LEU A C 1
ATOM 5439 O O . LEU A 1 674 ? 21.847 3.321 -44.398 1.00 85.62 674 LEU A O 1
ATOM 5443 N N . ALA A 1 675 ? 23.488 3.176 -45.926 1.00 82.12 675 ALA A N 1
ATOM 5444 C CA . ALA A 1 675 ? 23.418 4.578 -46.336 1.00 82.12 675 ALA A CA 1
ATOM 5445 C C . ALA A 1 675 ? 22.079 4.951 -47.000 1.00 82.12 675 ALA A C 1
ATOM 5447 O O . ALA A 1 675 ? 21.694 6.117 -46.957 1.00 82.12 675 ALA A O 1
ATOM 5448 N N . ASN A 1 676 ? 21.378 3.979 -47.595 1.00 79.69 676 ASN A N 1
ATOM 5449 C CA . ASN A 1 676 ? 20.142 4.210 -48.348 1.00 79.69 676 ASN A CA 1
ATOM 5450 C C . ASN A 1 676 ? 18.878 3.698 -47.639 1.00 79.69 676 ASN A C 1
ATOM 5452 O O . ASN A 1 676 ? 17.774 3.968 -48.107 1.00 79.69 676 ASN A O 1
ATOM 5456 N N . ARG A 1 677 ? 19.017 2.964 -46.530 1.00 80.56 677 ARG A N 1
ATOM 5457 C CA . ARG A 1 677 ? 17.887 2.433 -45.751 1.00 80.56 677 ARG A CA 1
ATOM 5458 C C . ARG A 1 677 ? 17.428 3.412 -44.685 1.00 80.56 677 ARG A C 1
ATOM 5460 O O . ARG A 1 677 ? 18.242 4.179 -44.173 1.00 80.56 677 ARG A O 1
ATOM 5467 N N . SER A 1 678 ? 16.151 3.347 -44.306 1.00 82.12 678 SER A N 1
ATOM 5468 C CA . SER A 1 678 ? 15.637 4.007 -43.103 1.00 82.12 678 SER A CA 1
ATOM 5469 C C . SER A 1 678 ? 14.937 3.003 -42.195 1.00 82.12 678 SER A C 1
ATOM 5471 O O . SER A 1 678 ? 14.026 2.298 -42.623 1.00 82.12 678 SER A O 1
ATOM 5473 N N . PHE A 1 679 ? 15.341 2.968 -40.928 1.00 79.06 679 PHE A N 1
ATOM 5474 C CA . PHE A 1 679 ? 14.776 2.071 -39.924 1.00 79.06 679 PHE A CA 1
ATOM 5475 C C . PHE A 1 679 ? 13.556 2.661 -39.200 1.00 79.06 679 PHE A C 1
ATOM 5477 O O . PHE A 1 679 ? 12.914 1.968 -38.424 1.00 79.06 679 PHE A O 1
ATOM 5484 N N . LEU A 1 680 ? 13.176 3.912 -39.473 1.00 72.25 680 LEU A N 1
ATOM 5485 C CA . LEU A 1 680 ? 12.029 4.574 -38.831 1.00 72.25 680 LEU A CA 1
ATOM 5486 C C . LEU A 1 680 ? 10.668 4.208 -39.468 1.00 72.25 680 LEU A C 1
ATOM 5488 O O . LEU A 1 680 ? 9.639 4.767 -39.094 1.00 72.25 680 LEU A O 1
ATOM 5492 N N . GLY A 1 681 ? 10.656 3.285 -40.439 1.00 65.62 681 GLY A N 1
ATOM 5493 C CA . GLY A 1 681 ? 9.465 2.810 -41.153 1.00 65.62 681 GLY A CA 1
ATOM 5494 C C . GLY A 1 681 ? 9.247 1.293 -41.046 1.00 65.62 681 GLY A C 1
ATOM 5495 O O . GLY A 1 681 ? 9.621 0.659 -40.067 1.00 65.62 681 GLY A O 1
ATOM 5496 N N . LYS A 1 682 ? 8.658 0.678 -42.083 1.00 61.19 682 LYS A N 1
ATOM 5497 C CA . LYS A 1 682 ? 8.317 -0.766 -42.116 1.00 61.19 682 LYS A CA 1
ATOM 5498 C C . LYS A 1 682 ? 9.518 -1.725 -42.181 1.00 61.19 682 LYS A C 1
ATOM 5500 O O . LYS A 1 682 ? 9.317 -2.933 -42.204 1.00 61.19 682 LYS A O 1
ATOM 5505 N N . GLU A 1 683 ? 10.745 -1.213 -42.254 1.00 64.50 683 GLU A N 1
ATOM 5506 C CA . GLU A 1 683 ? 11.966 -2.032 -42.358 1.00 64.50 683 GLU A CA 1
ATOM 5507 C C . GLU A 1 683 ? 12.524 -2.475 -40.995 1.00 64.50 683 GLU A C 1
ATOM 5509 O O . GLU A 1 683 ? 13.491 -3.239 -40.941 1.00 64.50 683 GLU A O 1
ATOM 5514 N N . LEU A 1 684 ? 11.893 -2.032 -39.902 1.00 67.50 684 LEU A N 1
ATOM 5515 C CA . LEU A 1 684 ? 12.213 -2.413 -38.533 1.00 67.50 684 LEU A CA 1
ATOM 5516 C C . LEU A 1 684 ? 11.688 -3.820 -38.210 1.00 67.50 684 LEU A C 1
ATOM 5518 O O . LEU A 1 684 ? 10.660 -3.972 -37.557 1.00 67.50 684 LEU A O 1
ATOM 5522 N N . SER A 1 685 ? 12.362 -4.856 -38.708 1.00 75.75 685 SER A N 1
ATOM 5523 C CA . SER A 1 685 ? 12.006 -6.243 -38.393 1.00 75.75 685 SER A CA 1
ATOM 5524 C C . SER A 1 685 ? 13.231 -7.101 -38.132 1.00 75.75 685 SER A C 1
ATOM 5526 O O . SER A 1 685 ? 14.267 -6.937 -38.786 1.00 75.75 685 SER A O 1
ATOM 5528 N N . TYR A 1 686 ? 13.082 -8.077 -37.241 1.00 80.81 686 TYR A N 1
ATOM 5529 C CA . TYR A 1 686 ? 14.103 -9.073 -36.953 1.00 80.81 686 TYR A CA 1
ATOM 5530 C C . TYR A 1 686 ? 14.594 -9.803 -38.196 1.00 80.81 686 TYR A C 1
ATOM 5532 O O . TYR A 1 686 ? 15.788 -10.063 -38.312 1.00 80.81 686 TYR A O 1
ATOM 5540 N N . SER A 1 687 ? 13.720 -10.043 -39.176 1.00 81.19 687 SER A N 1
ATOM 5541 C CA . SER A 1 687 ? 14.116 -10.690 -40.431 1.00 81.19 687 SER A CA 1
ATOM 5542 C C . SER A 1 687 ? 15.243 -9.940 -41.159 1.00 81.19 687 SER A C 1
ATOM 5544 O O . SER A 1 687 ? 16.220 -10.559 -41.573 1.00 81.19 687 SER A O 1
ATOM 5546 N N . THR A 1 688 ? 15.183 -8.605 -41.203 1.00 80.81 688 THR A N 1
ATOM 5547 C CA . THR A 1 688 ? 16.224 -7.759 -41.807 1.00 80.81 688 THR A CA 1
ATOM 5548 C C . THR A 1 688 ? 17.560 -7.895 -41.069 1.00 80.81 688 THR A C 1
ATOM 5550 O O . THR A 1 688 ? 18.623 -7.968 -41.682 1.00 80.81 688 THR A O 1
ATOM 5553 N N . PHE A 1 689 ? 17.524 -7.937 -39.736 1.00 86.19 689 PHE A N 1
ATOM 5554 C CA . PHE A 1 689 ? 18.731 -8.021 -38.911 1.00 86.19 689 PHE A CA 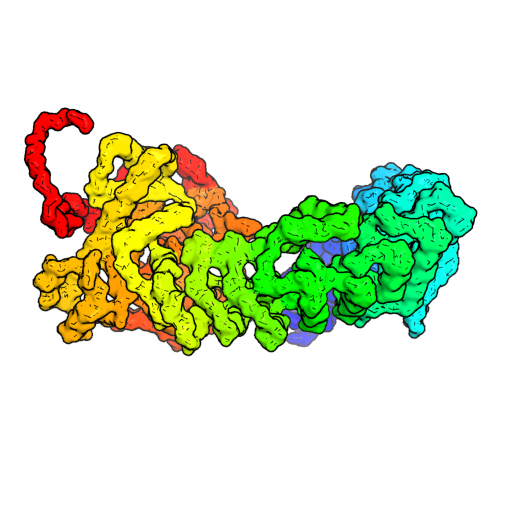1
ATOM 5555 C C . PHE A 1 689 ? 19.303 -9.440 -38.844 1.00 86.19 689 PHE A C 1
ATOM 5557 O O . PHE A 1 689 ? 20.516 -9.595 -38.711 1.00 86.19 689 PHE A O 1
ATOM 5564 N N . ALA A 1 690 ? 18.472 -10.470 -39.001 1.00 85.19 690 ALA A N 1
ATOM 5565 C CA . ALA A 1 690 ? 18.915 -11.852 -39.141 1.00 85.19 690 ALA A CA 1
ATOM 5566 C C . ALA A 1 690 ? 19.776 -12.032 -40.404 1.00 85.19 690 ALA A C 1
ATOM 5568 O O . ALA A 1 690 ? 20.829 -12.671 -40.340 1.00 85.19 690 ALA A O 1
ATOM 5569 N N . ASP A 1 691 ? 19.399 -11.391 -41.515 1.00 85.25 691 ASP A N 1
ATOM 5570 C CA . ASP A 1 691 ? 20.208 -11.371 -42.740 1.00 85.25 691 ASP A CA 1
ATOM 5571 C C . ASP A 1 691 ? 21.559 -10.673 -42.512 1.00 85.25 691 ASP A C 1
ATOM 5573 O O . ASP A 1 691 ? 22.610 -11.184 -42.912 1.00 85.25 691 ASP A O 1
ATOM 5577 N N . PHE A 1 692 ? 21.570 -9.539 -41.803 1.00 87.56 692 PHE A N 1
ATOM 5578 C CA . PHE A 1 692 ? 22.817 -8.870 -41.416 1.00 87.56 692 PHE A CA 1
ATOM 5579 C C . PHE A 1 692 ? 23.686 -9.753 -40.514 1.00 87.56 692 PHE A C 1
ATOM 5581 O O . PHE A 1 692 ? 24.896 -9.826 -40.721 1.00 87.56 692 PHE A O 1
ATOM 5588 N N . LYS A 1 693 ? 23.088 -10.468 -39.553 1.00 87.88 693 LYS A N 1
ATOM 5589 C CA . LYS A 1 693 ? 23.790 -11.389 -38.641 1.00 87.88 693 LYS A CA 1
ATOM 5590 C C . LYS A 1 693 ? 24.426 -12.556 -39.402 1.00 87.88 693 LYS A C 1
ATOM 5592 O O . LYS A 1 693 ? 25.567 -12.912 -39.117 1.00 87.88 693 LYS A O 1
ATOM 5597 N N . ALA A 1 694 ? 23.746 -13.091 -40.421 1.00 85.50 694 ALA A N 1
ATOM 5598 C CA . ALA A 1 694 ? 24.287 -14.135 -41.295 1.00 85.50 694 ALA A CA 1
ATOM 5599 C C . ALA A 1 694 ? 25.482 -13.651 -42.134 1.00 85.50 694 ALA A C 1
ATOM 5601 O O . ALA A 1 694 ? 26.430 -14.401 -42.370 1.00 85.50 694 ALA A O 1
ATOM 5602 N N . LEU A 1 695 ? 25.451 -12.391 -42.568 1.00 84.81 695 LEU A N 1
ATOM 5603 C CA . LEU A 1 695 ? 26.542 -11.762 -43.306 1.00 84.81 695 LEU A CA 1
ATOM 5604 C C . LEU A 1 695 ? 27.726 -11.419 -42.376 1.00 84.81 695 LEU A C 1
ATOM 5606 O O . LEU A 1 695 ? 28.886 -11.593 -42.748 1.00 84.81 695 LEU A O 1
ATOM 5610 N N . CYS A 1 696 ? 27.456 -10.983 -41.147 1.00 84.50 696 CYS A N 1
ATOM 5611 C CA . CYS A 1 696 ? 28.426 -10.360 -40.248 1.00 84.50 696 CYS A CA 1
ATOM 5612 C C . CYS A 1 696 ? 28.565 -11.117 -38.912 1.00 84.50 696 CYS A C 1
ATOM 5614 O O . CYS A 1 696 ? 28.376 -10.535 -37.845 1.00 84.50 696 CYS A O 1
ATOM 5616 N N . ALA A 1 697 ? 28.935 -12.402 -38.953 1.00 77.31 697 ALA A N 1
ATOM 5617 C CA . ALA A 1 697 ? 28.946 -13.298 -37.783 1.00 77.31 697 ALA A CA 1
ATOM 5618 C C . ALA A 1 697 ? 29.845 -12.866 -36.593 1.00 77.31 697 ALA A C 1
ATOM 5620 O O . ALA A 1 697 ? 29.753 -13.448 -35.516 1.00 77.31 697 ALA A O 1
ATOM 5621 N N . GLY A 1 698 ? 30.720 -11.868 -36.770 1.00 78.00 698 GLY A N 1
ATOM 5622 C CA . GLY A 1 698 ? 31.593 -11.318 -35.723 1.00 78.00 698 GLY A CA 1
ATOM 5623 C C . GLY A 1 698 ? 31.113 -10.009 -35.084 1.00 78.00 698 GLY A C 1
ATOM 5624 O O . GLY A 1 698 ? 31.837 -9.448 -34.269 1.00 78.00 698 GLY A O 1
ATOM 5625 N N . SER A 1 699 ? 29.941 -9.491 -35.465 1.00 84.94 699 SER A N 1
ATOM 5626 C CA . SER A 1 699 ? 29.413 -8.232 -34.924 1.00 84.94 699 SER A CA 1
ATOM 5627 C C . SER A 1 699 ? 28.882 -8.417 -33.500 1.00 84.94 699 SER A C 1
ATOM 5629 O O . SER A 1 699 ? 27.971 -9.210 -33.261 1.00 84.94 699 SER A O 1
ATOM 5631 N N . VAL A 1 700 ? 29.426 -7.644 -32.557 1.00 82.94 700 VAL A N 1
ATOM 5632 C CA . VAL A 1 700 ? 28.970 -7.601 -31.159 1.00 82.94 700 VAL A CA 1
ATOM 5633 C C . VAL A 1 700 ? 27.553 -7.037 -31.094 1.00 82.94 700 VAL A C 1
ATOM 5635 O O . VAL A 1 700 ? 26.700 -7.577 -30.390 1.00 82.94 700 VAL A O 1
ATOM 5638 N N . LEU A 1 701 ? 27.273 -5.996 -31.881 1.00 84.56 701 LEU A N 1
ATOM 5639 C CA . LEU A 1 701 ? 25.960 -5.366 -31.945 1.00 84.56 701 LEU A CA 1
ATOM 5640 C C . LEU A 1 701 ? 24.874 -6.315 -32.478 1.00 84.56 701 LEU A C 1
ATOM 5642 O O . LEU A 1 701 ? 23.806 -6.409 -31.882 1.00 84.56 701 LEU A O 1
ATOM 5646 N N . LEU A 1 702 ? 25.134 -7.052 -33.563 1.00 86.56 702 LEU A N 1
ATOM 5647 C CA . LEU A 1 702 ? 24.163 -8.011 -34.115 1.00 86.56 702 LEU A CA 1
ATOM 5648 C C . LEU A 1 702 ? 23.968 -9.232 -33.205 1.00 86.56 702 LEU A C 1
ATOM 5650 O O . LEU A 1 702 ? 22.894 -9.833 -33.195 1.00 86.56 702 LEU A O 1
ATOM 5654 N N . ASN A 1 703 ? 24.970 -9.582 -32.397 1.00 84.50 703 ASN A N 1
ATOM 5655 C CA . ASN A 1 703 ? 24.832 -10.612 -31.368 1.00 84.50 703 ASN A CA 1
ATOM 5656 C C . ASN A 1 703 ? 23.932 -10.179 -30.203 1.00 84.50 703 ASN A C 1
ATOM 5658 O O . ASN A 1 703 ? 23.357 -11.048 -29.560 1.00 84.50 703 ASN A O 1
ATOM 5662 N N . LYS A 1 704 ? 23.742 -8.869 -29.983 1.00 85.12 704 LYS A N 1
ATOM 5663 C CA . LYS A 1 704 ? 22.723 -8.320 -29.072 1.00 85.12 704 LYS A CA 1
ATOM 5664 C C . LYS A 1 704 ? 21.318 -8.278 -29.693 1.00 85.12 704 LYS A C 1
ATOM 5666 O O . LYS A 1 704 ? 20.414 -7.751 -29.063 1.00 85.12 704 LYS A O 1
ATOM 5671 N N . ILE A 1 705 ? 21.102 -8.752 -30.919 1.00 88.94 705 ILE A N 1
ATOM 5672 C CA . ILE A 1 705 ? 19.787 -8.703 -31.571 1.00 88.94 705 ILE A CA 1
ATOM 5673 C C . ILE A 1 705 ? 19.293 -10.127 -31.827 1.00 88.94 705 ILE A C 1
ATOM 5675 O O . ILE A 1 705 ? 19.840 -10.853 -32.665 1.00 88.94 705 ILE A O 1
ATOM 5679 N N . ASP A 1 706 ? 18.240 -10.506 -31.107 1.00 88.81 706 ASP A N 1
ATOM 5680 C CA . ASP A 1 706 ? 17.629 -11.836 -31.113 1.00 88.81 706 ASP A CA 1
ATOM 5681 C C . ASP A 1 706 ? 16.118 -11.796 -31.386 1.00 88.81 706 ASP A C 1
ATOM 5683 O O . ASP A 1 706 ? 15.536 -12.823 -31.729 1.00 88.81 706 ASP A O 1
ATOM 5687 N N . ASN A 1 707 ? 15.480 -10.629 -31.264 1.00 90.06 707 ASN A N 1
ATOM 5688 C CA . ASN A 1 707 ? 14.050 -10.443 -31.508 1.00 90.06 707 ASN A CA 1
ATOM 5689 C C . ASN A 1 707 ? 13.707 -8.983 -31.883 1.00 90.06 707 ASN A C 1
ATOM 5691 O O . ASN A 1 707 ? 14.581 -8.117 -31.955 1.00 90.06 707 ASN A O 1
ATOM 5695 N N . ASP A 1 708 ? 12.423 -8.713 -32.136 1.00 87.12 708 ASP A N 1
ATOM 5696 C CA . ASP A 1 708 ? 11.936 -7.377 -32.509 1.00 87.12 708 ASP A CA 1
ATOM 5697 C C . ASP A 1 708 ? 12.058 -6.345 -31.371 1.00 87.12 708 ASP A C 1
ATOM 5699 O O . ASP A 1 708 ? 12.298 -5.168 -31.645 1.00 87.12 708 ASP A O 1
ATOM 5703 N N . PHE A 1 709 ? 11.962 -6.766 -30.103 1.00 90.56 709 PHE A N 1
ATOM 5704 C CA . PHE A 1 709 ? 12.150 -5.878 -28.949 1.00 90.56 709 PHE A CA 1
ATOM 5705 C C . PHE A 1 709 ? 13.574 -5.315 -28.904 1.00 90.56 709 PHE A C 1
ATOM 5707 O O . PHE A 1 709 ? 13.754 -4.116 -28.699 1.00 90.56 709 PHE A O 1
ATOM 5714 N N . ASP A 1 710 ? 14.587 -6.144 -29.168 1.00 91.00 710 ASP A N 1
ATOM 5715 C CA . ASP A 1 710 ? 15.988 -5.709 -29.202 1.00 91.00 710 ASP A CA 1
ATOM 5716 C C . ASP A 1 710 ? 16.222 -4.605 -30.229 1.00 91.00 710 ASP A C 1
ATOM 5718 O O . ASP A 1 710 ? 16.902 -3.616 -29.961 1.00 91.00 710 ASP A O 1
ATOM 5722 N N . ILE A 1 711 ? 15.646 -4.774 -31.418 1.00 88.25 711 ILE A N 1
ATOM 5723 C CA . ILE A 1 711 ? 15.752 -3.812 -32.515 1.00 88.25 711 ILE A CA 1
ATOM 5724 C C . ILE A 1 711 ? 15.050 -2.517 -32.132 1.00 88.25 711 ILE A C 1
ATOM 5726 O O . ILE A 1 711 ? 15.587 -1.428 -32.349 1.00 88.25 711 ILE A O 1
ATOM 5730 N N . TYR A 1 712 ? 13.866 -2.639 -31.533 1.00 90.12 712 TYR A N 1
ATOM 5731 C CA . TYR A 1 712 ? 13.124 -1.497 -31.034 1.00 90.12 712 TYR A CA 1
ATOM 5732 C C . TYR A 1 712 ? 13.919 -0.728 -29.979 1.00 90.12 712 TYR A C 1
ATOM 5734 O O . TYR A 1 712 ? 14.042 0.493 -30.069 1.00 90.12 712 TYR A O 1
ATOM 5742 N N . TYR A 1 713 ? 14.548 -1.433 -29.039 1.00 91.62 713 TYR A N 1
ATOM 5743 C CA . TYR A 1 713 ? 15.443 -0.850 -28.047 1.00 91.62 713 TYR A CA 1
ATOM 5744 C C . TYR A 1 713 ? 16.642 -0.135 -28.688 1.00 91.62 713 TYR A C 1
ATOM 5746 O O . TYR A 1 713 ? 16.957 0.991 -28.295 1.00 91.62 713 TYR A O 1
ATOM 5754 N N . GLN A 1 714 ? 17.283 -0.729 -29.705 1.00 89.25 714 GLN A N 1
ATOM 5755 C CA . GLN A 1 714 ? 18.424 -0.103 -30.388 1.00 89.25 714 GLN A CA 1
ATOM 5756 C C . GLN A 1 714 ? 18.087 1.254 -31.021 1.00 89.25 714 GLN A C 1
ATOM 5758 O O . GLN A 1 714 ? 18.988 2.072 -31.179 1.00 89.25 714 GLN A O 1
ATOM 5763 N N . LEU A 1 715 ? 16.822 1.506 -31.370 1.00 89.50 715 LEU A N 1
ATOM 5764 C CA . LEU A 1 715 ? 16.379 2.801 -31.884 1.00 89.50 715 LEU A CA 1
ATOM 5765 C C . LEU A 1 715 ? 15.724 3.664 -30.814 1.00 89.50 715 LEU A C 1
ATOM 5767 O O . LEU A 1 715 ? 16.222 4.750 -30.522 1.00 89.50 715 LEU A O 1
ATOM 5771 N N . VAL A 1 716 ? 14.612 3.198 -30.249 1.00 90.81 716 VAL A N 1
ATOM 5772 C CA . VAL A 1 716 ? 13.761 3.968 -29.340 1.00 90.81 716 VAL A CA 1
ATOM 5773 C C . VAL A 1 716 ? 14.372 4.011 -27.950 1.00 90.81 716 VAL A C 1
ATOM 5775 O O . VAL A 1 716 ? 14.588 5.098 -27.432 1.00 90.81 716 VAL A O 1
ATOM 5778 N N . GLY A 1 717 ? 14.751 2.865 -27.381 1.00 89.44 717 GLY A N 1
ATOM 5779 C CA . GLY A 1 717 ? 15.369 2.805 -26.050 1.00 89.44 717 GLY A CA 1
ATOM 5780 C C . GLY A 1 717 ? 16.647 3.646 -25.958 1.00 89.44 717 GLY A C 1
ATOM 5781 O O . GLY A 1 717 ? 16.792 4.475 -25.063 1.00 89.44 717 GLY A O 1
ATOM 5782 N N . LYS A 1 718 ? 17.542 3.535 -26.948 1.00 88.69 718 LYS A N 1
ATOM 5783 C CA . LYS A 1 718 ? 18.750 4.376 -27.030 1.00 88.69 718 LYS A CA 1
ATOM 5784 C C . LYS A 1 718 ? 18.454 5.860 -27.271 1.00 88.69 718 LYS A C 1
ATOM 5786 O O . LYS A 1 718 ? 19.165 6.701 -26.721 1.00 88.69 718 LYS A O 1
ATOM 5791 N N . ALA A 1 719 ? 17.424 6.196 -28.054 1.00 89.44 719 ALA A N 1
ATOM 5792 C CA . ALA A 1 719 ? 16.991 7.585 -28.222 1.00 89.44 719 ALA A CA 1
ATOM 5793 C C . ALA A 1 719 ? 16.493 8.173 -26.894 1.00 89.44 719 ALA A C 1
ATOM 5795 O O . ALA A 1 719 ? 16.895 9.278 -26.538 1.00 89.44 719 ALA A O 1
ATOM 5796 N N . LEU A 1 720 ? 15.685 7.412 -26.150 1.00 87.88 720 LEU A N 1
ATOM 5797 C CA . LEU A 1 720 ? 15.174 7.795 -24.835 1.00 87.88 720 LEU A CA 1
ATOM 5798 C C . LEU A 1 720 ? 16.293 7.938 -23.806 1.00 87.88 720 LEU A C 1
ATOM 5800 O O . LEU A 1 720 ? 16.365 8.959 -23.140 1.00 87.88 720 LEU A O 1
ATOM 5804 N N . ASN A 1 721 ? 17.213 6.977 -23.714 1.00 83.62 721 ASN A N 1
ATOM 5805 C CA . ASN A 1 721 ? 18.344 7.071 -22.784 1.00 83.62 721 ASN A CA 1
ATOM 5806 C C . ASN A 1 721 ? 19.196 8.322 -23.052 1.00 83.62 721 ASN A C 1
ATOM 5808 O O . ASN A 1 721 ? 19.627 8.996 -22.123 1.00 83.62 721 ASN A O 1
ATOM 5812 N N . ARG A 1 722 ? 19.415 8.661 -24.328 1.00 84.62 722 ARG A N 1
ATOM 5813 C CA . ARG A 1 722 ? 20.159 9.866 -24.709 1.00 84.62 722 ARG A CA 1
ATOM 5814 C C . ARG A 1 722 ? 19.406 11.154 -24.371 1.00 84.62 722 ARG A C 1
ATOM 5816 O O . ARG A 1 722 ? 20.031 12.118 -23.938 1.00 84.62 722 ARG A O 1
ATOM 5823 N N . LEU A 1 723 ? 18.099 11.179 -24.619 1.00 85.69 723 LEU A N 1
ATOM 5824 C CA . LEU A 1 723 ? 17.236 12.300 -24.262 1.00 85.69 723 LEU A CA 1
ATOM 5825 C C . LEU A 1 723 ? 17.264 12.539 -22.748 1.00 85.69 723 LEU A C 1
ATOM 5827 O O . LEU A 1 723 ? 17.483 13.672 -22.340 1.00 85.69 723 LEU A O 1
ATOM 5831 N N . ASP A 1 724 ? 17.096 11.490 -21.941 1.00 80.00 724 ASP A N 1
ATOM 5832 C CA . ASP A 1 724 ? 17.154 11.570 -20.478 1.00 80.00 724 ASP A CA 1
ATOM 5833 C C . ASP A 1 724 ? 18.501 12.130 -19.997 1.00 80.00 724 ASP A C 1
ATOM 5835 O O . ASP A 1 724 ? 18.531 13.038 -19.172 1.00 80.00 724 ASP A O 1
ATOM 5839 N N . GLU A 1 725 ? 19.624 11.640 -20.541 1.00 78.19 725 GLU A N 1
ATOM 5840 C CA . GLU A 1 725 ? 20.959 12.163 -20.220 1.00 78.19 725 GLU A CA 1
ATOM 5841 C C . GLU A 1 725 ? 21.074 13.669 -20.492 1.00 78.19 725 GLU A C 1
ATOM 5843 O O . GLU A 1 725 ? 21.518 14.422 -19.623 1.00 78.19 725 GLU A O 1
ATOM 5848 N N . ASP A 1 726 ? 20.677 14.106 -21.691 1.00 81.75 726 ASP A N 1
ATOM 5849 C CA . ASP A 1 726 ? 20.744 15.512 -22.096 1.00 81.75 726 ASP A CA 1
ATOM 5850 C C . ASP A 1 726 ? 19.792 16.384 -21.258 1.00 81.75 726 ASP A C 1
ATOM 5852 O O . ASP A 1 726 ? 20.147 17.499 -20.877 1.00 81.75 726 ASP A O 1
ATOM 5856 N N . PHE A 1 727 ? 18.601 15.871 -20.948 1.00 82.38 727 PHE A N 1
ATOM 5857 C CA . PHE A 1 727 ? 17.588 16.551 -20.150 1.00 82.38 727 PHE A CA 1
ATOM 5858 C C . PHE A 1 727 ? 18.038 16.766 -18.708 1.00 82.38 727 PHE A C 1
ATOM 5860 O O . PHE A 1 727 ? 17.998 17.892 -18.219 1.00 82.38 727 PHE A O 1
ATOM 5867 N N . SER A 1 728 ? 18.527 15.725 -18.037 1.00 76.62 728 SER A N 1
ATOM 5868 C CA . SER A 1 728 ? 19.032 15.832 -16.668 1.00 76.62 728 SER A CA 1
ATOM 5869 C C . SER A 1 728 ? 20.226 16.781 -16.562 1.00 76.62 728 SER A C 1
ATOM 5871 O O . SER A 1 728 ? 20.305 17.560 -15.615 1.00 76.62 728 SER A O 1
ATOM 5873 N N . LEU A 1 729 ? 21.143 16.764 -17.540 1.00 76.19 729 LEU A N 1
ATOM 5874 C CA . LEU A 1 729 ? 22.238 17.738 -17.604 1.00 76.19 729 LEU A CA 1
ATOM 5875 C C . LEU A 1 729 ? 21.709 19.169 -17.722 1.00 76.19 729 LEU A C 1
ATOM 5877 O O . LEU A 1 729 ? 22.206 20.072 -17.050 1.00 76.19 729 LEU A O 1
ATOM 5881 N N . GLU A 1 730 ? 20.686 19.380 -18.547 1.00 79.12 730 GLU A N 1
ATOM 5882 C CA . GLU A 1 730 ? 20.070 20.691 -18.723 1.00 79.12 730 GLU A CA 1
ATOM 5883 C C . GLU A 1 730 ? 19.360 21.175 -17.453 1.00 79.12 730 GLU A C 1
ATOM 5885 O O . GLU A 1 730 ? 19.534 22.324 -17.054 1.00 79.12 730 GLU A O 1
ATOM 5890 N N . VAL A 1 731 ? 18.613 20.297 -16.782 1.00 76.12 731 VAL A N 1
ATOM 5891 C CA . VAL A 1 731 ? 17.951 20.591 -15.504 1.00 76.12 731 VAL A CA 1
ATOM 5892 C C . VAL A 1 731 ? 18.974 20.933 -14.423 1.00 76.12 731 VAL A C 1
ATOM 5894 O O . VAL A 1 731 ? 18.819 21.946 -13.742 1.00 76.12 731 VAL A O 1
ATOM 5897 N N . LEU A 1 732 ? 20.041 20.143 -14.276 1.00 72.25 732 LEU A N 1
ATOM 5898 C CA . LEU A 1 732 ? 21.140 20.434 -13.346 1.00 72.25 732 LEU A CA 1
ATOM 5899 C C . LEU A 1 732 ? 21.716 21.834 -13.592 1.00 72.25 732 LEU A C 1
ATOM 5901 O O . LEU A 1 732 ? 21.873 22.624 -12.663 1.00 72.25 732 LEU A O 1
ATOM 5905 N N . THR A 1 733 ? 21.933 22.171 -14.860 1.00 72.62 733 THR A N 1
ATOM 5906 C CA . THR A 1 733 ? 22.469 23.471 -15.280 1.00 72.62 733 THR A CA 1
ATOM 5907 C C . THR A 1 733 ? 21.530 24.620 -14.973 1.00 72.62 733 THR A C 1
ATOM 5909 O O . THR A 1 733 ? 21.952 25.646 -14.449 1.00 72.62 733 THR A O 1
ATOM 5912 N N . LEU A 1 734 ? 20.246 24.472 -15.306 1.00 71.19 734 LEU A N 1
ATOM 5913 C CA . LEU A 1 734 ? 19.220 25.466 -14.988 1.00 71.19 734 LEU A CA 1
ATOM 5914 C C . LEU A 1 734 ? 19.101 25.683 -13.479 1.00 71.19 734 LEU A C 1
ATOM 5916 O O . LEU A 1 734 ? 18.664 26.746 -13.043 1.00 71.19 734 LEU A O 1
ATOM 5920 N N . ASN A 1 735 ? 19.537 24.698 -12.696 1.00 66.56 735 ASN A N 1
ATOM 5921 C CA . ASN A 1 735 ? 19.670 24.785 -11.256 1.00 66.56 735 ASN A CA 1
ATOM 5922 C C . ASN A 1 735 ? 21.102 25.131 -10.776 1.00 66.56 735 ASN A C 1
ATOM 5924 O O . ASN A 1 735 ? 21.452 24.885 -9.623 1.00 66.56 735 ASN A O 1
ATOM 5928 N N . GLY A 1 736 ? 21.929 25.730 -11.637 1.00 61.75 736 GLY A N 1
ATOM 5929 C CA . GLY A 1 736 ? 23.257 26.254 -11.308 1.00 61.75 736 GLY A CA 1
ATOM 5930 C C . GLY A 1 736 ? 24.324 25.225 -10.986 1.00 61.75 736 GLY A C 1
ATOM 5931 O O . GLY A 1 736 ? 25.310 25.541 -10.318 1.00 61.75 736 GLY A O 1
ATOM 5932 N N . LEU A 1 737 ? 24.138 23.998 -11.463 1.00 67.19 737 LEU A N 1
ATOM 5933 C CA . LEU A 1 737 ? 25.082 22.907 -11.300 1.00 67.19 737 LEU A CA 1
ATOM 5934 C C . LEU A 1 737 ? 25.687 22.555 -12.655 1.00 67.19 737 LEU A C 1
ATOM 5936 O O . LEU A 1 737 ? 25.010 22.065 -13.556 1.00 67.19 737 LEU A O 1
ATOM 5940 N N . VAL A 1 738 ? 26.994 22.765 -12.775 1.00 69.00 738 VAL A N 1
ATOM 5941 C CA . VAL A 1 738 ? 27.778 22.326 -13.929 1.00 69.00 738 VAL A CA 1
ATOM 5942 C C . VAL A 1 738 ? 28.665 21.172 -13.468 1.00 69.00 738 VAL A C 1
ATOM 5944 O O . VAL A 1 738 ? 29.735 21.425 -12.906 1.00 69.00 738 VAL A O 1
ATOM 5947 N N . PRO A 1 739 ? 28.240 19.904 -13.638 1.00 69.00 739 PRO A N 1
ATOM 5948 C CA . PRO A 1 739 ? 29.081 18.776 -13.257 1.00 69.00 739 PRO A CA 1
ATOM 5949 C C . PRO A 1 739 ? 30.403 18.845 -14.029 1.00 69.00 739 PRO A C 1
ATOM 5951 O O . PRO A 1 739 ? 30.421 19.219 -15.204 1.00 69.00 739 PRO A O 1
ATOM 5954 N N . LYS A 1 740 ? 31.526 18.486 -13.399 1.00 74.19 740 LYS A N 1
ATOM 5955 C CA . LYS A 1 740 ? 32.819 18.365 -14.097 1.00 74.19 740 LYS A CA 1
ATOM 5956 C C . LYS A 1 740 ? 32.883 17.030 -14.846 1.00 74.19 740 LYS A C 1
ATOM 5958 O O . LYS A 1 740 ? 32.317 16.058 -14.363 1.00 74.19 740 LYS A O 1
ATOM 5963 N N . PRO A 1 741 ? 33.524 16.939 -16.017 1.00 77.25 741 PRO A N 1
ATOM 5964 C CA . PRO A 1 741 ? 33.645 15.663 -16.708 1.00 77.25 741 PRO A CA 1
ATOM 5965 C C . PRO A 1 741 ? 34.670 14.784 -15.989 1.00 77.25 741 PRO A C 1
ATOM 5967 O O . PRO A 1 741 ? 35.723 15.265 -15.573 1.00 77.25 741 PRO A O 1
ATOM 5970 N N . ILE A 1 742 ? 34.411 13.482 -15.898 1.00 78.00 742 ILE A N 1
ATOM 5971 C CA . ILE A 1 742 ? 35.403 12.532 -15.391 1.00 78.00 742 ILE A CA 1
ATOM 5972 C C . ILE A 1 742 ? 36.535 12.408 -16.424 1.00 78.00 742 ILE A C 1
ATOM 5974 O O . ILE A 1 742 ? 36.300 12.098 -17.591 1.00 78.00 742 ILE A O 1
ATOM 5978 N N . GLU A 1 743 ? 37.782 12.637 -16.015 1.00 83.12 743 GLU A N 1
ATOM 5979 C CA . GLU A 1 743 ? 38.924 12.711 -16.943 1.00 83.12 743 GLU A CA 1
ATOM 5980 C C . GLU A 1 743 ? 39.389 11.352 -17.497 1.00 83.12 743 GLU A C 1
ATOM 5982 O O . GLU A 1 743 ? 40.101 11.299 -18.511 1.00 83.12 743 GLU A O 1
ATOM 5987 N N . GLU A 1 744 ? 38.985 10.256 -16.858 1.00 86.19 744 GLU A N 1
ATOM 5988 C CA . GLU A 1 744 ? 39.338 8.882 -17.215 1.00 86.19 744 GLU A CA 1
ATOM 5989 C C . GLU A 1 744 ? 38.196 7.899 -16.924 1.00 86.19 744 GLU A C 1
ATOM 5991 O O . GLU A 1 744 ? 37.221 8.244 -16.267 1.00 86.19 744 GLU A O 1
ATOM 5996 N N . GLU A 1 745 ? 38.292 6.679 -17.449 1.00 87.88 745 GLU A N 1
ATOM 5997 C CA . GLU A 1 745 ? 37.325 5.623 -17.131 1.00 87.88 745 GLU A CA 1
ATOM 5998 C C . GLU A 1 745 ? 37.494 5.179 -15.673 1.00 87.88 745 GLU A C 1
ATOM 6000 O O . GLU A 1 745 ? 38.619 4.950 -15.222 1.00 87.88 745 GLU A O 1
ATOM 6005 N N . ILE A 1 746 ? 36.386 5.035 -14.943 1.00 87.31 746 ILE A N 1
ATOM 6006 C CA . ILE A 1 746 ? 36.394 4.597 -13.541 1.00 87.31 746 ILE A CA 1
ATOM 6007 C C . ILE A 1 746 ? 35.424 3.439 -13.313 1.00 87.31 746 ILE A C 1
ATOM 6009 O O . ILE A 1 746 ? 34.354 3.378 -13.919 1.00 87.31 746 ILE A O 1
ATOM 6013 N N . ALA A 1 747 ? 35.796 2.527 -12.414 1.00 89.00 747 ALA A N 1
ATOM 6014 C CA . ALA A 1 747 ? 34.908 1.477 -11.934 1.00 89.00 747 ALA A CA 1
ATOM 6015 C C . ALA A 1 747 ? 34.076 1.984 -10.749 1.00 89.00 747 ALA A C 1
ATOM 6017 O O . ALA A 1 747 ? 34.594 2.653 -9.854 1.00 89.00 747 ALA A O 1
ATOM 6018 N N . ILE A 1 748 ? 32.798 1.634 -10.752 1.00 88.12 748 ILE A N 1
ATOM 6019 C CA . ILE A 1 748 ? 31.819 1.962 -9.715 1.00 88.12 748 ILE A CA 1
ATOM 6020 C C . ILE A 1 748 ? 30.976 0.723 -9.412 1.00 88.12 748 ILE A C 1
ATOM 6022 O O . ILE A 1 748 ? 30.906 -0.217 -10.207 1.00 88.12 748 ILE A O 1
ATOM 6026 N N . PHE A 1 749 ? 30.319 0.729 -8.262 1.00 88.19 749 PHE A N 1
ATOM 6027 C CA . PHE A 1 749 ? 29.603 -0.419 -7.732 1.00 88.19 749 PHE A CA 1
ATOM 6028 C C . PHE A 1 749 ? 28.227 -0.011 -7.235 1.00 88.19 749 PHE A C 1
ATOM 6030 O O . PHE A 1 749 ? 28.071 1.102 -6.751 1.00 88.19 749 PHE A O 1
ATOM 6037 N N . ARG A 1 750 ? 27.238 -0.902 -7.337 1.00 85.00 750 ARG A N 1
ATOM 6038 C CA . ARG A 1 750 ? 25.883 -0.692 -6.806 1.00 85.00 750 ARG A CA 1
ATOM 6039 C C . ARG A 1 750 ? 25.419 -1.912 -6.027 1.00 85.00 750 ARG A C 1
ATOM 6041 O O . ARG A 1 750 ? 25.501 -3.025 -6.538 1.00 85.00 750 ARG A O 1
ATOM 6048 N N . GLY A 1 751 ? 24.912 -1.700 -4.817 1.00 80.19 751 GLY A N 1
ATOM 6049 C CA . GLY A 1 751 ? 24.271 -2.741 -4.011 1.00 80.19 751 GLY A CA 1
ATOM 6050 C C . GLY A 1 751 ? 22.750 -2.708 -4.126 1.00 80.19 751 GLY A C 1
ATOM 6051 O O . GLY A 1 751 ? 22.159 -1.634 -4.073 1.00 80.19 751 GLY A O 1
ATOM 6052 N N . LEU A 1 752 ? 22.119 -3.874 -4.265 1.00 76.00 752 LEU A N 1
ATOM 6053 C CA . LEU A 1 752 ? 20.671 -4.057 -4.365 1.00 76.00 752 LEU A CA 1
ATOM 6054 C C . LEU A 1 752 ? 20.218 -5.195 -3.436 1.00 76.00 752 LEU A C 1
ATOM 6056 O O . LEU A 1 752 ? 20.792 -6.285 -3.449 1.00 76.00 752 LEU A O 1
ATOM 6060 N N . LYS A 1 753 ? 19.174 -4.949 -2.637 1.00 71.06 753 LYS A N 1
ATOM 6061 C CA . LYS A 1 753 ? 18.625 -5.909 -1.664 1.00 71.06 753 LYS A CA 1
ATOM 6062 C C . LYS A 1 753 ? 17.339 -6.560 -2.194 1.00 71.06 753 LYS A C 1
ATOM 6064 O O . LYS A 1 753 ? 16.256 -6.288 -1.688 1.00 71.06 753 LYS A O 1
ATOM 6069 N N . PHE A 1 754 ? 17.453 -7.372 -3.242 1.00 68.44 754 PHE A N 1
ATOM 6070 C CA . PHE A 1 754 ? 16.369 -8.225 -3.739 1.00 68.44 754 PHE A CA 1
ATOM 6071 C C . PHE A 1 754 ? 16.924 -9.373 -4.585 1.00 68.44 754 PHE A C 1
ATOM 6073 O O . PHE A 1 754 ? 18.014 -9.274 -5.150 1.00 68.44 754 PHE A O 1
ATOM 6080 N N . ASN A 1 755 ? 16.153 -10.458 -4.693 1.00 68.06 755 ASN A N 1
ATOM 6081 C CA . ASN A 1 755 ? 16.519 -11.583 -5.543 1.00 68.06 755 ASN A CA 1
ATOM 6082 C C . ASN A 1 755 ? 16.295 -11.228 -7.016 1.00 68.06 755 ASN A C 1
ATOM 6084 O O . ASN A 1 755 ? 15.201 -10.823 -7.403 1.00 68.06 755 ASN A O 1
ATOM 6088 N N . VAL A 1 756 ? 17.335 -11.425 -7.818 1.00 71.56 756 VAL A N 1
ATOM 6089 C CA . VAL A 1 756 ? 17.324 -11.208 -9.262 1.00 71.56 756 VAL A CA 1
ATOM 6090 C C . VAL A 1 756 ? 17.580 -12.549 -9.933 1.00 71.56 756 VAL A C 1
ATOM 6092 O O . VAL A 1 756 ? 18.535 -13.270 -9.590 1.00 71.56 756 VAL A O 1
ATOM 6095 N N . ASP A 1 757 ? 16.705 -12.905 -10.869 1.00 78.00 757 ASP A N 1
ATOM 6096 C CA . ASP A 1 757 ? 16.866 -14.113 -11.664 1.00 78.00 757 ASP A CA 1
ATOM 6097 C C . ASP A 1 757 ? 17.869 -13.893 -12.817 1.00 78.00 757 ASP A C 1
ATOM 6099 O O . ASP A 1 757 ? 18.266 -12.778 -13.152 1.00 78.00 757 ASP A O 1
ATOM 6103 N N . SER A 1 758 ? 18.333 -14.982 -13.433 1.00 81.12 758 SER A N 1
ATOM 6104 C CA . SER A 1 758 ? 19.332 -14.896 -14.511 1.00 81.12 758 SER A CA 1
ATOM 6105 C C . SER A 1 758 ? 18.814 -14.220 -15.793 1.00 81.12 758 SER A C 1
ATOM 6107 O O . SER A 1 758 ? 19.605 -13.867 -16.667 1.00 81.12 758 SER A O 1
ATOM 6109 N N . GLU A 1 759 ? 17.496 -14.112 -15.974 1.00 80.00 759 GLU A N 1
ATOM 6110 C CA . GLU A 1 759 ? 16.888 -13.459 -17.139 1.00 80.00 759 GLU A CA 1
ATOM 6111 C C . GLU A 1 759 ? 16.894 -11.935 -16.970 1.00 80.00 759 GLU A C 1
ATOM 6113 O O . GLU A 1 759 ? 17.193 -11.205 -17.921 1.00 80.00 759 GLU A O 1
ATOM 6118 N N . ASP A 1 760 ? 16.697 -11.463 -15.744 1.00 81.44 760 ASP A N 1
ATOM 6119 C CA . ASP A 1 760 ? 16.814 -10.051 -15.375 1.00 81.44 760 ASP A CA 1
ATOM 6120 C C . ASP A 1 760 ? 18.243 -9.548 -15.522 1.00 81.44 760 ASP A C 1
ATOM 6122 O O . ASP A 1 760 ? 18.485 -8.532 -16.173 1.00 81.44 760 ASP A O 1
ATOM 6126 N N . ILE A 1 761 ? 19.217 -10.327 -15.040 1.00 86.25 761 ILE A N 1
ATOM 6127 C CA . ILE A 1 761 ? 20.643 -10.013 -15.203 1.00 86.25 761 ILE A CA 1
ATOM 6128 C C . ILE A 1 761 ? 21.005 -9.876 -16.690 1.00 86.25 761 ILE A C 1
ATOM 6130 O O . ILE A 1 761 ? 21.688 -8.930 -17.092 1.00 86.25 761 ILE A O 1
ATOM 6134 N N . LYS A 1 762 ? 20.503 -10.777 -17.546 1.00 87.38 762 LYS A N 1
ATOM 6135 C CA . LYS A 1 762 ? 20.700 -10.680 -19.003 1.00 87.38 762 LYS A CA 1
ATOM 6136 C C . LYS A 1 762 ? 20.058 -9.428 -19.589 1.00 87.38 762 LYS A C 1
ATOM 6138 O O . LYS A 1 762 ? 20.651 -8.819 -20.481 1.00 87.38 762 LYS A O 1
ATOM 6143 N N . SER A 1 763 ? 18.879 -9.049 -19.102 1.00 87.12 763 SER A N 1
ATOM 6144 C CA . SER A 1 763 ? 18.195 -7.823 -19.517 1.00 87.12 763 SER A CA 1
ATOM 6145 C C . SER A 1 763 ? 19.011 -6.588 -19.135 1.00 87.12 763 SER A C 1
ATOM 6147 O O . SER A 1 763 ? 19.201 -5.706 -19.970 1.00 87.12 763 SER A O 1
ATOM 6149 N N . TRP A 1 764 ? 19.601 -6.554 -17.938 1.00 87.00 764 TRP A N 1
ATOM 6150 C CA . TRP A 1 764 ? 20.479 -5.463 -17.507 1.00 87.00 764 TRP A CA 1
ATOM 6151 C C . TRP A 1 764 ? 21.747 -5.366 -18.356 1.00 87.00 764 TRP A C 1
ATOM 6153 O O . TRP A 1 764 ? 22.096 -4.275 -18.797 1.00 87.00 764 TRP A O 1
ATOM 6163 N N . PHE A 1 765 ? 22.400 -6.487 -18.677 1.00 90.12 765 PHE A N 1
ATOM 6164 C CA . PHE A 1 765 ? 23.559 -6.493 -19.584 1.00 90.12 765 PHE A CA 1
ATOM 6165 C C . PHE A 1 765 ? 23.239 -5.973 -20.987 1.00 90.12 765 PHE A C 1
ATOM 6167 O O . PHE A 1 765 ? 24.115 -5.449 -21.681 1.00 90.12 765 PHE A O 1
ATOM 6174 N N . LYS A 1 766 ? 21.994 -6.148 -21.433 1.00 89.12 766 LYS A N 1
ATOM 6175 C CA . LYS A 1 766 ? 21.570 -5.829 -22.796 1.00 89.12 766 LYS A CA 1
ATOM 6176 C C . LYS A 1 766 ? 21.032 -4.407 -22.925 1.00 89.12 766 LYS A C 1
ATOM 6178 O O . LYS A 1 766 ? 21.398 -3.710 -23.871 1.00 89.12 766 LYS A O 1
ATOM 6183 N N . TYR A 1 767 ? 20.204 -3.986 -21.973 1.00 88.31 767 TYR A N 1
ATOM 6184 C CA . TYR A 1 767 ? 19.435 -2.743 -22.034 1.00 88.31 767 TYR A CA 1
ATOM 6185 C C . TYR A 1 767 ? 19.853 -1.705 -20.989 1.00 88.31 767 TYR A C 1
ATOM 6187 O O . TYR A 1 767 ? 19.524 -0.525 -21.128 1.00 88.31 767 TYR A O 1
ATOM 6195 N N . GLY A 1 768 ? 20.590 -2.116 -19.959 1.00 82.88 768 GLY A N 1
ATOM 6196 C CA . GLY A 1 768 ? 20.893 -1.248 -18.832 1.00 82.88 768 GLY A CA 1
ATOM 6197 C C . GLY A 1 768 ? 19.660 -0.918 -17.987 1.00 82.88 768 GLY A C 1
ATOM 6198 O O . GLY A 1 768 ? 18.629 -1.584 -18.074 1.00 82.88 768 GLY A O 1
ATOM 6199 N N . ILE A 1 769 ? 19.786 0.115 -17.16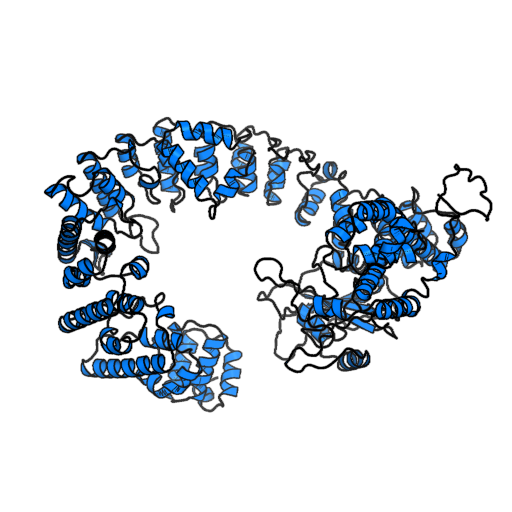0 1.00 69.56 769 ILE A N 1
ATOM 6200 C CA . ILE A 1 769 ? 18.778 0.575 -16.201 1.00 69.56 769 ILE A CA 1
ATOM 6201 C C . ILE A 1 769 ? 18.653 2.098 -16.352 1.00 69.56 769 ILE A C 1
ATOM 6203 O O . ILE A 1 769 ? 19.649 2.803 -16.190 1.00 69.56 769 ILE A O 1
ATOM 6207 N N . LYS A 1 770 ? 17.459 2.630 -16.650 1.00 68.81 770 LYS A N 1
ATOM 6208 C CA . LYS A 1 770 ? 17.205 4.083 -16.556 1.00 68.81 770 LYS A CA 1
ATOM 6209 C C . LYS A 1 770 ? 16.974 4.459 -15.092 1.00 68.81 770 LYS A C 1
ATOM 6211 O O . LYS A 1 770 ? 16.347 3.692 -14.369 1.00 68.81 770 LYS A O 1
ATOM 6216 N N . ALA A 1 771 ? 17.429 5.634 -14.657 1.00 50.09 771 ALA A N 1
ATOM 6217 C CA . ALA A 1 771 ? 17.062 6.145 -13.334 1.00 50.09 771 ALA A CA 1
ATOM 6218 C C . ALA A 1 771 ? 15.665 6.788 -13.332 1.00 50.09 771 ALA A C 1
ATOM 6220 O O . ALA A 1 771 ? 15.001 6.794 -12.305 1.00 50.09 771 ALA A O 1
ATOM 6221 N N . PHE A 1 772 ? 15.195 7.313 -14.470 1.00 46.81 772 PHE A N 1
ATOM 6222 C CA . PHE A 1 772 ? 14.050 8.230 -14.504 1.00 46.81 772 PHE A CA 1
ATOM 6223 C C . PHE A 1 772 ? 12.672 7.580 -14.672 1.00 46.81 772 PHE A C 1
ATOM 6225 O O . PHE A 1 772 ? 11.770 8.175 -15.264 1.00 46.81 772 PHE A O 1
ATOM 6232 N N . SER A 1 773 ? 12.474 6.344 -14.210 1.00 42.47 773 SER A N 1
ATOM 6233 C CA . SER A 1 773 ? 11.249 5.652 -14.585 1.00 42.47 773 SER A CA 1
ATOM 6234 C C . SER A 1 773 ? 10.717 4.610 -13.601 1.00 42.47 773 SER A C 1
ATOM 6236 O O . SER A 1 773 ? 11.115 3.454 -13.585 1.00 42.47 773 SER A O 1
ATOM 6238 N N . ILE A 1 774 ? 9.756 5.098 -12.809 1.00 43.06 774 ILE A N 1
ATOM 6239 C CA . ILE A 1 774 ? 8.907 4.447 -11.796 1.00 43.06 774 ILE A CA 1
ATOM 6240 C C . ILE A 1 774 ? 9.654 3.457 -10.903 1.00 43.06 774 ILE A C 1
ATOM 6242 O O . ILE A 1 774 ? 9.464 2.243 -10.946 1.00 43.06 774 ILE A O 1
ATOM 6246 N N . GLY A 1 775 ? 10.470 4.080 -10.062 1.00 46.16 775 GLY A N 1
ATOM 6247 C CA . GLY A 1 775 ? 11.157 3.547 -8.900 1.00 46.16 775 GLY A CA 1
ATOM 6248 C C . GLY A 1 775 ? 12.050 4.658 -8.360 1.00 46.16 775 GLY A C 1
ATOM 6249 O O . GLY A 1 775 ? 13.254 4.603 -8.558 1.00 46.16 775 GLY A O 1
ATOM 6250 N N . GLU A 1 776 ? 11.414 5.662 -7.746 1.00 44.84 776 GLU A N 1
ATOM 6251 C CA . GLU A 1 776 ? 11.983 6.873 -7.127 1.00 44.84 776 GLU A CA 1
ATOM 6252 C C . GLU A 1 776 ? 12.229 8.062 -8.076 1.00 44.84 776 GLU A C 1
ATOM 6254 O O . GLU A 1 776 ? 13.161 8.121 -8.874 1.00 44.84 776 GLU A O 1
ATOM 6259 N N . ASN A 1 777 ? 11.357 9.062 -7.933 1.00 46.22 777 ASN A N 1
ATOM 6260 C CA . ASN A 1 777 ? 11.508 10.413 -8.460 1.00 46.22 777 ASN A CA 1
ATOM 6261 C C . ASN A 1 777 ? 12.765 11.064 -7.861 1.00 46.22 777 ASN A C 1
ATOM 6263 O O . ASN A 1 777 ? 12.689 11.735 -6.830 1.00 46.22 777 ASN A O 1
ATOM 6267 N N . GLN A 1 778 ? 13.931 10.859 -8.468 1.00 48.97 778 GLN A N 1
ATOM 6268 C CA . GLN A 1 778 ? 15.157 11.468 -7.963 1.00 48.97 778 GLN A CA 1
ATOM 6269 C C . GLN A 1 778 ? 15.180 12.954 -8.312 1.00 48.97 778 GLN A C 1
ATOM 6271 O O . GLN A 1 778 ? 15.179 13.316 -9.484 1.00 48.97 778 GLN A O 1
ATOM 6276 N N . LYS A 1 779 ? 15.206 13.805 -7.281 1.00 50.97 779 LYS A N 1
ATOM 6277 C CA . LYS A 1 779 ? 15.544 15.225 -7.410 1.00 50.97 779 LYS A CA 1
ATOM 6278 C C . LYS A 1 779 ? 17.059 15.367 -7.422 1.00 50.97 779 LYS A C 1
ATOM 6280 O O . LYS A 1 779 ? 17.690 15.220 -6.374 1.00 50.97 779 LYS A O 1
ATOM 6285 N N . PHE A 1 780 ? 17.646 15.739 -8.555 1.00 51.66 780 PHE A N 1
ATOM 6286 C CA . PHE A 1 780 ? 19.093 15.981 -8.634 1.00 51.66 780 PHE A CA 1
ATOM 6287 C C . PHE A 1 780 ? 19.551 17.172 -7.774 1.00 51.66 780 PHE A C 1
ATOM 6289 O O . PHE A 1 780 ? 20.719 17.265 -7.394 1.00 51.66 780 PHE A O 1
ATOM 6296 N N . LEU A 1 781 ? 18.634 18.085 -7.433 1.00 49.28 781 LEU A N 1
ATOM 6297 C CA . LEU A 1 781 ? 18.946 19.301 -6.683 1.00 49.28 781 LEU A CA 1
ATOM 6298 C C . LEU A 1 781 ? 19.087 19.087 -5.167 1.00 49.28 781 LEU A C 1
ATOM 6300 O O . LEU A 1 781 ? 19.770 19.870 -4.504 1.00 49.28 781 LEU A O 1
ATOM 6304 N N . GLY A 1 782 ? 18.477 18.031 -4.613 1.00 50.81 782 GLY A N 1
ATOM 6305 C CA . GLY A 1 782 ? 18.392 17.797 -3.163 1.00 50.81 782 GLY A CA 1
ATOM 6306 C C . GLY A 1 782 ? 19.747 17.718 -2.446 1.00 50.81 782 GLY A C 1
ATOM 6307 O O . GLY A 1 782 ? 19.819 17.945 -1.244 1.00 50.81 782 GLY A O 1
ATOM 6308 N N . PHE A 1 783 ? 20.833 17.481 -3.186 1.00 51.62 783 PHE A N 1
ATOM 6309 C CA . PHE A 1 783 ? 22.192 17.350 -2.658 1.00 51.62 783 PHE A CA 1
ATOM 6310 C C . PHE A 1 783 ? 22.901 18.687 -2.381 1.00 51.62 783 PHE A C 1
ATOM 6312 O O . PHE A 1 783 ? 23.905 18.699 -1.667 1.00 51.62 783 PHE A O 1
ATOM 6319 N N . TYR A 1 784 ? 22.377 19.807 -2.899 1.00 52.06 784 TYR A N 1
ATOM 6320 C CA . TYR A 1 784 ? 23.007 21.136 -2.839 1.00 52.06 784 TYR A CA 1
ATOM 6321 C C . TYR A 1 784 ? 22.179 22.202 -2.102 1.00 52.06 784 TYR A C 1
ATOM 6323 O O . TYR A 1 784 ? 22.615 23.356 -2.024 1.00 52.06 784 TYR A O 1
ATOM 6331 N N . VAL A 1 785 ? 21.020 21.826 -1.542 1.00 51.19 785 VAL A N 1
ATOM 6332 C CA . VAL A 1 785 ? 20.114 22.685 -0.755 1.00 51.19 785 VAL A CA 1
ATOM 6333 C C . VAL A 1 785 ? 19.775 22.068 0.608 1.00 51.19 785 VAL A C 1
ATOM 6335 O O . VAL A 1 785 ? 19.583 20.863 0.707 1.00 51.19 785 VAL A O 1
ATOM 6338 N N . ASN A 1 786 ? 19.665 22.881 1.669 1.00 53.91 786 ASN A N 1
ATOM 6339 C CA . ASN A 1 786 ? 19.453 22.410 3.049 1.00 53.91 786 ASN A CA 1
ATOM 6340 C C . ASN A 1 786 ? 17.977 22.161 3.376 1.00 53.91 786 ASN A C 1
ATOM 6342 O O . ASN A 1 786 ? 17.428 22.707 4.335 1.00 53.91 786 ASN A O 1
ATOM 6346 N N . GLN A 1 787 ? 17.315 21.372 2.541 1.00 53.28 787 GLN A N 1
ATOM 6347 C CA . GLN A 1 787 ? 15.968 20.884 2.797 1.00 53.28 787 GLN A CA 1
ATOM 6348 C C . GLN A 1 787 ? 15.945 19.385 2.484 1.00 53.28 787 GLN A C 1
ATOM 6350 O O . GLN A 1 787 ? 16.598 18.956 1.538 1.00 53.28 787 GLN A O 1
ATOM 6355 N N . PRO A 1 788 ? 15.268 18.561 3.289 1.00 48.06 788 PRO A N 1
ATOM 6356 C CA . PRO A 1 788 ? 15.128 17.149 2.990 1.00 48.06 788 PRO A CA 1
ATOM 6357 C C . PRO A 1 788 ? 13.905 16.983 2.063 1.00 48.06 788 PRO A C 1
ATOM 6359 O O . PRO A 1 788 ? 12.785 17.328 2.427 1.00 48.06 788 PRO A O 1
ATOM 6362 N N . TRP A 1 789 ? 14.130 16.566 0.812 1.00 52.81 789 TRP A N 1
ATOM 6363 C CA . TRP A 1 789 ? 13.156 16.752 -0.285 1.00 52.81 789 TRP A CA 1
ATOM 6364 C C . TRP A 1 789 ? 12.322 15.519 -0.663 1.00 52.81 789 TRP A C 1
ATOM 6366 O O . TRP A 1 789 ? 11.496 15.627 -1.577 1.00 52.81 789 TRP A O 1
ATOM 6376 N N . ASN A 1 790 ? 12.528 14.393 0.027 1.00 47.88 790 ASN A N 1
ATOM 6377 C CA . ASN A 1 790 ? 11.947 13.084 -0.292 1.00 47.88 790 ASN A CA 1
ATOM 6378 C C . ASN A 1 790 ? 11.037 12.553 0.833 1.00 47.88 790 ASN A C 1
ATOM 6380 O O . ASN A 1 790 ? 11.097 11.373 1.169 1.00 47.88 790 ASN A O 1
ATOM 6384 N N . GLU A 1 791 ? 10.220 13.412 1.445 1.00 38.91 791 GLU A N 1
ATOM 6385 C CA . GLU A 1 791 ? 9.095 12.933 2.252 1.00 38.91 791 GLU A CA 1
ATOM 6386 C C . GLU A 1 791 ? 7.926 12.657 1.300 1.00 38.91 791 GLU A C 1
ATOM 6388 O O . GLU A 1 791 ? 7.347 13.582 0.726 1.00 38.91 791 GLU A O 1
ATOM 6393 N N . VAL A 1 792 ? 7.625 11.378 1.086 1.00 41.59 792 VAL A N 1
ATOM 6394 C CA . VAL A 1 792 ? 6.371 10.949 0.461 1.00 41.59 792 VAL A CA 1
ATOM 6395 C C . VAL A 1 792 ? 5.439 10.563 1.609 1.00 41.59 792 VAL A C 1
ATOM 6397 O O . VAL A 1 792 ? 5.913 10.007 2.598 1.00 41.59 792 VAL A O 1
ATOM 6400 N N . ASP A 1 793 ? 4.161 10.945 1.504 1.00 36.03 793 ASP A N 1
ATOM 6401 C CA . ASP A 1 793 ? 3.081 10.812 2.498 1.00 36.03 793 ASP A CA 1
ATOM 6402 C C . ASP A 1 793 ? 3.361 9.883 3.705 1.00 36.03 793 ASP A C 1
ATOM 6404 O O . ASP A 1 793 ? 3.715 8.714 3.559 1.00 36.03 793 ASP A O 1
ATOM 6408 N N . GLU A 1 794 ? 3.090 10.390 4.917 1.00 37.41 794 GLU A N 1
ATOM 6409 C CA . GLU A 1 794 ? 3.232 9.674 6.203 1.00 37.41 794 GLU A CA 1
ATOM 6410 C C . GLU A 1 794 ? 4.677 9.492 6.714 1.00 37.41 794 GLU A C 1
ATOM 6412 O O . GLU A 1 794 ? 4.986 8.494 7.369 1.00 37.41 794 GLU A O 1
ATOM 6417 N N . GLY A 1 795 ? 5.580 10.450 6.469 1.00 34.53 795 GLY A N 1
ATOM 6418 C CA . GLY A 1 795 ? 6.919 10.434 7.076 1.00 34.53 795 GLY A CA 1
ATOM 6419 C C . GLY A 1 795 ? 7.828 9.308 6.576 1.00 34.53 795 GLY A C 1
ATOM 6420 O O . GLY A 1 795 ? 8.820 8.978 7.237 1.00 34.53 795 GLY A O 1
ATOM 6421 N N . ARG A 1 796 ? 7.499 8.700 5.427 1.00 33.19 796 ARG A N 1
ATOM 6422 C CA . ARG A 1 796 ? 8.342 7.706 4.763 1.00 33.19 796 ARG A CA 1
ATOM 6423 C C . ARG A 1 796 ? 9.314 8.399 3.816 1.00 33.19 796 ARG A C 1
ATOM 6425 O O . ARG A 1 796 ? 8.938 9.108 2.887 1.00 33.19 796 ARG A O 1
ATOM 6432 N N . TRP A 1 797 ? 10.591 8.163 4.088 1.00 41.62 797 TRP A N 1
ATOM 6433 C CA . TRP A 1 797 ? 11.712 8.640 3.296 1.00 41.62 797 TRP A CA 1
ATOM 6434 C C . TRP A 1 797 ? 12.048 7.571 2.254 1.00 41.62 797 TRP A C 1
ATOM 6436 O O . TRP A 1 797 ? 12.629 6.542 2.599 1.00 41.62 797 TRP A O 1
ATOM 6446 N N . GLU A 1 798 ? 11.673 7.782 0.992 1.00 40.78 798 GLU A N 1
ATOM 6447 C CA . GLU A 1 798 ? 12.226 6.983 -0.108 1.00 40.78 798 GLU A CA 1
ATOM 6448 C C . GLU A 1 798 ? 13.648 7.497 -0.364 1.00 40.78 798 GLU A C 1
ATOM 6450 O O . GLU A 1 798 ? 13.868 8.616 -0.848 1.00 40.78 798 GLU A O 1
ATOM 6455 N N . PHE A 1 799 ? 14.639 6.719 0.070 1.00 39.91 799 PHE A N 1
ATOM 6456 C CA . PHE A 1 799 ? 16.050 6.992 -0.175 1.00 39.91 799 PHE A CA 1
ATOM 6457 C C . PHE A 1 799 ? 16.387 6.753 -1.657 1.00 39.91 799 PHE A C 1
ATOM 6459 O O . PHE A 1 799 ? 17.156 5.862 -1.999 1.00 39.91 799 PHE A O 1
ATOM 6466 N N . GLY A 1 800 ? 15.881 7.628 -2.525 1.00 40.50 800 GLY A N 1
ATOM 6467 C CA . GLY A 1 800 ? 16.248 7.735 -3.936 1.00 40.50 800 GLY A CA 1
ATOM 6468 C C . GLY A 1 800 ? 17.582 8.416 -4.180 1.00 40.50 800 GLY A C 1
ATOM 6469 O O . GLY A 1 800 ? 17.679 9.312 -5.011 1.00 40.50 800 GLY A O 1
ATOM 6470 N N . GLY A 1 801 ? 18.613 7.991 -3.456 1.00 44.47 801 GLY A N 1
ATOM 6471 C CA . GLY A 1 801 ? 19.990 8.079 -3.917 1.00 44.47 801 GLY A CA 1
ATOM 6472 C C . GLY A 1 801 ? 20.384 6.673 -4.332 1.00 44.47 801 GLY A C 1
ATOM 6473 O O . GLY A 1 801 ? 20.552 5.795 -3.491 1.00 44.47 801 GLY A O 1
ATOM 6474 N N . THR A 1 802 ? 20.456 6.405 -5.631 1.00 51.97 802 THR A N 1
ATOM 6475 C CA . THR A 1 802 ? 21.022 5.149 -6.128 1.00 51.97 802 THR A CA 1
ATOM 6476 C C . THR A 1 802 ? 22.437 5.021 -5.579 1.00 51.97 802 THR A C 1
ATOM 6478 O O . THR A 1 802 ? 23.318 5.714 -6.075 1.00 51.97 802 THR A O 1
ATOM 6481 N N . TYR A 1 803 ? 22.638 4.143 -4.590 1.00 59.09 803 TYR A N 1
ATOM 6482 C CA . TYR A 1 803 ? 23.910 3.904 -3.900 1.00 59.09 803 TYR A CA 1
ATOM 6483 C C . TYR A 1 803 ? 24.961 3.301 -4.834 1.00 59.09 803 TYR A C 1
ATOM 6485 O O . TYR A 1 803 ? 25.290 2.113 -4.783 1.00 59.09 803 TYR A O 1
ATOM 6493 N N . VAL A 1 804 ? 25.439 4.141 -5.739 1.00 71.56 804 VAL A N 1
ATOM 6494 C CA . VAL A 1 804 ? 26.493 3.875 -6.693 1.00 71.56 804 VAL A CA 1
ATOM 6495 C C . VAL A 1 804 ? 27.757 4.480 -6.102 1.00 71.56 804 VAL A C 1
ATOM 6497 O O . VAL A 1 804 ? 27.880 5.695 -5.986 1.00 71.56 804 VAL A O 1
ATOM 6500 N N . SER A 1 805 ? 28.702 3.647 -5.682 1.00 78.44 805 SER A N 1
ATOM 6501 C CA . SER A 1 805 ? 29.936 4.108 -5.046 1.00 78.44 805 SER A CA 1
ATOM 6502 C C . SER A 1 805 ? 31.167 3.678 -5.827 1.00 78.44 805 SER A C 1
ATOM 6504 O O . SER A 1 805 ? 31.195 2.587 -6.391 1.00 78.44 805 SER A O 1
ATOM 6506 N N . LEU A 1 806 ? 32.226 4.497 -5.817 1.00 85.12 806 LEU A N 1
ATOM 6507 C CA . LEU A 1 806 ? 33.552 4.004 -6.222 1.00 85.12 806 LEU A CA 1
ATOM 6508 C C . LEU A 1 806 ? 34.060 2.940 -5.251 1.00 85.12 806 LEU A C 1
ATOM 6510 O O . LEU A 1 806 ? 34.837 2.074 -5.645 1.00 85.12 806 LEU A O 1
ATOM 6514 N N . GLU A 1 807 ? 33.657 3.027 -3.984 1.00 87.62 807 GLU A N 1
ATOM 6515 C CA . GLU A 1 807 ? 34.126 2.143 -2.934 1.00 87.62 807 GLU A CA 1
ATOM 6516 C C . GLU A 1 807 ? 33.226 0.881 -2.898 1.00 87.62 807 GLU A C 1
ATOM 6518 O O . GLU A 1 807 ? 32.020 0.958 -2.618 1.00 87.62 807 GLU A O 1
ATOM 6523 N N . PRO A 1 808 ? 33.774 -0.295 -3.256 1.00 88.69 808 PRO A N 1
ATOM 6524 C CA . PRO A 1 808 ? 32.999 -1.520 -3.418 1.00 88.69 808 PRO A CA 1
ATOM 6525 C C . PRO A 1 808 ? 32.466 -2.071 -2.089 1.00 88.69 808 PRO A C 1
ATOM 6527 O O . PRO A 1 808 ? 31.373 -2.636 -2.069 1.00 88.69 808 PRO A O 1
ATOM 6530 N N . ASN A 1 809 ? 33.186 -1.904 -0.976 1.00 86.56 809 ASN A N 1
ATOM 6531 C CA . ASN A 1 809 ? 32.756 -2.374 0.341 1.00 86.56 809 ASN A CA 1
ATOM 6532 C C . ASN A 1 809 ? 31.499 -1.649 0.838 1.00 86.56 809 ASN A C 1
ATOM 6534 O O . ASN A 1 809 ? 30.603 -2.282 1.396 1.00 86.56 809 ASN A O 1
ATOM 6538 N N . MET A 1 810 ? 31.395 -0.347 0.578 1.00 79.50 810 MET A N 1
ATOM 6539 C CA . MET A 1 810 ? 30.239 0.482 0.887 1.00 79.50 810 MET A CA 1
ATOM 6540 C C . MET A 1 810 ? 29.020 -0.023 0.127 1.00 79.50 810 MET A C 1
ATOM 6542 O O . MET A 1 810 ? 28.001 -0.342 0.735 1.00 79.50 810 MET A O 1
ATOM 6546 N N . SER A 1 811 ? 29.152 -0.194 -1.188 1.00 81.75 811 SER A N 1
ATOM 6547 C CA . SER A 1 811 ? 28.075 -0.713 -2.037 1.00 81.75 811 SER A CA 1
ATOM 6548 C C . SER A 1 811 ? 27.656 -2.138 -1.647 1.00 81.75 811 SER A C 1
ATOM 6550 O O . SER A 1 811 ? 26.468 -2.451 -1.627 1.00 81.75 811 SER A O 1
ATOM 6552 N N . ALA A 1 812 ? 28.599 -3.002 -1.265 1.00 83.62 812 ALA A N 1
ATOM 6553 C CA . ALA A 1 812 ? 28.290 -4.343 -0.770 1.00 83.62 812 ALA A CA 1
ATOM 6554 C C . ALA A 1 812 ? 27.578 -4.314 0.598 1.00 83.62 812 ALA A C 1
ATOM 6556 O O . ALA A 1 812 ? 26.647 -5.086 0.825 1.00 83.62 812 ALA A O 1
ATOM 6557 N N . SER A 1 813 ? 27.937 -3.369 1.473 1.00 78.50 813 SER A N 1
ATOM 6558 C CA . SER A 1 813 ? 27.267 -3.162 2.764 1.00 78.50 813 SER A CA 1
ATOM 6559 C C . SER A 1 813 ? 25.809 -2.726 2.607 1.00 78.50 813 SER A C 1
ATOM 6561 O O . SER A 1 813 ? 24.944 -3.149 3.376 1.00 78.50 813 SER A O 1
ATOM 6563 N N . PHE A 1 814 ? 25.508 -1.937 1.575 1.00 73.88 814 PHE A N 1
ATOM 6564 C CA . PHE A 1 814 ? 24.131 -1.606 1.214 1.00 73.88 814 PHE A CA 1
ATOM 6565 C C . PHE A 1 814 ? 23.343 -2.809 0.721 1.00 73.88 814 PHE A C 1
ATOM 6567 O O . PHE A 1 814 ? 22.217 -3.024 1.171 1.00 73.88 814 PHE A O 1
ATOM 6574 N N . ALA A 1 815 ? 23.944 -3.621 -0.153 1.00 74.62 815 ALA A N 1
ATOM 6575 C CA . ALA A 1 815 ? 23.329 -4.862 -0.611 1.00 74.62 815 ALA A CA 1
ATOM 6576 C C . ALA A 1 815 ? 22.962 -5.762 0.587 1.00 74.62 815 ALA A C 1
ATOM 6578 O O . ALA A 1 815 ? 21.895 -6.371 0.599 1.00 74.62 815 ALA A O 1
ATOM 6579 N N . ALA A 1 816 ? 23.800 -5.772 1.630 1.00 70.38 816 ALA A N 1
ATOM 6580 C CA . ALA A 1 816 ? 23.601 -6.519 2.872 1.00 70.38 816 ALA A CA 1
ATOM 6581 C C . ALA A 1 816 ? 22.573 -5.919 3.859 1.00 70.38 816 ALA A C 1
ATOM 6583 O O . ALA A 1 816 ? 22.247 -6.555 4.860 1.00 70.38 816 ALA A O 1
ATOM 6584 N N . GLY A 1 817 ? 22.012 -4.735 3.586 1.00 62.50 817 GLY A N 1
ATOM 6585 C CA . GLY A 1 817 ? 20.860 -4.212 4.324 1.00 62.50 817 GLY A CA 1
ATOM 6586 C C . GLY A 1 817 ? 21.161 -3.372 5.566 1.00 62.50 817 GLY A C 1
ATOM 6587 O O . GLY A 1 817 ? 20.405 -3.471 6.528 1.00 62.50 817 GLY A O 1
ATOM 6588 N N . MET A 1 818 ? 22.170 -2.492 5.522 1.00 52.06 818 MET A N 1
ATOM 6589 C CA . MET A 1 818 ? 22.467 -1.482 6.565 1.00 52.06 818 MET A CA 1
ATOM 6590 C C . MET A 1 818 ? 21.277 -0.586 7.013 1.00 52.06 818 MET A C 1
ATOM 6592 O O . MET A 1 818 ? 21.453 0.215 7.926 1.00 52.06 818 MET A O 1
ATOM 6596 N N . THR A 1 819 ? 20.077 -0.705 6.427 1.00 44.62 819 THR A N 1
ATOM 6597 C CA . THR A 1 819 ? 18.901 0.139 6.719 1.00 44.62 819 THR A CA 1
ATOM 6598 C C . THR A 1 819 ? 17.560 -0.600 6.922 1.00 44.62 819 THR A C 1
ATOM 6600 O O . THR A 1 819 ? 16.544 0.078 7.043 1.00 44.62 819 THR A O 1
ATOM 6603 N N . ALA A 1 820 ? 17.483 -1.944 6.979 1.00 39.84 820 ALA A N 1
ATOM 6604 C CA . ALA A 1 820 ? 16.174 -2.633 7.057 1.00 39.84 820 ALA A CA 1
ATOM 6605 C C . ALA A 1 820 ? 16.137 -3.921 7.910 1.00 39.84 820 ALA A C 1
ATOM 6607 O O . ALA A 1 820 ? 16.911 -4.848 7.671 1.00 39.84 820 ALA A O 1
ATOM 6608 N N . GLU A 1 821 ? 15.141 -4.005 8.804 1.00 38.78 821 GLU A N 1
ATOM 6609 C CA . GLU A 1 821 ? 14.901 -5.016 9.861 1.00 38.78 821 GLU A CA 1
ATOM 6610 C C . GLU A 1 821 ? 14.584 -6.465 9.412 1.00 38.78 821 GLU A C 1
ATOM 6612 O O . GLU A 1 821 ? 14.158 -7.271 10.230 1.00 38.78 821 GLU A O 1
ATOM 6617 N N . ASN A 1 822 ? 14.802 -6.862 8.153 1.00 42.56 822 ASN A N 1
ATOM 6618 C CA . ASN A 1 822 ? 14.489 -8.230 7.702 1.00 42.56 822 ASN A CA 1
ATOM 6619 C C . ASN A 1 822 ? 15.666 -8.933 7.007 1.00 42.56 822 ASN A C 1
ATOM 6621 O O . ASN A 1 822 ? 16.236 -8.428 6.030 1.00 42.56 822 ASN A O 1
ATOM 6625 N N . THR A 1 823 ? 15.983 -10.124 7.522 1.00 48.38 823 THR A N 1
ATOM 6626 C CA . THR A 1 823 ? 17.050 -11.057 7.134 1.00 48.38 823 THR A CA 1
ATOM 6627 C C . THR A 1 823 ? 16.444 -12.305 6.478 1.00 48.38 823 THR A C 1
ATOM 6629 O O . THR A 1 823 ? 15.947 -13.182 7.176 1.00 48.38 823 THR A O 1
ATOM 6632 N N . SER A 1 824 ? 16.432 -12.394 5.140 1.00 48.22 824 SER A N 1
ATOM 6633 C CA . SER A 1 824 ? 16.261 -13.683 4.412 1.00 48.22 824 SER A CA 1
ATOM 6634 C C . SER A 1 824 ? 16.369 -13.613 2.875 1.00 48.22 824 SER A C 1
ATOM 6636 O O . SER A 1 824 ? 15.938 -14.548 2.206 1.00 48.22 824 SER A O 1
ATOM 6638 N N . GLN A 1 825 ? 16.916 -12.556 2.263 1.00 55.94 825 GLN A N 1
ATOM 6639 C CA . GLN A 1 825 ? 16.976 -12.474 0.794 1.00 55.94 825 GLN A CA 1
ATOM 6640 C C . GLN A 1 825 ? 18.406 -12.311 0.283 1.00 55.94 825 GLN A C 1
ATOM 6642 O O . GLN A 1 825 ? 19.171 -11.531 0.846 1.00 55.94 825 GLN A O 1
ATOM 6647 N N . ASP A 1 826 ? 18.728 -13.052 -0.782 1.00 61.84 826 ASP A N 1
ATOM 6648 C CA . ASP A 1 826 ? 19.963 -12.924 -1.557 1.00 61.84 826 ASP A CA 1
ATOM 6649 C C . ASP A 1 826 ? 20.187 -11.461 -1.973 1.00 61.84 826 ASP A C 1
ATOM 6651 O O . ASP A 1 826 ? 19.263 -10.787 -2.439 1.00 61.84 826 ASP A O 1
ATOM 6655 N N . SER A 1 827 ? 21.425 -10.988 -1.844 1.00 75.06 827 SER A N 1
ATOM 6656 C CA . SER A 1 827 ? 21.818 -9.617 -2.176 1.00 75.06 827 SER A CA 1
ATOM 6657 C C . SER A 1 827 ? 22.598 -9.569 -3.484 1.00 75.06 827 SER A C 1
ATOM 6659 O O . SER A 1 827 ? 23.485 -10.395 -3.730 1.00 75.06 827 SER A O 1
ATOM 6661 N N . VAL A 1 828 ? 22.296 -8.570 -4.311 1.00 80.12 828 VAL A N 1
ATOM 6662 C CA . VAL A 1 828 ? 22.919 -8.367 -5.618 1.00 80.12 828 VAL A CA 1
ATOM 6663 C C . VAL A 1 828 ? 23.873 -7.183 -5.569 1.00 80.12 828 VAL A C 1
ATOM 6665 O O . VAL A 1 828 ? 23.563 -6.119 -5.041 1.00 80.12 828 VAL A O 1
ATOM 6668 N N . PHE A 1 829 ? 25.056 -7.373 -6.133 1.00 87.00 829 PHE A N 1
ATOM 6669 C CA . PHE A 1 829 ? 26.107 -6.371 -6.211 1.00 87.00 829 PHE A CA 1
ATOM 6670 C C . PHE A 1 829 ? 26.540 -6.234 -7.669 1.00 87.00 829 PHE A C 1
ATOM 6672 O O . PHE A 1 829 ? 26.819 -7.229 -8.326 1.00 87.00 829 PHE A O 1
ATOM 6679 N N . ILE A 1 830 ? 26.543 -5.021 -8.209 1.00 89.00 830 ILE A N 1
ATOM 6680 C CA . ILE A 1 830 ? 26.769 -4.754 -9.635 1.00 89.00 830 ILE A CA 1
ATOM 6681 C C . ILE A 1 830 ? 28.063 -3.960 -9.780 1.00 89.00 830 ILE A C 1
ATOM 6683 O O . ILE A 1 830 ? 28.204 -2.917 -9.150 1.00 89.00 830 ILE A O 1
ATOM 6687 N N . GLU A 1 831 ? 28.982 -4.417 -10.628 1.00 92.56 831 GLU A N 1
ATOM 6688 C CA . GLU A 1 831 ? 30.140 -3.634 -11.077 1.00 92.56 831 GLU A CA 1
ATOM 6689 C C . GLU A 1 831 ? 29.831 -2.979 -12.416 1.00 92.56 831 GLU A C 1
ATOM 6691 O O . GLU A 1 831 ? 29.373 -3.638 -13.355 1.00 92.56 831 GLU A O 1
ATOM 6696 N N . MET A 1 832 ? 30.133 -1.689 -12.518 1.00 91.00 832 MET A N 1
ATOM 6697 C CA . MET A 1 832 ? 29.963 -0.910 -13.737 1.00 91.00 832 MET A CA 1
ATOM 6698 C C . MET A 1 832 ? 31.212 -0.078 -14.027 1.00 91.00 832 MET A C 1
ATOM 6700 O O . MET A 1 832 ? 32.020 0.199 -13.137 1.00 91.00 832 MET A O 1
ATOM 6704 N N . ARG A 1 833 ? 31.364 0.341 -15.282 1.00 89.25 833 ARG A N 1
ATOM 6705 C CA . ARG A 1 833 ? 32.430 1.234 -15.742 1.00 89.25 833 ARG A CA 1
ATOM 6706 C C . ARG A 1 833 ? 31.838 2.464 -16.386 1.00 89.25 833 ARG A C 1
ATOM 6708 O O . ARG A 1 833 ? 31.113 2.368 -17.371 1.00 89.25 833 ARG A O 1
ATOM 6715 N N . ILE A 1 834 ? 32.200 3.617 -15.848 1.00 84.19 834 ILE A N 1
ATOM 6716 C CA . ILE A 1 834 ? 31.781 4.903 -16.379 1.00 84.19 834 ILE A CA 1
ATOM 6717 C C . ILE A 1 834 ? 32.868 5.427 -17.300 1.00 84.19 834 ILE A C 1
ATOM 6719 O O . ILE A 1 834 ? 34.036 5.518 -16.921 1.00 84.19 834 ILE A O 1
ATOM 6723 N N . SER A 1 835 ? 32.462 5.775 -18.518 1.00 81.06 835 SER A N 1
ATOM 6724 C CA . SER A 1 835 ? 33.366 6.262 -19.555 1.00 81.06 835 SER A CA 1
ATOM 6725 C C . SER A 1 835 ? 33.966 7.621 -19.197 1.00 81.06 835 SER A C 1
ATOM 6727 O O . SER A 1 835 ? 33.327 8.461 -18.556 1.00 81.06 835 SER A O 1
ATOM 6729 N N . LYS A 1 836 ? 35.168 7.881 -19.717 1.00 82.62 836 LYS A N 1
ATOM 6730 C CA . LYS A 1 836 ? 35.758 9.223 -19.754 1.00 82.62 836 LYS A CA 1
ATOM 6731 C C . LYS A 1 836 ? 34.765 10.241 -20.346 1.00 82.62 836 LYS A C 1
ATOM 6733 O O . LYS A 1 836 ? 34.076 9.942 -21.318 1.00 82.62 836 LYS A O 1
ATOM 6738 N N . ASN A 1 837 ? 34.758 11.451 -19.793 1.00 76.00 837 ASN A N 1
ATOM 6739 C CA . ASN A 1 837 ? 33.870 12.581 -20.089 1.00 76.00 837 ASN A CA 1
ATOM 6740 C C . ASN A 1 837 ? 32.422 12.447 -19.590 1.00 76.00 837 ASN A C 1
ATOM 6742 O O . ASN A 1 837 ? 31.606 13.323 -19.875 1.00 76.00 837 ASN A O 1
ATOM 6746 N N . SER A 1 838 ? 32.086 11.394 -18.840 1.00 77.62 838 SER A N 1
ATOM 6747 C CA . SER A 1 838 ? 30.781 11.319 -18.171 1.00 77.62 838 SER A CA 1
ATOM 6748 C C . SER A 1 838 ? 30.669 12.404 -17.094 1.00 77.62 838 SER A C 1
ATOM 6750 O O . SER A 1 838 ? 31.691 12.759 -16.498 1.00 77.62 838 SER A O 1
ATOM 6752 N N . PRO A 1 839 ? 29.470 12.950 -16.835 1.00 73.12 839 PRO A N 1
ATOM 6753 C CA . PRO A 1 839 ? 29.294 13.977 -15.819 1.00 73.12 839 PRO A CA 1
ATOM 6754 C C . PRO A 1 839 ? 29.587 13.425 -14.426 1.00 73.12 839 PRO A C 1
ATOM 6756 O O . PRO A 1 839 ? 29.028 12.414 -14.011 1.00 73.12 839 PRO A O 1
ATOM 6759 N N . GLN A 1 840 ? 30.468 14.102 -13.701 1.00 74.06 840 GLN A N 1
ATOM 6760 C CA . GLN A 1 840 ? 30.761 13.820 -12.307 1.00 74.06 840 GLN A CA 1
ATOM 6761 C C . GLN A 1 840 ? 29.739 14.537 -11.426 1.00 74.06 840 GLN A C 1
ATOM 6763 O O . GLN A 1 840 ? 29.758 15.765 -11.310 1.00 74.06 840 GLN A O 1
ATOM 6768 N N . VAL A 1 841 ? 28.882 13.763 -10.767 1.00 68.00 841 VAL A N 1
ATOM 6769 C CA . VAL A 1 841 ? 27.950 14.262 -9.751 1.00 68.00 841 VAL A CA 1
ATOM 6770 C C . VAL A 1 841 ? 28.281 13.562 -8.437 1.00 68.00 841 VAL A C 1
ATOM 6772 O O . VAL A 1 841 ? 28.144 12.346 -8.338 1.00 68.00 841 VAL A O 1
ATOM 6775 N N . CYS A 1 842 ? 28.774 14.313 -7.451 1.00 70.25 842 CYS A N 1
ATOM 6776 C CA . CYS A 1 842 ? 29.154 13.770 -6.143 1.00 70.25 842 CYS A CA 1
ATOM 6777 C C . CYS A 1 842 ? 27.957 13.817 -5.181 1.00 70.25 842 CYS A C 1
ATOM 6779 O O . CYS A 1 842 ? 27.300 14.856 -5.080 1.00 70.25 842 CYS A O 1
ATOM 6781 N N . GLY A 1 843 ? 27.700 12.729 -4.452 1.00 60.34 843 GLY A N 1
ATOM 6782 C CA . GLY A 1 843 ? 26.668 12.689 -3.409 1.00 60.34 843 GLY A CA 1
ATOM 6783 C C . GLY A 1 843 ? 27.045 13.506 -2.165 1.00 60.34 843 GLY A C 1
ATOM 6784 O O . GLY A 1 843 ? 28.227 13.725 -1.888 1.00 60.34 843 GLY A O 1
ATOM 6785 N N . SER A 1 844 ? 26.040 13.969 -1.406 1.00 51.97 844 SER A N 1
ATOM 6786 C CA . SER A 1 844 ? 26.251 14.837 -0.235 1.00 51.97 844 SER A CA 1
ATOM 6787 C C . SER A 1 844 ? 26.014 14.178 1.128 1.00 51.97 844 SER A C 1
ATOM 6789 O O . SER A 1 844 ? 26.641 14.628 2.087 1.00 51.97 844 SER A O 1
ATOM 6791 N N . HIS A 1 845 ? 25.187 13.126 1.262 1.00 51.28 845 HIS A N 1
ATOM 6792 C CA . HIS A 1 845 ? 24.878 12.484 2.554 1.00 51.28 845 HIS A CA 1
ATOM 6793 C C . HIS A 1 845 ? 24.644 10.962 2.461 1.00 51.28 845 HIS A C 1
ATOM 6795 O O . HIS A 1 845 ? 23.747 10.501 1.766 1.00 51.28 845 HIS A O 1
ATOM 6801 N N . THR A 1 846 ? 25.434 10.228 3.260 1.00 49.53 846 THR A N 1
ATOM 6802 C CA . THR A 1 846 ? 25.199 8.961 4.002 1.00 49.53 846 THR A CA 1
ATOM 6803 C C . THR A 1 846 ? 26.440 8.062 3.983 1.00 49.53 846 THR A C 1
ATOM 6805 O O . THR A 1 846 ? 26.722 7.445 5.006 1.00 49.53 846 THR A O 1
ATOM 6808 N N . HIS A 1 847 ? 27.239 8.048 2.905 1.00 55.41 847 HIS A N 1
ATOM 6809 C CA . HIS A 1 847 ? 28.470 7.246 2.807 1.00 55.41 847 HIS A CA 1
ATOM 6810 C C . HIS A 1 847 ? 29.528 7.928 1.909 1.00 55.41 847 HIS A C 1
ATOM 6812 O O . HIS A 1 847 ? 29.202 8.470 0.861 1.00 55.41 847 HIS A O 1
ATOM 6818 N N . GLU A 1 848 ? 30.803 7.922 2.320 1.00 59.00 848 GLU A N 1
ATOM 6819 C CA . GLU A 1 848 ? 31.852 8.880 1.897 1.00 59.00 848 GLU A CA 1
ATOM 6820 C C . GLU A 1 848 ? 32.294 8.878 0.405 1.00 59.00 848 GLU A C 1
ATOM 6822 O O . GLU A 1 848 ? 33.229 9.602 0.074 1.00 59.00 848 GLU A O 1
ATOM 6827 N N . HIS A 1 849 ? 31.674 8.120 -0.514 1.00 70.56 849 HIS A N 1
ATOM 6828 C CA . HIS A 1 849 ? 32.216 7.902 -1.875 1.00 70.56 849 HIS A CA 1
ATOM 6829 C C . HIS A 1 849 ? 31.150 7.670 -2.976 1.00 70.56 849 HIS A C 1
ATOM 6831 O O . HIS A 1 849 ? 31.332 6.800 -3.833 1.00 70.56 849 HIS A O 1
ATOM 6837 N N . GLU A 1 850 ? 30.013 8.370 -2.933 1.00 69.31 850 GLU A N 1
ATOM 6838 C CA . GLU A 1 850 ? 28.869 8.182 -3.849 1.00 69.31 850 GLU A CA 1
ATOM 6839 C C . GLU A 1 850 ? 28.971 9.027 -5.136 1.00 69.31 850 GLU A C 1
ATOM 6841 O O . GLU A 1 850 ? 29.307 10.215 -5.085 1.00 69.31 850 GLU A O 1
ATOM 6846 N N . LEU A 1 851 ? 28.644 8.423 -6.285 1.00 69.31 851 LEU A N 1
ATOM 6847 C CA . LEU A 1 851 ? 28.460 9.105 -7.570 1.00 69.31 851 LEU A CA 1
ATOM 6848 C C . LEU A 1 851 ? 27.035 8.922 -8.088 1.00 69.31 851 LEU A C 1
ATOM 6850 O O . LEU A 1 851 ? 26.490 7.826 -8.032 1.00 69.31 851 LEU A O 1
ATOM 6854 N N . ILE A 1 852 ? 26.467 9.976 -8.667 1.00 65.06 852 ILE A N 1
ATOM 6855 C CA . ILE A 1 852 ? 25.085 9.980 -9.158 1.00 65.06 852 ILE A CA 1
ATOM 6856 C C . ILE A 1 852 ? 25.075 9.992 -10.688 1.00 65.06 852 ILE A C 1
ATOM 6858 O O . ILE A 1 852 ? 25.733 10.818 -11.320 1.00 65.06 852 ILE A O 1
ATOM 6862 N N . PHE A 1 853 ? 24.295 9.088 -11.284 1.00 63.50 853 PHE A N 1
ATOM 6863 C CA . PHE A 1 853 ? 24.109 8.991 -12.732 1.00 63.50 853 PHE A CA 1
ATOM 6864 C C . PHE A 1 853 ? 22.633 8.774 -13.080 1.00 63.50 853 PHE A C 1
ATOM 6866 O O . PHE A 1 853 ? 21.927 8.045 -12.390 1.00 63.50 853 PHE A O 1
ATOM 6873 N N . ASN A 1 854 ? 22.185 9.358 -14.196 1.00 60.41 854 ASN A N 1
ATOM 6874 C CA . ASN A 1 854 ? 20.786 9.301 -14.664 1.00 60.41 854 ASN A CA 1
ATOM 6875 C C . ASN A 1 854 ? 20.364 7.921 -15.194 1.00 60.41 854 ASN A C 1
ATOM 6877 O O . ASN A 1 854 ? 19.208 7.699 -15.550 1.00 60.41 854 ASN A O 1
ATOM 6881 N N . GLY A 1 855 ? 21.307 6.997 -15.320 1.00 69.38 855 GLY A N 1
ATOM 6882 C CA . GLY A 1 855 ? 21.087 5.664 -15.847 1.00 69.38 855 GLY A CA 1
ATOM 6883 C C . GLY A 1 855 ? 22.411 4.947 -16.052 1.00 69.38 855 GLY A C 1
ATOM 6884 O O . GLY A 1 855 ? 23.475 5.561 -16.044 1.00 69.38 855 GLY A O 1
ATOM 6885 N N . ILE A 1 856 ? 22.322 3.637 -16.222 1.00 74.38 856 ILE A N 1
ATOM 6886 C CA . ILE A 1 856 ? 23.441 2.742 -16.492 1.00 74.38 856 ILE A CA 1
ATOM 6887 C C . ILE A 1 856 ? 23.143 2.085 -17.828 1.00 74.38 856 ILE A C 1
ATOM 6889 O O . ILE A 1 856 ? 22.095 1.458 -17.983 1.00 74.38 856 ILE A O 1
ATOM 6893 N N . LYS A 1 857 ? 24.035 2.205 -18.806 1.00 83.31 857 LYS A N 1
ATOM 6894 C CA . LYS A 1 857 ? 23.888 1.504 -20.088 1.00 83.31 857 LYS A CA 1
ATOM 6895 C C . LYS A 1 857 ? 24.248 0.034 -19.921 1.00 83.31 857 LYS A C 1
ATOM 6897 O O . LYS A 1 857 ? 25.114 -0.315 -19.125 1.00 83.31 857 LYS A O 1
ATOM 6902 N N . GLY A 1 858 ? 23.645 -0.840 -20.726 1.00 85.81 858 GLY A N 1
ATOM 6903 C CA . GLY A 1 858 ? 23.953 -2.273 -20.667 1.00 85.81 858 GLY A CA 1
ATOM 6904 C C . GLY A 1 858 ? 25.439 -2.569 -20.895 1.00 85.81 858 GLY A C 1
ATOM 6905 O O . GLY A 1 858 ? 26.023 -3.393 -20.199 1.00 85.81 858 GLY A O 1
ATOM 6906 N N . GLU A 1 859 ? 26.087 -1.840 -21.809 1.00 84.81 859 GLU A N 1
ATOM 6907 C CA . GLU A 1 859 ? 27.539 -1.905 -22.037 1.00 84.81 859 GLU A CA 1
ATOM 6908 C C . GLU A 1 859 ? 28.418 -1.385 -20.886 1.00 84.81 859 GLU A C 1
ATOM 6910 O O . GLU A 1 859 ? 29.600 -1.718 -20.853 1.00 84.81 859 GLU A O 1
ATOM 6915 N N . GLU A 1 860 ? 27.877 -0.598 -19.955 1.00 87.19 860 GLU A N 1
ATOM 6916 C CA . GLU A 1 860 ? 28.615 -0.109 -18.783 1.00 87.19 860 GLU A CA 1
ATOM 6917 C C . GLU A 1 860 ? 28.617 -1.146 -17.655 1.00 87.19 860 GLU A C 1
ATOM 6919 O O . GLU A 1 860 ? 29.509 -1.124 -16.810 1.00 87.19 860 GLU A O 1
ATOM 6924 N N . VAL A 1 861 ? 27.667 -2.087 -17.646 1.00 90.75 861 VAL A N 1
ATOM 6925 C CA . VAL A 1 861 ? 27.611 -3.173 -16.660 1.00 90.75 861 VAL A CA 1
ATOM 6926 C C . VAL A 1 861 ? 28.690 -4.211 -16.972 1.00 90.75 861 VAL A C 1
ATOM 6928 O O . VAL A 1 861 ? 28.665 -4.851 -18.021 1.00 90.75 861 VAL A O 1
ATOM 6931 N N . VAL A 1 862 ? 29.624 -4.432 -16.049 1.00 93.69 862 VAL A N 1
ATOM 6932 C CA . VAL A 1 862 ? 30.720 -5.400 -16.218 1.00 93.69 862 VAL A CA 1
ATOM 6933 C C . VAL A 1 862 ? 30.320 -6.785 -15.730 1.00 93.69 862 VAL A C 1
ATOM 6935 O O . VAL A 1 862 ? 30.506 -7.783 -16.434 1.00 93.69 862 VAL A O 1
ATOM 6938 N N . ALA A 1 863 ? 29.797 -6.847 -14.509 1.00 94.38 863 ALA A N 1
ATOM 6939 C CA . ALA A 1 863 ? 29.446 -8.092 -13.851 1.00 94.38 863 ALA A CA 1
ATOM 6940 C C . ALA A 1 863 ? 28.378 -7.873 -12.780 1.00 94.38 863 ALA A C 1
ATOM 6942 O O . ALA A 1 863 ? 28.314 -6.813 -12.154 1.00 94.38 863 ALA A O 1
ATOM 6943 N N . VAL A 1 864 ? 27.576 -8.910 -12.558 1.00 92.06 864 VAL A N 1
ATOM 6944 C CA . VAL A 1 864 ? 26.635 -8.998 -11.443 1.00 92.06 864 VAL A CA 1
ATOM 6945 C C . VAL A 1 864 ? 27.091 -10.114 -10.513 1.00 92.06 864 VAL A C 1
ATOM 6947 O O . VAL A 1 864 ? 27.388 -11.229 -10.942 1.00 92.06 864 VAL A O 1
ATOM 6950 N N . TYR A 1 865 ? 27.161 -9.798 -9.231 1.00 91.06 865 TYR A N 1
ATOM 6951 C CA . TYR A 1 865 ? 27.629 -10.663 -8.165 1.00 91.06 865 TYR A CA 1
ATOM 6952 C C . TYR A 1 865 ? 26.468 -10.982 -7.230 1.00 91.06 865 TYR A C 1
ATOM 6954 O O . TYR A 1 865 ? 25.701 -10.087 -6.869 1.00 91.06 865 TYR A O 1
ATOM 6962 N N . LYS A 1 866 ? 26.376 -12.237 -6.784 1.00 89.12 866 LYS A N 1
ATOM 6963 C CA . LYS A 1 866 ? 25.571 -12.579 -5.601 1.00 89.12 866 LYS A CA 1
ATOM 6964 C C . LYS A 1 866 ? 26.486 -12.670 -4.394 1.00 89.12 866 LYS A C 1
ATOM 6966 O O . LYS A 1 866 ? 27.578 -13.244 -4.499 1.00 89.12 866 LYS A O 1
ATOM 6971 N N . LEU A 1 867 ? 26.041 -12.100 -3.283 1.00 86.06 867 LEU A N 1
ATOM 6972 C CA . LEU A 1 867 ? 26.792 -12.053 -2.035 1.00 86.06 867 LEU A CA 1
ATOM 6973 C C . LEU A 1 867 ? 26.168 -12.987 -0.998 1.00 86.06 867 LEU A C 1
ATOM 6975 O O . LEU A 1 867 ? 24.948 -13.067 -0.891 1.00 86.06 867 LEU A O 1
ATOM 6979 N N . ASP A 1 868 ? 27.019 -13.662 -0.233 1.00 80.56 868 ASP A N 1
ATOM 6980 C CA . ASP A 1 868 ? 26.627 -14.339 1.002 1.00 80.56 868 ASP A CA 1
ATOM 6981 C C . ASP A 1 868 ? 26.706 -13.339 2.159 1.00 80.56 868 ASP A C 1
ATOM 6983 O O . ASP A 1 868 ? 27.753 -12.726 2.399 1.00 80.56 868 ASP A O 1
ATOM 6987 N N . VAL A 1 869 ? 25.563 -13.139 2.816 1.00 69.50 869 VAL A N 1
ATOM 6988 C CA . VAL A 1 869 ? 25.338 -12.120 3.851 1.00 69.50 869 VAL A CA 1
ATOM 6989 C C . VAL A 1 869 ? 25.209 -12.758 5.245 1.00 69.50 869 VAL A C 1
ATOM 6991 O O . VAL A 1 869 ? 24.963 -12.055 6.221 1.00 69.50 869 VAL A O 1
ATOM 6994 N N . GLU A 1 870 ? 25.399 -14.078 5.388 1.00 56.78 870 GLU A N 1
ATOM 6995 C CA . GLU A 1 870 ? 25.138 -14.781 6.658 1.00 56.78 870 GLU A CA 1
ATOM 6996 C C . GLU A 1 870 ? 26.092 -14.403 7.812 1.00 56.78 870 GLU A C 1
ATOM 6998 O O . GLU A 1 870 ? 25.746 -14.596 8.976 1.00 56.78 870 GLU A O 1
ATOM 7003 N N . GLU A 1 871 ? 27.248 -13.785 7.544 1.00 48.09 871 GLU A N 1
ATOM 7004 C CA . GLU A 1 871 ? 28.189 -13.335 8.581 1.00 48.09 871 GLU A CA 1
ATOM 7005 C C . GLU A 1 871 ? 28.308 -11.802 8.650 1.00 48.09 871 GLU A C 1
ATOM 7007 O O . GLU A 1 871 ? 29.323 -11.213 8.274 1.00 48.09 871 GLU A O 1
ATOM 7012 N N . LEU A 1 872 ? 27.312 -11.132 9.238 1.00 51.12 872 LEU A N 1
ATOM 7013 C CA . LEU A 1 872 ? 27.473 -9.764 9.760 1.00 51.12 872 LEU A CA 1
ATOM 7014 C C . LEU A 1 872 ? 28.302 -9.774 11.062 1.00 51.12 872 LEU A C 1
ATOM 7016 O O . LEU A 1 872 ? 27.870 -9.299 12.107 1.00 51.12 872 LEU A O 1
ATOM 7020 N N . ASN A 1 873 ? 29.514 -10.328 11.004 1.00 41.94 873 ASN A N 1
ATOM 7021 C CA . ASN A 1 873 ? 30.529 -10.119 12.031 1.00 41.94 873 ASN A CA 1
ATOM 7022 C C . ASN A 1 873 ? 31.273 -8.814 11.727 1.00 41.94 873 ASN A C 1
ATOM 7024 O O . ASN A 1 873 ? 31.556 -8.519 10.567 1.00 41.94 873 ASN A O 1
ATOM 7028 N N . TYR A 1 874 ? 31.603 -8.066 12.782 1.00 46.78 874 TYR A N 1
ATOM 7029 C CA . TYR A 1 874 ? 32.209 -6.723 12.901 1.00 46.78 874 TYR A CA 1
ATOM 7030 C C . TYR A 1 874 ? 33.256 -6.231 11.860 1.00 46.78 874 TYR A C 1
ATOM 7032 O O . TYR A 1 874 ? 33.654 -5.069 11.906 1.00 46.78 874 TYR A O 1
ATOM 7040 N N . ASN A 1 875 ? 33.697 -7.048 10.901 1.00 51.25 875 ASN A N 1
ATOM 7041 C CA . ASN A 1 875 ? 34.749 -6.754 9.928 1.00 51.25 875 ASN A CA 1
ATOM 7042 C C . ASN A 1 875 ? 34.264 -6.284 8.540 1.00 51.25 875 ASN A C 1
ATOM 7044 O O . ASN A 1 875 ? 35.118 -6.032 7.691 1.00 51.25 875 ASN A O 1
ATOM 7048 N N . LYS A 1 876 ? 32.947 -6.173 8.285 1.00 63.19 876 LYS A N 1
ATOM 7049 C CA . LYS A 1 876 ? 32.375 -5.716 6.994 1.00 63.19 876 LYS A CA 1
ATOM 7050 C C . LYS A 1 876 ? 32.964 -6.442 5.769 1.00 63.19 876 LYS A C 1
ATOM 7052 O O . LYS A 1 876 ? 33.431 -5.791 4.841 1.00 63.19 876 LYS A O 1
ATOM 7057 N N . LYS A 1 877 ? 33.014 -7.777 5.752 1.00 71.62 877 LYS A N 1
ATOM 7058 C CA . LYS A 1 877 ? 33.515 -8.535 4.588 1.00 71.62 877 LYS A CA 1
ATOM 7059 C C . LYS A 1 877 ? 32.371 -9.278 3.915 1.00 71.62 877 LYS A C 1
ATOM 7061 O O . LYS A 1 877 ? 31.691 -10.050 4.577 1.00 71.62 877 LYS A O 1
ATOM 7066 N N . PHE A 1 878 ? 32.203 -9.089 2.609 1.00 83.94 878 PHE A N 1
ATOM 7067 C CA . PHE A 1 878 ? 31.122 -9.720 1.842 1.00 83.94 878 PHE A CA 1
ATOM 7068 C C . PHE A 1 878 ? 31.692 -10.755 0.889 1.00 83.94 878 PHE A C 1
ATOM 7070 O O . PHE A 1 878 ? 32.537 -10.421 0.057 1.00 83.94 878 PHE A O 1
ATOM 7077 N N . LYS A 1 879 ? 31.259 -12.009 1.016 1.00 87.50 879 LYS A N 1
ATOM 7078 C CA . LYS A 1 879 ? 31.785 -13.099 0.196 1.00 87.50 879 LYS A CA 1
ATOM 7079 C C . LYS A 1 879 ? 31.007 -13.211 -1.108 1.00 87.50 879 LYS A C 1
ATOM 7081 O O . LYS A 1 879 ? 29.783 -13.309 -1.104 1.00 87.50 879 LYS A O 1
ATOM 7086 N N . VAL A 1 880 ? 31.723 -13.265 -2.224 1.00 90.75 880 VAL A N 1
ATOM 7087 C CA . VAL A 1 880 ? 31.135 -13.487 -3.546 1.00 90.75 880 VAL A CA 1
ATOM 7088 C C . VAL A 1 880 ? 30.819 -14.971 -3.726 1.00 90.75 880 VAL A C 1
ATOM 7090 O O . VAL A 1 880 ? 31.721 -15.810 -3.717 1.00 90.75 880 VAL A O 1
ATOM 7093 N N . ILE A 1 881 ? 29.546 -15.308 -3.928 1.00 89.81 881 ILE A N 1
ATOM 7094 C CA . ILE A 1 881 ? 29.091 -16.697 -4.135 1.00 89.81 881 ILE A CA 1
ATOM 7095 C C . ILE A 1 881 ? 28.795 -17.031 -5.593 1.00 89.81 881 ILE A C 1
ATOM 7097 O O . ILE A 1 881 ? 28.882 -18.193 -5.986 1.00 89.81 881 ILE A O 1
ATOM 7101 N N . SER A 1 882 ? 28.493 -16.030 -6.418 1.00 91.38 882 SER A N 1
ATOM 7102 C CA . SER A 1 882 ? 28.378 -16.206 -7.865 1.00 91.38 882 SER A CA 1
ATOM 7103 C C . SER A 1 882 ? 28.788 -14.937 -8.600 1.00 91.38 882 SER A C 1
ATOM 7105 O O . SER A 1 882 ? 28.678 -13.840 -8.050 1.00 91.38 882 SER A O 1
ATOM 7107 N N . VAL A 1 883 ? 29.273 -15.111 -9.830 1.00 93.56 883 VAL A N 1
ATOM 7108 C CA . VAL A 1 883 ? 29.655 -14.025 -10.735 1.00 93.56 883 VAL A CA 1
ATOM 7109 C C . VAL A 1 883 ? 29.049 -14.303 -12.100 1.00 93.56 883 VAL A C 1
ATOM 7111 O O . VAL A 1 883 ? 29.369 -15.313 -12.729 1.00 93.56 883 VAL A O 1
ATOM 7114 N N . GLU A 1 884 ? 28.219 -13.387 -12.576 1.00 93.50 884 GLU A N 1
ATOM 7115 C CA . GLU A 1 884 ? 27.733 -13.357 -13.949 1.00 93.50 884 GLU A CA 1
ATOM 7116 C C . GLU A 1 884 ? 28.470 -12.241 -14.693 1.00 93.50 884 GLU A C 1
ATOM 7118 O O . GLU A 1 884 ? 28.307 -11.061 -14.389 1.00 93.50 884 GLU A O 1
ATOM 7123 N N . LYS A 1 885 ? 29.335 -12.607 -15.647 1.00 93.62 885 LYS A N 1
ATOM 7124 C CA . LYS A 1 885 ? 30.052 -11.649 -16.504 1.00 93.62 885 LYS A CA 1
ATOM 7125 C C . LYS A 1 885 ? 29.132 -11.201 -17.640 1.00 93.62 885 LYS A C 1
ATOM 7127 O O . LYS A 1 885 ? 28.508 -12.052 -18.274 1.00 93.62 885 LYS A O 1
ATOM 7132 N N . ASN A 1 886 ? 29.131 -9.906 -17.962 1.00 92.50 886 ASN A N 1
ATOM 7133 C CA . ASN A 1 886 ? 28.435 -9.406 -19.143 1.00 92.50 886 ASN A CA 1
ATOM 7134 C C . ASN A 1 886 ? 29.015 -10.058 -20.422 1.00 92.50 886 ASN A C 1
ATOM 7136 O O . ASN A 1 886 ? 30.204 -9.887 -20.709 1.00 92.50 886 ASN A O 1
ATOM 7140 N N . PRO A 1 887 ? 28.217 -10.812 -21.203 1.00 89.44 887 PRO A N 1
ATOM 7141 C CA . PRO A 1 887 ? 28.706 -11.510 -22.391 1.00 89.44 887 PRO A CA 1
ATOM 7142 C C . PRO A 1 887 ? 28.882 -10.588 -23.606 1.00 89.44 887 PRO A C 1
ATOM 7144 O O . PRO A 1 887 ? 29.374 -11.033 -24.640 1.00 89.44 887 PRO A O 1
ATOM 7147 N N . TYR A 1 888 ? 28.460 -9.324 -23.513 1.00 86.94 888 TYR A N 1
ATOM 7148 C CA . TYR A 1 888 ? 28.447 -8.389 -24.636 1.00 86.94 888 TYR A CA 1
ATOM 7149 C C . TYR A 1 888 ? 29.524 -7.299 -24.575 1.00 86.94 888 TYR A C 1
ATOM 7151 O O . TYR A 1 888 ? 29.483 -6.351 -25.363 1.00 86.94 888 TYR A O 1
ATOM 7159 N N . ILE A 1 889 ? 30.464 -7.411 -23.640 1.00 84.88 889 ILE A N 1
ATOM 7160 C CA . ILE A 1 889 ? 31.643 -6.544 -23.538 1.00 84.88 889 ILE A CA 1
ATOM 7161 C C . ILE A 1 889 ? 32.900 -7.318 -23.950 1.00 84.88 889 ILE A C 1
ATOM 7163 O O . ILE A 1 889 ? 32.882 -8.544 -24.031 1.00 84.88 889 ILE A O 1
ATOM 7167 N N . SER A 1 890 ? 33.995 -6.603 -24.227 1.00 81.31 890 SER A N 1
ATOM 7168 C CA . SER A 1 890 ? 35.256 -7.224 -24.659 1.00 81.31 890 SER A CA 1
ATOM 7169 C C . SER A 1 890 ? 35.748 -8.288 -23.669 1.00 81.31 890 SER A C 1
ATOM 7171 O O . SER A 1 890 ? 35.698 -8.095 -22.452 1.00 81.31 890 SER A O 1
ATOM 7173 N N . ASP A 1 891 ? 36.304 -9.386 -24.186 1.00 80.50 891 ASP A N 1
ATOM 7174 C CA . ASP A 1 891 ? 36.890 -10.449 -23.365 1.00 80.50 891 ASP A CA 1
ATOM 7175 C C . ASP A 1 891 ? 38.057 -9.971 -22.490 1.00 80.50 891 ASP A C 1
ATOM 7177 O O . ASP A 1 891 ? 38.288 -10.536 -21.416 1.00 80.50 891 ASP A O 1
ATOM 7181 N N . ASP A 1 892 ? 38.730 -8.894 -22.904 1.00 84.50 892 ASP A N 1
ATOM 7182 C CA . ASP A 1 892 ? 39.813 -8.254 -22.153 1.00 84.50 892 ASP A CA 1
ATOM 7183 C C . ASP A 1 892 ? 39.321 -7.563 -20.870 1.00 84.50 892 ASP A C 1
ATOM 7185 O O . ASP A 1 892 ? 40.098 -7.359 -19.932 1.00 84.50 892 ASP A O 1
ATOM 7189 N N . VAL A 1 893 ? 38.027 -7.233 -20.792 1.00 86.31 893 VAL A N 1
ATOM 7190 C CA . VAL A 1 893 ? 37.399 -6.684 -19.590 1.00 86.31 893 VAL A CA 1
ATOM 7191 C C . VAL A 1 893 ? 37.050 -7.835 -18.649 1.00 86.31 893 VAL A C 1
ATOM 7193 O O . VAL A 1 893 ? 36.214 -8.690 -18.952 1.00 86.31 893 VAL A O 1
ATOM 7196 N N . LYS A 1 894 ? 37.721 -7.875 -17.495 1.00 90.25 894 LYS A N 1
ATOM 7197 C CA . LYS A 1 894 ? 37.524 -8.906 -16.469 1.00 90.25 894 LYS A CA 1
ATOM 7198 C C . LYS A 1 894 ? 36.744 -8.343 -15.278 1.00 90.25 894 LYS A C 1
ATOM 7200 O O . LYS A 1 894 ? 37.059 -7.221 -14.877 1.00 90.25 894 LYS A O 1
ATOM 7205 N N . PRO A 1 895 ? 35.794 -9.115 -14.711 1.00 94.31 895 PRO A N 1
ATOM 7206 C CA . PRO A 1 895 ? 35.185 -8.796 -13.423 1.00 94.31 895 PRO A CA 1
ATOM 7207 C C . PRO A 1 895 ? 36.263 -8.587 -12.357 1.00 94.31 895 PRO A C 1
ATOM 7209 O O . PRO A 1 895 ? 37.260 -9.319 -12.339 1.00 94.31 895 PRO A O 1
ATOM 7212 N N . LYS A 1 896 ? 36.069 -7.598 -11.483 1.00 94.31 896 LYS A N 1
ATOM 7213 C CA . LYS A 1 896 ? 36.999 -7.292 -10.392 1.00 94.31 896 LYS A CA 1
ATOM 7214 C C . LYS A 1 896 ? 37.118 -8.437 -9.384 1.00 94.31 896 LYS A C 1
ATOM 7216 O O . LYS A 1 896 ? 38.217 -8.676 -8.890 1.00 94.31 896 LYS A O 1
ATOM 7221 N N . TYR A 1 897 ? 36.020 -9.142 -9.110 1.00 94.31 897 TYR A N 1
ATOM 7222 C CA . TYR A 1 897 ? 35.966 -10.224 -8.124 1.00 94.31 897 TYR A CA 1
ATOM 7223 C C . TYR A 1 897 ? 35.655 -11.581 -8.767 1.00 94.31 897 TYR A C 1
ATOM 7225 O O . TYR A 1 897 ? 35.036 -11.673 -9.830 1.00 94.31 897 TYR A O 1
ATOM 7233 N N . GLN A 1 898 ? 36.075 -12.656 -8.109 1.00 94.81 898 GLN A N 1
ATOM 7234 C CA . GLN A 1 898 ? 35.789 -14.044 -8.462 1.00 94.81 898 GLN A CA 1
ATOM 7235 C C . GLN A 1 898 ? 34.988 -14.734 -7.354 1.00 94.81 898 GLN A C 1
ATOM 7237 O O . GLN A 1 898 ? 34.897 -14.258 -6.225 1.00 94.81 898 GLN A O 1
ATOM 7242 N N . VAL A 1 899 ? 34.400 -15.888 -7.673 1.00 93.81 899 VAL A N 1
ATOM 7243 C CA . VAL A 1 899 ? 33.698 -16.705 -6.676 1.00 93.81 899 VAL A CA 1
ATOM 7244 C C . VAL A 1 899 ? 34.663 -17.105 -5.559 1.00 93.81 899 VAL A C 1
ATOM 7246 O O . VAL A 1 899 ? 35.710 -17.695 -5.818 1.00 93.81 899 VAL A O 1
ATOM 7249 N N . GLY A 1 900 ? 34.277 -16.821 -4.316 1.00 89.44 900 GLY A N 1
ATOM 7250 C CA . GLY A 1 900 ? 35.073 -17.056 -3.115 1.00 89.44 900 GLY A CA 1
ATOM 7251 C C . GLY A 1 900 ? 35.864 -15.841 -2.626 1.00 89.44 900 GLY A C 1
ATOM 7252 O O . GLY A 1 900 ? 36.332 -15.883 -1.488 1.00 89.44 900 GLY A O 1
ATOM 7253 N N . ASP A 1 901 ? 35.981 -14.777 -3.427 1.00 92.81 901 ASP A N 1
ATOM 7254 C CA . ASP A 1 901 ? 36.625 -13.533 -3.002 1.00 92.81 901 ASP A CA 1
ATOM 7255 C C . ASP A 1 901 ? 35.789 -12.809 -1.939 1.00 92.81 901 ASP A C 1
ATOM 7257 O O . ASP A 1 901 ? 34.562 -12.940 -1.881 1.00 92.81 901 ASP A O 1
ATOM 7261 N N . TYR A 1 902 ? 36.466 -12.011 -1.112 1.00 89.00 902 TYR A N 1
ATOM 7262 C CA . TYR A 1 902 ? 35.840 -11.122 -0.139 1.00 89.00 902 TYR A CA 1
ATOM 7263 C C . TYR A 1 902 ? 35.967 -9.669 -0.596 1.00 89.00 902 TYR A C 1
ATOM 7265 O O . TYR A 1 902 ? 37.053 -9.211 -0.952 1.00 89.00 902 TYR A O 1
ATOM 7273 N N . ILE A 1 903 ? 34.857 -8.935 -0.553 1.00 88.94 903 ILE A N 1
ATOM 7274 C CA . ILE A 1 903 ? 34.824 -7.498 -0.813 1.00 88.94 903 ILE A CA 1
ATOM 7275 C C . ILE A 1 903 ? 35.223 -6.775 0.474 1.00 88.94 903 ILE A C 1
ATOM 7277 O O . ILE A 1 903 ? 34.467 -6.750 1.447 1.00 88.94 903 ILE A O 1
ATOM 7281 N N . GLU A 1 904 ? 36.418 -6.192 0.469 1.00 86.06 904 GLU A N 1
ATOM 7282 C CA . GLU A 1 904 ? 37.005 -5.420 1.569 1.00 86.06 904 GLU A CA 1
ATOM 7283 C C . GLU A 1 904 ? 37.147 -3.941 1.187 1.00 86.06 904 GLU A C 1
ATOM 7285 O O . GLU A 1 904 ? 36.975 -3.582 0.021 1.00 86.06 904 GLU A O 1
ATOM 7290 N N . VAL A 1 905 ? 37.472 -3.095 2.170 1.00 85.19 905 VAL A N 1
ATOM 7291 C CA . VAL A 1 905 ? 37.683 -1.655 1.964 1.00 85.19 905 VAL A CA 1
ATOM 7292 C C . VAL A 1 905 ? 38.823 -1.404 0.974 1.00 85.19 905 VAL A C 1
ATOM 7294 O O . VAL A 1 905 ? 39.973 -1.778 1.220 1.00 85.19 905 VAL A O 1
ATOM 7297 N N . ASP A 1 906 ? 38.517 -0.702 -0.111 1.00 87.88 906 ASP A N 1
ATOM 7298 C CA . ASP A 1 906 ? 39.438 -0.357 -1.187 1.00 87.88 906 ASP A CA 1
ATOM 7299 C C . ASP A 1 906 ? 39.996 1.064 -1.000 1.00 87.88 906 ASP A C 1
ATOM 7301 O O . ASP A 1 906 ? 39.402 2.072 -1.387 1.00 87.88 906 ASP A O 1
ATOM 7305 N N . GLN A 1 907 ? 41.184 1.150 -0.397 1.00 86.19 907 GLN A N 1
ATOM 7306 C CA . GLN A 1 907 ? 41.863 2.427 -0.138 1.00 86.19 907 GLN A CA 1
ATOM 7307 C C . GLN A 1 907 ? 42.266 3.172 -1.420 1.00 86.19 907 GLN A C 1
ATOM 7309 O O . GLN A 1 907 ? 42.408 4.400 -1.399 1.00 86.19 907 GLN A O 1
ATOM 7314 N N . GLU A 1 908 ? 42.455 2.460 -2.533 1.00 87.12 908 GLU A N 1
ATOM 7315 C CA . GLU A 1 908 ? 42.735 3.076 -3.827 1.00 87.12 908 GLU A CA 1
ATOM 7316 C C . GLU A 1 908 ? 41.474 3.755 -4.363 1.00 87.12 908 GLU A C 1
ATOM 7318 O O . GLU A 1 908 ? 41.541 4.917 -4.757 1.00 87.12 908 GLU A O 1
ATOM 7323 N N . ALA A 1 909 ? 40.314 3.100 -4.267 1.00 84.62 909 ALA A N 1
ATOM 7324 C CA . ALA A 1 909 ? 39.025 3.695 -4.620 1.00 84.62 909 ALA A CA 1
ATOM 7325 C C . ALA A 1 909 ? 38.685 4.925 -3.758 1.00 84.62 909 ALA A C 1
ATOM 7327 O O . ALA A 1 909 ? 38.269 5.959 -4.285 1.00 84.62 909 ALA A O 1
ATOM 7328 N N . VAL A 1 910 ? 38.943 4.859 -2.446 1.00 82.12 910 VAL A N 1
ATOM 7329 C CA . VAL A 1 910 ? 38.813 6.002 -1.518 1.00 82.12 910 VAL A CA 1
ATOM 7330 C C . VAL A 1 910 ? 39.711 7.165 -1.947 1.00 82.12 910 VAL A C 1
ATOM 7332 O O . VAL A 1 910 ? 39.280 8.318 -2.020 1.00 82.12 910 VAL A O 1
ATOM 7335 N N . SER A 1 911 ? 40.976 6.872 -2.256 1.00 83.31 911 SER A N 1
ATOM 7336 C CA . SER A 1 911 ? 41.932 7.881 -2.727 1.00 83.31 911 SER A CA 1
ATOM 7337 C C . SER A 1 911 ? 41.514 8.457 -4.080 1.00 83.31 911 SER A C 1
ATOM 7339 O O . SER A 1 911 ? 41.638 9.662 -4.305 1.00 83.31 911 SER A O 1
ATOM 7341 N N . LYS A 1 912 ? 40.963 7.618 -4.962 1.00 85.00 912 LYS A N 1
ATOM 7342 C CA . LYS A 1 912 ? 40.462 8.015 -6.272 1.00 85.00 912 LYS A CA 1
ATOM 7343 C C . LYS A 1 912 ? 39.271 8.957 -6.150 1.00 85.00 912 LYS A C 1
ATOM 7345 O O . LYS A 1 912 ? 39.294 10.001 -6.792 1.00 85.00 912 LYS A O 1
ATOM 7350 N N . TYR A 1 913 ? 38.299 8.671 -5.288 1.00 80.00 913 TYR A N 1
ATOM 7351 C CA . TYR A 1 913 ? 37.176 9.578 -5.035 1.00 80.00 913 TYR A CA 1
ATOM 7352 C C . TYR A 1 913 ? 37.651 10.944 -4.525 1.00 80.00 913 TYR A C 1
ATOM 7354 O O . TYR A 1 913 ? 37.245 11.979 -5.048 1.00 80.00 913 TYR A O 1
ATOM 7362 N N . LYS A 1 914 ? 38.599 10.961 -3.577 1.00 78.44 914 LYS A N 1
ATOM 7363 C CA . LYS A 1 914 ? 39.213 12.208 -3.085 1.00 78.44 914 LYS A CA 1
ATOM 7364 C C . LYS A 1 914 ? 39.939 12.981 -4.193 1.00 78.44 914 LYS A C 1
ATOM 7366 O O . LYS A 1 914 ? 39.933 14.207 -4.181 1.00 78.44 914 LYS A O 1
ATOM 7371 N N . SER A 1 915 ? 40.540 12.280 -5.160 1.00 80.94 915 SER A N 1
ATOM 7372 C CA . SER A 1 915 ? 41.201 12.907 -6.316 1.00 80.94 915 SER A CA 1
ATOM 7373 C C . SER A 1 915 ? 40.233 13.554 -7.311 1.00 80.94 915 SER A C 1
ATOM 7375 O O . SER A 1 915 ? 40.653 14.429 -8.057 1.00 80.94 915 SER A O 1
ATOM 7377 N N . LEU A 1 916 ? 38.949 13.173 -7.300 1.00 75.50 916 LEU A N 1
ATOM 7378 C CA . LEU A 1 916 ? 37.920 13.793 -8.139 1.00 75.50 916 LEU A CA 1
ATOM 7379 C C . LEU A 1 916 ? 37.491 15.183 -7.625 1.00 75.50 916 LEU A C 1
ATOM 7381 O O . LEU A 1 916 ? 36.585 15.787 -8.186 1.00 75.50 916 LEU A O 1
ATOM 7385 N N . GLU A 1 917 ? 38.111 15.707 -6.562 1.00 72.31 917 GLU A N 1
ATOM 7386 C CA . GLU A 1 917 ? 37.757 16.999 -5.951 1.00 72.31 917 GLU A CA 1
ATOM 7387 C C . GLU A 1 917 ? 36.290 17.082 -5.483 1.00 72.31 917 GLU A C 1
ATOM 7389 O O . GLU A 1 917 ? 35.725 18.173 -5.385 1.00 72.31 917 GLU A O 1
ATOM 7394 N N . CYS A 1 918 ? 35.655 15.947 -5.166 1.00 69.31 918 CYS A N 1
ATOM 7395 C CA . CYS A 1 918 ? 34.361 15.960 -4.486 1.00 69.31 918 CYS A CA 1
ATOM 7396 C C . CYS A 1 918 ? 34.526 16.657 -3.115 1.00 69.31 918 CYS A C 1
ATOM 7398 O O . CYS A 1 918 ? 35.469 16.328 -2.387 1.00 69.31 918 CYS A O 1
ATOM 7400 N N . PRO A 1 919 ? 33.668 17.630 -2.748 1.00 57.19 919 PRO A N 1
ATOM 7401 C CA . PRO A 1 919 ? 33.842 18.431 -1.538 1.00 57.19 919 PRO A CA 1
ATOM 7402 C C . PRO A 1 919 ? 33.804 17.544 -0.289 1.00 57.19 919 PRO A C 1
ATOM 7404 O O . PRO A 1 919 ? 32.760 17.029 0.100 1.00 57.19 919 PRO A O 1
ATOM 7407 N N . ALA A 1 920 ? 34.962 17.365 0.343 1.00 50.19 920 ALA A N 1
ATOM 7408 C CA . ALA A 1 920 ? 35.120 16.568 1.548 1.00 50.19 920 ALA A CA 1
ATOM 7409 C C . ALA A 1 920 ? 35.226 17.501 2.754 1.00 50.19 920 ALA A C 1
ATOM 7411 O O . ALA A 1 920 ? 36.320 17.955 3.054 1.00 50.19 920 ALA A O 1
ATOM 7412 N N . GLU A 1 921 ? 34.122 17.797 3.447 1.00 44.84 921 GLU A N 1
ATOM 7413 C CA . GLU A 1 921 ? 34.196 18.393 4.789 1.00 44.84 921 GLU A CA 1
ATOM 7414 C C . GLU A 1 921 ? 32.913 18.139 5.602 1.00 44.84 921 GLU A C 1
ATOM 7416 O O . GLU A 1 921 ? 31.940 18.892 5.569 1.00 44.84 921 GLU A O 1
ATOM 7421 N N . HIS A 1 922 ? 32.944 17.052 6.380 1.00 41.00 922 HIS A N 1
ATOM 7422 C CA . HIS A 1 922 ? 32.086 16.854 7.541 1.00 41.00 922 HIS A CA 1
ATOM 7423 C C . HIS A 1 922 ? 32.603 17.723 8.695 1.00 41.00 922 HIS A C 1
ATOM 7425 O O . HIS A 1 922 ? 33.576 17.384 9.367 1.00 41.00 922 HIS A O 1
ATOM 7431 N N . THR A 1 923 ? 31.916 18.825 8.975 1.00 36.69 923 THR A N 1
ATOM 7432 C CA . THR A 1 923 ? 31.795 19.300 10.358 1.00 36.69 923 THR A CA 1
ATOM 7433 C C . THR A 1 923 ? 30.328 19.163 10.741 1.00 36.69 923 THR A C 1
ATOM 7435 O O . THR A 1 923 ? 29.463 19.262 9.879 1.00 36.69 923 THR A O 1
ATOM 7438 N N . ALA A 1 924 ? 30.043 18.861 12.005 1.00 39.03 924 ALA A N 1
ATOM 7439 C CA . ALA A 1 924 ? 28.718 18.500 12.525 1.00 39.03 924 ALA A CA 1
ATOM 7440 C C . ALA A 1 924 ? 27.608 19.571 12.359 1.00 39.03 924 ALA A C 1
ATOM 7442 O O . ALA A 1 924 ? 26.496 19.369 12.830 1.00 39.03 924 ALA A O 1
ATOM 7443 N N . ASP A 1 925 ? 27.894 20.672 11.661 1.00 39.34 925 ASP A N 1
ATOM 7444 C CA . ASP A 1 925 ? 26.928 21.650 11.179 1.00 39.34 925 ASP A CA 1
ATOM 7445 C C . ASP A 1 925 ? 26.910 21.592 9.646 1.00 39.34 925 ASP A C 1
ATOM 7447 O O . ASP A 1 925 ? 27.946 21.788 9.012 1.00 39.34 925 ASP A O 1
ATOM 7451 N N . MET A 1 926 ? 25.737 21.374 9.048 1.00 43.12 926 MET A N 1
ATOM 7452 C CA . MET A 1 926 ? 25.452 21.456 7.605 1.00 43.12 926 MET A CA 1
ATOM 7453 C C . MET A 1 926 ? 26.007 22.745 6.949 1.00 43.12 926 MET A C 1
ATOM 7455 O O . MET A 1 926 ? 25.287 23.726 6.763 1.00 43.12 926 MET A O 1
ATOM 7459 N N . LYS A 1 927 ? 27.300 22.768 6.603 1.00 37.66 927 LYS A N 1
ATOM 7460 C CA . LYS A 1 927 ? 28.007 23.924 6.016 1.00 37.66 927 LYS A CA 1
ATOM 7461 C C . LYS A 1 927 ? 28.597 23.679 4.626 1.00 37.66 927 LYS A C 1
ATOM 7463 O O . LYS A 1 927 ? 29.126 24.624 4.051 1.00 37.66 927 LYS A O 1
ATOM 7468 N N . SER A 1 928 ? 28.466 22.484 4.050 1.00 44.12 928 SER A N 1
ATOM 7469 C CA . SER A 1 928 ? 28.877 22.211 2.659 1.00 44.12 928 SER A CA 1
ATOM 7470 C C . SER A 1 928 ? 27.765 22.439 1.626 1.00 44.12 928 SER A C 1
ATOM 7472 O O . SER A 1 928 ? 27.938 22.156 0.444 1.00 44.12 928 SER A O 1
ATOM 7474 N N . ILE A 1 929 ? 26.620 22.964 2.053 1.00 52.22 929 ILE A N 1
ATOM 7475 C CA . ILE A 1 929 ? 25.476 23.201 1.185 1.00 52.22 929 ILE A CA 1
ATOM 7476 C C . ILE A 1 929 ? 25.670 24.557 0.492 1.00 52.22 929 ILE A C 1
ATOM 7478 O O . ILE A 1 929 ? 25.682 25.601 1.149 1.00 52.22 929 ILE A O 1
ATOM 7482 N N . LEU A 1 930 ? 25.842 24.540 -0.836 1.00 53.97 930 LEU A N 1
ATOM 7483 C CA . LEU A 1 930 ? 26.027 25.742 -1.667 1.00 53.97 930 LEU A CA 1
ATOM 7484 C C . LEU A 1 930 ? 24.870 26.748 -1.489 1.00 53.97 930 LEU A C 1
ATOM 7486 O O . LEU A 1 930 ? 25.089 27.968 -1.486 1.00 53.97 930 LEU A O 1
ATOM 7490 N N . TYR A 1 931 ? 23.653 26.244 -1.257 1.00 61.03 931 TYR A N 1
ATOM 7491 C CA . TYR A 1 931 ? 22.437 27.042 -1.120 1.00 61.03 931 TYR A CA 1
ATOM 7492 C C . TYR A 1 931 ? 21.627 26.646 0.118 1.00 61.03 931 TYR A C 1
ATOM 7494 O O . TYR A 1 931 ? 21.412 25.482 0.405 1.00 61.03 931 TYR A O 1
ATOM 7502 N N . LYS A 1 932 ? 21.129 27.612 0.891 1.00 61.34 932 LYS A N 1
ATOM 7503 C CA . LYS A 1 932 ? 20.381 27.303 2.126 1.00 61.34 932 LYS A CA 1
ATOM 7504 C C . LYS A 1 932 ? 19.067 26.553 1.855 1.00 61.34 932 LYS A C 1
ATOM 7506 O O . LYS A 1 932 ? 18.687 25.678 2.612 1.00 61.34 932 LYS A O 1
ATOM 7511 N N . ASP A 1 933 ? 18.375 26.911 0.794 1.00 63.66 933 ASP A N 1
ATOM 7512 C CA . ASP A 1 933 ? 17.081 26.384 0.379 1.00 63.66 933 ASP A CA 1
ATOM 7513 C C . ASP A 1 933 ? 16.889 26.762 -1.098 1.00 63.66 933 ASP A C 1
ATOM 7515 O O . ASP A 1 933 ? 17.746 27.435 -1.686 1.00 63.66 933 ASP A O 1
ATOM 7519 N N . TYR A 1 934 ? 15.797 26.308 -1.712 1.00 62.25 934 TYR A N 1
ATOM 7520 C CA . TYR A 1 934 ? 15.526 26.609 -3.118 1.00 62.25 934 TYR A CA 1
ATOM 7521 C C . TYR A 1 934 ? 15.410 28.119 -3.371 1.00 62.25 934 TYR A C 1
ATOM 7523 O O . TYR A 1 934 ? 15.997 28.633 -4.319 1.00 62.25 934 TYR A O 1
ATOM 7531 N N . ASP A 1 935 ? 14.774 28.862 -2.466 1.00 67.56 935 ASP A N 1
ATOM 7532 C CA . ASP A 1 935 ? 14.686 30.320 -2.570 1.00 67.56 935 ASP A CA 1
ATOM 7533 C C . ASP A 1 935 ? 16.075 30.972 -2.504 1.00 67.56 935 ASP A C 1
ATOM 7535 O O . ASP A 1 935 ? 16.368 31.932 -3.218 1.00 67.56 935 ASP A O 1
ATOM 7539 N N . ASN A 1 936 ? 16.981 30.455 -1.673 1.00 69.69 936 ASN A N 1
ATOM 7540 C CA . ASN A 1 936 ? 18.360 30.920 -1.599 1.00 69.69 936 ASN A CA 1
ATOM 7541 C C . ASN A 1 936 ? 19.142 30.642 -2.884 1.00 69.69 936 ASN A C 1
ATOM 7543 O O . ASN A 1 936 ? 19.986 31.463 -3.244 1.00 69.69 936 ASN A O 1
ATOM 7547 N N . PHE A 1 937 ? 18.877 29.512 -3.542 1.00 67.50 937 PHE A N 1
ATOM 7548 C CA . PHE A 1 937 ? 19.418 29.195 -4.858 1.00 67.50 937 PHE A CA 1
ATOM 7549 C C . PHE A 1 937 ? 18.920 30.195 -5.907 1.00 67.50 937 PHE A C 1
ATOM 7551 O O . PHE A 1 937 ? 19.737 30.915 -6.489 1.00 67.50 937 PHE A O 1
ATOM 7558 N N . ILE A 1 938 ? 17.598 30.339 -6.047 1.00 63.41 938 ILE A N 1
ATOM 7559 C CA . ILE A 1 938 ? 16.974 31.257 -7.010 1.00 63.41 938 ILE A CA 1
ATOM 7560 C C . ILE A 1 938 ? 17.474 32.694 -6.836 1.00 63.41 938 ILE A C 1
ATOM 7562 O O . ILE A 1 938 ? 17.771 33.380 -7.809 1.00 63.41 938 ILE A O 1
ATOM 7566 N N . ASN A 1 939 ? 17.642 33.154 -5.596 1.00 69.12 939 ASN A N 1
ATOM 7567 C CA . ASN A 1 939 ? 18.093 34.519 -5.327 1.00 69.12 939 ASN A CA 1
ATOM 7568 C C . ASN A 1 939 ? 19.589 34.761 -5.600 1.00 69.12 939 ASN A C 1
ATOM 7570 O O . ASN A 1 939 ? 20.011 35.915 -5.695 1.00 69.12 939 ASN A O 1
ATOM 7574 N N . LYS A 1 940 ? 20.410 33.707 -5.669 1.00 66.44 940 LYS A N 1
ATOM 7575 C CA . LYS A 1 940 ? 21.865 33.809 -5.871 1.00 66.44 940 LYS A CA 1
ATOM 7576 C C . LYS A 1 940 ? 22.299 33.505 -7.303 1.00 66.44 940 LYS A C 1
ATOM 7578 O O . LYS A 1 940 ? 23.354 33.989 -7.708 1.00 66.44 940 LYS A O 1
ATOM 7583 N N . TYR A 1 941 ? 21.535 32.706 -8.041 1.00 69.94 941 TYR A N 1
ATOM 7584 C CA . TYR A 1 941 ? 21.888 32.279 -9.390 1.0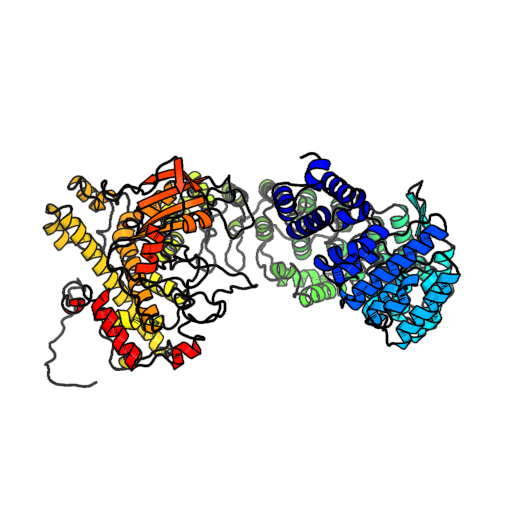0 69.94 941 TYR A CA 1
ATOM 7585 C C . TYR A 1 941 ? 21.433 33.310 -10.431 1.00 69.94 941 TYR A C 1
ATOM 7587 O O . TYR A 1 941 ? 20.254 33.422 -10.754 1.00 69.94 941 TYR A O 1
ATOM 7595 N N . THR A 1 942 ? 22.370 34.134 -10.908 1.00 68.62 942 THR A N 1
ATOM 7596 C CA . THR A 1 942 ? 22.072 35.268 -11.795 1.00 68.62 942 THR A CA 1
ATOM 7597 C C . THR A 1 942 ? 22.041 34.863 -13.272 1.00 68.62 942 THR A C 1
ATOM 7599 O O . THR A 1 942 ? 22.651 33.880 -13.687 1.00 68.62 942 THR A O 1
ATOM 7602 N N . GLN A 1 943 ? 21.390 35.682 -14.102 1.00 65.00 943 GLN A N 1
ATOM 7603 C CA . GLN A 1 943 ? 21.344 35.507 -15.561 1.00 65.00 943 GLN A CA 1
ATOM 7604 C C . GLN A 1 943 ? 22.733 35.507 -16.232 1.00 65.00 943 GLN A C 1
ATOM 7606 O O . GLN A 1 943 ? 22.938 34.811 -17.231 1.00 65.00 943 GLN A O 1
ATOM 7611 N N . ASP A 1 944 ? 23.691 36.249 -15.671 1.00 68.81 944 ASP A N 1
ATOM 7612 C CA . ASP A 1 944 ? 25.078 36.260 -16.143 1.00 68.81 944 ASP A CA 1
ATOM 7613 C C . ASP A 1 944 ? 25.783 34.930 -15.824 1.00 68.81 944 ASP A C 1
ATOM 7615 O O . ASP A 1 944 ? 26.419 34.358 -16.709 1.00 68.81 944 ASP A O 1
ATOM 7619 N N . GLN A 1 945 ? 25.599 34.395 -14.607 1.00 67.12 945 GLN A N 1
ATOM 7620 C CA . GLN A 1 945 ? 26.154 33.095 -14.206 1.00 67.12 945 GLN A CA 1
ATOM 7621 C C . GLN A 1 945 ? 25.579 31.956 -15.055 1.00 67.12 945 GLN A C 1
ATOM 7623 O O . GLN A 1 945 ? 26.319 31.112 -15.546 1.00 67.12 945 GLN A O 1
ATOM 7628 N N . TYR A 1 946 ? 24.272 31.975 -15.316 1.00 67.94 946 TYR A N 1
ATOM 7629 C CA . TYR A 1 946 ? 23.640 31.014 -16.219 1.00 67.94 946 TYR A CA 1
ATOM 7630 C C . TYR A 1 946 ? 24.232 31.029 -17.627 1.00 67.94 946 TYR A C 1
ATOM 7632 O O . TYR A 1 946 ? 24.460 29.979 -18.227 1.00 67.94 946 TYR A O 1
ATOM 7640 N N . SER A 1 947 ? 24.490 32.221 -18.167 1.00 67.94 947 SER A N 1
ATOM 7641 C CA . SER A 1 947 ? 25.073 32.354 -19.502 1.00 67.94 947 SER A CA 1
ATOM 7642 C C . SER A 1 947 ? 26.495 31.780 -19.550 1.00 67.94 947 SER A C 1
ATOM 7644 O O . SER A 1 947 ? 26.883 31.165 -20.545 1.00 67.94 947 SER A O 1
ATOM 7646 N N . GLU A 1 948 ? 27.277 31.952 -18.483 1.00 70.62 948 GLU A N 1
ATOM 7647 C CA . GLU A 1 948 ? 28.611 31.359 -18.334 1.00 70.62 948 GLU A CA 1
ATOM 7648 C C . GLU A 1 948 ? 28.554 29.826 -18.234 1.00 70.62 948 GLU A C 1
ATOM 7650 O O . GLU A 1 948 ? 29.261 29.120 -18.962 1.00 70.62 948 GLU A O 1
ATOM 7655 N N . ASP A 1 949 ? 27.651 29.305 -17.408 1.00 67.38 949 ASP A N 1
ATOM 7656 C CA . ASP A 1 949 ? 27.474 27.872 -17.183 1.00 67.38 949 ASP A CA 1
ATOM 7657 C C . ASP A 1 949 ? 27.008 27.154 -18.460 1.00 67.38 949 ASP A C 1
ATOM 7659 O O . ASP A 1 949 ? 27.599 26.148 -18.861 1.00 67.38 949 ASP A O 1
ATOM 7663 N N . GLN A 1 950 ? 26.038 27.723 -19.186 1.00 67.06 950 GLN A N 1
ATOM 7664 C CA . GLN A 1 950 ? 25.576 27.216 -20.486 1.00 67.06 950 GLN A CA 1
ATOM 7665 C C . GLN A 1 950 ? 26.712 27.111 -21.512 1.00 67.06 950 GLN A C 1
ATOM 7667 O O . GLN A 1 950 ? 26.843 26.096 -22.201 1.00 67.06 950 GLN A O 1
ATOM 7672 N N . ASN A 1 951 ? 27.572 28.131 -21.600 1.00 69.44 951 ASN A N 1
ATOM 7673 C CA . ASN A 1 951 ? 28.743 28.100 -22.481 1.00 69.44 951 ASN A CA 1
ATOM 7674 C C . ASN A 1 951 ? 29.749 27.015 -22.061 1.00 69.44 951 ASN A C 1
ATOM 7676 O O . ASN A 1 951 ? 30.382 26.374 -22.909 1.00 69.44 951 ASN A O 1
ATOM 7680 N N . THR A 1 952 ? 29.870 26.765 -20.759 1.00 66.75 952 THR A N 1
ATOM 7681 C CA . THR A 1 952 ? 30.730 25.712 -20.215 1.00 66.75 952 THR A CA 1
ATOM 7682 C C . THR A 1 952 ? 30.218 24.321 -20.596 1.00 66.75 952 THR A C 1
ATOM 7684 O O . THR A 1 952 ? 30.993 23.504 -21.094 1.00 66.75 952 THR A O 1
ATOM 7687 N N . LEU A 1 953 ? 28.914 24.043 -20.497 1.00 65.06 953 LEU A N 1
ATOM 7688 C CA . LEU A 1 953 ? 28.372 22.749 -20.947 1.00 65.06 953 LEU A CA 1
ATOM 7689 C C . LEU A 1 953 ? 28.473 22.563 -22.454 1.00 65.06 953 LEU A C 1
ATOM 7691 O O . LEU A 1 953 ? 28.806 21.467 -22.912 1.00 65.06 953 LEU A O 1
ATOM 7695 N N . LEU A 1 954 ? 28.219 23.624 -23.224 1.00 64.62 954 LEU A N 1
ATOM 7696 C CA . LEU A 1 954 ? 28.372 23.603 -24.678 1.00 64.62 954 LEU A CA 1
ATOM 7697 C C . LEU A 1 954 ? 29.797 23.244 -25.101 1.00 64.62 954 LEU A C 1
ATOM 7699 O O . LEU A 1 954 ? 29.973 22.521 -26.077 1.00 64.62 954 LEU A O 1
ATOM 7703 N N . SER A 1 955 ? 30.797 23.721 -24.360 1.00 67.12 955 SER A N 1
ATOM 7704 C CA . SER A 1 955 ? 32.212 23.444 -24.625 1.00 67.12 955 SER A CA 1
ATOM 7705 C C . SER A 1 955 ? 32.741 22.147 -24.005 1.00 67.12 955 SER A C 1
ATOM 7707 O O . SER A 1 955 ? 33.816 21.699 -24.413 1.00 67.12 955 SER A O 1
ATOM 7709 N N . THR A 1 956 ? 31.986 21.504 -23.107 1.00 63.16 956 THR A N 1
ATOM 7710 C CA . THR A 1 956 ? 32.456 20.329 -22.349 1.00 63.16 956 THR A CA 1
ATOM 7711 C C . THR A 1 956 ? 31.682 19.039 -22.645 1.00 63.16 956 THR A C 1
ATOM 7713 O O . THR A 1 956 ? 32.298 17.998 -22.851 1.00 63.16 956 THR A O 1
ATOM 7716 N N . TYR A 1 957 ? 30.348 19.085 -22.705 1.00 64.19 957 TYR A N 1
ATOM 7717 C CA . TYR A 1 957 ? 29.486 17.896 -22.852 1.00 64.19 957 TYR A CA 1
ATOM 7718 C C . TYR A 1 957 ? 28.765 17.840 -24.186 1.00 64.19 957 TYR A C 1
ATOM 7720 O O . TYR A 1 957 ? 28.505 16.762 -24.732 1.00 64.19 957 TYR A O 1
ATOM 7728 N N . PHE A 1 958 ? 28.456 19.016 -24.725 1.00 61.50 958 PHE A N 1
ATOM 7729 C CA . PHE A 1 958 ? 27.773 19.121 -25.994 1.00 61.50 958 PHE A CA 1
ATOM 7730 C C . PHE A 1 958 ? 28.723 19.419 -27.156 1.00 61.50 958 PHE A C 1
ATOM 7732 O O . PHE A 1 958 ? 28.244 19.502 -28.263 1.00 61.50 958 PHE A O 1
ATOM 7739 N N . THR A 1 959 ? 30.043 19.531 -27.012 1.00 55.28 959 THR A N 1
ATOM 7740 C CA . THR A 1 959 ? 30.940 20.014 -28.096 1.00 55.28 959 THR A CA 1
ATOM 7741 C C . THR A 1 959 ? 30.964 19.108 -29.329 1.00 55.28 959 THR A C 1
ATOM 7743 O O . THR A 1 959 ? 30.756 19.570 -30.451 1.00 55.28 959 THR A O 1
ATOM 7746 N N . ASP A 1 960 ? 31.076 17.792 -29.130 1.00 50.16 960 ASP A N 1
ATOM 7747 C CA . ASP A 1 960 ? 30.905 16.784 -30.197 1.00 50.16 960 ASP A CA 1
ATOM 7748 C C . ASP A 1 960 ? 29.441 16.673 -30.668 1.00 50.16 960 ASP A C 1
ATOM 7750 O O . ASP A 1 960 ? 29.113 16.052 -31.682 1.00 50.16 960 ASP A O 1
ATOM 7754 N N . ARG A 1 961 ? 28.551 17.319 -29.914 1.00 50.03 961 ARG A N 1
ATOM 7755 C CA . ARG A 1 961 ? 27.111 17.460 -30.090 1.00 50.03 961 ARG A CA 1
ATOM 7756 C C . ARG A 1 961 ? 26.733 18.921 -30.477 1.00 50.03 961 ARG A C 1
ATOM 7758 O O . ARG A 1 961 ? 25.597 19.318 -30.299 1.00 50.03 961 ARG A O 1
ATOM 7765 N N . VAL A 1 962 ? 27.656 19.777 -30.942 1.00 39.50 962 VAL A N 1
ATOM 7766 C CA . VAL A 1 962 ? 27.375 21.196 -31.306 1.00 39.50 962 VAL A CA 1
ATOM 7767 C C . VAL A 1 962 ? 27.369 21.379 -32.829 1.00 39.50 962 VAL A C 1
ATOM 7769 O O . VAL A 1 962 ? 26.798 22.328 -33.363 1.00 39.50 962 VAL A O 1
ATOM 7772 N N . HIS A 1 963 ? 27.889 20.405 -33.580 1.00 40.19 963 HIS A N 1
ATOM 7773 C CA . HIS A 1 963 ? 27.843 20.388 -35.047 1.00 40.19 963 HIS A CA 1
ATOM 7774 C C . HIS A 1 963 ? 26.463 20.061 -35.656 1.00 40.19 963 HIS A C 1
ATOM 7776 O O . HIS A 1 963 ? 26.353 19.887 -36.873 1.00 40.19 963 HIS A O 1
ATOM 7782 N N . TYR A 1 964 ? 25.390 20.028 -34.859 1.00 42.50 964 TYR A N 1
ATOM 7783 C CA . TYR A 1 964 ? 24.046 19.682 -35.340 1.00 42.50 964 TYR A CA 1
ATOM 7784 C C . TYR A 1 964 ? 23.426 20.694 -36.308 1.00 42.50 964 TYR A C 1
ATOM 7786 O O . TYR A 1 964 ? 22.526 20.333 -37.060 1.00 42.50 964 TYR A O 1
ATOM 7794 N N . GLY A 1 965 ? 23.955 21.917 -36.391 1.00 29.41 965 GLY A N 1
ATOM 7795 C CA . GLY A 1 965 ? 23.486 22.928 -37.345 1.00 29.41 965 GLY A CA 1
ATOM 7796 C C . GLY A 1 965 ? 23.770 22.625 -38.827 1.00 29.41 965 GLY A C 1
ATOM 7797 O O . GLY A 1 965 ? 23.135 23.227 -39.692 1.00 29.41 965 GLY A O 1
ATOM 7798 N N . ASN A 1 966 ? 24.675 21.688 -39.150 1.00 29.55 966 ASN A N 1
ATOM 7799 C CA . ASN A 1 966 ? 25.082 21.418 -40.540 1.00 29.55 966 ASN A CA 1
ATOM 7800 C C . ASN A 1 966 ? 24.508 20.135 -41.162 1.00 29.55 966 ASN A C 1
ATOM 7802 O O . ASN A 1 966 ? 24.683 19.921 -42.362 1.00 29.55 966 ASN A O 1
ATOM 7806 N N . TYR A 1 967 ? 23.758 19.317 -40.418 1.00 32.81 967 TYR A N 1
ATOM 7807 C CA . TYR A 1 967 ? 22.927 18.262 -41.018 1.00 32.81 967 TYR A CA 1
ATOM 7808 C C . TYR A 1 967 ? 21.548 18.828 -41.370 1.00 32.81 967 TYR A C 1
ATOM 7810 O O . TYR A 1 967 ? 20.502 18.406 -40.884 1.00 32.81 967 TYR A O 1
ATOM 7818 N N . THR A 1 968 ? 21.555 19.858 -42.211 1.00 33.72 968 THR A N 1
ATOM 7819 C CA . THR A 1 968 ? 20.368 20.606 -42.609 1.00 33.72 968 THR A CA 1
ATOM 7820 C C . THR A 1 968 ? 19.480 19.747 -43.521 1.00 33.72 968 THR A C 1
ATOM 7822 O O . THR A 1 968 ? 19.771 19.544 -44.697 1.00 33.72 968 THR A O 1
ATOM 7825 N N . ILE A 1 969 ? 18.366 19.263 -42.962 1.00 32.66 969 ILE A N 1
ATOM 7826 C CA . ILE A 1 969 ? 17.002 19.311 -43.536 1.00 32.66 969 ILE A CA 1
ATOM 7827 C C . ILE A 1 969 ? 16.712 18.481 -44.809 1.00 32.66 969 ILE A C 1
ATOM 7829 O O . ILE A 1 969 ? 15.547 18.284 -45.141 1.00 32.66 969 ILE A O 1
ATOM 7833 N N . LYS A 1 970 ? 17.695 17.879 -45.485 1.00 30.78 970 LYS A N 1
ATOM 7834 C CA . LYS A 1 970 ? 17.427 17.093 -46.708 1.00 30.78 970 LYS A CA 1
ATOM 7835 C C . LYS A 1 970 ? 16.937 15.657 -46.479 1.00 30.78 970 LYS A C 1
ATOM 7837 O O . LYS A 1 970 ? 16.401 15.068 -47.407 1.00 30.78 970 LYS A O 1
ATOM 7842 N N . ALA A 1 971 ? 17.107 15.102 -45.278 1.00 32.47 971 ALA A N 1
ATOM 7843 C CA . ALA A 1 971 ? 16.781 13.699 -44.986 1.00 32.47 971 ALA A CA 1
ATOM 7844 C C . ALA A 1 971 ? 15.515 13.498 -44.128 1.00 32.47 971 ALA A C 1
ATOM 7846 O O . ALA A 1 971 ? 15.027 12.380 -44.028 1.00 32.47 971 ALA A O 1
ATOM 7847 N N . LEU A 1 972 ? 14.969 14.557 -43.517 1.00 31.95 972 LEU A N 1
ATOM 7848 C CA . LEU A 1 972 ? 13.887 14.441 -42.525 1.00 31.95 972 LEU A CA 1
ATOM 7849 C C . LEU A 1 972 ? 12.468 14.435 -43.115 1.00 31.95 972 LEU A C 1
ATOM 7851 O O . LEU A 1 972 ? 11.523 14.114 -42.404 1.00 31.95 972 LEU A O 1
ATOM 7855 N N . PHE A 1 973 ? 12.300 14.727 -44.406 1.00 34.00 973 PHE A N 1
ATOM 7856 C CA . PHE A 1 973 ? 10.987 14.710 -45.053 1.00 34.00 973 PHE A CA 1
ATOM 7857 C C . PHE A 1 973 ? 11.054 13.996 -46.397 1.00 34.00 973 PHE A C 1
ATOM 7859 O O . PHE A 1 973 ? 10.981 14.634 -47.440 1.00 34.00 973 PHE A O 1
ATOM 7866 N N . GLY A 1 974 ? 11.145 12.665 -46.382 1.00 35.06 974 GLY A N 1
ATOM 7867 C CA . GLY A 1 974 ? 10.863 11.810 -47.546 1.00 35.06 974 GLY A CA 1
ATOM 7868 C C . GLY A 1 974 ? 9.400 11.890 -48.019 1.00 35.06 974 GLY A C 1
ATOM 7869 O O . GLY A 1 974 ? 8.771 10.869 -48.267 1.00 35.06 974 GLY A O 1
ATOM 7870 N N . PHE A 1 975 ? 8.852 13.099 -48.108 1.00 30.12 975 PHE A N 1
ATOM 7871 C CA . PHE A 1 975 ? 7.556 13.432 -48.661 1.00 30.12 975 PHE A CA 1
ATOM 7872 C C . PHE A 1 975 ? 7.798 14.343 -49.863 1.00 30.12 975 PHE A C 1
ATOM 7874 O O . PHE A 1 975 ? 7.952 15.558 -49.734 1.00 30.12 975 PHE A O 1
ATOM 7881 N N . ASP A 1 976 ? 7.842 13.730 -51.044 1.00 30.28 976 ASP A N 1
ATOM 7882 C CA . ASP A 1 976 ? 7.702 14.443 -52.307 1.00 30.28 976 ASP A CA 1
ATOM 7883 C C . ASP A 1 976 ? 6.319 15.100 -52.336 1.00 30.28 976 ASP A C 1
ATOM 7885 O O . ASP A 1 976 ? 5.301 14.437 -52.536 1.00 30.28 976 ASP A O 1
ATOM 7889 N N . GLY A 1 977 ? 6.277 16.413 -52.124 1.00 29.11 977 GLY A N 1
ATOM 7890 C CA . GLY A 1 977 ? 5.085 17.197 -52.420 1.00 29.11 977 GLY A CA 1
ATOM 7891 C C . GLY A 1 977 ? 4.823 18.350 -51.472 1.00 29.11 977 GLY A C 1
ATOM 7892 O O . GLY A 1 977 ? 3.790 18.348 -50.828 1.00 29.11 977 GLY A O 1
ATOM 7893 N N . PHE A 1 978 ? 5.701 19.353 -51.436 1.00 26.80 978 PHE A N 1
ATOM 7894 C CA . PHE A 1 978 ? 5.285 20.754 -51.298 1.00 26.80 978 PHE A CA 1
ATOM 7895 C C . PHE A 1 978 ? 6.372 21.649 -51.907 1.00 26.80 978 PHE A C 1
ATOM 7897 O O . PHE A 1 978 ? 7.475 21.774 -51.378 1.00 26.80 978 PHE A O 1
ATOM 7904 N N . GLU A 1 979 ? 6.063 22.243 -53.061 1.00 28.42 979 GLU A N 1
ATOM 7905 C CA . GLU A 1 979 ? 6.889 23.264 -53.705 1.00 28.42 979 GLU A CA 1
ATOM 7906 C C . GLU A 1 979 ? 6.952 24.505 -52.806 1.00 28.42 979 GLU A C 1
ATOM 7908 O O . GLU A 1 979 ? 5.973 25.240 -52.664 1.00 28.42 979 GLU A O 1
ATOM 7913 N N . TYR A 1 980 ? 8.115 24.769 -52.210 1.00 26.86 980 TYR A N 1
ATOM 7914 C CA . TYR A 1 980 ? 8.411 26.100 -51.694 1.00 26.86 980 TYR A CA 1
ATOM 7915 C C . TYR A 1 980 ? 8.785 26.996 -52.871 1.00 26.86 980 TYR A C 1
ATOM 7917 O O . TYR A 1 980 ? 9.894 26.924 -53.403 1.00 26.86 980 TYR A O 1
ATOM 7925 N N . ASN A 1 981 ? 7.848 27.862 -53.257 1.00 29.06 981 ASN A N 1
ATOM 7926 C CA . ASN A 1 981 ? 8.187 29.064 -53.999 1.00 29.06 981 ASN A CA 1
ATOM 7927 C C . ASN A 1 981 ? 9.230 29.854 -53.202 1.00 29.06 981 ASN A C 1
ATOM 7929 O O . ASN A 1 981 ? 9.063 30.150 -52.019 1.00 29.06 981 ASN A O 1
ATOM 7933 N N . THR A 1 982 ? 10.310 30.169 -53.901 1.00 32.97 982 THR A N 1
ATOM 7934 C CA . THR A 1 982 ? 11.355 31.118 -53.538 1.00 32.97 982 THR A CA 1
ATOM 7935 C C . THR A 1 982 ? 10.763 32.406 -52.966 1.00 32.97 982 THR A C 1
ATOM 7937 O O . THR A 1 982 ? 10.039 33.106 -53.674 1.00 32.97 982 THR A O 1
ATOM 7940 N N . CYS A 1 983 ? 11.128 32.750 -51.731 1.00 27.59 983 CYS A N 1
ATOM 7941 C CA . CYS A 1 983 ? 11.053 34.125 -51.249 1.00 27.59 983 CYS A CA 1
ATOM 7942 C C . CYS A 1 983 ? 12.471 34.680 -51.089 1.00 27.59 983 CYS A C 1
ATOM 7944 O O . CYS A 1 983 ? 13.328 34.076 -50.444 1.00 27.59 983 CYS A O 1
ATOM 7946 N N . ASP A 1 984 ? 12.659 35.813 -51.758 1.00 28.44 984 ASP A N 1
ATOM 7947 C CA . ASP A 1 984 ? 13.835 36.676 -51.867 1.00 28.44 984 ASP A CA 1
ATOM 7948 C C . ASP A 1 984 ? 14.374 37.138 -50.490 1.00 28.44 984 ASP A C 1
ATOM 7950 O O . ASP A 1 984 ? 13.577 37.292 -49.559 1.00 28.44 984 ASP A O 1
ATOM 7954 N N . PRO A 1 985 ? 15.682 37.433 -50.330 1.00 31.59 985 PRO A N 1
ATOM 7955 C CA . PRO A 1 985 ? 16.307 37.692 -49.028 1.00 31.59 985 PRO A CA 1
ATOM 7956 C C . PRO A 1 985 ? 16.017 39.046 -48.352 1.00 31.59 985 PRO A C 1
ATOM 7958 O O . PRO A 1 985 ? 16.697 39.351 -47.375 1.00 31.59 985 PRO A O 1
ATOM 7961 N N . GLU A 1 986 ? 15.089 39.887 -48.821 1.00 29.78 986 GLU A N 1
ATOM 7962 C CA . GLU A 1 986 ? 15.145 41.324 -48.475 1.00 29.78 986 GLU A CA 1
ATOM 7963 C C . GLU A 1 986 ? 14.009 41.958 -47.661 1.00 29.78 986 GLU A C 1
ATOM 7965 O O . GLU A 1 986 ? 14.150 43.130 -47.322 1.00 29.78 986 GLU A O 1
ATOM 7970 N N . TYR A 1 987 ? 12.939 41.271 -47.241 1.00 28.61 987 TYR A N 1
ATOM 7971 C CA . TYR A 1 987 ? 11.897 41.962 -46.455 1.00 28.61 987 TYR A CA 1
ATOM 7972 C C . TYR A 1 987 ? 11.343 41.190 -45.250 1.00 28.61 987 TYR A C 1
ATOM 7974 O O . TYR A 1 987 ? 10.719 40.139 -45.361 1.00 28.61 987 TYR A O 1
ATOM 7982 N N . LEU A 1 988 ? 11.565 41.806 -44.083 1.00 35.03 988 LEU A N 1
ATOM 7983 C CA . LEU A 1 988 ? 10.864 41.612 -42.814 1.00 35.03 988 LEU A CA 1
ATOM 7984 C C . LEU A 1 988 ? 9.335 41.834 -42.924 1.00 35.03 988 LEU A C 1
ATOM 7986 O O . LEU A 1 988 ? 8.882 42.674 -43.699 1.00 35.03 988 LEU A O 1
ATOM 7990 N N . CYS A 1 989 ? 8.622 41.198 -41.980 1.00 29.94 989 CYS A N 1
ATOM 7991 C CA . CYS A 1 989 ? 7.254 41.444 -41.472 1.00 29.94 989 CYS A CA 1
ATOM 7992 C C . CYS A 1 989 ? 6.054 40.819 -42.215 1.00 29.94 989 CYS A C 1
ATOM 7994 O O . CYS A 1 989 ? 5.555 41.378 -43.189 1.00 29.94 989 CYS A O 1
ATOM 7996 N N . CYS A 1 990 ? 5.460 39.768 -41.632 1.00 28.39 990 CYS A N 1
ATOM 7997 C CA . CYS A 1 990 ? 4.352 39.860 -40.657 1.00 28.39 990 CYS A CA 1
ATOM 7998 C C . CYS A 1 990 ? 4.238 38.556 -39.858 1.00 28.39 990 CYS A C 1
ATOM 8000 O O . CYS A 1 990 ? 4.287 37.479 -40.492 1.00 28.39 990 CYS A O 1
#

Sequence (990 aa):
MSELELYNKSQEEITSYLAEQKLDKEEFSLLLKTAFNYKSENLLTALLEYHKANNLDLYWIYIDCSLHEIKNYLEAFNKYFEADEFLAFVLDYIITSGEEEVDKQKRSIQKELVKAALDRGAKLKYITDSIYLVFENLHNSSELFLNSDPDIFLKLVLQSYVGDKASEITQKELVKAAFNRGAKLENIIDSIRYINLKNLYNYSELFLTHTTVDKFLALILRVNTEDINSVDKEHTIDEELYAKQKELVKLALENGAKPEAIEIGGIPLESVLSLKEVMINRGEKYFSAEVFLKFALQAYVKIEENTTVIPEYLQKLRQDLVEFAFEQGADLKNMKLNDLIESFLTVDTAKLLLDHGLNPHALLLDQNIICTDTHNNLIKLALDQGIKIIPLELVITLSSDTPLETIQLLIKNATVKVDEKITFKSMYDEYIKLGSQFKEYLDELINNIGSSGISKLLAYSGSLLHIMVKSGSKENLDYILDNFEVNLNVLNDKNQTPLFYATTSKIADLLISHGADLSIKDIEGNIWFGNPSLELIKYLSEKNYILPILENDKILKDHFIKGNYEHAYKLFSYGMALNPTPLKDVVDAIEVGLESSVENNKYQALLNLMHKAGIKIPSKFEHMIHTFHDDFTKNDFGFLDGFTHKLAAYYLSKSEQDLKHQLAGECPMLKLDLANRSFLGKELSYSTFADFKALCAGSVLLNKIDNDFDIYYQLVGKALNRLDEDFSLEVLTLNGLVPKPIEEEIAIFRGLKFNVDSEDIKSWFKYGIKAFSIGENQKFLGFYVNQPWNEVDEGRWEFGGTYVSLEPNMSASFAAGMTAENTSQDSVFIEMRISKNSPQVCGSHTHEHELIFNGIKGEEVVAVYKLDVEELNYNKKFKVISVEKNPYISDDVKPKYQVGDYIEVDQEAVSKYKSLECPAEHTADMKSILYKDYDNFINKYTQDQYSEDQNTLLSTYFTDRVHYGNYTIKALFGFDGFEYNTCDPEYLCC

Secondary structure (DSSP, 8-state):
--HHHHHTS-HHHHHHHHHT----HHHHHHHHHHHHHTT-HHHHHHHHHHHHHTT--THHHHTT--HHHHHHTHHHHHHHS-HHHHHHHHHH-------HHHHHHHHHHHHHHHHHHHHTT--GGGSTTT-SS-TTTHHHHGGGGTTS-HHHHHHHHHHS---SHHHHHHHHHHHHHHHHTT--GGGTGGG-----HHHHHHTHHHHHHHS-HHHHHHHHHTS--EEE-TTT--EEE-HHHHHHHHHHHHHHHHTT--GGG---TT-BGGGHHHHHHHHHHHGGGSS-HHHHHHHHHH-B-PPPTT--S--HHHHHHHHHHHHHHHHTT--GGGS-HHHH--TT--HHHHHHHHHTT--GGGGG-----S-HHHHHHHHHHHHHTT--B-HHHHHHH--TT--HHHHHHHHHTBSS-TTSEE-HHHHHHHHGGG-HHHHHHHHHHHHTTTS-THHHHHT--EEHHHHHHHHT-HHHHHHHHHHS---TT---TTS--GGGG--SHHHHHHHHHTT--TT-B-TTS-BS-SS--HHHHHHHHHTT--TTTTT-THHHHHHHHTT-HHHHHHHHHTT------HHHHHHHHHHHHHHH---TTHHHHHHHHHHHTT----GGGHHHHT-SS----HHHHHHHHHHHHHHHHHHHHHHHHHHHHHHHHH-GGGHHHHTT--TTSTT--HHHHHHHHHH-TT-HHHHT-SSHHHHHIIIIIHHHHHHHHHHHHHHHHHTT--PEEPSS-EEEEEEE-S---HHHHHHHHHH-EESSSSS----GGGGSBSS---EETTTEE---S--EES-HHHHHHHHTTTT-S-----EEEEEEEEPTT-EE-B--SSSTTBB--SEE-GGGEEEEEEEE-S---TT--EEEEEEEE-TTS-TT---S--TT-EE---HHHHHHHHHTT------SS----SBSSHHHHHHH--HHHHHHHHHHHHHHTSGGGSGGGGS-SSSS------------TT----

Foldseek 3Di:
DDLVVLQVDALVVLLVVLVPDPDDLVRLLVQCLSCQVSVRPSSNLSSLVSCQVVVHDLVSVQPRDALVSCLVNVVSVPVRDQLQRQLLSLLQHDLPDDPPVVSVVSLVSSLVSNLVSVVSPHALPVNQPPPPDNAARCLSNLVVCLPHQLQSSLLNLQQHDDPDPVSLVSSLVSNVSSVVVVHACVVCLVSRPAGDLVSCLSCVVVCVVRYQLQSSLLSLQLHDQWDQPPPPRDTDGNPVSLVSSLVSNVVSQVVPHALVPHDQPRGALVSLVSVLVVCVVPNCPRHALQSSLLNLQAHDADDPPPDLDGDPVNVVSSVVSNVSSVVSPHQPQPDALVSQAYLDQALNNLVVVVVRPDQLLSLLQNPNPPDLVRNQSSLVVSVVVVDAAEPVSVLNQDALPNDLSNLVSNQVRHPDHQLDWDAPVNRLVVQCVSDPNSNVVVVVVVVVPPDDPCVVVNPWGGGNLLSNQLNQNLVNVVVDLVPDDHDQCRQGPQQAGSLLNRPDLSSNCSSVVSPRDQQGATNVRDTSPNDDDLVSLLVCLVVVVCVNVQVCCPVLLQCLLLQVLLVSVSNVVSPRDDDDPQLVSQLVSLVVLVVPAPFWCLLLLLVCLCVLLVNDDDPVCVVSVLDLGPPDDPVNVVVSSVCSSVSSLSLLVVLLVVVLVLLCVQPVVCNVVSVPDDCNDPCQFLVNLVVSCVRRVRRLLSVLRDGSSLSSCSRRVNSSLVVLQSSVCSSCLSLVHQFFWAQFKAKKKAKDAADDDPSSLLSCLRFWGFLSGPQDNDHLQCQQAQDQDQDDPPRDRRPPPRQIFLWQLSNVVVQLPPPDDDDDHKMKMWMFMDGTLRGFDAGRDDDQGGTGDRTGGSQRTAKMFIWDNPDPDPQSKTATQDIDGSPSYDPVRDDPDDHGDIRHTDVVSVVVSVVSVDDDDDDPDPDNRNAHHSVRSVVPCDSVSSVVSVVVCCVRVCVVVSPSVPVPDPPSDPDPDDDDDDDDDDDDDD